Protein 1YOX (pdb70)

Structure (mmCIF, N/CA/C/O backbone):
data_1YOX
#
_entry.id   1YOX
#
_cell.length_a   124.912
_cell.length_b   124.912
_cell.length_c   164.777
_cell.angle_alpha   90.00
_cell.angle_beta   90.00
_cell.angle_gamma   90.00
#
_symmetry.space_group_name_H-M   'P 43 21 2'
#
loop_
_entity.id
_entity.type
_entity.pdbx_description
1 polymer 'hypothetical protein PA3696'
2 water water
#
loop_
_atom_site.group_PDB
_atom_site.id
_atom_site.type_symbol
_atom_site.label_atom_id
_atom_site.label_alt_id
_atom_site.label_comp_id
_atom_site.label_asym_id
_atom_site.label_entity_id
_atom_site.label_seq_id
_atom_site.pdbx_PDB_ins_code
_atom_site.Cartn_x
_atom_site.Cartn_y
_atom_site.Cartn_z
_atom_site.occupancy
_atom_site.B_iso_or_equiv
_atom_site.auth_seq_id
_atom_site.auth_comp_id
_atom_site.auth_asym_id
_atom_site.auth_atom_id
_atom_site.pdbx_PDB_model_num
ATOM 1 N N . GLU A 1 7 ? 30.130 105.721 52.801 1.00 61.75 5 GLU A N 1
ATOM 2 C CA . GLU A 1 7 ? 31.371 105.292 52.082 1.00 61.81 5 GLU A CA 1
ATOM 3 C C . GLU A 1 7 ? 31.885 103.923 52.576 1.00 61.30 5 GLU A C 1
ATOM 4 O O . GLU A 1 7 ? 31.532 102.879 52.001 1.00 61.18 5 GLU A O 1
ATOM 10 N N . LEU A 1 8 ? 32.694 103.924 53.641 1.00 60.82 6 LEU A N 1
ATOM 11 C CA . LEU A 1 8 ? 33.371 102.694 54.093 1.00 59.72 6 LEU A CA 1
ATOM 12 C C . LEU A 1 8 ? 32.538 101.755 54.972 1.00 58.99 6 LEU A C 1
ATOM 13 O O . LEU A 1 8 ? 31.871 102.185 55.913 1.00 58.87 6 LEU A O 1
ATOM 18 N N . ASP A 1 9 ? 32.568 100.473 54.631 1.00 58.23 7 ASP A N 1
ATOM 19 C CA . ASP A 1 9 ? 32.090 99.427 55.528 1.00 57.87 7 ASP A CA 1
ATOM 20 C C . ASP A 1 9 ? 33.246 98.954 56.424 1.00 56.97 7 ASP A C 1
ATOM 21 O O . ASP A 1 9 ? 34.425 99.112 56.073 1.00 56.50 7 ASP A O 1
ATOM 26 N N . TYR A 1 10 ? 32.904 98.420 57.600 1.00 55.76 8 TYR A N 1
ATOM 27 C CA . TYR A 1 10 ? 33.911 98.025 58.574 1.00 54.55 8 TYR A CA 1
ATOM 28 C C . TYR A 1 10 ? 33.349 97.050 59.582 1.00 53.67 8 TYR A C 1
ATOM 29 O O . TYR A 1 10 ? 32.138 96.986 59.798 1.00 52.73 8 TYR A O 1
ATOM 38 N N . ARG A 1 11 ? 34.254 96.307 60.206 1.00 53.01 9 ARG A N 1
ATOM 39 C CA . ARG A 1 11 ? 33.925 95.466 61.335 1.00 52.81 9 ARG A CA 1
ATOM 40 C C . ARG A 1 11 ? 34.950 95.685 62.458 1.00 52.27 9 ARG A C 1
ATOM 41 O O . ARG A 1 11 ? 36.167 95.658 62.234 1.00 52.18 9 ARG A O 1
ATOM 49 N N . ILE A 1 12 ? 34.454 95.927 63.664 1.00 51.59 10 ILE A N 1
ATOM 50 C CA . ILE A 1 12 ? 35.329 96.074 64.808 1.00 51.25 10 ILE A CA 1
ATOM 51 C C . ILE A 1 12 ? 35.421 94.751 65.547 1.00 51.38 10 ILE A C 1
ATOM 52 O O . ILE A 1 12 ? 34.464 94.313 66.177 1.00 51.13 10 ILE A O 1
ATOM 57 N N . LEU A 1 13 ? 36.590 94.125 65.446 1.00 51.64 11 LEU A N 1
ATOM 58 C CA . LEU A 1 13 ? 36.835 92.802 66.012 1.00 52.37 11 LEU A CA 1
ATOM 59 C C . LEU A 1 13 ? 37.393 92.894 67.434 1.00 52.76 11 LEU A C 1
ATOM 60 O O . LEU A 1 13 ? 38.098 93.834 67.782 1.00 52.56 11 LEU A O 1
ATOM 65 N N . GLY A 1 14 ? 37.076 91.909 68.254 1.00 53.67 12 GLY A N 1
ATOM 66 C CA . GLY A 1 14 ? 37.594 91.872 69.610 1.00 55.08 12 GLY A CA 1
ATOM 67 C C . GLY A 1 14 ? 36.697 92.537 70.631 1.00 56.43 12 GLY A C 1
ATOM 68 O O . GLY A 1 14 ? 35.913 93.446 70.315 1.00 55.95 12 GLY A O 1
ATOM 69 N N . GLU A 1 15 ? 36.832 92.071 71.866 1.00 57.64 13 GLU A N 1
ATOM 70 C CA . GLU A 1 15 ? 36.013 92.536 72.959 1.00 59.18 13 GLU A CA 1
ATOM 71 C C . GLU A 1 15 ? 36.618 93.781 73.637 1.00 59.21 13 GLU A C 1
ATOM 72 O O . GLU A 1 15 ? 36.175 94.914 73.379 1.00 59.38 13 GLU A O 1
ATOM 78 N N . SER A 1 16 ? 37.636 93.596 74.477 1.00 59.04 14 SER A N 1
ATOM 79 C CA . SER A 1 16 ? 38.226 94.740 75.184 1.00 58.35 14 SER A CA 1
ATOM 80 C C . SER A 1 16 ? 39.422 95.300 74.425 1.00 57.67 14 SER A C 1
ATOM 81 O O . SER A 1 16 ? 39.681 96.507 74.468 1.00 57.97 14 SER A O 1
ATOM 92 N N . GLN A 1 18 ? 40.785 95.811 70.641 1.00 52.25 16 GLN A N 1
ATOM 93 C CA . GLN A 1 18 ? 40.118 95.859 69.341 1.00 51.06 16 GLN A CA 1
ATOM 94 C C . GLN A 1 18 ? 41.014 96.173 68.144 1.00 50.69 16 GLN A C 1
ATOM 95 O O . GLN A 1 18 ? 42.026 96.882 68.247 1.00 50.48 16 GLN A O 1
ATOM 101 N N . THR A 1 19 ? 40.616 95.614 67.013 1.00 50.04 17 THR A N 1
ATOM 102 C CA . THR A 1 19 ? 41.201 95.899 65.719 1.00 50.03 17 THR A CA 1
ATOM 103 C C . THR A 1 19 ? 40.022 96.236 64.790 1.00 49.88 17 THR A C 1
ATOM 104 O O . THR A 1 19 ? 38.915 95.677 64.912 1.00 50.15 17 THR A O 1
ATOM 108 N N . VAL A 1 20 ? 40.225 97.182 63.894 1.00 49.35 18 VAL A N 1
ATOM 109 C CA . VAL A 1 20 ? 39.162 97.502 62.950 1.00 48.81 18 VAL A CA 1
ATOM 110 C C . VAL A 1 20 ? 39.532 96.970 61.569 1.00 49.05 18 VAL A C 1
ATOM 111 O O . VAL A 1 20 ? 40.588 97.308 61.024 1.00 48.27 18 VAL A O 1
ATOM 115 N N . GLU A 1 21 ? 38.657 96.110 61.048 1.00 49.65 19 GLU A N 1
ATOM 116 C CA . GLU A 1 21 ? 38.756 95.596 59.692 1.00 50.40 19 GLU A CA 1
ATOM 117 C C . GLU A 1 21 ? 37.959 96.469 58.739 1.00 51.06 19 GLU A C 1
ATOM 118 O O . GLU A 1 21 ? 36.717 96.426 58.748 1.00 50.14 19 GLU A O 1
ATOM 124 N N . ILE A 1 22 ? 38.680 97.245 57.918 1.00 52.30 20 ILE A N 1
ATOM 125 C CA . ILE A 1 22 ? 38.061 98.100 56.894 1.00 53.88 20 ILE A CA 1
ATOM 126 C C . ILE A 1 22 ? 37.741 97.347 55.596 1.00 55.42 20 ILE A C 1
ATOM 127 O O . ILE A 1 22 ? 38.631 96.784 54.967 1.00 55.67 20 ILE A O 1
ATOM 132 N N . GLU A 1 23 ? 36.464 97.364 55.208 1.00 57.67 21 GLU A N 1
ATOM 133 C CA . GLU A 1 23 ? 36.005 96.806 53.934 1.00 60.02 21 GLU A CA 1
ATOM 134 C C . GLU A 1 23 ? 36.188 97.824 52.801 1.00 60.89 21 GLU A C 1
ATOM 135 O O . GLU A 1 23 ? 35.488 98.844 52.759 1.00 61.17 21 GLU A O 1
ATOM 141 N N . LEU A 1 24 ? 37.134 97.545 51.899 1.00 61.72 22 LEU A N 1
ATOM 142 C CA . LEU A 1 24 ? 37.399 98.414 50.738 1.00 62.63 22 LEU A CA 1
ATOM 143 C C . LEU A 1 24 ? 36.926 97.786 49.417 1.00 63.09 22 LEU A C 1
ATOM 144 O O . LEU A 1 24 ? 37.537 96.843 48.900 1.00 62.94 22 LEU A O 1
ATOM 149 N N . ASP A 1 25 ? 35.818 98.314 48.898 1.00 63.79 23 ASP A N 1
ATOM 150 C CA . ASP A 1 25 ? 35.324 97.990 47.562 1.00 64.18 23 ASP A CA 1
ATOM 151 C C . ASP A 1 25 ? 36.248 98.606 46.513 1.00 64.26 23 ASP A C 1
ATOM 152 O O . ASP A 1 25 ? 36.957 99.586 46.807 1.00 64.16 23 ASP A O 1
ATOM 157 N N . PRO A 1 26 ? 36.258 98.039 45.284 1.00 64.37 24 PRO A N 1
ATOM 158 C CA . PRO A 1 26 ? 37.181 98.556 44.268 1.00 64.26 24 PRO A CA 1
ATOM 159 C C . PRO A 1 26 ? 36.954 100.041 44.057 1.00 64.19 24 PRO A C 1
ATOM 160 O O . PRO A 1 26 ? 35.809 100.466 43.899 1.00 64.06 24 PRO A O 1
ATOM 164 N N . GLY A 1 27 ? 38.035 100.816 44.091 1.00 64.35 25 GLY A N 1
ATOM 165 C CA . GLY A 1 27 ? 37.944 102.274 44.027 1.00 64.75 25 GLY A CA 1
ATOM 166 C C . GLY A 1 27 ? 38.294 102.940 45.350 1.00 64.94 25 GLY A C 1
ATOM 167 O O . GLY A 1 27 ? 39.015 103.944 45.377 1.00 65.08 25 GLY A O 1
ATOM 168 N N . GLU A 1 28 ? 37.800 102.368 46.448 1.00 64.91 26 GLU A N 1
ATOM 169 C CA . GLU A 1 28 ? 37.916 102.984 47.776 1.00 64.79 26 GLU A CA 1
ATOM 170 C C . GLU A 1 28 ? 39.346 102.978 48.378 1.00 64.62 26 GLU A C 1
ATOM 171 O O . GLU A 1 28 ? 40.104 102.007 48.242 1.00 64.51 26 GLU A O 1
ATOM 177 N N . THR A 1 29 ? 39.688 104.087 49.031 1.00 64.16 27 THR A N 1
ATOM 178 C CA . THR A 1 29 ? 40.942 104.252 49.759 1.00 63.65 27 THR A CA 1
ATOM 179 C C . THR A 1 29 ? 40.613 104.424 51.259 1.00 63.08 27 THR A C 1
ATOM 180 O O . THR A 1 29 ? 39.492 104.817 51.609 1.00 63.10 27 THR A O 1
ATOM 184 N N . VAL A 1 30 ? 41.580 104.101 52.124 1.00 62.01 28 VAL A N 1
ATOM 185 C CA . VAL A 1 30 ? 41.517 104.380 53.569 1.00 60.80 28 VAL A CA 1
ATOM 186 C C . VAL A 1 30 ? 42.880 104.907 54.017 1.00 60.19 28 VAL A C 1
ATOM 187 O O . VAL A 1 30 ? 43.913 104.416 53.574 1.00 60.00 28 VAL A O 1
ATOM 191 N N . ILE A 1 31 ? 42.879 105.925 54.873 1.00 59.71 29 ILE A N 1
ATOM 192 C CA . ILE A 1 31 ? 44.138 106.491 55.388 1.00 59.39 29 ILE A CA 1
ATOM 193 C C . ILE A 1 31 ? 44.452 106.078 56.850 1.00 58.51 29 ILE A C 1
ATOM 194 O O . ILE A 1 31 ? 43.558 105.849 57.645 1.00 57.75 29 ILE A O 1
ATOM 199 N N . ALA A 1 32 ? 45.736 105.978 57.178 1.00 58.16 30 ALA A N 1
ATOM 200 C CA . ALA A 1 32 ? 46.178 105.512 58.490 1.00 57.63 30 ALA A CA 1
ATOM 201 C C . ALA A 1 32 ? 47.617 105.887 58.718 1.00 57.18 30 ALA A C 1
ATOM 202 O O . ALA A 1 32 ? 48.395 105.986 57.762 1.00 56.89 30 ALA A O 1
ATOM 204 N N . GLU A 1 33 ? 47.969 106.066 59.989 1.00 56.93 31 GLU A N 1
ATOM 205 C CA . GLU A 1 33 ? 49.363 106.229 60.407 1.00 57.17 31 GLU A CA 1
ATOM 206 C C . GLU A 1 33 ? 50.209 105.001 60.036 1.00 55.94 31 GLU A C 1
ATOM 207 O O . GLU A 1 33 ? 49.723 103.855 60.074 1.00 55.96 31 GLU A O 1
ATOM 213 N N . ALA A 1 34 ? 51.462 105.252 59.660 1.00 54.42 32 ALA A N 1
ATOM 214 C CA . ALA A 1 34 ? 52.416 104.195 59.310 1.00 53.02 32 ALA A CA 1
ATOM 215 C C . ALA A 1 34 ? 52.540 103.173 60.435 1.00 51.83 32 ALA A C 1
ATOM 216 O O . ALA A 1 34 ? 52.684 103.552 61.612 1.00 52.05 32 ALA A O 1
ATOM 218 N N . GLY A 1 35 ? 52.467 101.892 60.069 1.00 49.91 33 GLY A N 1
ATOM 219 C CA . GLY A 1 35 ? 52.629 100.805 61.029 1.00 47.92 33 GLY A CA 1
ATOM 220 C C . GLY A 1 35 ? 51.405 100.389 61.839 1.00 46.39 33 GLY A C 1
ATOM 221 O O . GLY A 1 35 ? 51.521 99.568 62.727 1.00 46.63 33 GLY A O 1
ATOM 222 N N . ALA A 1 36 ? 50.234 100.936 61.533 1.00 44.76 34 ALA A N 1
ATOM 223 C CA . ALA A 1 36 ? 48.993 100.507 62.182 1.00 42.99 34 ALA A CA 1
ATOM 224 C C . ALA A 1 36 ? 48.373 99.259 61.559 1.00 42.30 34 ALA A C 1
ATOM 225 O O . ALA A 1 36 ? 47.571 98.578 62.198 1.00 41.60 34 ALA A O 1
ATOM 235 N N . ASN A 1 38 ? 47.547 95.610 60.212 1.00 41.59 36 ASN A N 1
ATOM 236 C CA . ASN A 1 38 ? 47.768 94.242 60.609 1.00 43.27 36 ASN A CA 1
ATOM 237 C C . ASN A 1 38 ? 47.875 93.302 59.420 1.00 44.05 36 ASN A C 1
ATOM 238 O O . ASN A 1 38 ? 48.812 92.524 59.347 1.00 42.90 36 ASN A O 1
ATOM 243 N N . TYR A 1 39 ? 46.884 93.363 58.522 1.00 46.39 37 TYR A N 1
ATOM 244 C CA . TYR A 1 39 ? 46.830 92.499 57.337 1.00 49.12 37 TYR A CA 1
ATOM 245 C C . TYR A 1 39 ? 46.055 93.097 56.136 1.00 51.33 37 TYR A C 1
ATOM 246 O O . TYR A 1 39 ? 45.109 93.884 56.304 1.00 51.00 37 TYR A O 1
ATOM 263 N N . THR A 1 41 ? 44.175 91.892 52.376 1.00 58.38 39 THR A N 1
ATOM 264 C CA . THR A 1 41 ? 43.684 90.813 51.522 1.00 59.47 39 THR A CA 1
ATOM 265 C C . THR A 1 41 ? 43.907 91.118 50.044 1.00 60.38 39 THR A C 1
ATOM 266 O O . THR A 1 41 ? 43.386 92.100 49.532 1.00 60.63 39 THR A O 1
ATOM 270 N N . GLY A 1 42 ? 44.732 90.290 49.406 1.00 61.82 40 GLY A N 1
ATOM 271 C CA . GLY A 1 42 ? 44.857 90.172 47.948 1.00 63.24 40 GLY A CA 1
ATOM 272 C C . GLY A 1 42 ? 45.187 91.393 47.114 1.00 64.59 40 GLY A C 1
ATOM 273 O O . GLY A 1 42 ? 46.354 91.674 46.814 1.00 64.27 40 GLY A O 1
ATOM 274 N N . ASP A 1 43 ? 44.143 92.115 46.723 1.00 65.97 41 ASP A N 1
ATOM 275 C CA . ASP A 1 43 ? 44.292 93.228 45.801 1.00 67.62 41 ASP A CA 1
ATOM 276 C C . ASP A 1 43 ? 44.501 94.607 46.433 1.00 68.05 41 ASP A C 1
ATOM 277 O O . ASP A 1 43 ? 44.465 95.616 45.723 1.00 68.81 41 ASP A O 1
ATOM 282 N N . ILE A 1 44 ? 44.730 94.675 47.741 1.00 68.60 42 ILE A N 1
ATOM 283 C CA . ILE A 1 44 ? 44.993 95.976 48.361 1.00 69.20 42 ILE A CA 1
ATOM 284 C C . ILE A 1 44 ? 46.445 96.397 48.114 1.00 69.84 42 ILE A C 1
ATOM 285 O O . ILE A 1 44 ? 47.370 95.590 48.234 1.00 70.00 42 ILE A O 1
ATOM 290 N N . ARG A 1 45 ? 46.632 97.662 47.752 1.00 70.42 43 ARG A N 1
ATOM 291 C CA . ARG A 1 45 ? 47.958 98.224 47.528 1.00 71.00 43 ARG A CA 1
ATOM 292 C C . ARG A 1 45 ? 48.084 99.486 48.353 1.00 71.04 43 ARG A C 1
ATOM 293 O O . ARG A 1 45 ? 47.106 100.214 48.536 1.00 71.16 43 ARG A O 1
ATOM 301 N N . PHE A 1 46 ? 49.289 99.731 48.856 1.00 71.40 44 PHE A N 1
ATOM 302 C CA . PHE A 1 46 ? 49.544 100.854 49.750 1.00 71.67 44 PHE A CA 1
ATOM 303 C C . PHE A 1 46 ? 50.636 101.776 49.224 1.00 72.04 44 PHE A C 1
ATOM 304 O O . PHE A 1 46 ? 51.487 101.357 48.439 1.00 72.00 44 PHE A O 1
ATOM 312 N N . THR A 1 47 ? 50.610 103.023 49.693 1.00 72.52 45 THR A N 1
ATOM 313 C CA . THR A 1 47 ? 51.548 104.063 49.279 1.00 73.16 45 THR A CA 1
ATOM 314 C C . THR A 1 47 ? 51.745 105.101 50.383 1.00 73.62 45 THR A C 1
ATOM 315 O O . THR A 1 47 ? 50.791 105.493 51.058 1.00 73.58 45 THR A O 1
ATOM 319 N N . ALA A 1 48 ? 52.986 105.547 50.550 1.00 74.31 46 ALA A N 1
ATOM 320 C CA . ALA A 1 48 ? 53.322 106.589 51.521 1.00 75.12 46 ALA A CA 1
ATOM 321 C C . ALA A 1 48 ? 52.934 107.968 51.002 1.00 75.63 46 ALA A C 1
ATOM 322 O O . ALA A 1 48 ? 53.400 108.382 49.939 1.00 75.87 46 ALA A O 1
ATOM 324 N N . ARG A 1 49 ? 52.077 108.662 51.752 1.00 76.23 47 ARG A N 1
ATOM 325 C CA . ARG A 1 49 ? 51.639 110.036 51.446 1.00 76.87 47 ARG A CA 1
ATOM 326 C C . ARG A 1 49 ? 51.262 110.250 49.968 1.00 77.09 47 ARG A C 1
ATOM 327 O O . ARG A 1 49 ? 50.718 109.357 49.305 1.00 77.01 47 ARG A O 1
ATOM 343 N N . THR A 1 78 ? 49.596 107.238 55.412 1.00 77.42 76 THR A N 1
ATOM 344 C CA . THR A 1 78 ? 49.832 106.137 54.469 1.00 75.61 76 THR A CA 1
ATOM 345 C C . THR A 1 78 ? 48.467 105.657 54.006 1.00 74.40 76 THR A C 1
ATOM 346 O O . THR A 1 78 ? 47.584 105.368 54.832 1.00 74.50 76 THR A O 1
ATOM 350 N N . HIS A 1 79 ? 48.308 105.567 52.687 1.00 72.49 77 HIS A N 1
ATOM 351 C CA . HIS A 1 79 ? 47.016 105.359 52.047 1.00 70.27 77 HIS A CA 1
ATOM 352 C C . HIS A 1 79 ? 46.929 103.938 51.516 1.00 68.85 77 HIS A C 1
ATOM 353 O O . HIS A 1 79 ? 47.862 103.439 50.900 1.00 68.20 77 HIS A O 1
ATOM 360 N N . PHE A 1 80 ? 45.802 103.292 51.777 1.00 67.51 78 PHE A N 1
ATOM 361 C CA . PHE A 1 80 ? 45.565 101.920 51.356 1.00 66.62 78 PHE A CA 1
ATOM 362 C C . PHE A 1 80 ? 44.366 101.922 50.418 1.00 66.49 78 PHE A C 1
ATOM 363 O O . PHE A 1 80 ? 43.307 102.436 50.771 1.00 65.91 78 PHE A O 1
ATOM 371 N N . THR A 1 81 ? 44.537 101.357 49.225 1.00 66.77 79 THR A N 1
ATOM 372 C CA . THR A 1 81 ? 43.479 101.382 48.201 1.00 67.14 79 THR A CA 1
ATOM 373 C C . THR A 1 81 ? 43.248 100.009 47.569 1.00 67.24 79 THR A C 1
ATOM 374 O O . THR A 1 81 ? 44.202 99.251 47.334 1.00 67.25 79 THR A O 1
ATOM 378 N N . ASN A 1 82 ? 41.981 99.694 47.300 1.00 67.57 80 ASN A N 1
ATOM 379 C CA . ASN A 1 82 ? 41.620 98.457 46.600 1.00 68.02 80 ASN A CA 1
ATOM 380 C C . ASN A 1 82 ? 41.881 98.563 45.094 1.00 68.45 80 ASN A C 1
ATOM 381 O O . ASN A 1 82 ? 41.078 99.146 44.362 1.00 68.55 80 ASN A O 1
ATOM 386 N N . GLU A 1 83 ? 42.997 97.983 44.652 1.00 68.85 81 GLU A N 1
ATOM 387 C CA . GLU A 1 83 ? 43.457 98.085 43.261 1.00 69.47 81 GLU A CA 1
ATOM 388 C C . GLU A 1 83 ? 42.872 97.036 42.320 1.00 69.82 81 GLU A C 1
ATOM 389 O O . GLU A 1 83 ? 43.125 97.057 41.113 1.00 69.80 81 GLU A O 1
ATOM 395 N N . GLY A 1 84 ? 42.100 96.115 42.878 1.00 70.12 82 GLY A N 1
ATOM 396 C CA . GLY A 1 84 ? 41.498 95.064 42.090 1.00 70.44 82 GLY A CA 1
ATOM 397 C C . GLY A 1 84 ? 39.995 95.146 42.032 1.00 70.59 82 GLY A C 1
ATOM 398 O O . GLY A 1 84 ? 39.419 96.227 41.959 1.00 70.44 82 GLY A O 1
ATOM 399 N N . GLN A 1 85 ? 39.374 93.976 42.070 1.00 71.28 83 GLN A N 1
ATOM 400 C CA . GLN A 1 85 ? 37.956 93.818 41.781 1.00 71.99 83 GLN A CA 1
ATOM 401 C C . GLN A 1 85 ? 37.387 92.731 42.681 1.00 71.66 83 GLN A C 1
ATOM 402 O O . GLN A 1 85 ? 37.101 91.607 42.242 1.00 71.85 83 GLN A O 1
ATOM 408 N N . GLY A 1 86 ? 37.254 93.081 43.954 1.00 71.18 84 GLY A N 1
ATOM 409 C CA . GLY A 1 86 ? 36.664 92.212 44.954 1.00 70.48 84 GLY A CA 1
ATOM 410 C C . GLY A 1 86 ? 36.300 93.085 46.134 1.00 70.11 84 GLY A C 1
ATOM 411 O O . GLY A 1 86 ? 36.798 94.202 46.261 1.00 70.05 84 GLY A O 1
ATOM 412 N N . LYS A 1 87 ? 35.407 92.591 46.985 1.00 69.39 85 LYS A N 1
ATOM 413 C CA . LYS A 1 87 ? 35.128 93.249 48.260 1.00 68.60 85 LYS A CA 1
ATOM 414 C C . LYS A 1 87 ? 36.270 92.893 49.205 1.00 67.35 85 LYS A C 1
ATOM 415 O O . LYS A 1 87 ? 36.376 91.756 49.659 1.00 67.56 85 LYS A O 1
ATOM 421 N N . GLN A 1 88 ? 37.133 93.867 49.478 1.00 65.95 86 GLN A N 1
ATOM 422 C CA . GLN A 1 88 ? 38.424 93.607 50.140 1.00 64.26 86 GLN A CA 1
ATOM 423 C C . GLN A 1 88 ? 38.573 94.191 51.562 1.00 62.89 86 GLN A C 1
ATOM 424 O O . GLN A 1 88 ? 37.770 95.026 51.988 1.00 62.32 86 GLN A O 1
ATOM 430 N N . HIS A 1 89 ? 39.613 93.733 52.269 1.00 61.24 87 HIS A N 1
ATOM 431 C CA . HIS A 1 89 ? 39.820 94.019 53.699 1.00 59.36 87 HIS A CA 1
ATOM 432 C C . HIS A 1 89 ? 41.247 94.488 54.043 1.00 57.41 87 HIS A C 1
ATOM 433 O O . HIS A 1 89 ? 42.229 93.926 53.560 1.00 56.31 87 HIS A O 1
ATOM 440 N N . VAL A 1 90 ? 41.337 95.531 54.874 1.00 55.37 88 VAL A N 1
ATOM 441 C CA . VAL A 1 90 ? 42.586 95.941 55.520 1.00 53.03 88 VAL A CA 1
ATOM 442 C C . VAL A 1 90 ? 42.302 96.254 56.982 1.00 51.16 88 VAL A C 1
ATOM 443 O O . VAL A 1 90 ? 41.471 97.130 57.271 1.00 51.05 88 VAL A O 1
ATOM 447 N N . ALA A 1 91 ? 43.000 95.572 57.899 1.00 48.74 89 ALA A N 1
ATOM 448 C CA . ALA A 1 91 ? 42.797 95.779 59.341 1.00 45.79 89 ALA A CA 1
ATOM 449 C C . ALA A 1 91 ? 43.850 96.672 59.982 1.00 44.46 89 ALA A C 1
ATOM 450 O O . ALA A 1 91 ? 45.018 96.625 59.615 1.00 43.61 89 ALA A O 1
ATOM 452 N N . PHE A 1 92 ? 43.407 97.493 60.934 1.00 43.15 90 PHE A N 1
ATOM 453 C CA . PHE A 1 92 ? 44.271 98.415 61.676 1.00 42.26 90 PHE A CA 1
ATOM 454 C C . PHE A 1 92 ? 44.021 98.324 63.181 1.00 41.13 90 PHE A C 1
ATOM 455 O O . PHE A 1 92 ? 42.887 98.103 63.628 1.00 41.33 90 PHE A O 1
ATOM 463 N N . ALA A 1 93 ? 45.082 98.516 63.945 1.00 39.01 91 ALA A N 1
ATOM 464 C CA . ALA A 1 93 ? 45.020 98.504 65.386 1.00 37.72 91 ALA A CA 1
ATOM 465 C C . ALA A 1 93 ? 46.151 99.371 65.939 1.00 36.94 91 ALA A C 1
ATOM 466 O O . ALA A 1 93 ? 47.231 99.477 65.339 1.00 36.03 91 ALA A O 1
ATOM 468 N N . ALA A 1 94 ? 45.882 99.983 67.087 1.00 36.55 92 ALA A N 1
ATOM 469 C CA . ALA A 1 94 ? 46.842 100.827 67.785 1.00 36.61 92 ALA A CA 1
ATOM 470 C C . ALA A 1 94 ? 47.926 100.001 68.456 1.00 36.64 92 ALA A C 1
ATOM 471 O O . ALA A 1 94 ? 47.766 98.783 68.658 1.00 36.37 92 ALA A O 1
ATOM 473 N N . PRO A 1 95 ? 49.062 100.644 68.759 1.00 36.82 93 PRO A N 1
ATOM 474 C CA . PRO A 1 95 ? 50.209 99.946 69.315 1.00 36.79 93 PRO A CA 1
ATOM 475 C C . PRO A 1 95 ? 50.229 99.858 70.837 1.00 37.44 93 PRO A C 1
ATOM 476 O O . PRO A 1 95 ? 51.300 99.748 71.420 1.00 37.44 93 PRO A O 1
ATOM 480 N N . TYR A 1 96 ? 49.054 99.902 71.455 1.00 37.90 94 TYR A N 1
ATOM 481 C CA . TYR A 1 96 ? 48.884 99.721 72.891 1.00 39.41 94 TYR A CA 1
ATOM 482 C C . TYR A 1 96 ? 47.443 99.228 73.108 1.00 40.17 94 TYR A C 1
ATOM 483 O O . TYR A 1 96 ? 46.574 99.470 72.264 1.00 40.62 94 TYR A O 1
ATOM 492 N N . PRO A 1 97 ? 47.195 98.490 74.201 1.00 40.17 95 PRO A N 1
ATOM 493 C CA . PRO A 1 97 ? 45.900 97.832 74.401 1.00 40.09 95 PRO A CA 1
ATOM 494 C C . PRO A 1 97 ? 44.688 98.728 74.641 1.00 40.74 95 PRO A C 1
ATOM 495 O O . PRO A 1 97 ? 44.749 99.672 75.422 1.00 40.46 95 PRO A O 1
ATOM 499 N N . GLY A 1 98 ? 43.574 98.392 73.995 1.00 41.27 96 GLY A N 1
ATOM 500 C CA . GL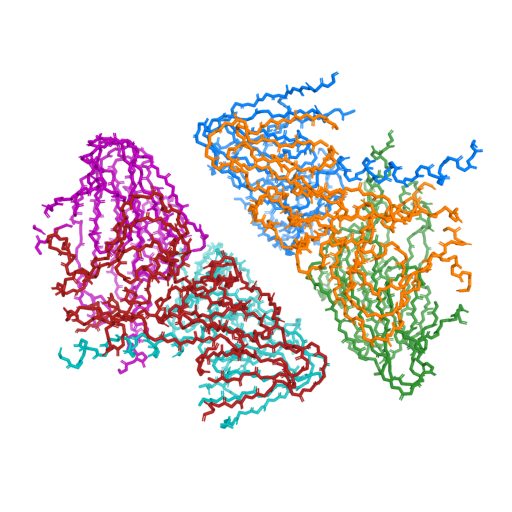Y A 1 98 ? 42.344 99.143 74.160 1.00 42.23 96 GLY A CA 1
ATOM 501 C C . GLY A 1 98 ? 41.348 98.974 73.036 1.00 43.06 96 GLY A C 1
ATOM 502 O O . GLY A 1 98 ? 41.505 98.111 72.164 1.00 42.97 96 GLY A O 1
ATOM 503 N N . SER A 1 99 ? 40.337 99.833 73.044 1.00 43.76 97 SER A N 1
ATOM 504 C CA . SER A 1 99 ? 39.218 99.700 72.135 1.00 44.84 97 SER A CA 1
ATOM 505 C C . SER A 1 99 ? 39.166 100.796 71.054 1.00 45.52 97 SER A C 1
ATOM 506 O O . SER A 1 99 ? 39.656 101.940 71.243 1.00 44.95 97 SER A O 1
ATOM 509 N N . VAL A 1 100 ? 38.580 100.426 69.916 1.00 45.95 98 VAL A N 1
ATOM 510 C CA . VAL A 1 100 ? 38.433 101.345 68.812 1.00 47.31 98 VAL A CA 1
ATOM 511 C C . VAL A 1 100 ? 36.996 101.854 68.745 1.00 47.97 98 VAL A C 1
ATOM 512 O O . VAL A 1 100 ? 36.039 101.079 68.880 1.00 48.32 98 VAL A O 1
ATOM 516 N N . VAL A 1 101 ? 36.856 103.162 68.562 1.00 48.56 99 VAL A N 1
ATOM 517 C CA . VAL A 1 101 ? 35.535 103.777 68.404 1.00 49.64 99 VAL A CA 1
ATOM 518 C C . VAL A 1 101 ? 35.354 104.309 66.983 1.00 49.61 99 VAL A C 1
ATOM 519 O O . VAL A 1 101 ? 36.182 105.079 66.487 1.00 48.78 99 VAL A O 1
ATOM 523 N N . ALA A 1 102 ? 34.274 103.871 66.343 1.00 50.80 100 ALA A N 1
ATOM 524 C CA . ALA A 1 102 ? 33.898 104.358 65.004 1.00 51.91 100 ALA A CA 1
ATOM 525 C C . ALA A 1 102 ? 33.031 105.619 65.142 1.00 52.54 100 ALA A C 1
ATOM 526 O O . ALA A 1 102 ? 31.964 105.595 65.773 1.00 52.07 100 ALA A O 1
ATOM 528 N N . VAL A 1 103 ? 33.509 106.724 64.588 1.00 53.51 101 VAL A N 1
ATOM 529 C CA . VAL A 1 103 ? 32.734 107.958 64.624 1.00 55.36 101 VAL A CA 1
ATOM 530 C C . VAL A 1 103 ? 32.403 108.486 63.211 1.00 56.29 101 VAL A C 1
ATOM 531 O O . VAL A 1 103 ? 33.278 108.986 62.488 1.00 55.56 101 VAL A O 1
ATOM 535 N N . ASP A 1 104 ? 31.129 108.323 62.837 1.00 57.76 102 ASP A N 1
ATOM 536 C CA . ASP A 1 104 ? 30.552 108.896 61.611 1.00 59.35 102 ASP A CA 1
ATOM 537 C C . ASP A 1 104 ? 30.598 110.423 61.721 1.00 60.13 102 ASP A C 1
ATOM 538 O O . ASP A 1 104 ? 29.844 111.005 62.496 1.00 60.50 102 ASP A O 1
ATOM 543 N N . LEU A 1 105 ? 31.492 111.065 60.974 1.00 61.17 103 LEU A N 1
ATOM 544 C CA . LEU A 1 105 ? 31.652 112.523 61.077 1.00 62.67 103 LEU A CA 1
ATOM 545 C C . LEU A 1 105 ? 30.329 113.302 60.992 1.00 64.07 103 LEU A C 1
ATOM 546 O O . LEU A 1 105 ? 30.140 114.269 61.732 1.00 64.21 103 LEU A O 1
ATOM 551 N N . ASP A 1 106 ? 29.404 112.871 60.126 1.00 65.48 104 ASP A N 1
ATOM 552 C CA . ASP A 1 106 ? 28.136 113.596 59.971 1.00 67.01 104 ASP A CA 1
ATOM 553 C C . ASP A 1 106 ? 27.316 113.642 61.273 1.00 67.51 104 ASP A C 1
ATOM 554 O O . ASP A 1 106 ? 26.551 114.591 61.502 1.00 67.86 104 ASP A O 1
ATOM 559 N N . ASP A 1 107 ? 27.515 112.633 62.123 1.00 68.08 105 ASP A N 1
ATOM 560 C CA . ASP A 1 107 ? 26.868 112.548 63.439 1.00 68.67 105 ASP A CA 1
ATOM 561 C C . ASP A 1 107 ? 27.313 113.627 64.427 1.00 69.04 105 ASP A C 1
ATOM 562 O O . ASP A 1 107 ? 26.701 113.781 65.490 1.00 69.34 105 ASP A O 1
ATOM 567 N N . VAL A 1 108 ? 28.376 114.360 64.092 1.00 69.26 106 VAL A N 1
ATOM 568 C CA . VAL A 1 108 ? 28.940 115.356 65.008 1.00 69.61 106 VAL A CA 1
ATOM 569 C C . VAL A 1 108 ? 29.316 116.684 64.335 1.00 69.96 106 VAL A C 1
ATOM 570 O O . VAL A 1 108 ? 30.282 117.349 64.742 1.00 70.09 106 VAL A O 1
ATOM 574 N N . GLY A 1 109 ? 28.544 117.068 63.316 1.00 70.13 107 GLY A N 1
ATOM 575 C CA . GLY A 1 109 ? 28.731 118.346 62.635 1.00 70.09 107 GLY A CA 1
ATOM 576 C C . GLY A 1 109 ? 29.956 118.367 61.746 1.00 70.32 107 GLY A C 1
ATOM 577 O O . GLY A 1 109 ? 30.564 119.424 61.520 1.00 70.10 107 GLY A O 1
ATOM 578 N N . GLY A 1 110 ? 30.321 117.189 61.239 1.00 70.50 108 GLY A N 1
ATOM 579 C CA . GLY A 1 110 ? 31.438 117.052 60.314 1.00 70.42 108 GLY A CA 1
ATOM 580 C C . GLY A 1 110 ? 32.769 117.471 60.903 1.00 70.57 108 GLY A C 1
ATOM 581 O O . GLY A 1 110 ? 33.691 117.816 60.162 1.00 70.44 108 GLY A O 1
ATOM 582 N N . ARG A 1 111 ? 32.866 117.423 62.240 1.00 70.69 109 ARG A N 1
ATOM 583 C CA . ARG A 1 111 ? 34.079 117.814 62.982 1.00 70.12 109 ARG A CA 1
ATOM 584 C C . ARG A 1 111 ? 34.251 117.020 64.289 1.00 69.67 109 ARG A C 1
ATOM 585 O O . ARG A 1 111 ? 33.272 116.712 64.985 1.00 69.46 109 ARG A O 1
ATOM 593 N N . LEU A 1 112 ? 35.508 116.711 64.609 1.00 68.86 110 LEU A N 1
ATOM 594 C CA . LEU A 1 112 ? 35.870 115.941 65.793 1.00 68.04 110 LEU A CA 1
ATOM 595 C C . LEU A 1 112 ? 37.302 116.247 66.138 1.00 67.67 110 LEU A C 1
ATOM 596 O O . LEU A 1 112 ? 38.184 116.089 65.306 1.00 67.57 110 LEU A O 1
ATOM 601 N N . PHE A 1 113 ? 37.539 116.677 67.370 1.00 67.60 111 PHE A N 1
ATOM 602 C CA . PHE A 1 113 ? 38.900 116.962 67.820 1.00 67.51 111 PHE A CA 1
ATOM 603 C C . PHE A 1 113 ? 39.450 115.691 68.457 1.00 67.08 111 PHE A C 1
ATOM 604 O O . PHE A 1 113 ? 38.721 115.000 69.156 1.00 67.10 111 PHE A O 1
ATOM 612 N N . CYS A 1 114 ? 40.712 115.363 68.205 1.00 66.44 112 CYS A N 1
ATOM 613 C CA . CYS A 1 114 ? 41.283 114.140 68.767 1.00 65.96 112 CYS A CA 1
ATOM 614 C C . CYS A 1 114 ? 42.791 114.213 68.994 1.00 65.20 112 CYS A C 1
ATOM 615 O O . CYS A 1 114 ? 43.511 114.885 68.247 1.00 65.25 112 CYS A O 1
ATOM 618 N N . GLN A 1 115 ? 43.255 113.511 70.031 1.00 64.08 113 GLN A N 1
ATOM 619 C CA . GLN A 1 115 ? 44.670 113.467 70.402 1.00 63.07 113 GLN A CA 1
ATOM 620 C C . GLN A 1 115 ? 45.424 112.658 69.354 1.00 62.49 113 GLN A C 1
ATOM 621 O O . GLN A 1 115 ? 44.953 111.597 68.941 1.00 62.24 113 GLN A O 1
ATOM 627 N N . LYS A 1 116 ? 46.579 113.163 68.915 1.00 61.73 114 LYS A N 1
ATOM 628 C CA . LYS A 1 116 ? 47.316 112.543 67.806 1.00 61.36 114 LYS A CA 1
ATOM 629 C C . LYS A 1 116 ? 47.608 111.036 67.980 1.00 60.45 114 LYS A C 1
ATOM 630 O O . LYS A 1 116 ? 47.491 110.264 67.022 1.00 60.31 114 LYS A O 1
ATOM 636 N N . ASP A 1 117 ? 47.991 110.632 69.189 1.00 59.07 115 ASP A N 1
ATOM 637 C CA . ASP A 1 117 ? 48.169 109.210 69.522 1.00 57.79 115 ASP A CA 1
ATOM 638 C C . ASP A 1 117 ? 46.925 108.348 69.267 1.00 56.25 115 ASP A C 1
ATOM 639 O O . ASP A 1 117 ? 47.056 107.185 68.911 1.00 56.41 115 ASP A O 1
ATOM 644 N N . SER A 1 118 ? 45.738 108.918 69.468 1.00 54.09 116 SER A N 1
ATOM 645 C CA . SER A 1 118 ? 44.490 108.169 69.453 1.00 52.66 116 SER A CA 1
ATOM 646 C C . SER A 1 118 ? 43.869 107.955 68.073 1.00 52.00 116 SER A C 1
ATOM 647 O O . SER A 1 118 ? 42.929 107.169 67.908 1.00 51.26 116 SER A O 1
ATOM 650 N N . PHE A 1 119 ? 44.400 108.656 67.085 1.00 51.38 117 PHE A N 1
ATOM 651 C CA . PHE A 1 119 ? 43.941 108.514 65.714 1.00 50.88 117 PHE A CA 1
ATOM 652 C C . PHE A 1 119 ? 44.398 107.177 65.111 1.00 49.94 117 PHE A C 1
ATOM 653 O O . PHE A 1 119 ? 45.585 106.875 65.112 1.00 49.70 117 PHE A O 1
ATOM 661 N N . LEU A 1 120 ? 43.464 106.382 64.594 1.00 49.28 118 LEU A N 1
ATOM 662 C CA . LEU A 1 120 ? 43.838 105.118 63.958 1.00 48.97 118 LEU A CA 1
ATOM 663 C C . LEU A 1 120 ? 43.761 105.149 62.427 1.00 49.29 118 LEU A C 1
ATOM 664 O O . LEU A 1 120 ? 44.709 104.759 61.749 1.00 48.48 118 LEU A O 1
ATOM 669 N N . CYS A 1 121 ? 42.625 105.599 61.896 1.00 49.98 119 CYS A N 1
ATOM 670 C CA . CYS A 1 121 ? 42.409 105.636 60.456 1.00 50.88 119 CYS A CA 1
ATOM 671 C C . CYS A 1 121 ? 41.133 106.383 60.041 1.00 52.64 119 CYS A C 1
ATOM 672 O O . CYS A 1 121 ? 40.218 106.627 60.857 1.00 52.72 119 CYS A O 1
ATOM 675 N N . ALA A 1 122 ? 41.072 106.726 58.755 1.00 54.46 120 ALA A N 1
ATOM 676 C CA . ALA A 1 122 ? 39.969 107.531 58.233 1.00 56.37 120 ALA A CA 1
ATOM 677 C C . ALA A 1 122 ? 39.574 107.192 56.793 1.00 57.51 120 ALA A C 1
ATOM 678 O O . ALA A 1 122 ? 40.414 106.773 55.973 1.00 57.00 120 ALA A O 1
ATOM 680 N N . ALA A 1 123 ? 38.283 107.380 56.508 1.00 59.11 121 ALA A N 1
ATOM 681 C CA . ALA A 1 123 ? 37.781 107.378 55.138 1.00 60.92 121 ALA A CA 1
ATOM 682 C C . ALA A 1 123 ? 38.498 108.470 54.360 1.00 62.26 121 ALA A C 1
ATOM 683 O O . ALA A 1 123 ? 38.509 109.627 54.780 1.00 62.18 121 ALA A O 1
ATOM 685 N N . TYR A 1 124 ? 39.126 108.068 53.256 1.00 64.34 122 TYR A N 1
ATOM 686 C CA . TYR A 1 124 ? 39.866 108.959 52.355 1.00 66.39 122 TYR A CA 1
ATOM 687 C C . TYR A 1 124 ? 39.055 110.181 51.956 1.00 67.41 122 TYR A C 1
ATOM 688 O O . TYR A 1 124 ? 37.874 110.063 51.579 1.00 67.36 122 TYR A O 1
ATOM 697 N N . GLY A 1 125 ? 39.702 111.343 52.033 1.00 68.45 123 GLY A N 1
ATOM 698 C CA . GLY A 1 125 ? 39.019 112.616 51.863 1.00 70.04 123 GLY A CA 1
ATOM 699 C C . GLY A 1 125 ? 38.501 113.096 53.203 1.00 71.33 123 GLY A C 1
ATOM 700 O O . GLY A 1 125 ? 37.319 113.445 53.341 1.00 71.53 123 GLY A O 1
ATOM 701 N N . THR A 1 126 ? 39.398 113.075 54.191 1.00 72.14 124 THR A N 1
ATOM 702 C CA . THR A 1 126 ? 39.168 113.615 55.519 1.00 73.20 124 THR A CA 1
ATOM 703 C C . THR A 1 126 ? 40.238 114.688 55.684 1.00 74.28 124 THR A C 1
ATOM 704 O O . THR A 1 126 ? 41.394 114.452 55.328 1.00 74.46 124 THR A O 1
ATOM 708 N N . ARG A 1 127 ? 39.883 115.867 56.188 1.00 75.67 125 ARG A N 1
ATOM 709 C CA . ARG A 1 127 ? 40.932 116.861 56.460 1.00 77.22 125 ARG A CA 1
ATOM 710 C C . ARG A 1 127 ? 41.493 116.690 57.869 1.00 77.64 125 ARG A C 1
ATOM 711 O O . ARG A 1 127 ? 40.739 116.576 58.835 1.00 77.69 125 ARG A O 1
ATOM 719 N N . VAL A 1 128 ? 42.821 116.661 57.966 1.00 78.39 126 VAL A N 1
ATOM 720 C CA . VAL A 1 128 ? 43.498 116.468 59.246 1.00 78.97 126 VAL A CA 1
ATOM 721 C C . VAL A 1 128 ? 44.073 117.786 59.769 1.00 79.28 126 VAL A C 1
ATOM 722 O O . VAL A 1 128 ? 43.332 118.771 59.891 1.00 79.42 126 VAL A O 1
ATOM 726 N N . GLY A 1 129 ? 45.371 117.808 60.077 1.00 79.46 127 GLY A N 1
ATOM 727 C CA . GLY A 1 129 ? 46.031 119.004 60.590 1.00 79.91 127 GLY A CA 1
ATOM 728 C C . GLY A 1 129 ? 45.871 119.200 62.088 1.00 80.27 127 GLY A C 1
ATOM 729 O O . GLY A 1 129 ? 45.123 118.463 62.744 1.00 80.26 127 GLY A O 1
ATOM 730 N N . ILE A 1 130 ? 46.562 120.211 62.620 1.00 80.63 128 ILE A N 1
ATOM 731 C CA . ILE A 1 130 ? 46.623 120.467 64.064 1.00 80.89 128 ILE A CA 1
ATOM 732 C C . ILE A 1 130 ? 45.602 121.512 64.537 1.00 81.07 128 ILE A C 1
ATOM 733 O O . ILE A 1 130 ? 44.929 122.152 63.723 1.00 81.00 128 ILE A O 1
ATOM 738 N N . ALA A 1 131 ? 45.499 121.663 65.860 1.00 81.24 129 ALA A N 1
ATOM 739 C CA . ALA A 1 131 ? 44.588 122.612 66.504 1.00 81.19 129 ALA A CA 1
ATOM 740 C C . ALA A 1 131 ? 45.165 123.104 67.832 1.00 81.31 129 ALA A C 1
ATOM 741 O O . ALA A 1 131 ? 46.287 122.748 68.212 1.00 81.38 129 ALA A O 1
ATOM 743 N N . GLU A 1 144 ? 58.324 115.963 71.499 1.00 88.88 142 GLU A N 1
ATOM 744 C CA . GLU A 1 144 ? 56.978 115.863 70.937 1.00 88.94 142 GLU A CA 1
ATOM 745 C C . GLU A 1 144 ? 55.881 115.927 72.006 1.00 88.65 142 GLU A C 1
ATOM 746 O O . GLU A 1 144 ? 55.427 114.896 72.527 1.00 88.69 142 GLU A O 1
ATOM 752 N N . GLY A 1 145 ? 55.461 117.152 72.319 1.00 88.23 143 GLY A N 1
ATOM 753 C CA . GLY A 1 145 ? 54.430 117.395 73.326 1.00 87.62 143 GLY A CA 1
ATOM 754 C C . GLY A 1 145 ? 53.045 116.974 72.875 1.00 87.00 143 GLY A C 1
ATOM 755 O O . GLY A 1 145 ? 52.837 116.626 71.708 1.00 86.86 143 GLY A O 1
ATOM 756 N N . PHE A 1 146 ? 52.100 117.004 73.813 1.00 86.43 144 PHE A N 1
ATOM 757 C CA . PHE A 1 146 ? 50.696 116.701 73.529 1.00 85.60 144 PHE A CA 1
ATOM 758 C C . PHE A 1 146 ? 50.212 117.492 72.313 1.00 85.15 144 PHE A C 1
ATOM 759 O O . PHE A 1 146 ? 50.414 118.712 72.228 1.00 85.28 144 PHE A O 1
ATOM 767 N N . ILE A 1 147 ? 49.591 116.778 71.378 1.00 84.20 145 ILE A N 1
ATOM 768 C CA . ILE A 1 147 ? 49.068 117.358 70.150 1.00 83.25 145 ILE A CA 1
ATOM 769 C C . ILE A 1 147 ? 47.573 117.084 70.067 1.00 82.50 145 ILE A C 1
ATOM 770 O O . ILE A 1 147 ? 47.130 115.948 70.283 1.00 82.18 145 ILE A O 1
ATOM 775 N N . LEU A 1 148 ? 46.799 118.127 69.768 1.00 81.48 146 LEU A N 1
ATOM 776 C CA . LEU A 1 148 ? 45.386 117.950 69.466 1.00 80.52 146 LEU A CA 1
ATOM 777 C C . LEU A 1 148 ? 45.174 118.168 67.987 1.00 79.95 146 LEU A C 1
ATOM 778 O O . LEU A 1 148 ? 45.656 119.143 67.424 1.00 80.01 146 LEU A O 1
ATOM 783 N N . GLN A 1 149 ? 44.463 117.240 67.361 1.00 79.32 147 GLN A N 1
ATOM 784 C CA . GLN A 1 149 ? 44.214 117.297 65.935 1.00 78.53 147 GLN A CA 1
ATOM 785 C C . GLN A 1 149 ? 42.747 117.517 65.652 1.00 77.69 147 GLN A C 1
ATOM 786 O O . GLN A 1 149 ? 41.878 117.151 66.445 1.00 77.55 147 GLN A O 1
ATOM 792 N N . LYS A 1 150 ? 42.483 118.128 64.508 1.00 76.67 148 LYS A N 1
ATOM 793 C CA . LYS A 1 150 ? 41.130 118.340 64.061 1.00 75.72 148 LYS A CA 1
ATOM 794 C C . LYS A 1 150 ? 40.916 117.479 62.827 1.00 74.78 148 LYS A C 1
ATOM 795 O O . LYS A 1 150 ? 41.774 117.385 61.953 1.00 74.64 148 LYS A O 1
ATOM 801 N N . LEU A 1 151 ? 39.773 116.817 62.793 1.00 73.70 149 LEU A N 1
ATOM 802 C CA . LEU A 1 151 ? 39.424 115.954 61.692 1.00 72.69 149 LEU A CA 1
ATOM 803 C C . LEU A 1 151 ? 38.027 116.367 61.286 1.00 71.98 149 LEU A C 1
ATOM 804 O O . LEU A 1 151 ? 37.151 116.521 62.140 1.00 71.75 149 LEU A O 1
ATOM 809 N N . GLU A 1 152 ? 37.829 116.565 59.984 1.00 71.02 150 GLU A N 1
ATOM 810 C CA . GLU A 1 152 ? 36.554 117.061 59.462 1.00 70.17 150 GLU A CA 1
ATOM 811 C C . GLU A 1 152 ? 36.258 116.540 58.062 1.00 68.93 150 GLU A C 1
ATOM 812 O O . GLU A 1 152 ? 37.169 116.308 57.259 1.00 68.78 150 GLU A O 1
ATOM 818 N N . GLY A 1 153 ? 34.974 116.346 57.795 1.00 67.67 151 GLY A N 1
ATOM 819 C CA . GLY A 1 153 ? 34.534 115.742 56.561 1.00 66.57 151 GLY A CA 1
ATOM 820 C C . GLY A 1 153 ? 33.181 115.096 56.717 1.00 66.01 151 GLY A C 1
ATOM 821 O O . GLY A 1 153 ? 32.410 115.440 57.616 1.00 65.75 151 GLY A O 1
ATOM 822 N N . ASP A 1 154 ? 32.901 114.145 55.834 1.00 65.48 152 ASP A N 1
ATOM 823 C CA . ASP A 1 154 ? 31.596 113.503 55.764 1.00 65.04 152 ASP A CA 1
ATOM 824 C C . ASP A 1 154 ? 31.694 111.998 55.998 1.00 64.43 152 ASP A C 1
ATOM 825 O O . ASP A 1 154 ? 30.672 111.299 56.014 1.00 64.75 152 ASP A O 1
ATOM 830 N N . GLY A 1 155 ? 32.916 111.494 56.161 1.00 63.51 153 GLY A N 1
ATOM 831 C CA . GLY A 1 155 ? 33.134 110.048 56.200 1.00 62.15 153 GLY A CA 1
ATOM 832 C C . GLY A 1 155 ? 33.281 109.465 57.586 1.00 61.11 153 GLY A C 1
ATOM 833 O O . GLY A 1 155 ? 32.923 110.099 58.588 1.00 61.24 153 GLY A O 1
ATOM 834 N N . LEU A 1 156 ? 33.791 108.236 57.638 1.00 60.06 154 LEU A N 1
ATOM 835 C CA . LEU A 1 156 ? 34.075 107.565 58.910 1.00 58.38 154 LEU A CA 1
ATOM 836 C C . LEU A 1 156 ? 35.475 107.900 59.414 1.00 57.56 154 LEU A C 1
ATOM 837 O O . LEU A 1 156 ? 36.442 107.970 58.637 1.00 57.55 154 LEU A O 1
ATOM 842 N N . VAL A 1 157 ? 35.568 108.138 60.718 1.00 56.17 155 VAL A N 1
ATOM 843 C CA . VAL A 1 157 ? 36.859 108.247 61.383 1.00 54.28 155 VAL A CA 1
ATOM 844 C C . VAL A 1 157 ? 36.974 107.242 62.540 1.00 52.60 155 VAL A C 1
ATOM 845 O O . VAL A 1 157 ? 35.968 106.808 63.131 1.00 51.49 155 VAL A O 1
ATOM 849 N N . PHE A 1 158 ? 38.211 106.833 62.810 1.00 50.82 156 PHE A N 1
ATOM 850 C CA . PHE A 1 158 ? 38.466 105.748 63.758 1.00 48.82 156 PHE A CA 1
ATOM 851 C C . PHE A 1 158 ? 39.476 106.131 64.787 1.00 47.12 156 PHE A C 1
ATOM 852 O O . PHE A 1 158 ? 40.606 106.507 64.471 1.00 47.39 156 PHE A O 1
ATOM 860 N N . VAL A 1 159 ? 39.040 106.069 66.034 1.00 45.10 157 VAL A N 1
ATOM 861 C CA . VAL A 1 159 ? 39.900 106.448 67.133 1.00 43.27 157 VAL A CA 1
ATOM 862 C C . VAL A 1 159 ? 40.070 105.330 68.158 1.00 42.40 157 VAL A C 1
ATOM 863 O O . VAL A 1 159 ? 39.140 104.530 68.411 1.00 41.64 157 VAL A O 1
ATOM 867 N N . HIS A 1 160 ? 41.268 105.284 68.740 1.00 40.82 158 HIS A N 1
ATOM 868 C CA . HIS A 1 160 ? 41.586 104.296 69.754 1.00 39.86 158 HIS A CA 1
ATOM 869 C C . HIS A 1 160 ? 41.640 104.895 71.158 1.00 38.72 158 HIS A C 1
ATOM 870 O O . HIS A 1 160 ? 42.284 105.912 71.370 1.00 38.90 158 HIS A O 1
ATOM 877 N N . ALA A 1 161 ? 40.982 104.230 72.105 1.00 37.73 159 ALA A N 1
ATOM 878 C CA . ALA A 1 161 ? 41.051 104.578 73.521 1.00 36.98 159 ALA A CA 1
ATOM 879 C C . ALA A 1 161 ? 41.801 103.520 74.335 1.00 36.53 159 ALA A C 1
ATOM 880 O O . ALA A 1 161 ? 41.296 102.412 74.546 1.00 35.90 159 ALA A O 1
ATOM 882 N N . GLY A 1 162 ? 43.003 103.868 74.783 1.00 36.12 160 GLY A N 1
ATOM 883 C CA . GLY A 1 162 ? 43.826 102.974 75.601 1.00 36.87 160 GLY A CA 1
ATOM 884 C C . GLY A 1 162 ? 43.132 102.590 76.902 1.00 37.04 160 GLY A C 1
ATOM 885 O O . GLY A 1 162 ? 42.432 103.405 77.508 1.00 36.91 160 GLY A O 1
ATOM 886 N N . GLY A 1 163 ? 43.300 101.340 77.310 1.00 37.21 161 GLY A N 1
ATOM 887 C CA . GLY A 1 163 ? 42.620 100.802 78.490 1.00 37.60 161 GLY A CA 1
ATOM 888 C C . GLY A 1 163 ? 41.107 100.773 78.409 1.00 38.02 161 GLY A C 1
ATOM 889 O O . GLY A 1 163 ? 40.546 100.160 77.518 1.00 37.64 161 GLY A O 1
ATOM 890 N N . THR A 1 164 ? 40.447 101.411 79.382 1.00 39.15 162 THR A N 1
ATOM 891 C CA . THR A 1 164 ? 38.979 101.579 79.388 1.00 39.89 162 THR A CA 1
ATOM 892 C C . THR A 1 164 ? 38.579 102.729 78.465 1.00 40.66 162 THR A C 1
ATOM 893 O O . THR A 1 164 ? 39.165 103.819 78.518 1.00 40.28 162 THR A O 1
ATOM 897 N N . LEU A 1 165 ? 37.579 102.501 77.624 1.00 42.32 163 LEU A N 1
ATOM 898 C CA . LEU A 1 165 ? 36.954 103.610 76.898 1.00 44.09 163 LEU A CA 1
ATOM 899 C C . LEU A 1 165 ? 35.980 104.324 77.815 1.00 44.79 163 LEU A C 1
ATOM 900 O O . LEU A 1 165 ? 35.105 103.682 78.370 1.00 45.36 163 LEU A O 1
ATOM 905 N N . ILE A 1 166 ? 36.095 105.637 77.967 1.00 45.76 164 ILE A N 1
ATOM 906 C CA . ILE A 1 166 ? 35.081 106.360 78.764 1.00 47.34 164 ILE A CA 1
ATOM 907 C C . ILE A 1 166 ? 34.374 107.501 77.999 1.00 48.37 164 ILE A C 1
ATOM 908 O O . ILE A 1 166 ? 34.980 108.517 77.668 1.00 48.08 164 ILE A O 1
ATOM 913 N N . ARG A 1 167 ? 33.085 107.300 77.735 1.00 50.65 165 ARG A N 1
ATOM 914 C CA . ARG A 1 167 ? 32.240 108.274 77.024 1.00 53.08 165 ARG A CA 1
ATOM 915 C C . ARG A 1 167 ? 31.326 109.034 77.993 1.00 54.17 165 ARG A C 1
ATOM 916 O O . ARG A 1 167 ? 30.644 108.433 78.825 1.00 53.73 165 ARG A O 1
ATOM 924 N N . ARG A 1 168 ? 31.328 110.358 77.874 1.00 55.78 166 ARG A N 1
ATOM 925 C CA . ARG A 1 168 ? 30.506 111.210 78.724 1.00 57.72 166 ARG A CA 1
ATOM 926 C C . ARG A 1 168 ? 29.856 112.341 77.941 1.00 58.93 166 ARG A C 1
ATOM 927 O O . ARG A 1 168 ? 30.502 112.983 77.102 1.00 58.64 166 ARG A O 1
ATOM 935 N N . GLN A 1 169 ? 28.573 112.572 78.234 1.00 60.89 167 GLN A N 1
ATOM 936 C CA . GLN A 1 169 ? 27.825 113.738 77.716 1.00 62.42 167 GLN A CA 1
ATOM 937 C C . GLN A 1 169 ? 27.938 114.914 78.688 1.00 62.74 167 GLN A C 1
ATOM 938 O O . GLN A 1 169 ? 27.670 114.777 79.878 1.00 62.95 167 GLN A O 1
ATOM 944 N N . LEU A 1 170 ? 28.340 116.065 78.168 1.00 63.46 168 LEU A N 1
ATOM 945 C CA . LEU A 1 170 ? 28.500 117.280 78.963 1.00 63.91 168 LEU A CA 1
ATOM 946 C C . LEU A 1 170 ? 27.409 118.320 78.631 1.00 64.32 168 LEU A C 1
ATOM 947 O O . LEU A 1 170 ? 27.155 118.602 77.450 1.00 64.22 168 LEU A O 1
ATOM 952 N N . ASN A 1 171 ? 26.776 118.874 79.671 1.00 64.74 169 ASN A N 1
ATOM 953 C CA . ASN A 1 171 ? 25.679 119.863 79.542 1.00 64.93 169 ASN A CA 1
ATOM 954 C C . ASN A 1 171 ? 25.908 121.046 80.478 1.00 64.71 169 ASN A C 1
ATOM 955 O O . ASN A 1 171 ? 25.321 121.111 81.567 1.00 64.84 169 ASN A O 1
ATOM 960 N N . GLY A 1 172 ? 26.774 121.968 80.070 1.00 64.62 170 GLY A N 1
ATOM 961 C CA . GLY A 1 172 ? 27.156 123.096 80.915 1.00 64.35 170 GLY A CA 1
ATOM 962 C C . GLY A 1 172 ? 28.134 122.680 81.997 1.00 64.39 170 GLY A C 1
ATOM 963 O O . GLY A 1 172 ? 29.013 123.452 82.375 1.00 64.74 170 GLY A O 1
ATOM 964 N N . GLU A 1 173 ? 27.973 121.458 82.504 1.00 64.12 171 GLU A N 1
ATOM 965 C CA . GLU A 1 173 ? 28.901 120.857 83.472 1.00 63.61 171 GLU A CA 1
ATOM 966 C C . GLU A 1 173 ? 30.364 121.040 83.083 1.00 62.45 171 GLU A C 1
ATOM 967 O O . GLU A 1 173 ? 30.689 121.118 81.895 1.00 62.64 171 GLU A O 1
ATOM 973 N N . THR A 1 174 ? 31.227 121.150 84.097 1.00 61.09 172 THR A N 1
ATOM 974 C CA . THR A 1 174 ? 32.684 121.189 83.905 1.00 59.72 172 THR A CA 1
ATOM 975 C C . THR A 1 174 ? 33.331 119.855 84.303 1.00 58.12 172 THR A C 1
ATOM 976 O O . THR A 1 174 ? 33.022 119.289 85.360 1.00 57.84 172 THR A O 1
ATOM 980 N N . LEU A 1 175 ? 34.225 119.366 83.447 1.00 55.84 173 LEU A N 1
ATOM 981 C CA . LEU A 1 175 ? 34.930 118.115 83.704 1.00 53.95 173 LEU A CA 1
ATOM 982 C C . LEU A 1 175 ? 36.432 118.377 83.651 1.00 52.47 173 LEU A C 1
ATOM 983 O O . LEU A 1 175 ? 36.901 119.041 82.735 1.00 51.75 173 LEU A O 1
ATOM 988 N N . ARG A 1 176 ? 37.177 117.881 84.641 1.00 50.43 174 ARG A N 1
ATOM 989 C CA . ARG A 1 176 ? 38.629 118.001 84.611 1.00 49.56 174 ARG A CA 1
ATOM 990 C C . ARG A 1 176 ? 39.232 116.626 84.403 1.00 49.26 174 ARG A C 1
ATOM 991 O O . ARG A 1 176 ? 38.745 115.622 84.923 1.00 48.75 174 ARG A O 1
ATOM 999 N N . VAL A 1 177 ? 40.317 116.610 83.642 1.00 48.66 175 VAL A N 1
ATOM 1000 C CA . VAL A 1 177 ? 40.754 115.436 82.924 1.00 47.72 175 VAL A CA 1
ATOM 1001 C C . VAL A 1 177 ? 42.258 115.520 82.884 1.00 47.32 175 VAL A C 1
ATOM 1002 O O . VAL A 1 177 ? 42.822 116.555 82.494 1.00 47.01 175 VAL A O 1
ATOM 1006 N N . ASP A 1 178 ? 42.909 114.460 83.355 1.00 46.73 176 ASP A N 1
ATOM 1007 C CA . ASP A 1 178 ? 44.320 114.262 83.088 1.00 46.72 176 ASP A CA 1
ATOM 1008 C C . ASP A 1 178 ? 44.479 114.387 81.570 1.00 46.30 176 ASP A C 1
ATOM 1009 O O . ASP A 1 178 ? 43.791 113.694 80.800 1.00 44.86 176 ASP A O 1
ATOM 1014 N N . THR A 1 179 ? 45.362 115.286 81.145 1.00 46.43 177 THR A N 1
ATOM 1015 C CA . THR A 1 179 ? 45.432 115.655 79.728 1.00 47.39 177 THR A CA 1
ATOM 1016 C C . THR A 1 179 ? 45.689 114.468 78.760 1.00 46.85 177 THR A C 1
ATOM 1017 O O . THR A 1 179 ? 45.035 114.369 77.717 1.00 47.02 177 THR A O 1
ATOM 1021 N N . GLY A 1 180 ? 46.601 113.561 79.126 1.00 46.00 178 GLY A N 1
ATOM 1022 C CA . GLY A 1 180 ? 46.872 112.384 78.322 1.00 44.28 178 GLY A CA 1
ATOM 1023 C C . GLY A 1 180 ? 45.663 111.491 78.131 1.00 43.48 178 GLY A C 1
ATOM 1024 O O . GLY A 1 180 ? 45.595 110.736 77.167 1.00 42.97 178 GLY A O 1
ATOM 1025 N N . CYS A 1 181 ? 44.702 111.579 79.046 1.00 43.14 179 CYS A N 1
ATOM 1026 C CA . CYS A 1 181 ? 43.512 110.729 79.004 1.00 42.87 179 CYS A CA 1
ATOM 1027 C C . CYS A 1 181 ? 42.429 111.211 78.060 1.00 43.51 179 CYS A C 1
ATOM 1028 O O . CYS A 1 181 ? 41.414 110.540 77.879 1.00 43.17 179 CYS A O 1
ATOM 1031 N N . LEU A 1 182 ? 42.651 112.368 77.457 1.00 44.18 180 LEU A N 1
ATOM 1032 C CA . LEU A 1 182 ? 41.724 112.902 76.498 1.00 45.89 180 LEU A CA 1
ATOM 1033 C C . LEU A 1 182 ? 41.922 112.224 75.161 1.00 46.08 180 LEU A C 1
ATOM 1034 O O . LEU A 1 182 ? 43.025 112.231 74.621 1.00 46.71 180 LEU A O 1
ATOM 1039 N N . VAL A 1 183 ? 40.857 111.630 74.639 1.00 46.26 181 VAL A N 1
ATOM 1040 C CA . VAL A 1 183 ? 40.950 110.909 73.384 1.00 46.80 181 VAL A CA 1
ATOM 1041 C C . VAL A 1 183 ? 40.453 111.859 72.296 1.00 47.97 181 VAL A C 1
ATOM 1042 O O . VAL A 1 183 ? 41.232 112.338 71.465 1.00 48.11 181 VAL A O 1
ATOM 1046 N N . ALA A 1 184 ? 39.163 112.159 72.345 1.00 48.93 182 ALA A N 1
ATOM 1047 C CA . ALA A 1 184 ? 38.527 113.009 71.374 1.00 50.91 182 ALA A CA 1
ATOM 1048 C C . ALA A 1 184 ? 37.364 113.750 72.022 1.00 52.24 182 ALA A C 1
ATOM 1049 O O . ALA A 1 184 ? 36.860 113.339 73.078 1.00 51.82 182 ALA A O 1
ATOM 1051 N N . PHE A 1 185 ? 36.947 114.838 71.373 1.00 54.21 183 PHE A N 1
ATOM 1052 C CA . PHE A 1 185 ? 35.752 115.588 71.761 1.00 56.59 183 PHE A CA 1
ATOM 1053 C C . PHE A 1 185 ? 35.200 116.430 70.575 1.00 58.03 183 PHE A C 1
ATOM 1054 O O . PHE A 1 185 ? 35.909 116.698 69.589 1.00 57.92 183 PHE A O 1
ATOM 1062 N N . THR A 1 186 ? 33.935 116.824 70.697 1.00 59.86 184 THR A N 1
ATOM 1063 C CA . THR A 1 186 ? 33.211 117.629 69.708 1.00 61.58 184 THR A CA 1
ATOM 1064 C C . THR A 1 186 ? 33.405 119.148 69.858 1.00 63.30 184 THR A C 1
ATOM 1065 O O . THR A 1 186 ? 34.265 119.624 70.598 1.00 63.46 184 THR A O 1
ATOM 1069 N N . ASP A 1 187 ? 32.575 119.897 69.135 1.00 65.68 185 ASP A N 1
ATOM 1070 C CA . ASP A 1 187 ? 32.397 121.333 69.350 1.00 67.56 185 ASP A CA 1
ATOM 1071 C C . ASP A 1 187 ? 31.312 121.583 70.396 1.00 68.87 185 ASP A C 1
ATOM 1072 O O . ASP A 1 187 ? 30.404 120.757 70.586 1.00 69.02 185 ASP A O 1
ATOM 1077 N N . GLY A 1 188 ? 31.406 122.729 71.064 1.00 70.21 186 GLY A N 1
ATOM 1078 C CA . GLY A 1 188 ? 30.476 123.074 72.139 1.00 72.09 186 GLY A CA 1
ATOM 1079 C C . GLY A 1 188 ? 31.135 122.790 73.468 1.00 73.24 186 GLY A C 1
ATOM 1080 O O . GLY A 1 188 ? 30.506 122.887 74.536 1.00 73.67 186 GLY A O 1
ATOM 1081 N N . ILE A 1 189 ? 32.412 122.424 73.383 1.00 74.05 187 ILE A N 1
ATOM 1082 C CA . ILE A 1 189 ? 33.214 122.079 74.539 1.00 74.87 187 ILE A CA 1
ATOM 1083 C C . ILE A 1 189 ? 34.402 123.011 74.569 1.00 75.73 187 ILE A C 1
ATOM 1084 O O . ILE A 1 189 ? 35.262 122.973 73.683 1.00 75.78 187 ILE A O 1
ATOM 1089 N N . ASP A 1 190 ? 34.416 123.874 75.578 1.00 76.77 188 ASP A N 1
ATOM 1090 C CA . ASP A 1 190 ? 35.539 124.770 75.807 1.00 77.95 188 ASP A CA 1
ATOM 1091 C C . ASP A 1 190 ? 36.601 123.995 76.570 1.00 78.40 188 ASP A C 1
ATOM 1092 O O . ASP A 1 190 ? 36.340 123.462 77.655 1.00 78.70 188 ASP A O 1
ATOM 1097 N N . TYR A 1 191 ? 37.783 123.891 75.981 1.00 78.78 189 TYR A N 1
ATOM 1098 C CA . TYR A 1 191 ? 38.867 123.180 76.627 1.00 79.45 189 TYR A CA 1
ATOM 1099 C C . TYR A 1 191 ? 39.978 124.125 77.050 1.00 80.05 189 TYR A C 1
ATOM 1100 O O . TYR A 1 191 ? 40.169 125.171 76.436 1.00 80.47 189 TYR A O 1
ATOM 1109 N N . ASP A 1 192 ? 40.692 123.760 78.111 1.00 80.75 190 ASP A N 1
ATOM 1110 C CA . ASP A 1 192 ? 41.765 124.588 78.648 1.00 81.56 190 ASP A CA 1
ATOM 1111 C C . ASP A 1 192 ? 42.809 123.702 79.320 1.00 81.93 190 ASP A C 1
ATOM 1112 O O . ASP A 1 192 ? 42.543 123.095 80.355 1.00 82.34 190 ASP A O 1
ATOM 1117 N N . VAL A 1 193 ? 43.988 123.617 78.717 1.00 82.51 191 VAL A N 1
ATOM 1118 C CA . VAL A 1 193 ? 45.111 122.886 79.303 1.00 83.18 191 VAL A CA 1
ATOM 1119 C C . VAL A 1 193 ? 45.828 123.792 80.314 1.00 83.88 191 VAL A C 1
ATOM 1120 O O . VAL A 1 193 ? 46.011 124.984 80.049 1.00 84.11 191 VAL A O 1
ATOM 1124 N N . GLN A 1 194 ? 46.200 123.223 81.468 1.00 84.62 192 GLN A N 1
ATOM 1125 C CA . GLN A 1 194 ? 46.824 123.942 82.598 1.00 85.25 192 GLN A CA 1
ATOM 1126 C C . GLN A 1 194 ? 47.893 123.074 83.277 1.00 85.55 192 GLN A C 1
ATOM 1127 O O . GLN A 1 194 ? 48.200 121.983 82.797 1.00 85.54 192 GLN A O 1
ATOM 1133 N N . LEU A 1 195 ? 48.450 123.552 84.392 1.00 86.05 193 LEU A N 1
ATOM 1134 C CA . LEU A 1 195 ? 49.567 122.860 85.054 1.00 86.38 193 LEU A CA 1
ATOM 1135 C C . LEU A 1 195 ? 49.617 123.054 86.572 1.00 86.64 193 LEU A C 1
ATOM 1136 O O . LEU A 1 195 ? 49.138 124.067 87.088 1.00 86.58 193 LEU A O 1
ATOM 1141 N N . ALA A 1 196 ? 50.193 122.063 87.266 1.00 86.93 194 ALA A N 1
ATOM 1142 C CA . ALA A 1 196 ? 50.433 122.089 88.724 1.00 87.12 194 ALA A CA 1
ATOM 1143 C C . ALA A 1 196 ? 51.762 122.779 89.120 1.00 87.05 194 ALA A C 1
ATOM 1144 O O . ALA A 1 196 ? 51.996 123.938 88.760 1.00 87.23 194 ALA A O 1
ATOM 1146 N N . GLY A 1 197 ? 52.607 122.075 89.877 1.00 86.96 195 GLY A N 1
ATOM 1147 C CA . GLY A 1 197 ? 53.956 122.550 90.211 1.00 86.80 195 GLY A CA 1
ATOM 1148 C C . GLY A 1 197 ? 54.006 123.762 91.125 1.00 86.68 195 GLY A C 1
ATOM 1149 O O . GLY A 1 197 ? 54.949 123.930 91.901 1.00 86.41 195 GLY A O 1
ATOM 1150 N N . LEU A 1 209 ? 50.371 115.833 85.799 1.00 70.87 207 LEU A N 1
ATOM 1151 C CA . LEU A 1 209 ? 50.075 117.051 86.550 1.00 70.95 207 LEU A CA 1
ATOM 1152 C C . LEU A 1 209 ? 49.757 118.218 85.611 1.00 70.66 207 LEU A C 1
ATOM 1153 O O . LEU A 1 209 ? 49.573 119.356 86.053 1.00 71.21 207 LEU A O 1
ATOM 1158 N N . LEU A 1 210 ? 49.715 117.918 84.316 1.00 70.03 208 LEU A N 1
ATOM 1159 C CA . LEU A 1 210 ? 49.074 118.769 83.324 1.00 69.44 208 LEU A CA 1
ATOM 1160 C C . LEU A 1 210 ? 47.598 118.379 83.266 1.00 68.78 208 LEU A C 1
ATOM 1161 O O . LEU A 1 210 ? 47.263 117.221 83.010 1.00 68.85 208 LEU A O 1
ATOM 1166 N N . LEU A 1 211 ? 46.724 119.354 83.503 1.00 67.87 209 LEU A N 1
ATOM 1167 C CA . LEU A 1 211 ? 45.289 119.126 83.604 1.00 66.92 209 LEU A CA 1
ATOM 1168 C C . LEU A 1 211 ? 44.573 119.822 82.477 1.00 65.93 209 LEU A C 1
ATOM 1169 O O . LEU A 1 211 ? 44.937 120.920 82.106 1.00 65.87 209 LEU A O 1
ATOM 1174 N N . THR A 1 212 ? 43.546 119.183 81.938 1.00 65.21 210 THR A N 1
ATOM 1175 C CA . THR A 1 212 ? 42.717 119.806 80.928 1.00 64.54 210 THR A CA 1
ATOM 1176 C C . THR A 1 212 ? 41.329 119.980 81.488 1.00 64.02 210 THR A C 1
ATOM 1177 O O . THR A 1 212 ? 40.718 119.012 81.947 1.00 63.65 210 THR A O 1
ATOM 1181 N N . THR A 1 213 ? 40.852 121.225 81.456 1.00 63.73 211 THR A N 1
ATOM 1182 C CA . THR A 1 213 ? 39.518 121.577 81.930 1.00 63.62 211 THR A CA 1
ATOM 1183 C C . THR A 1 213 ? 38.562 121.662 80.757 1.00 63.72 211 THR A C 1
ATOM 1184 O O . THR A 1 213 ? 38.832 122.355 79.785 1.00 63.80 211 THR A O 1
ATOM 1188 N N . LEU A 1 214 ? 37.441 120.962 80.861 1.00 63.79 212 LEU A N 1
ATOM 1189 C CA . LEU A 1 214 ? 36.438 120.949 79.815 1.00 64.40 212 LEU A CA 1
ATOM 1190 C C . LEU A 1 214 ? 35.100 121.455 80.347 1.00 65.08 212 LEU A C 1
ATOM 1191 O O . LEU A 1 214 ? 34.750 121.216 81.505 1.00 65.23 212 LEU A O 1
ATOM 1196 N N . LYS A 1 215 ? 34.358 122.154 79.491 1.00 65.86 213 LYS A N 1
ATOM 1197 C CA . LYS A 1 215 ? 33.093 122.798 79.882 1.00 66.40 213 LYS A CA 1
ATOM 1198 C C . LYS A 1 215 ? 32.210 123.087 78.663 1.00 65.91 213 LYS A C 1
ATOM 1199 O O . LYS A 1 215 ? 32.694 123.563 77.638 1.00 66.23 213 LYS A O 1
ATOM 1205 N N . GLY A 1 216 ? 30.923 122.776 78.780 1.00 65.42 214 GLY A N 1
ATOM 1206 C CA . GLY A 1 216 ? 29.965 123.030 77.710 1.00 64.91 214 GLY A CA 1
ATOM 1207 C C . GLY A 1 216 ? 28.938 121.926 77.555 1.00 64.74 214 GLY A C 1
ATOM 1208 O O . GLY A 1 216 ? 28.741 121.109 78.456 1.00 64.84 214 GLY A O 1
ATOM 1209 N N . SER A 1 217 ? 28.270 121.921 76.409 1.00 64.63 215 SER A N 1
ATOM 1210 C CA . SER A 1 217 ? 27.422 120.808 75.997 1.00 64.31 215 SER A CA 1
ATOM 1211 C C . SER A 1 217 ? 28.128 120.122 74.845 1.00 63.89 215 SER A C 1
ATOM 1212 O O . SER A 1 217 ? 28.713 120.798 73.976 1.00 64.42 215 SER A O 1
ATOM 1215 N N . GLY A 1 218 ? 28.084 118.789 74.839 1.00 62.60 216 GLY A N 1
ATOM 1216 C CA . GLY A 1 218 ? 28.791 118.007 73.829 1.00 60.64 216 GLY A CA 1
ATOM 1217 C C . GLY A 1 218 ? 29.370 116.700 74.336 1.00 59.07 216 GLY A C 1
ATOM 1218 O O . GLY A 1 218 ? 29.107 116.288 75.464 1.00 58.84 216 GLY A O 1
ATOM 1219 N N . THR A 1 219 ? 30.155 116.042 73.489 1.00 57.94 217 THR A N 1
ATOM 1220 C CA . THR A 1 219 ? 30.669 114.705 73.797 1.00 56.81 217 THR A CA 1
ATOM 1221 C C . THR A 1 219 ? 32.186 114.683 73.976 1.00 55.92 217 THR A C 1
ATOM 1222 O O . THR A 1 219 ? 32.931 115.181 73.120 1.00 56.06 217 THR A O 1
ATOM 1226 N N . VAL A 1 220 ? 32.636 114.098 75.089 1.00 54.59 218 VAL A N 1
ATOM 1227 C CA . VAL A 1 220 ? 34.066 113.773 75.260 1.00 53.09 218 VAL A CA 1
ATOM 1228 C C . VAL A 1 220 ? 34.302 112.263 75.368 1.00 51.57 218 VAL A C 1
ATOM 1229 O O . VAL A 1 220 ? 33.508 111.522 75.957 1.00 51.37 218 VAL A O 1
ATOM 1233 N N . TRP A 1 221 ? 35.408 111.832 74.774 1.00 49.69 219 TRP A N 1
ATOM 1234 C CA . TRP A 1 221 ? 35.805 110.452 74.806 1.00 47.91 219 TRP A CA 1
ATOM 1235 C C . TRP A 1 221 ? 37.114 110.422 75.563 1.00 45.54 219 TRP A C 1
ATOM 1236 O O . TRP A 1 221 ? 38.059 111.134 75.213 1.00 45.16 219 TRP A O 1
ATOM 1247 N N . LEU A 1 222 ? 37.149 109.630 76.625 1.00 42.87 220 LEU A N 1
ATOM 1248 C CA . LEU A 1 222 ? 38.350 109.500 77.447 1.00 41.14 220 LEU A CA 1
ATOM 1249 C C . LEU A 1 222 ? 38.894 108.066 77.394 1.00 40.15 220 LEU A C 1
ATOM 1250 O O . LEU A 1 222 ? 38.203 107.143 76.980 1.00 40.51 220 LEU A O 1
ATOM 1255 N N . GLN A 1 223 ? 40.125 107.896 77.843 1.00 38.90 221 GLN A N 1
ATOM 1256 C CA . GLN A 1 223 ? 40.761 106.602 77.931 1.00 37.76 221 GLN A CA 1
ATOM 1257 C C . GLN A 1 223 ? 41.408 106.525 79.299 1.00 37.81 221 GLN A C 1
ATOM 1258 O O . GLN A 1 223 ? 41.981 107.520 79.752 1.00 37.38 221 GLN A O 1
ATOM 1264 N N . SER A 1 224 ? 41.341 105.354 79.945 1.00 37.36 222 SER A N 1
ATOM 1265 C CA . SER A 1 224 ? 41.973 105.163 81.256 1.00 37.68 222 SER A CA 1
ATOM 1266 C C . SER A 1 224 ? 43.491 104.920 81.194 1.00 37.26 222 SER A C 1
ATOM 1267 O O . SER A 1 224 ? 44.212 105.202 82.170 1.00 36.87 222 SER A O 1
ATOM 1270 N N . LEU A 1 225 ? 43.965 104.388 80.069 1.00 36.28 223 LEU A N 1
ATOM 1271 C CA . LEU A 1 225 ? 45.381 104.079 79.923 1.00 36.34 223 LEU A CA 1
ATOM 1272 C C . LEU A 1 225 ? 46.013 104.706 78.660 1.00 36.84 223 LEU A C 1
ATOM 1273 O O . LEU A 1 225 ? 46.145 104.021 77.631 1.00 37.03 223 LEU A O 1
ATOM 1278 N N . PRO A 1 226 ? 46.367 106.014 78.720 1.00 35.83 224 PRO A N 1
ATOM 1279 C CA . PRO A 1 226 ? 47.025 106.579 77.543 1.00 36.45 224 PRO A CA 1
ATOM 1280 C C . PRO A 1 226 ? 48.366 105.924 77.351 1.00 36.69 224 PRO A C 1
ATOM 1281 O O . PRO A 1 226 ? 48.983 105.504 78.337 1.00 37.30 224 PRO A O 1
ATOM 1285 N N . PHE A 1 227 ? 48.773 105.811 76.089 1.00 36.66 225 PHE A N 1
ATOM 1286 C CA . PHE A 1 227 ? 50.076 105.290 75.692 1.00 37.02 225 PHE A CA 1
ATOM 1287 C C . PHE A 1 227 ? 51.234 105.958 76.447 1.00 36.99 225 PHE A C 1
ATOM 1288 O O . PHE A 1 227 ? 52.199 105.286 76.832 1.00 36.65 225 PHE A O 1
ATOM 1296 N N . SER A 1 228 ? 51.125 107.260 76.682 1.00 36.90 226 SER A N 1
ATOM 1297 C CA . SER A 1 228 ? 52.211 108.024 77.352 1.00 37.26 226 SER A CA 1
ATOM 1298 C C . SER A 1 228 ? 52.444 107.576 78.780 1.00 36.37 226 SER A C 1
ATOM 1299 O O . SER A 1 228 ? 53.596 107.454 79.235 1.00 37.35 226 SER A O 1
ATOM 1302 N N . ARG A 1 229 ? 51.353 107.284 79.474 1.00 35.84 227 ARG A N 1
ATOM 1303 C CA . ARG A 1 229 ? 51.418 106.764 80.845 1.00 35.30 227 ARG A CA 1
ATOM 1304 C C . ARG A 1 229 ? 52.023 105.343 80.903 1.00 34.02 227 ARG A C 1
ATOM 1305 O O . ARG A 1 229 ? 52.814 105.015 81.776 1.00 34.12 227 ARG A O 1
ATOM 1313 N N . LEU A 1 230 ? 51.625 104.501 79.963 1.00 33.48 228 LEU A N 1
ATOM 1314 C CA . LEU A 1 230 ? 52.104 103.146 79.871 1.00 32.63 228 LEU A CA 1
ATOM 1315 C C . LEU A 1 230 ? 53.618 103.130 79.592 1.00 32.27 228 LEU A C 1
ATOM 1316 O O . LEU A 1 230 ? 54.391 102.532 80.325 1.00 31.03 228 LEU A O 1
ATOM 1321 N N . ALA A 1 231 ? 54.033 103.826 78.546 1.00 32.72 229 ALA A N 1
ATOM 1322 C CA . ALA A 1 231 ? 55.434 103.852 78.131 1.00 33.40 229 ALA A CA 1
ATOM 1323 C C . ALA A 1 231 ? 56.314 104.454 79.224 1.00 34.36 229 ALA A C 1
ATOM 1324 O O . ALA A 1 231 ? 57.379 103.922 79.521 1.00 34.96 229 ALA A O 1
ATOM 1326 N N . GLY A 1 232 ? 55.865 105.560 79.821 1.00 35.83 230 GLY A N 1
ATOM 1327 C CA . GLY A 1 232 ? 56.655 106.272 80.846 1.00 35.69 230 GLY A CA 1
ATOM 1328 C C . GLY A 1 232 ? 56.838 105.452 82.091 1.00 36.65 230 GLY A C 1
ATOM 1329 O O . GLY A 1 232 ? 57.926 105.407 82.667 1.00 36.98 230 GLY A O 1
ATOM 1330 N N . ARG A 1 233 ? 55.765 104.803 82.529 1.00 37.58 231 ARG A N 1
ATOM 1331 C CA . ARG A 1 233 ? 55.841 103.919 83.675 1.00 38.68 231 ARG A CA 1
ATOM 1332 C C . ARG A 1 233 ? 56.679 102.655 83.402 1.00 38.20 231 ARG A C 1
ATOM 1333 O O . ARG A 1 233 ? 57.380 102.161 84.280 1.00 38.50 231 ARG A O 1
ATOM 1341 N N . ILE A 1 234 ? 56.611 102.125 82.188 1.00 38.60 232 ILE A N 1
ATOM 1342 C CA . ILE A 1 234 ? 57.483 101.016 81.808 1.00 39.08 232 ILE A CA 1
ATOM 1343 C C . ILE A 1 234 ? 58.952 101.412 81.951 1.00 40.75 232 ILE A C 1
ATOM 1344 O O . ILE A 1 234 ? 59.760 100.654 82.519 1.00 39.81 232 ILE A O 1
ATOM 1349 N N . TYR A 1 235 ? 59.294 102.579 81.405 1.00 42.74 233 TYR A N 1
ATOM 1350 C CA . TYR A 1 235 ? 60.664 103.091 81.501 1.00 45.53 233 TYR A CA 1
ATOM 1351 C C . TYR A 1 235 ? 61.052 103.191 82.958 1.00 45.91 233 TYR A C 1
ATOM 1352 O O . TYR A 1 235 ? 61.972 102.504 83.406 1.00 45.35 233 TYR A O 1
ATOM 1361 N N . ASP A 1 236 ? 60.299 103.982 83.721 1.00 46.66 234 ASP A N 1
ATOM 1362 C CA . ASP A 1 236 ? 60.571 104.113 85.154 1.00 47.71 234 ASP A CA 1
ATOM 1363 C C . ASP A 1 236 ? 60.917 102.779 85.813 1.00 48.07 234 ASP A C 1
ATOM 1364 O O . ASP A 1 236 ? 61.938 102.663 86.478 1.00 48.76 234 ASP A O 1
ATOM 1369 N N . ALA A 1 237 ? 60.078 101.774 85.612 1.00 48.50 235 ALA A N 1
ATOM 1370 C CA . ALA A 1 237 ? 60.235 100.488 86.268 1.00 49.49 235 ALA A CA 1
ATOM 1371 C C . ALA A 1 237 ? 61.527 99.756 85.911 1.00 50.83 235 ALA A C 1
ATOM 1372 O O . ALA A 1 237 ? 61.870 98.742 86.543 1.00 50.28 235 ALA A O 1
ATOM 1374 N N . THR A 1 238 ? 62.219 100.239 84.881 1.00 52.10 236 THR A N 1
ATOM 1375 C CA . THR A 1 238 ? 63.392 99.540 84.377 1.00 53.92 236 THR A CA 1
ATOM 1376 C C . THR A 1 238 ? 64.671 100.057 85.047 1.00 55.56 236 THR A C 1
ATOM 1377 O O . THR A 1 238 ? 65.767 99.637 84.672 1.00 55.72 236 THR A O 1
ATOM 1381 N N . PHE A 1 239 ? 64.507 100.932 86.048 1.00 57.51 237 PHE A N 1
ATOM 1382 C CA . PHE A 1 239 ? 65.598 101.716 86.662 1.00 59.62 237 PHE A CA 1
ATOM 1383 C C . PHE A 1 239 ? 66.796 100.893 87.135 1.00 60.47 237 PHE A C 1
ATOM 1384 O O . PHE A 1 239 ? 67.941 101.263 86.879 1.00 60.00 237 PHE A O 1
ATOM 1392 N N . ARG A 1 240 ? 66.509 99.795 87.829 1.00 61.71 238 ARG A N 1
ATOM 1393 C CA . ARG A 1 240 ? 67.524 98.961 88.464 1.00 63.88 238 ARG A CA 1
ATOM 1394 C C . ARG A 1 240 ? 68.472 98.365 87.435 1.00 64.22 238 ARG A C 1
ATOM 1395 O O . ARG A 1 240 ? 69.693 98.495 87.545 1.00 64.31 238 ARG A O 1
ATOM 1403 N N . ALA A 1 241 ? 67.881 97.703 86.447 1.00 64.90 239 ALA A N 1
ATOM 1404 C CA . ALA A 1 241 ? 68.604 97.042 85.392 1.00 65.68 239 ALA A CA 1
ATOM 1405 C C . ALA A 1 241 ? 69.506 98.026 84.650 1.00 66.52 239 ALA A C 1
ATOM 1406 O O . ALA A 1 241 ? 70.640 97.680 84.283 1.00 66.37 239 ALA A O 1
ATOM 1408 N N . ARG A 1 242 ? 69.005 99.246 84.448 1.00 67.62 240 ARG A N 1
ATOM 1409 C CA . ARG A 1 242 ? 69.771 100.296 83.775 1.00 69.26 240 ARG A CA 1
ATOM 1410 C C . ARG A 1 242 ? 70.714 101.073 84.713 1.00 70.21 240 ARG A C 1
ATOM 1411 O O . ARG A 1 242 ? 71.620 101.752 84.250 1.00 70.46 240 ARG A O 1
ATOM 1419 N N . GLU A 1 243 ? 70.491 100.967 86.021 1.00 71.64 241 GLU A N 1
ATOM 1420 C CA . GLU A 1 243 ? 71.402 101.517 87.029 1.00 73.35 241 GLU A CA 1
ATOM 1421 C C . GLU A 1 243 ? 72.627 100.613 87.189 1.00 74.32 241 GLU A C 1
ATOM 1422 O O . GLU A 1 243 ? 73.713 101.079 87.535 1.00 74.76 241 GLU A O 1
ATOM 1428 N N . GLU A 1 244 ? 72.434 99.324 86.919 1.00 75.45 242 GLU A N 1
ATOM 1429 C CA . GLU A 1 244 ? 73.479 98.300 87.000 1.00 76.55 242 GLU A CA 1
ATOM 1430 C C . GLU A 1 244 ? 74.851 98.675 86.362 1.00 77.35 242 GLU A C 1
ATOM 1431 O O . GLU A 1 244 ? 75.872 98.022 86.637 1.00 77.35 242 GLU A O 1
ATOM 1437 N N . VAL A 1 245 ? 74.876 99.724 85.537 1.00 78.19 243 VAL A N 1
ATOM 1438 C CA . VAL A 1 245 ? 76.141 100.218 84.952 1.00 79.13 243 VAL A CA 1
ATOM 1439 C C . VAL A 1 245 ? 76.948 101.166 85.886 1.00 79.66 243 VAL A C 1
ATOM 1440 O O . VAL A 1 245 ? 78.101 100.864 86.241 1.00 79.72 243 VAL A O 1
ATOM 1444 N N . ARG A 1 246 ? 76.344 102.291 86.278 1.00 80.17 244 ARG A N 1
ATOM 1445 C CA . ARG A 1 246 ? 76.940 103.183 87.277 1.00 80.78 244 ARG A CA 1
ATOM 1446 C C . ARG A 1 246 ? 76.279 102.969 88.635 1.00 80.76 244 ARG A C 1
ATOM 1447 O O . ARG A 1 246 ? 76.615 102.026 89.353 1.00 80.86 244 ARG A O 1
ATOM 1455 N N . ALA B 1 4 ? 37.404 105.815 112.022 1.00 50.57 2 ALA B N 1
ATOM 1456 C CA . ALA B 1 4 ? 36.566 105.298 110.906 1.00 50.53 2 ALA B CA 1
ATOM 1457 C C . ALA B 1 4 ? 36.942 106.026 109.620 1.00 50.06 2 ALA B C 1
ATOM 1458 O O . ALA B 1 4 ? 37.230 107.237 109.621 1.00 49.58 2 ALA B O 1
ATOM 1460 N N . SER B 1 5 ? 36.965 105.271 108.528 1.00 49.32 3 SER B N 1
ATOM 1461 C CA . SER B 1 5 ? 37.279 105.833 107.224 1.00 48.95 3 SER B CA 1
ATOM 1462 C C . SER B 1 5 ? 35.999 106.401 106.629 1.00 48.75 3 SER B C 1
ATOM 1463 O O . SER B 1 5 ? 34.903 106.022 107.040 1.00 48.70 3 SER B O 1
ATOM 1466 N N . HIS B 1 6 ? 36.135 107.300 105.658 1.00 48.57 4 HIS B N 1
ATOM 1467 C CA . HIS B 1 6 ? 34.979 107.763 104.887 1.00 47.90 4 HIS B CA 1
ATOM 1468 C C . HIS B 1 6 ? 34.369 106.551 104.192 1.00 48.00 4 HIS B C 1
ATOM 1469 O O . HIS B 1 6 ? 35.100 105.628 103.841 1.00 48.58 4 HIS B O 1
ATOM 1476 N N . GLU B 1 7 ? 33.046 106.533 104.027 1.00 47.59 5 GLU B N 1
ATOM 1477 C CA . GLU B 1 7 ? 32.359 105.449 103.323 1.00 48.40 5 GLU B CA 1
ATOM 1478 C C . GLU B 1 7 ? 32.153 105.794 101.841 1.00 47.43 5 GLU B C 1
ATOM 1479 O O . GLU B 1 7 ? 31.203 106.506 101.485 1.00 48.17 5 GLU B O 1
ATOM 1485 N N . LEU B 1 8 ? 33.039 105.304 100.977 1.00 46.04 6 LEU B N 1
ATOM 1486 C CA . LEU B 1 8 ? 32.972 105.643 99.553 1.00 44.57 6 LEU B CA 1
ATOM 1487 C C . LEU B 1 8 ? 31.952 104.775 98.834 1.00 43.36 6 LEU B C 1
ATOM 1488 O O . LEU B 1 8 ? 31.715 103.632 99.193 1.00 43.03 6 LEU B O 1
ATOM 1493 N N . ASP B 1 9 ? 31.344 105.340 97.811 1.00 42.20 7 ASP B N 1
ATOM 1494 C CA . ASP B 1 9 ? 30.631 104.549 96.855 1.00 41.34 7 ASP B CA 1
ATOM 1495 C C . ASP B 1 9 ? 31.507 104.481 95.609 1.00 40.63 7 ASP B C 1
ATOM 1496 O O . ASP B 1 9 ? 32.451 105.260 95.459 1.00 40.31 7 ASP B O 1
ATOM 1501 N N . TYR B 1 10 ? 31.221 103.534 94.731 1.00 39.07 8 TYR B N 1
ATOM 1502 C CA . TYR B 1 10 ? 31.975 103.452 93.501 1.00 38.91 8 TYR B CA 1
ATOM 1503 C C . TYR B 1 10 ? 31.239 102.674 92.446 1.00 38.05 8 TYR B C 1
ATOM 1504 O O . TYR B 1 10 ? 30.354 101.906 92.752 1.00 38.03 8 TYR B O 1
ATOM 1513 N N . ARG B 1 11 ? 31.684 102.839 91.213 1.00 38.99 9 ARG B N 1
ATOM 1514 C CA . ARG B 1 11 ? 31.418 101.867 90.164 1.00 40.05 9 ARG B CA 1
ATOM 1515 C C . ARG B 1 11 ? 32.697 101.524 89.389 1.00 39.94 9 ARG B C 1
ATOM 1516 O O . ARG B 1 11 ? 33.529 102.374 89.123 1.00 39.63 9 ARG B O 1
ATOM 1524 N N . ILE B 1 12 ? 32.838 100.258 89.034 1.00 40.97 10 ILE B N 1
ATOM 1525 C CA . ILE B 1 12 ? 33.962 99.804 88.235 1.00 41.65 10 ILE B CA 1
ATOM 1526 C C . ILE B 1 12 ? 33.541 99.799 86.779 1.00 41.74 10 ILE B C 1
ATOM 1527 O O . ILE B 1 12 ? 32.584 99.122 86.409 1.00 42.19 10 ILE B O 1
ATOM 1532 N N . LEU B 1 13 ? 34.259 100.566 85.965 1.00 41.94 11 LEU B N 1
ATOM 1533 C CA . LEU B 1 13 ? 33.923 100.772 84.565 1.00 42.43 11 LEU B CA 1
ATOM 1534 C C . LEU B 1 13 ? 34.791 99.866 83.744 1.00 43.12 11 LEU B C 1
ATOM 1535 O O . LEU B 1 13 ? 35.946 99.670 84.104 1.00 42.83 11 LEU B O 1
ATOM 1540 N N . GLY B 1 14 ? 34.230 99.319 82.655 1.00 43.93 12 GLY B N 1
ATOM 1541 C CA . GLY B 1 14 ? 34.968 98.535 81.653 1.00 44.66 12 GLY B CA 1
ATOM 1542 C C . GLY B 1 14 ? 34.796 97.048 81.877 1.00 45.99 12 GLY B C 1
ATOM 1543 O O . GLY B 1 14 ? 34.183 96.636 82.853 1.00 46.11 12 GLY B O 1
ATOM 1544 N N . GLU B 1 15 ? 35.347 96.242 80.975 1.00 47.24 13 GLU B N 1
ATOM 1545 C CA . GLU B 1 15 ? 35.241 94.782 81.065 1.00 49.24 13 GLU B CA 1
ATOM 1546 C C . GLU B 1 15 ? 36.562 94.154 81.516 1.00 49.51 13 GLU B C 1
ATOM 1547 O O . GLU B 1 15 ? 36.712 93.819 82.683 1.00 50.12 13 GLU B O 1
ATOM 1553 N N . SER B 1 16 ? 37.515 93.999 80.596 1.00 49.77 14 SER B N 1
ATOM 1554 C CA . SER B 1 16 ? 38.796 93.397 80.934 1.00 50.09 14 SER B CA 1
ATOM 1555 C C . SER B 1 16 ? 39.814 94.450 81.392 1.00 49.49 14 SER B C 1
ATOM 1556 O O . SER B 1 16 ? 40.676 94.169 82.214 1.00 48.72 14 SER B O 1
ATOM 1567 N N . GLN B 1 18 ? 39.875 97.789 83.336 1.00 43.98 16 GLN B N 1
ATOM 1568 C CA . GLN B 1 18 ? 38.950 98.508 84.197 1.00 41.08 16 GLN B CA 1
ATOM 1569 C C . GLN B 1 18 ? 39.519 99.772 84.828 1.00 39.99 16 GLN B C 1
ATOM 1570 O O . GLN B 1 18 ? 40.746 100.007 84.857 1.00 38.25 16 GLN B O 1
ATOM 1576 N N . THR B 1 19 ? 38.575 100.586 85.288 1.00 38.96 17 THR B N 1
ATOM 1577 C CA . THR B 1 19 ? 38.825 101.821 86.002 1.00 38.47 17 THR B CA 1
ATOM 1578 C C . THR B 1 19 ? 37.786 101.933 87.092 1.00 37.68 17 THR B C 1
ATOM 1579 O O . THR B 1 19 ? 36.614 101.638 86.868 1.00 36.52 17 THR B O 1
ATOM 1583 N N . VAL B 1 20 ? 38.225 102.371 88.270 1.00 36.76 18 VAL B N 1
ATOM 1584 C CA . VAL B 1 20 ? 37.292 102.704 89.299 1.00 36.12 18 VAL B CA 1
ATOM 1585 C C . VAL B 1 20 ? 36.953 104.196 89.300 1.00 36.50 18 VAL B C 1
ATOM 1586 O O . VAL B 1 20 ? 37.825 105.060 89.369 1.00 36.24 18 VAL B O 1
ATOM 1590 N N . GLU B 1 21 ? 35.660 104.474 89.180 1.00 36.79 19 GLU B N 1
ATOM 1591 C CA . GLU B 1 21 ? 35.119 105.804 89.442 1.00 36.08 19 GLU B CA 1
ATOM 1592 C C . GLU B 1 21 ? 34.628 105.838 90.887 1.00 35.44 19 GLU B C 1
ATOM 1593 O O . GLU B 1 21 ? 33.713 105.085 91.258 1.00 35.17 19 GLU B O 1
ATOM 1599 N N . ILE B 1 22 ? 35.251 106.691 91.698 1.00 34.17 20 ILE B N 1
ATOM 1600 C CA . ILE B 1 22 ? 34.876 106.843 93.096 1.00 33.89 20 ILE B CA 1
ATOM 1601 C C . ILE B 1 22 ? 33.855 107.975 93.253 1.00 34.62 20 ILE B C 1
ATOM 1602 O O . ILE B 1 22 ? 33.990 109.037 92.622 1.00 34.92 20 ILE B O 1
ATOM 1607 N N . GLU B 1 23 ? 32.849 107.756 94.092 1.00 34.43 21 GLU B N 1
ATOM 1608 C CA . GLU B 1 23 ? 31.832 108.773 94.332 1.00 35.62 21 GLU B CA 1
ATOM 1609 C C . GLU B 1 23 ? 31.996 109.342 95.727 1.00 35.53 21 GLU B C 1
ATOM 1610 O O . GLU B 1 23 ? 32.045 108.608 96.712 1.00 35.28 21 GLU B O 1
ATOM 1616 N N . LEU B 1 24 ? 32.123 110.662 95.800 1.00 36.96 22 LEU B N 1
ATOM 1617 C CA . LEU B 1 24 ? 32.390 111.346 97.071 1.00 37.36 22 LEU B CA 1
ATOM 1618 C C . LEU B 1 24 ? 31.272 112.299 97.432 1.00 38.69 22 LEU B C 1
ATOM 1619 O O . LEU B 1 24 ? 30.869 113.128 96.610 1.00 39.25 22 LEU B O 1
ATOM 1624 N N . ASP B 1 25 ? 30.759 112.160 98.652 1.00 39.70 23 ASP B N 1
ATOM 1625 C CA . ASP B 1 25 ? 29.757 113.080 99.154 1.00 41.58 23 ASP B CA 1
ATOM 1626 C C . ASP B 1 25 ? 30.502 114.312 99.702 1.00 42.05 23 ASP B C 1
ATOM 1627 O O . ASP B 1 25 ? 31.730 114.285 99.844 1.00 42.53 23 ASP B O 1
ATOM 1632 N N . PRO B 1 26 ? 29.789 115.423 99.924 1.00 42.28 24 PRO B N 1
ATOM 1633 C CA . PRO B 1 26 ? 30.519 116.598 100.413 1.00 41.62 24 PRO B CA 1
ATOM 1634 C C . PRO B 1 26 ? 31.481 116.285 101.540 1.00 40.52 24 PRO B C 1
ATOM 1635 O O . PRO B 1 26 ? 31.134 115.607 102.513 1.00 40.34 24 PRO B O 1
ATOM 1639 N N . GLY B 1 27 ? 32.713 116.735 101.364 1.00 40.27 25 GLY B N 1
ATOM 1640 C CA . GLY B 1 27 ? 33.737 116.591 102.392 1.00 39.73 25 GLY B CA 1
ATOM 1641 C C . GLY B 1 27 ? 34.376 115.231 102.489 1.00 39.45 25 GLY B C 1
ATOM 1642 O O . GLY B 1 27 ? 35.193 115.011 103.387 1.00 40.62 25 GLY B O 1
ATOM 1643 N N . GLU B 1 28 ? 34.017 114.317 101.582 1.00 38.38 26 GLU B N 1
ATOM 1644 C CA . GLU B 1 28 ? 34.660 112.995 101.541 1.00 37.35 26 GLU B CA 1
ATOM 1645 C C . GLU B 1 28 ? 35.950 112.998 100.722 1.00 36.44 26 GLU B C 1
ATOM 1646 O O . GLU B 1 28 ? 36.110 113.795 99.767 1.00 35.26 26 GLU B O 1
ATOM 1652 N N . THR B 1 29 ? 36.843 112.076 101.104 1.00 35.36 27 THR B N 1
ATOM 1653 C CA . THR B 1 29 ? 38.205 112.024 100.584 1.00 34.62 27 THR B CA 1
ATOM 1654 C C . THR B 1 29 ? 38.648 110.605 100.182 1.00 34.02 27 THR B C 1
ATOM 1655 O O . THR B 1 29 ? 38.418 109.620 100.888 1.00 31.83 27 THR B O 1
ATOM 1659 N N . VAL B 1 30 ? 39.298 110.525 99.027 1.00 34.42 28 VAL B N 1
ATOM 1660 C CA . VAL B 1 30 ? 39.903 109.266 98.571 1.00 34.22 28 VAL B CA 1
ATOM 1661 C C . VAL B 1 30 ? 41.384 109.549 98.298 1.00 35.45 28 VAL B C 1
ATOM 1662 O O . VAL B 1 30 ? 41.747 110.631 97.827 1.00 34.83 28 VAL B O 1
ATOM 1666 N N . ILE B 1 31 ? 42.203 108.547 98.611 1.00 36.45 29 ILE B N 1
ATOM 1667 C CA . ILE B 1 31 ? 43.647 108.556 98.557 1.00 37.67 29 ILE B CA 1
ATOM 1668 C C . ILE B 1 31 ? 44.131 107.759 97.338 1.00 38.50 29 ILE B C 1
ATOM 1669 O O . ILE B 1 31 ? 43.720 106.629 97.143 1.00 38.30 29 ILE B O 1
ATOM 1674 N N . ALA B 1 32 ? 44.991 108.349 96.509 1.00 39.55 30 ALA B N 1
ATOM 1675 C CA . ALA B 1 32 ? 45.639 107.603 95.418 1.00 40.85 30 ALA B CA 1
ATOM 1676 C C . ALA B 1 32 ? 46.975 108.251 95.102 1.00 42.40 30 ALA B C 1
ATOM 1677 O O . ALA B 1 32 ? 47.189 109.451 95.389 1.00 42.47 30 ALA B O 1
ATOM 1679 N N . GLU B 1 33 ? 47.878 107.468 94.512 1.00 43.84 31 GLU B N 1
ATOM 1680 C CA . GLU B 1 33 ? 49.144 108.020 94.032 1.00 45.78 31 GLU B CA 1
ATOM 1681 C C . GLU B 1 33 ? 48.806 108.999 92.938 1.00 45.81 31 GLU B C 1
ATOM 1682 O O . GLU B 1 33 ? 47.798 108.830 92.239 1.00 45.69 31 GLU B O 1
ATOM 1688 N N . ALA B 1 34 ? 49.627 110.039 92.824 1.00 45.60 32 ALA B N 1
ATOM 1689 C CA . ALA B 1 34 ? 49.539 110.959 91.701 1.00 45.50 32 ALA B CA 1
ATOM 1690 C C . ALA B 1 34 ? 49.781 110.166 90.423 1.00 44.51 32 ALA B C 1
ATOM 1691 O O . ALA B 1 34 ? 50.498 109.146 90.423 1.00 44.88 32 ALA B O 1
ATOM 1693 N N . GLY B 1 35 ? 49.161 110.616 89.347 1.00 43.24 33 GLY B N 1
ATOM 1694 C CA . GLY B 1 35 ? 49.304 109.933 88.074 1.00 42.02 33 GLY B CA 1
ATOM 1695 C C . GLY B 1 35 ? 48.246 108.877 87.833 1.00 40.50 33 GLY B C 1
ATOM 1696 O O . GLY B 1 35 ? 48.036 108.490 86.688 1.00 40.91 33 GLY B O 1
ATOM 1697 N N . ALA B 1 36 ? 47.569 108.428 88.894 1.00 38.94 34 ALA B N 1
ATOM 1698 C CA . ALA B 1 36 ? 46.485 107.455 88.771 1.00 37.96 34 ALA B CA 1
ATOM 1699 C C . ALA B 1 36 ? 45.191 108.055 88.252 1.00 38.18 34 ALA B C 1
ATOM 1700 O O . ALA B 1 36 ? 44.468 107.404 87.485 1.00 38.20 34 ALA B O 1
ATOM 1710 N N . ASN B 1 38 ? 42.237 109.781 86.224 1.00 37.28 36 ASN B N 1
ATOM 1711 C CA . ASN B 1 38 ? 41.870 109.982 84.819 1.00 38.00 36 ASN B CA 1
ATOM 1712 C C . ASN B 1 38 ? 41.007 111.222 84.586 1.00 38.71 36 ASN B C 1
ATOM 1713 O O . ASN B 1 38 ? 41.336 112.042 83.739 1.00 39.05 36 ASN B O 1
ATOM 1718 N N . TYR B 1 39 ? 39.906 111.335 85.322 1.00 39.10 37 TYR B N 1
ATOM 1719 C CA . TYR B 1 39 ? 39.029 112.505 85.286 1.00 40.54 37 TYR B CA 1
ATOM 1720 C C . TYR B 1 39 ? 38.450 112.817 86.675 1.00 41.86 37 TYR B C 1
ATOM 1721 O O . TYR B 1 39 ? 38.529 112.003 87.585 1.00 41.37 37 TYR B O 1
ATOM 1738 N N . THR B 1 41 ? 35.003 115.326 88.476 1.00 45.22 39 THR B N 1
ATOM 1739 C CA . THR B 1 41 ? 33.911 116.286 88.299 1.00 44.44 39 THR B CA 1
ATOM 1740 C C . THR B 1 41 ? 34.242 117.647 88.935 1.00 44.52 39 THR B C 1
ATOM 1741 O O . THR B 1 41 ? 35.293 117.786 89.610 1.00 44.13 39 THR B O 1
ATOM 1745 N N . GLY B 1 42 ? 33.366 118.639 88.689 1.00 44.39 40 GLY B N 1
ATOM 1746 C CA . GLY B 1 42 ? 33.621 120.068 88.982 1.00 43.28 40 GLY B CA 1
ATOM 1747 C C . GLY B 1 42 ? 34.051 120.454 90.400 1.00 42.80 40 GLY B C 1
ATOM 1748 O O . GLY B 1 42 ? 34.838 121.390 90.590 1.00 42.02 40 GLY B O 1
ATOM 1749 N N . ASP B 1 43 ? 33.578 119.723 91.399 1.00 42.69 41 ASP B N 1
ATOM 1750 C CA . ASP B 1 43 ? 33.834 120.132 92.797 1.00 43.33 41 ASP B CA 1
ATOM 1751 C C . ASP B 1 43 ? 34.937 119.351 93.541 1.00 43.10 41 ASP B C 1
ATOM 1752 O O . ASP B 1 43 ? 35.253 119.652 94.714 1.00 42.51 41 ASP B O 1
ATOM 1757 N N . ILE B 1 44 ? 35.509 118.358 92.850 1.00 42.03 42 ILE B N 1
ATOM 1758 C CA . ILE B 1 44 ? 36.704 117.668 93.312 1.00 41.35 42 ILE B CA 1
ATOM 1759 C C . ILE B 1 44 ? 37.861 118.672 93.340 1.00 41.69 42 ILE B C 1
ATOM 1760 O O . ILE B 1 44 ? 38.047 119.460 92.390 1.00 41.74 42 ILE B O 1
ATOM 1765 N N . ARG B 1 45 ? 38.594 118.653 94.447 1.00 41.77 43 ARG B N 1
ATOM 1766 C CA . ARG B 1 45 ? 39.864 119.350 94.608 1.00 43.35 43 ARG B CA 1
ATOM 1767 C C . ARG B 1 45 ? 40.873 118.347 95.138 1.00 44.42 43 ARG B C 1
ATOM 1768 O O . ARG B 1 45 ? 40.498 117.281 95.645 1.00 44.43 43 ARG B O 1
ATOM 1776 N N . PHE B 1 46 ? 42.155 118.664 95.017 1.00 46.10 44 PHE B N 1
ATOM 1777 C CA . PHE B 1 46 ? 43.172 117.778 95.555 1.00 48.08 44 PHE B CA 1
ATOM 1778 C C . PHE B 1 46 ? 44.385 118.489 96.094 1.00 49.47 44 PHE B C 1
ATOM 1779 O O . PHE B 1 46 ? 44.732 119.585 95.628 1.00 48.50 44 PHE B O 1
ATOM 1787 N N . THR B 1 47 ? 45.011 117.844 97.084 1.00 51.34 45 THR B N 1
ATOM 1788 C CA . THR B 1 47 ? 46.326 118.228 97.586 1.00 53.93 45 THR B CA 1
ATOM 1789 C C . THR B 1 47 ? 47.254 117.018 97.756 1.00 55.66 45 THR B C 1
ATOM 1790 O O . THR B 1 47 ? 46.796 115.880 97.969 1.00 55.39 45 THR B O 1
ATOM 1794 N N . ALA B 1 48 ? 48.560 117.296 97.683 1.00 57.73 46 ALA B N 1
ATOM 1795 C CA . ALA B 1 48 ? 49.620 116.312 97.923 1.00 59.55 46 ALA B CA 1
ATOM 1796 C C . ALA B 1 48 ? 49.611 115.728 99.351 1.00 61.03 46 ALA B C 1
ATOM 1797 O O . ALA B 1 48 ? 48.786 116.126 100.195 1.00 61.80 46 ALA B O 1
ATOM 1799 N N . ARG B 1 49 ? 50.516 114.776 99.611 1.00 62.23 47 ARG B N 1
ATOM 1800 C CA . ARG B 1 49 ? 50.586 114.043 100.895 1.00 63.34 47 ARG B CA 1
ATOM 1801 C C . ARG B 1 49 ? 50.205 114.877 102.119 1.00 63.57 47 ARG B C 1
ATOM 1802 O O . ARG B 1 49 ? 49.544 114.385 103.037 1.00 64.01 47 ARG B O 1
ATOM 1818 N N . THR B 1 78 ? 48.282 111.551 96.975 1.00 55.01 76 THR B N 1
ATOM 1819 C CA . THR B 1 78 ? 47.390 112.690 96.949 1.00 52.30 76 THR B CA 1
ATOM 1820 C C . THR B 1 78 ? 45.921 112.384 97.303 1.00 50.10 76 THR B C 1
ATOM 1821 O O . THR B 1 78 ? 45.360 111.344 96.933 1.00 49.12 76 THR B O 1
ATOM 1825 N N . HIS B 1 79 ? 45.343 113.321 98.057 1.00 47.91 77 HIS B N 1
ATOM 1826 C CA . HIS B 1 79 ? 43.991 113.222 98.616 1.00 45.68 77 HIS B CA 1
ATOM 1827 C C . HIS B 1 79 ? 43.049 114.002 97.718 1.00 43.88 77 HIS B C 1
ATOM 1828 O O . HIS B 1 79 ? 43.266 115.186 97.466 1.00 43.01 77 HIS B O 1
ATOM 1835 N N . PHE B 1 80 ? 42.015 113.339 97.230 1.00 41.88 78 PHE B N 1
ATOM 1836 C CA . PHE B 1 80 ? 41.038 114.000 96.373 1.00 41.45 78 PHE B CA 1
ATOM 1837 C C . PHE B 1 80 ? 39.740 114.164 97.148 1.00 41.31 78 PHE B C 1
ATOM 1838 O O . PHE B 1 80 ? 39.193 113.196 97.655 1.00 41.92 78 PHE B O 1
ATOM 1846 N N . THR B 1 81 ? 39.256 115.394 97.231 1.00 41.35 79 THR B N 1
ATOM 1847 C CA . THR B 1 81 ? 38.153 115.733 98.118 1.00 41.01 79 THR B CA 1
ATOM 1848 C C . THR B 1 81 ? 37.059 116.453 97.358 1.00 40.59 79 THR B C 1
ATOM 1849 O O . THR B 1 81 ? 37.331 117.275 96.477 1.00 40.17 79 THR B O 1
ATOM 1853 N N . ASN B 1 82 ? 35.820 116.098 97.673 1.00 40.03 80 ASN B N 1
ATOM 1854 C CA . ASN B 1 82 ? 34.646 116.847 97.231 1.00 39.97 80 ASN B CA 1
ATOM 1855 C C . ASN B 1 82 ? 34.512 118.126 98.072 1.00 40.07 80 ASN B C 1
ATOM 1856 O O . ASN B 1 82 ? 34.097 118.072 99.230 1.00 39.87 80 ASN B O 1
ATOM 1861 N N . GLU B 1 83 ? 34.883 119.256 97.479 1.00 40.81 81 GLU B N 1
ATOM 1862 C CA . GLU B 1 83 ? 34.892 120.533 98.164 1.00 42.51 81 GLU B CA 1
ATOM 1863 C C . GLU B 1 83 ? 33.626 121.335 97.924 1.00 43.45 81 GLU B C 1
ATOM 1864 O O . GLU B 1 83 ? 33.576 122.514 98.240 1.00 44.22 81 GLU B O 1
ATOM 1870 N N . GLY B 1 84 ? 32.602 120.696 97.377 1.00 44.53 82 GLY B N 1
ATOM 1871 C CA . GLY B 1 84 ? 31.391 121.385 96.968 1.00 45.66 82 GLY B CA 1
ATOM 1872 C C . GLY B 1 84 ? 30.160 120.565 97.294 1.00 46.40 82 GLY B C 1
ATOM 1873 O O . GLY B 1 84 ? 30.048 120.006 98.370 1.00 46.12 82 GLY B O 1
ATOM 1874 N N . GLN B 1 85 ? 29.259 120.472 96.330 1.00 47.64 83 GLN B N 1
ATOM 1875 C CA . GLN B 1 85 ? 27.887 120.056 96.583 1.00 49.19 83 GLN B CA 1
ATOM 1876 C C . GLN B 1 85 ? 27.521 118.753 95.882 1.00 48.72 83 GLN B C 1
ATOM 1877 O O . GLN B 1 85 ? 27.954 118.488 94.753 1.00 48.70 83 GLN B O 1
ATOM 1883 N N . GLY B 1 86 ? 26.708 117.953 96.570 1.00 48.83 84 GLY B N 1
ATOM 1884 C CA . GLY B 1 86 ? 26.161 116.720 96.027 1.00 48.04 84 GLY B CA 1
ATOM 1885 C C . GLY B 1 86 ? 27.209 115.648 95.784 1.00 48.28 84 GLY B C 1
ATOM 1886 O O . GLY B 1 86 ? 28.329 115.701 96.326 1.00 47.36 84 GLY B O 1
ATOM 1887 N N . LYS B 1 87 ? 26.826 114.676 94.953 1.00 48.16 85 LYS B N 1
ATOM 1888 C CA . LYS B 1 87 ? 27.685 113.565 94.573 1.00 47.40 85 LYS B CA 1
ATOM 1889 C C . LYS B 1 87 ? 28.712 114.069 93.564 1.00 46.65 85 LYS B C 1
ATOM 1890 O O . LYS B 1 87 ? 28.345 114.669 92.549 1.00 46.76 85 LYS B O 1
ATOM 1896 N N . GLN B 1 88 ? 29.991 113.844 93.861 1.00 45.18 86 GLN B N 1
ATOM 1897 C CA . GLN B 1 88 ? 31.066 114.146 92.912 1.00 44.26 86 GLN B CA 1
ATOM 1898 C C . GLN B 1 88 ? 31.911 112.899 92.637 1.00 43.21 86 GLN B C 1
ATOM 1899 O O . GLN B 1 88 ? 31.932 111.962 93.449 1.00 42.66 86 GLN B O 1
ATOM 1905 N N . HIS B 1 89 ? 32.584 112.883 91.484 1.00 42.18 87 HIS B N 1
ATOM 1906 C CA . HIS B 1 89 ? 33.280 111.680 91.009 1.00 40.84 87 HIS B CA 1
ATOM 1907 C C . HIS B 1 89 ? 34.713 111.964 90.588 1.00 39.86 87 HIS B C 1
ATOM 1908 O O . HIS B 1 89 ? 34.972 112.973 89.944 1.00 39.84 87 HIS B O 1
ATOM 1915 N N . VAL B 1 90 ? 35.636 111.087 91.001 1.00 38.50 88 VAL B N 1
ATOM 1916 C CA . VAL B 1 90 ? 37.020 111.048 90.485 1.00 37.21 88 VAL B CA 1
ATOM 1917 C C . VAL B 1 90 ? 37.284 109.649 89.955 1.00 35.62 88 VAL B C 1
ATOM 1918 O O . VAL B 1 90 ? 36.966 108.677 90.634 1.00 34.51 88 VAL B O 1
ATOM 1922 N N . ALA B 1 91 ? 37.892 109.535 88.774 1.00 34.26 89 ALA B N 1
ATOM 1923 C CA . ALA B 1 91 ? 38.248 108.195 88.274 1.00 32.77 89 ALA B CA 1
ATOM 1924 C C . ALA B 1 91 ? 39.766 107.887 88.374 1.00 31.54 89 ALA B C 1
ATOM 1925 O O . ALA B 1 91 ? 40.600 108.774 88.203 1.00 29.95 89 ALA B O 1
ATOM 1927 N N . PHE B 1 92 ? 40.091 106.632 88.696 1.00 30.85 90 PHE B N 1
ATOM 1928 C CA . PHE B 1 92 ? 41.481 106.159 88.809 1.00 30.12 90 PHE B CA 1
ATOM 1929 C C . PHE B 1 92 ? 41.734 104.864 88.022 1.00 30.10 90 PHE B C 1
ATOM 1930 O O . PHE B 1 92 ? 40.908 103.943 88.063 1.00 28.60 90 PHE B O 1
ATOM 1938 N N . ALA B 1 93 ? 42.883 104.796 87.335 1.00 29.63 91 ALA B N 1
ATOM 1939 C CA . ALA B 1 93 ? 43.368 103.533 86.741 1.00 30.17 91 ALA B CA 1
ATOM 1940 C C . ALA B 1 93 ? 44.852 103.311 86.968 1.00 29.51 91 ALA B C 1
ATOM 1941 O O . ALA B 1 93 ? 45.581 104.258 87.127 1.00 29.48 91 ALA B O 1
ATOM 1943 N N . ALA B 1 94 ? 45.273 102.051 86.974 1.00 30.24 92 ALA B N 1
ATOM 1944 C CA . ALA B 1 94 ? 46.693 101.662 86.993 1.00 31.50 92 ALA B CA 1
ATOM 1945 C C . ALA B 1 94 ? 47.342 101.860 85.599 1.00 32.30 92 ALA B C 1
ATOM 1946 O O . ALA B 1 94 ? 46.639 101.893 84.596 1.00 32.39 92 ALA B O 1
ATOM 1948 N N . PRO B 1 95 ? 48.681 102.016 85.548 1.00 32.88 93 PRO B N 1
ATOM 1949 C CA . PRO B 1 95 ? 49.388 102.263 84.294 1.00 32.91 93 PRO B CA 1
ATOM 1950 C C . PRO B 1 95 ? 49.698 101.018 83.471 1.00 34.20 93 PRO B C 1
ATOM 1951 O O . PRO B 1 95 ? 50.640 101.016 82.668 1.00 34.22 93 PRO B O 1
ATOM 1955 N N . TYR B 1 96 ? 48.917 99.958 83.664 1.00 34.97 94 TYR B N 1
ATOM 1956 C CA . TYR B 1 96 ? 49.029 98.774 82.831 1.00 35.44 94 TYR B CA 1
ATOM 1957 C C . TYR B 1 96 ? 47.676 98.080 82.798 1.00 35.34 94 TYR B C 1
ATOM 1958 O O . TYR B 1 96 ? 46.905 98.257 83.727 1.00 36.66 94 TYR B O 1
ATOM 1967 N N . PRO B 1 97 ? 47.386 97.284 81.746 1.00 34.99 95 PRO B N 1
ATOM 1968 C CA . PRO B 1 97 ? 46.054 96.704 81.577 1.00 34.12 95 PRO B CA 1
ATOM 1969 C C . PRO B 1 97 ? 45.681 95.611 82.581 1.00 33.81 95 PRO B C 1
ATOM 1970 O O . PRO B 1 97 ? 46.438 94.645 82.789 1.00 33.90 95 PRO B O 1
ATOM 1974 N N . GLY B 1 98 ? 44.495 95.751 83.156 1.00 32.55 96 GLY B N 1
ATOM 1975 C CA . GLY B 1 98 ? 43.955 94.764 84.050 1.00 31.43 96 GLY B CA 1
ATOM 1976 C C . GLY B 1 98 ? 42.629 95.151 84.679 1.00 31.12 96 GLY B C 1
ATOM 1977 O O . GLY B 1 98 ? 41.994 96.132 84.300 1.00 30.03 96 GLY B O 1
ATOM 1978 N N . SER B 1 99 ? 42.222 94.385 85.685 1.00 31.30 97 SER B N 1
ATOM 1979 C CA . SER B 1 99 ? 40.958 94.651 86.317 1.00 32.20 97 SER B CA 1
ATOM 1980 C C . SER B 1 99 ? 41.140 95.205 87.725 1.00 32.59 97 SER B C 1
ATOM 1981 O O . SER B 1 99 ? 42.219 95.107 88.321 1.00 32.64 97 SER B O 1
ATOM 1984 N N . VAL B 1 100 ? 40.070 95.815 88.226 1.00 32.65 98 VAL B N 1
ATOM 1985 C CA . VAL B 1 100 ? 40.028 96.408 89.534 1.00 32.28 98 VAL B CA 1
ATOM 1986 C C . VAL B 1 100 ? 39.301 95.479 90.535 1.00 33.23 98 VAL B C 1
ATOM 1987 O O . VAL B 1 100 ? 38.326 94.825 90.199 1.00 33.43 98 VAL B O 1
ATOM 1991 N N . VAL B 1 101 ? 39.826 95.358 91.745 1.00 33.78 99 VAL B N 1
ATOM 1992 C CA . VAL B 1 101 ? 39.147 94.598 92.771 1.00 34.46 99 VAL B CA 1
ATOM 1993 C C . VAL B 1 101 ? 38.907 95.546 93.921 1.00 34.11 99 VAL B C 1
ATOM 1994 O O . VAL B 1 101 ? 39.862 96.108 94.457 1.00 33.84 99 VAL B O 1
ATOM 1998 N N . ALA B 1 102 ? 37.639 95.737 94.280 1.00 33.79 100 ALA B N 1
ATOM 1999 C CA . ALA B 1 102 ? 37.265 96.439 95.501 1.00 34.44 100 ALA B CA 1
ATOM 2000 C C . ALA B 1 102 ? 37.344 95.475 96.686 1.00 34.72 100 ALA B C 1
ATOM 2001 O O . ALA B 1 102 ? 36.780 94.389 96.657 1.00 34.93 100 ALA B O 1
ATOM 2003 N N . VAL B 1 103 ? 38.067 95.855 97.728 1.00 35.49 101 VAL B N 1
ATOM 2004 C CA . VAL B 1 103 ? 38.148 94.995 98.897 1.00 35.56 101 VAL B CA 1
ATOM 2005 C C . VAL B 1 103 ? 37.682 95.846 100.063 1.00 36.08 101 VAL B C 1
ATOM 2006 O O . VAL B 1 103 ? 38.232 96.918 100.325 1.00 36.49 101 VAL B O 1
ATOM 2010 N N . ASP B 1 104 ? 36.639 95.381 100.730 1.00 36.42 102 ASP B N 1
ATOM 2011 C CA . ASP B 1 104 ? 36.131 96.039 101.917 1.00 37.52 102 ASP B CA 1
ATOM 2012 C C . ASP B 1 104 ? 36.949 95.499 103.059 1.00 37.19 102 ASP B C 1
ATOM 2013 O O . ASP B 1 104 ? 36.942 94.298 103.298 1.00 36.13 102 ASP B O 1
ATOM 2018 N N . LEU B 1 105 ? 37.677 96.381 103.736 1.00 38.08 103 LEU B N 1
ATOM 2019 C CA . LEU B 1 105 ? 38.629 95.956 104.779 1.00 39.23 103 LEU B CA 1
ATOM 2020 C C . LEU B 1 105 ? 37.963 95.160 105.938 1.00 40.49 103 LEU B C 1
ATOM 2021 O O . LEU B 1 105 ? 38.564 94.211 106.478 1.00 41.04 103 LEU B O 1
ATOM 2026 N N . ASP B 1 106 ? 36.704 95.488 106.252 1.00 41.29 104 ASP B N 1
ATOM 2027 C CA . ASP B 1 106 ? 35.899 94.697 107.199 1.00 42.53 104 ASP B CA 1
ATOM 2028 C C . ASP B 1 106 ? 35.736 93.227 106.823 1.00 42.42 104 ASP B C 1
ATOM 2029 O O . ASP B 1 106 ? 35.658 92.388 107.706 1.00 42.77 104 ASP B O 1
ATOM 2034 N N . ASP B 1 107 ? 35.670 92.902 105.535 1.00 42.45 105 ASP B N 1
ATOM 2035 C CA . ASP B 1 107 ? 35.586 91.502 105.148 1.00 42.67 105 ASP B CA 1
ATOM 2036 C C . ASP B 1 107 ? 36.896 90.763 105.402 1.00 42.57 105 ASP B C 1
ATOM 2037 O O . ASP B 1 107 ? 36.945 89.537 105.268 1.00 42.57 105 ASP B O 1
ATOM 2042 N N . VAL B 1 108 ? 37.956 91.500 105.750 1.00 42.27 106 VAL B N 1
ATOM 2043 C CA . VAL B 1 108 ? 39.304 90.904 105.903 1.00 41.95 106 VAL B CA 1
ATOM 2044 C C . VAL B 1 108 ? 39.937 91.283 107.255 1.00 41.87 106 VAL B C 1
ATOM 2045 O O . VAL B 1 108 ? 41.145 91.499 107.363 1.00 42.43 106 VAL B O 1
ATOM 2049 N N . GLY B 1 109 ? 39.114 91.385 108.290 1.00 41.53 107 GLY B N 1
ATOM 2050 C CA . GLY B 1 109 ? 39.616 91.643 109.635 1.00 40.31 107 GLY B CA 1
ATOM 2051 C C . GLY B 1 109 ? 40.368 92.950 109.760 1.00 39.97 107 GLY B C 1
ATOM 2052 O O . GLY B 1 109 ? 41.224 93.088 110.639 1.00 40.59 107 GLY B O 1
ATOM 2053 N N . GLY B 1 110 ? 40.065 93.915 108.885 1.00 38.99 108 GLY B N 1
ATOM 2054 C CA . GLY B 1 110 ? 40.732 95.220 108.921 1.00 37.93 108 GLY B CA 1
ATOM 2055 C C . GLY B 1 110 ? 42.159 95.253 108.361 1.00 37.58 108 GLY B C 1
ATOM 2056 O O . GLY B 1 110 ? 42.894 96.212 108.582 1.00 37.27 108 GLY B O 1
ATOM 2057 N N . ARG B 1 111 ? 42.560 94.238 107.608 1.00 37.42 109 ARG B N 1
ATOM 2058 C CA . ARG B 1 111 ? 43.949 94.210 107.148 1.00 38.73 109 ARG B CA 1
ATOM 2059 C C . ARG B 1 111 ? 44.154 93.476 105.820 1.00 37.04 109 ARG B C 1
ATOM 2060 O O . ARG B 1 111 ? 43.763 92.320 105.648 1.00 37.15 109 ARG B O 1
ATOM 2068 N N . LEU B 1 112 ? 44.778 94.169 104.879 1.00 35.58 110 LEU B N 1
ATOM 2069 C CA . LEU B 1 112 ? 45.132 93.537 103.606 1.00 34.08 110 LEU B CA 1
ATOM 2070 C C . LEU B 1 112 ? 46.602 93.755 103.275 1.00 33.69 110 LEU B C 1
ATOM 2071 O O . LEU B 1 112 ? 47.126 94.866 103.454 1.00 33.56 110 LEU B O 1
ATOM 2076 N N . PHE B 1 113 ? 47.277 92.691 102.846 1.00 33.23 111 PHE B N 1
ATOM 2077 C CA . PHE B 1 113 ? 48.641 92.853 102.292 1.00 33.01 111 PHE B CA 1
ATOM 2078 C C . PHE B 1 113 ? 48.562 92.927 100.767 1.00 32.79 111 PHE B C 1
ATOM 2079 O O . PHE B 1 113 ? 47.802 92.217 100.149 1.00 31.37 111 PHE B O 1
ATOM 2087 N N . CYS B 1 114 ? 49.353 93.837 100.204 1.00 34.01 112 CYS B N 1
ATOM 2088 C CA . CYS B 1 114 ? 49.169 94.351 98.860 1.00 33.65 112 CYS B CA 1
ATOM 2089 C C . CYS B 1 114 ? 50.514 94.648 98.213 1.00 33.07 112 CYS B C 1
ATOM 2090 O O . CYS B 1 114 ? 51.305 95.426 98.744 1.00 32.39 112 CYS B O 1
ATOM 2093 N N . GLN B 1 115 ? 50.769 94.085 97.043 1.00 32.79 113 GLN B N 1
ATOM 2094 C CA . GLN B 1 115 ? 51.959 94.546 96.302 1.00 32.79 113 GLN B CA 1
ATOM 2095 C C . GLN B 1 115 ? 51.821 96.041 95.993 1.00 32.43 113 GLN B C 1
ATOM 2096 O O . GLN B 1 115 ? 50.746 96.504 95.623 1.00 31.93 113 GLN B O 1
ATOM 2102 N N . LYS B 1 116 ? 52.911 96.784 96.176 1.00 33.13 114 LYS B N 1
ATOM 2103 C CA . LYS B 1 116 ? 52.931 98.230 96.011 1.00 34.23 114 LYS B CA 1
ATOM 2104 C C . LYS B 1 116 ? 52.336 98.698 94.680 1.00 33.12 114 LYS B C 1
ATOM 2105 O O . LYS B 1 116 ? 51.549 99.642 94.644 1.00 33.22 114 LYS B O 1
ATOM 2111 N N . ASP B 1 117 ? 52.725 98.060 93.589 1.00 32.87 115 ASP B N 1
ATOM 2112 C CA . ASP B 1 117 ? 52.238 98.494 92.279 1.00 33.74 115 ASP B CA 1
ATOM 2113 C C . ASP B 1 117 ? 50.769 98.162 92.053 1.00 33.74 115 ASP B C 1
ATOM 2114 O O . ASP B 1 117 ? 50.139 98.805 91.207 1.00 34.07 115 ASP B O 1
ATOM 2119 N N . SER B 1 118 ? 50.251 97.155 92.776 1.00 32.12 116 SER B N 1
ATOM 2120 C CA . SER B 1 118 ? 48.850 96.804 92.690 1.00 32.16 116 SER B CA 1
ATOM 2121 C C . SER B 1 118 ? 47.901 97.812 93.355 1.00 32.22 116 SER B C 1
ATOM 2122 O O . SER B 1 118 ? 46.741 97.876 92.998 1.00 32.23 116 SER B O 1
ATOM 2125 N N . PHE B 1 119 ? 48.392 98.587 94.316 1.00 32.64 117 PHE B N 1
ATOM 2126 C CA . PHE B 1 119 ? 47.540 99.532 95.051 1.00 32.82 117 PHE B CA 1
ATOM 2127 C C . PHE B 1 119 ? 47.094 100.630 94.110 1.00 32.35 117 PHE B C 1
ATOM 2128 O O . PHE B 1 119 ? 47.906 101.205 93.408 1.00 33.06 117 PHE B O 1
ATOM 2136 N N . LEU B 1 120 ? 45.813 100.953 94.144 1.00 31.60 118 LEU B N 1
ATOM 2137 C CA . LEU B 1 120 ? 45.233 101.947 93.253 1.00 30.61 118 LEU B CA 1
ATOM 2138 C C . LEU B 1 120 ? 44.730 103.135 94.068 1.00 30.70 118 LEU B C 1
ATOM 2139 O O . LEU B 1 120 ? 45.226 104.243 93.909 1.00 31.72 118 LEU B O 1
ATOM 2144 N N . CYS B 1 121 ? 43.746 102.903 94.937 1.00 30.09 119 CYS B N 1
ATOM 2145 C CA . CYS B 1 121 ? 43.189 103.965 95.798 1.00 30.27 119 CYS B CA 1
ATOM 2146 C C . CYS B 1 121 ? 42.481 103.363 97.003 1.00 29.27 119 CYS B C 1
ATOM 2147 O O . CYS B 1 121 ? 42.251 102.159 97.072 1.00 29.06 119 CYS B O 1
ATOM 2150 N N . ALA B 1 122 ? 42.165 104.205 97.970 1.00 29.63 120 ALA B N 1
ATOM 2151 C CA . ALA B 1 122 ? 41.655 103.774 99.283 1.00 29.29 120 ALA B CA 1
ATOM 2152 C C . ALA B 1 122 ? 40.899 104.912 99.915 1.00 29.87 120 ALA B C 1
ATOM 2153 O O . ALA B 1 122 ? 41.204 106.090 99.648 1.00 29.65 120 ALA B O 1
ATOM 2155 N N . ALA B 1 123 ? 39.927 104.555 100.761 1.00 30.64 121 ALA B N 1
ATOM 2156 C CA . ALA B 1 123 ? 39.198 105.547 101.558 1.00 32.73 121 ALA B CA 1
ATOM 2157 C C . ALA B 1 123 ? 40.125 106.250 102.533 1.00 34.13 121 ALA B C 1
ATOM 2158 O O . ALA B 1 123 ? 40.991 105.606 103.167 1.00 34.47 121 ALA B O 1
ATOM 2160 N N . TYR B 1 124 ? 39.939 107.565 102.643 1.00 35.47 122 TYR B N 1
ATOM 2161 C CA . TYR B 1 124 ? 40.594 108.350 103.671 1.00 37.50 122 TYR B CA 1
ATOM 2162 C C . TYR B 1 124 ? 40.288 107.751 105.042 1.00 37.18 122 TYR B C 1
ATOM 2163 O O . TYR B 1 124 ? 39.143 107.387 105.337 1.00 37.54 122 TYR B O 1
ATOM 2172 N N . GLY B 1 125 ? 41.315 107.662 105.875 1.00 37.16 123 GLY B N 1
ATOM 2173 C CA . GLY B 1 125 ? 41.236 106.884 107.105 1.00 36.46 123 GLY B CA 1
ATOM 2174 C C . GLY B 1 125 ? 42.019 105.591 106.934 1.00 36.39 123 GLY B C 1
ATOM 2175 O O . GLY B 1 125 ? 42.438 105.000 107.918 1.00 35.92 123 GLY B O 1
ATOM 2176 N N . THR B 1 126 ? 42.225 105.141 105.691 1.00 35.93 124 THR B N 1
ATOM 2177 C CA . THR B 1 126 ? 43.080 103.950 105.468 1.00 36.28 124 THR B CA 1
ATOM 2178 C C . THR B 1 126 ? 44.550 104.235 105.840 1.00 36.46 124 THR B C 1
ATOM 2179 O O . THR B 1 126 ? 45.129 105.242 105.439 1.00 36.14 124 THR B O 1
ATOM 2183 N N . ARG B 1 127 ? 45.116 103.368 106.658 1.00 37.23 125 ARG B N 1
ATOM 2184 C CA . ARG B 1 127 ? 46.515 103.491 107.080 1.00 39.31 125 ARG B CA 1
ATOM 2185 C C . ARG B 1 127 ? 47.375 102.619 106.157 1.00 38.11 125 ARG B C 1
ATOM 2186 O O . ARG B 1 127 ? 47.151 101.413 106.016 1.00 37.65 125 ARG B O 1
ATOM 2194 N N . VAL B 1 128 ? 48.357 103.235 105.528 1.00 37.61 126 VAL B N 1
ATOM 2195 C CA . VAL B 1 128 ? 49.206 102.523 104.573 1.00 37.53 126 VAL B CA 1
ATOM 2196 C C . VAL B 1 128 ? 50.587 102.389 105.189 1.00 37.44 126 VAL B C 1
ATOM 2197 O O . VAL B 1 128 ? 51.225 103.388 105.518 1.00 38.27 126 VAL B O 1
ATOM 2201 N N . GLY B 1 129 ? 51.032 101.156 105.396 1.00 37.00 127 GLY B N 1
ATOM 2202 C CA . GLY B 1 129 ? 52.361 100.928 105.979 1.00 36.48 127 GLY B CA 1
ATOM 2203 C C . GLY B 1 129 ? 53.141 100.009 105.063 1.00 36.18 127 GLY B C 1
ATOM 2204 O O . GLY B 1 129 ? 52.607 99.555 104.057 1.00 36.37 127 GLY B O 1
ATOM 2205 N N . ILE B 1 130 ? 54.395 99.736 105.398 1.00 35.24 128 ILE B N 1
ATOM 2206 C CA . ILE B 1 130 ? 55.190 98.780 104.644 1.00 34.47 128 ILE B CA 1
ATOM 2207 C C . ILE B 1 130 ? 55.282 97.504 105.459 1.00 34.33 128 ILE B C 1
ATOM 2208 O O . ILE B 1 130 ? 55.750 97.530 106.593 1.00 35.57 128 ILE B O 1
ATOM 2213 N N . ALA B 1 131 ? 54.821 96.394 104.892 1.00 33.37 129 ALA B N 1
ATOM 2214 C CA . ALA B 1 131 ? 54.913 95.099 105.539 1.00 33.04 129 ALA B CA 1
ATOM 2215 C C . ALA B 1 131 ? 56.247 94.429 105.210 1.00 33.07 129 ALA B C 1
ATOM 2216 O O . ALA B 1 131 ? 56.762 93.632 106.000 1.00 33.30 129 ALA B O 1
ATOM 2218 N N . PHE B 1 132 ? 56.786 94.705 104.024 1.00 31.63 130 PHE B N 1
ATOM 2219 C CA . PHE B 1 132 ? 57.863 93.872 103.513 1.00 31.73 130 PHE B CA 1
ATOM 2220 C C . PHE B 1 132 ? 58.581 94.577 102.386 1.00 32.11 130 PHE B C 1
ATOM 2221 O O . PHE B 1 132 ? 57.955 95.246 101.559 1.00 32.18 130 PHE B O 1
ATOM 2229 N N . THR B 1 133 ? 59.895 94.407 102.364 1.00 32.32 131 THR B N 1
ATOM 2230 C CA . THR B 1 133 ? 60.727 94.859 101.253 1.00 33.16 131 THR B CA 1
ATOM 2231 C C . THR B 1 133 ? 61.835 93.845 101.140 1.00 32.76 131 THR B C 1
ATOM 2232 O O . THR B 1 133 ? 62.369 93.400 102.155 1.00 32.50 131 THR B O 1
ATOM 2236 N N . LYS B 1 134 ? 62.106 93.423 99.911 1.00 32.32 132 LYS B N 1
ATOM 2237 C CA . LYS B 1 134 ? 63.292 92.631 99.599 1.00 33.14 132 LYS B CA 1
ATOM 2238 C C . LYS B 1 134 ? 63.892 93.005 98.229 1.00 34.29 132 LYS B C 1
ATOM 2239 O O . LYS B 1 134 ? 63.198 93.025 97.213 1.00 34.36 132 LYS B O 1
ATOM 2245 N N . ARG B 1 135 ? 65.187 93.316 98.232 1.00 36.23 133 ARG B N 1
ATOM 2246 C CA . ARG B 1 135 ? 65.988 93.521 97.016 1.00 38.46 133 ARG B CA 1
ATOM 2247 C C . ARG B 1 135 ? 66.787 92.254 96.879 1.00 39.43 133 ARG B C 1
ATOM 2248 O O . ARG B 1 135 ? 67.559 91.942 97.782 1.00 40.08 133 ARG B O 1
ATOM 2256 N N . LEU B 1 136 ? 66.582 91.507 95.798 1.00 41.01 134 LEU B N 1
ATOM 2257 C CA . LEU B 1 136 ? 67.401 90.347 95.484 1.00 43.27 134 LEU B CA 1
ATOM 2258 C C . LEU B 1 136 ? 68.115 90.509 94.133 1.00 44.80 134 LEU B C 1
ATOM 2259 O O . LEU B 1 136 ? 68.740 89.571 93.622 1.00 45.16 134 LEU B O 1
ATOM 2264 N N . GLY B 1 137 ? 68.029 91.716 93.573 1.00 46.27 135 GLY B N 1
ATOM 2265 C CA . GLY B 1 137 ? 68.789 92.079 92.381 1.00 47.45 135 GLY B CA 1
ATOM 2266 C C . GLY B 1 137 ? 68.167 91.521 91.126 1.00 47.76 135 GLY B C 1
ATOM 2267 O O . GLY B 1 137 ? 68.872 90.927 90.316 1.00 48.71 135 GLY B O 1
ATOM 2268 N N . PHE B 1 146 ? 60.927 95.146 95.489 1.00 32.58 144 PHE B N 1
ATOM 2269 C CA . PHE B 1 146 ? 59.707 94.347 95.818 1.00 33.15 144 PHE B CA 1
ATOM 2270 C C . PHE B 1 146 ? 59.108 94.611 97.195 1.00 32.45 144 PHE B C 1
ATOM 2271 O O . PHE B 1 146 ? 59.628 94.137 98.233 1.00 33.75 144 PHE B O 1
ATOM 2279 N N . ILE B 1 147 ? 57.993 95.322 97.181 1.00 30.79 145 ILE B N 1
ATOM 2280 C CA . ILE B 1 147 ? 57.427 95.914 98.358 1.00 30.84 145 ILE B CA 1
ATOM 2281 C C . ILE B 1 147 ? 55.990 95.428 98.537 1.00 31.14 145 ILE B C 1
ATOM 2282 O O . ILE B 1 147 ? 55.199 95.430 97.550 1.00 30.85 145 ILE B O 1
ATOM 2287 N N . LEU B 1 148 ? 55.702 94.945 99.757 1.00 30.57 146 LEU B N 1
ATOM 2288 C CA . LEU B 1 148 ? 54.325 94.711 100.241 1.00 30.70 146 LEU B CA 1
ATOM 2289 C C . LEU B 1 148 ? 53.902 95.783 101.217 1.00 30.76 146 LEU B C 1
ATOM 2290 O O . LEU B 1 148 ? 54.538 95.993 102.250 1.00 30.06 146 LEU B O 1
ATOM 2295 N N . GLN B 1 149 ? 52.819 96.467 100.886 1.00 31.68 147 GLN B N 1
ATOM 2296 C CA . GLN B 1 149 ? 52.205 97.382 101.809 1.00 32.21 147 GLN B CA 1
ATOM 2297 C C . GLN B 1 149 ? 51.146 96.612 102.581 1.00 33.73 147 GLN B C 1
ATOM 2298 O O . GLN B 1 149 ? 50.603 95.586 102.110 1.00 33.46 147 GLN B O 1
ATOM 2304 N N . LYS B 1 150 ? 50.883 97.140 103.772 1.00 35.10 148 LYS B N 1
ATOM 2305 C CA . LYS B 1 150 ? 49.859 96.716 104.701 1.00 36.94 148 LYS B CA 1
ATOM 2306 C C . LYS B 1 150 ? 48.768 97.799 104.633 1.00 36.46 148 LYS B C 1
ATOM 2307 O O . LYS B 1 150 ? 49.053 98.981 104.865 1.00 35.27 148 LYS B O 1
ATOM 2313 N N . LEU B 1 151 ? 47.533 97.394 104.299 1.00 36.16 149 LEU B N 1
ATOM 2314 C CA . LEU B 1 151 ? 46.386 98.299 104.337 1.00 36.31 149 LEU B CA 1
ATOM 2315 C C . LEU B 1 151 ? 45.498 98.020 105.557 1.00 36.27 149 LEU B C 1
ATOM 2316 O O . LEU B 1 151 ? 45.046 96.895 105.747 1.00 36.56 149 LEU B O 1
ATOM 2321 N N . GLU B 1 152 ? 45.219 99.046 106.353 1.00 36.63 150 GLU B N 1
ATOM 2322 C CA . GLU B 1 152 ? 44.441 98.893 107.600 1.00 37.58 150 GLU B CA 1
ATOM 2323 C C . GLU B 1 152 ? 43.405 99.973 107.828 1.00 37.68 150 GLU B C 1
ATOM 2324 O O . GLU B 1 152 ? 43.664 101.170 107.607 1.00 37.66 150 GLU B O 1
ATOM 2330 N N . GLY B 1 153 ? 42.230 99.545 108.291 1.00 38.24 151 GLY B N 1
ATOM 2331 C CA . GLY B 1 153 ? 41.100 100.469 108.541 1.00 38.49 151 GLY B CA 1
ATOM 2332 C C . GLY B 1 153 ? 39.775 99.748 108.400 1.00 38.61 151 GLY B C 1
ATOM 2333 O O . GLY B 1 153 ? 39.728 98.532 108.476 1.00 39.25 151 GLY B O 1
ATOM 2334 N N . ASP B 1 154 ? 38.704 100.479 108.154 1.00 39.03 152 ASP B N 1
ATOM 2335 C CA . ASP B 1 154 ? 37.391 99.843 108.047 1.00 40.24 152 ASP B CA 1
ATOM 2336 C C . ASP B 1 154 ? 36.661 100.210 106.763 1.00 39.30 152 ASP B C 1
ATOM 2337 O O . ASP B 1 154 ? 35.488 99.880 106.611 1.00 39.52 152 ASP B O 1
ATOM 2342 N N . GLY B 1 155 ? 37.373 100.875 105.850 1.00 38.43 153 GLY B N 1
ATOM 2343 C CA . GLY B 1 155 ? 36.806 101.380 104.599 1.00 37.15 153 GLY B CA 1
ATOM 2344 C C . GLY B 1 155 ? 37.138 100.553 103.368 1.00 36.62 153 GLY B C 1
ATOM 2345 O O . GLY B 1 155 ? 37.604 99.431 103.468 1.00 36.83 153 GLY B O 1
ATOM 2346 N N . LEU B 1 156 ? 36.889 101.123 102.200 1.00 36.06 154 LEU B N 1
ATOM 2347 C CA . LEU B 1 156 ? 37.095 100.426 100.939 1.00 35.64 154 LEU B CA 1
ATOM 2348 C C . LEU B 1 156 ? 38.489 100.712 100.398 1.00 35.09 154 LEU B C 1
ATOM 2349 O O . LEU B 1 156 ? 38.915 101.876 100.367 1.00 34.01 154 LEU B O 1
ATOM 2354 N N . VAL B 1 157 ? 39.178 99.631 100.013 1.00 33.87 155 VAL B N 1
ATOM 2355 C CA . VAL B 1 157 ? 40.396 99.702 99.183 1.00 33.03 155 VAL B CA 1
ATOM 2356 C C . VAL B 1 157 ? 40.232 99.028 97.802 1.00 32.73 155 VAL B C 1
ATOM 2357 O O . VAL B 1 157 ? 39.448 98.073 97.609 1.00 32.16 155 VAL B O 1
ATOM 2361 N N . PHE B 1 158 ? 40.998 99.552 96.853 1.00 32.61 156 PHE B N 1
ATOM 2362 C CA . PHE B 1 158 ? 40.948 99.130 95.467 1.00 32.98 156 PHE B CA 1
ATOM 2363 C C . PHE B 1 158 ? 42.353 98.797 95.006 1.00 33.18 156 PHE B C 1
ATOM 2364 O O . PHE B 1 158 ? 43.240 99.667 94.974 1.00 32.64 156 PHE B O 1
ATOM 2372 N N . VAL B 1 159 ? 42.536 97.517 94.692 1.00 33.30 157 VAL B N 1
ATOM 2373 C CA . VAL B 1 159 ? 43.728 97.011 94.048 1.00 33.65 157 VAL B CA 1
ATOM 2374 C C . VAL B 1 159 ? 43.499 96.719 92.567 1.00 33.92 157 VAL B C 1
ATOM 2375 O O . VAL B 1 159 ? 42.369 96.629 92.087 1.00 34.26 157 VAL B O 1
ATOM 2379 N N . HIS B 1 160 ? 44.593 96.557 91.839 1.00 33.54 158 HIS B N 1
ATOM 2380 C CA . HIS B 1 160 ? 44.524 96.320 90.411 1.00 32.80 158 HIS B CA 1
ATOM 2381 C C . HIS B 1 160 ? 45.273 95.036 90.078 1.00 32.53 158 HIS B C 1
ATOM 2382 O O . HIS B 1 160 ? 46.329 94.758 90.644 1.00 32.71 158 HIS B O 1
ATOM 2389 N N . ALA B 1 161 ? 44.696 94.226 89.205 1.00 32.15 159 ALA B N 1
ATOM 2390 C CA . ALA B 1 161 ? 45.319 92.983 88.804 1.00 32.61 159 ALA B CA 1
ATOM 2391 C C . ALA B 1 161 ? 45.670 93.027 87.319 1.00 32.64 159 ALA B C 1
ATOM 2392 O O . ALA B 1 161 ? 44.776 93.043 86.490 1.00 33.95 159 ALA B O 1
ATOM 2394 N N . GLY B 1 162 ? 46.950 93.062 86.975 1.00 32.01 160 GLY B N 1
ATOM 2395 C CA . GLY B 1 162 ? 47.362 92.981 85.564 1.00 31.99 160 GLY B CA 1
ATOM 2396 C C . GLY B 1 162 ? 46.948 91.689 84.870 1.00 32.21 160 GLY B C 1
ATOM 2397 O O . GLY B 1 162 ? 47.168 90.618 85.401 1.00 30.87 160 GLY B O 1
ATOM 2398 N N . GLY B 1 163 ? 46.356 91.779 83.675 1.00 33.62 161 GLY B N 1
ATOM 2399 C CA . GLY B 1 163 ? 45.901 90.578 82.952 1.00 35.00 161 GLY B CA 1
ATOM 2400 C C . GLY B 1 163 ? 44.628 90.061 83.584 1.00 36.62 161 GLY B C 1
ATOM 2401 O O . GLY B 1 163 ? 43.700 90.820 83.717 1.00 37.14 161 GLY B O 1
ATOM 2402 N N . THR B 1 164 ? 44.572 88.792 83.996 1.00 38.12 162 THR B N 1
ATOM 2403 C CA . THR B 1 164 ? 43.417 88.340 84.780 1.00 40.75 162 THR B CA 1
ATOM 2404 C C . THR B 1 164 ? 43.685 88.283 86.265 1.00 41.01 162 THR B C 1
ATOM 2405 O O . THR B 1 164 ? 44.763 87.888 86.702 1.00 41.32 162 THR B O 1
ATOM 2409 N N . LEU B 1 165 ? 42.656 88.616 87.023 1.00 41.47 163 LEU B N 1
ATOM 2410 C CA . LEU B 1 165 ? 42.584 88.308 88.434 1.00 42.86 163 LEU B CA 1
ATOM 2411 C C . LEU B 1 165 ? 42.394 86.794 88.646 1.00 42.93 163 LEU B C 1
ATOM 2412 O O . LEU B 1 165 ? 41.545 86.165 88.022 1.00 43.65 163 LEU B O 1
ATOM 2417 N N . ILE B 1 166 ? 43.211 86.203 89.499 1.00 43.24 164 ILE B N 1
ATOM 2418 C CA . ILE B 1 166 ? 42.967 84.833 89.942 1.00 43.12 164 ILE B CA 1
ATOM 2419 C C . ILE B 1 166 ? 42.831 84.907 91.460 1.00 42.75 164 ILE B C 1
ATOM 2420 O O . ILE B 1 166 ? 43.796 85.234 92.151 1.00 42.67 164 ILE B O 1
ATOM 2425 N N . ARG B 1 167 ? 41.619 84.693 91.970 1.00 42.61 165 ARG B N 1
ATOM 2426 C CA . ARG B 1 167 ? 41.426 84.576 93.417 1.00 42.78 165 ARG B CA 1
ATOM 2427 C C . ARG B 1 167 ? 41.480 83.110 93.842 1.00 42.47 165 ARG B C 1
ATOM 2428 O O . ARG B 1 167 ? 40.855 82.238 93.199 1.00 41.90 165 ARG B O 1
ATOM 2436 N N . ARG B 1 168 ? 42.249 82.845 94.905 1.00 42.03 166 ARG B N 1
ATOM 2437 C CA . ARG B 1 168 ? 42.399 81.500 95.443 1.00 42.56 166 ARG B CA 1
ATOM 2438 C C . ARG B 1 168 ? 42.226 81.487 96.940 1.00 43.07 166 ARG B C 1
ATOM 2439 O O . ARG B 1 168 ? 42.537 82.458 97.623 1.00 43.74 166 ARG B O 1
ATOM 2447 N N . GLN B 1 169 ? 41.711 80.374 97.450 1.00 43.44 167 GLN B N 1
ATOM 2448 C CA . GLN B 1 169 ? 41.578 80.198 98.876 1.00 43.60 167 GLN B CA 1
ATOM 2449 C C . GLN B 1 169 ? 42.555 79.113 99.280 1.00 43.14 167 GLN B C 1
ATOM 2450 O O . GLN B 1 169 ? 42.656 78.107 98.609 1.00 42.62 167 GLN B O 1
ATOM 2456 N N . LEU B 1 170 ? 43.314 79.375 100.341 1.00 43.29 168 LEU B N 1
ATOM 2457 C CA . LEU B 1 170 ? 44.242 78.407 100.918 1.00 43.97 168 LEU B CA 1
ATOM 2458 C C . LEU B 1 170 ? 43.608 77.846 102.182 1.00 44.74 168 LEU B C 1
ATOM 2459 O O . LEU B 1 170 ? 43.105 78.587 103.015 1.00 43.47 168 LEU B O 1
ATOM 2464 N N . ASN B 1 171 ? 43.625 76.527 102.299 1.00 46.91 169 ASN B N 1
ATOM 2465 C CA . ASN B 1 171 ? 43.135 75.832 103.493 1.00 48.66 169 ASN B CA 1
ATOM 2466 C C . ASN B 1 171 ? 44.252 74.888 103.905 1.00 48.71 169 ASN B C 1
ATOM 2467 O O . ASN B 1 171 ? 44.343 73.760 103.400 1.00 49.87 169 ASN B O 1
ATOM 2472 N N . GLY B 1 172 ? 45.127 75.380 104.772 1.00 48.55 170 GLY B N 1
ATOM 2473 C CA . GLY B 1 172 ? 46.329 74.681 105.188 1.00 48.82 170 GLY B CA 1
ATOM 2474 C C . GLY B 1 172 ? 47.147 74.097 104.054 1.00 49.48 170 GLY B C 1
ATOM 2475 O O . GLY B 1 172 ? 47.450 72.898 104.059 1.00 50.83 170 GLY B O 1
ATOM 2476 N N . GLU B 1 173 ? 47.495 74.929 103.075 1.00 48.90 171 GLU B N 1
ATOM 2477 C CA . GLU B 1 173 ? 48.230 74.474 101.901 1.00 48.31 171 GLU B CA 1
ATOM 2478 C C . GLU B 1 173 ? 49.322 75.446 101.436 1.00 46.48 171 GLU B C 1
ATOM 2479 O O . GLU B 1 173 ? 49.364 76.614 101.823 1.00 46.50 171 GLU B O 1
ATOM 2485 N N . THR B 1 174 ? 50.239 74.933 100.640 1.00 44.36 172 THR B N 1
ATOM 2486 C CA . THR B 1 174 ? 51.344 75.735 100.142 1.00 42.77 172 THR B CA 1
ATOM 2487 C C . THR B 1 174 ? 51.100 75.995 98.654 1.00 41.05 172 THR B C 1
ATOM 2488 O O . THR B 1 174 ? 50.730 75.096 97.916 1.00 40.45 172 THR B O 1
ATOM 2492 N N . LEU B 1 175 ? 51.308 77.229 98.234 1.00 39.17 173 LEU B N 1
ATOM 2493 C CA . LEU B 1 175 ? 51.201 77.629 96.835 1.00 37.96 173 LEU B CA 1
ATOM 2494 C C . LEU B 1 175 ? 52.502 78.348 96.413 1.00 37.14 173 LEU B C 1
ATOM 2495 O O . LEU B 1 175 ? 53.014 79.214 97.129 1.00 36.44 173 LEU B O 1
ATOM 2500 N N . ARG B 1 176 ? 53.020 78.019 95.244 1.00 36.63 174 ARG B N 1
ATOM 2501 C CA . ARG B 1 176 ? 54.219 78.706 94.763 1.00 36.81 174 ARG B CA 1
ATOM 2502 C C . ARG B 1 176 ? 53.875 79.634 93.602 1.00 36.26 174 ARG B C 1
ATOM 2503 O O . ARG B 1 176 ? 53.267 79.220 92.625 1.00 35.53 174 ARG B O 1
ATOM 2511 N N . VAL B 1 177 ? 54.238 80.910 93.731 1.00 36.47 175 VAL B N 1
ATOM 2512 C CA . VAL B 1 177 ? 53.867 81.884 92.718 1.00 36.25 175 VAL B CA 1
ATOM 2513 C C . VAL B 1 177 ? 55.074 82.656 92.189 1.00 35.99 175 VAL B C 1
ATOM 2514 O O . VAL B 1 177 ? 56.024 82.908 92.928 1.00 36.58 175 VAL B O 1
ATOM 2518 N N . ASP B 1 178 ? 55.031 83.006 90.907 1.00 35.25 176 ASP B N 1
ATOM 2519 C CA . ASP B 1 178 ? 55.882 84.048 90.372 1.00 35.41 176 ASP B CA 1
ATOM 2520 C C . ASP B 1 178 ? 55.660 85.304 91.216 1.00 34.61 176 ASP B C 1
ATOM 2521 O O . ASP B 1 178 ? 54.529 85.736 91.438 1.00 34.85 176 ASP B O 1
ATOM 2526 N N . THR B 1 179 ? 56.734 85.869 91.735 1.00 33.65 177 THR B N 1
ATOM 2527 C CA . THR B 1 179 ? 56.616 86.916 92.763 1.00 31.91 177 THR B CA 1
ATOM 2528 C C . THR B 1 179 ? 55.770 88.126 92.352 1.00 30.42 177 THR B C 1
ATOM 2529 O O . THR B 1 179 ? 54.978 88.644 93.155 1.00 28.68 177 THR B O 1
ATOM 2533 N N . GLY B 1 180 ? 55.926 88.562 91.110 1.00 28.89 178 GLY B N 1
ATOM 2534 C CA . GLY B 1 180 ? 55.146 89.697 90.623 1.00 28.98 178 GLY B CA 1
ATOM 2535 C C . GLY B 1 180 ? 53.658 89.380 90.453 1.00 29.28 178 GLY B C 1
ATOM 2536 O O . GLY B 1 180 ? 52.835 90.282 90.332 1.00 28.59 178 GLY B O 1
ATOM 2537 N N . CYS B 1 181 ? 53.322 88.096 90.432 1.00 29.81 179 CYS B N 1
ATOM 2538 C CA . CYS B 1 181 ? 51.954 87.670 90.204 1.00 32.26 179 CYS B CA 1
ATOM 2539 C C . CYS B 1 181 ? 51.122 87.816 91.449 1.00 32.62 179 CYS B C 1
ATOM 2540 O O . CYS B 1 181 ? 49.910 87.652 91.378 1.00 34.25 179 CYS B O 1
ATOM 2543 N N . LEU B 1 182 ? 51.769 88.152 92.566 1.00 31.92 180 LEU B N 1
ATOM 2544 C CA . LEU B 1 182 ? 51.098 88.304 93.832 1.00 32.46 180 LEU B CA 1
ATOM 2545 C C . LEU B 1 182 ? 50.534 89.706 93.989 1.00 32.43 180 LEU B C 1
ATOM 2546 O O . LEU B 1 182 ? 51.288 90.680 94.135 1.00 33.73 180 LEU B O 1
ATOM 2551 N N . VAL B 1 183 ? 49.205 89.812 93.924 1.00 31.82 181 VAL B N 1
ATOM 2552 C CA . VAL B 1 183 ? 48.493 91.089 94.089 1.00 30.27 181 VAL B CA 1
ATOM 2553 C C . VAL B 1 183 ? 48.274 91.445 95.576 1.00 29.46 181 VAL B C 1
ATOM 2554 O O . VAL B 1 183 ? 48.656 92.523 96.030 1.00 28.73 181 VAL B O 1
ATOM 2558 N N . ALA B 1 184 ? 47.620 90.546 96.317 1.00 28.99 182 ALA B N 1
ATOM 2559 C CA . ALA B 1 184 ? 47.235 90.811 97.696 1.00 27.87 182 ALA B CA 1
ATOM 2560 C C . ALA B 1 184 ? 46.978 89.510 98.364 1.00 27.75 182 ALA B C 1
ATOM 2561 O O . ALA B 1 184 ? 46.790 88.520 97.687 1.00 28.28 182 ALA B O 1
ATOM 2563 N N . PHE B 1 185 ? 46.954 89.533 99.694 1.00 28.14 183 PHE B N 1
ATOM 2564 C CA . PHE B 1 185 ? 46.514 88.421 100.540 1.00 29.18 183 PHE B CA 1
ATOM 2565 C C . PHE B 1 185 ? 46.098 88.922 101.930 1.00 29.86 183 PHE B C 1
ATOM 2566 O O . PHE B 1 185 ? 46.333 90.090 102.290 1.00 29.05 183 PHE B O 1
ATOM 2574 N N . THR B 1 186 ? 45.494 88.017 102.700 1.00 30.67 184 THR B N 1
ATOM 2575 C CA . THR B 1 186 ? 44.995 88.302 104.043 1.00 31.97 184 THR B CA 1
ATOM 2576 C C . THR B 1 186 ? 46.002 87.843 105.106 1.00 33.46 184 THR B C 1
ATOM 2577 O O . THR B 1 186 ? 47.025 87.243 104.765 1.00 32.95 184 THR B O 1
ATOM 2581 N N . ASP B 1 187 ? 45.719 88.151 106.383 1.00 34.84 185 ASP B N 1
ATOM 2582 C CA . ASP B 1 187 ? 46.371 87.476 107.495 1.00 36.44 185 ASP B CA 1
ATOM 2583 C C . ASP B 1 187 ? 46.140 85.975 107.336 1.00 36.18 185 ASP B C 1
ATOM 2584 O O . ASP B 1 187 ? 45.208 85.547 106.619 1.00 35.84 185 ASP B O 1
ATOM 2589 N N . GLY B 1 188 ? 46.969 85.193 108.031 1.00 35.73 186 GLY B N 1
ATOM 2590 C CA . GLY B 1 188 ? 46.869 83.746 108.057 1.00 35.30 186 GLY B CA 1
ATOM 2591 C C . GLY B 1 188 ? 47.824 83.082 107.091 1.00 35.33 186 GLY B C 1
ATOM 2592 O O . GLY B 1 188 ? 48.000 81.852 107.075 1.00 35.12 186 GLY B O 1
ATOM 2593 N N . ILE B 1 189 ? 48.423 83.907 106.246 1.00 35.34 187 ILE B N 1
ATOM 2594 C CA . ILE B 1 189 ? 49.302 83.402 105.201 1.00 34.42 187 ILE B CA 1
ATOM 2595 C C . ILE B 1 189 ? 50.756 83.800 105.479 1.00 34.39 187 ILE B C 1
ATOM 2596 O O . ILE B 1 189 ? 51.045 84.981 105.734 1.00 33.40 187 ILE B O 1
ATOM 2601 N N . ASP B 1 190 ? 51.628 82.786 105.454 1.00 33.85 188 ASP B N 1
ATOM 2602 C CA . ASP B 1 190 ? 53.070 82.910 105.547 1.00 34.67 188 ASP B CA 1
ATOM 2603 C C . ASP B 1 190 ? 53.667 82.998 104.145 1.00 35.20 188 ASP B C 1
ATOM 2604 O O . ASP B 1 190 ? 53.229 82.264 103.231 1.00 34.73 188 ASP B O 1
ATOM 2609 N N . TYR B 1 191 ? 54.671 83.868 103.979 1.00 34.35 189 TYR B N 1
ATOM 2610 C CA . TYR B 1 191 ? 55.269 84.106 102.653 1.00 34.53 189 TYR B CA 1
ATOM 2611 C C . TYR B 1 191 ? 56.799 84.351 102.746 1.00 35.07 189 TYR B C 1
ATOM 2612 O O . TYR B 1 191 ? 57.289 84.799 103.772 1.00 35.06 189 TYR B O 1
ATOM 2621 N N . ASP B 1 192 ? 57.529 84.003 101.693 1.00 36.27 190 ASP B N 1
ATOM 2622 C CA . ASP B 1 192 ? 58.865 84.532 101.455 1.00 38.43 190 ASP B CA 1
ATOM 2623 C C . ASP B 1 192 ? 59.235 84.562 99.963 1.00 38.11 190 ASP B C 1
ATOM 2624 O O . ASP B 1 192 ? 58.783 83.687 99.192 1.00 38.20 190 ASP B O 1
ATOM 2629 N N . VAL B 1 193 ? 60.092 85.536 99.618 1.00 36.48 191 VAL B N 1
ATOM 2630 C CA . VAL B 1 193 ? 60.618 85.769 98.274 1.00 36.93 191 VAL B CA 1
ATOM 2631 C C . VAL B 1 193 ? 62.065 85.210 98.149 1.00 37.56 191 VAL B C 1
ATOM 2632 O O . VAL B 1 193 ? 62.943 85.545 98.952 1.00 37.05 191 VAL B O 1
ATOM 2636 N N . GLN B 1 194 ? 62.289 84.336 97.171 1.00 37.79 192 GLN B N 1
ATOM 2637 C CA . GLN B 1 194 ? 63.591 83.740 96.948 1.00 39.51 192 GLN B CA 1
ATOM 2638 C C . GLN B 1 194 ? 63.872 83.767 95.454 1.00 41.63 192 GLN B C 1
ATOM 2639 O O . GLN B 1 194 ? 62.924 83.716 94.654 1.00 42.15 192 GLN B O 1
ATOM 2645 N N . LEU B 1 195 ? 65.157 83.844 95.080 1.00 43.81 193 LEU B N 1
ATOM 2646 C CA . LEU B 1 195 ? 65.604 83.551 93.691 1.00 46.02 193 LEU B CA 1
ATOM 2647 C C . LEU B 1 195 ? 65.389 82.083 93.369 1.00 47.28 193 LEU B C 1
ATOM 2648 O O . LEU B 1 195 ? 65.888 81.221 94.094 1.00 47.38 193 LEU B O 1
ATOM 2653 N N . ALA B 1 196 ? 64.644 81.788 92.305 1.00 48.67 194 ALA B N 1
ATOM 2654 C CA . ALA B 1 196 ? 64.241 80.409 92.061 1.00 50.96 194 ALA B CA 1
ATOM 2655 C C . ALA B 1 196 ? 65.457 79.496 91.878 1.00 52.57 194 ALA B C 1
ATOM 2656 O O . ALA B 1 196 ? 65.537 78.417 92.485 1.00 53.65 194 ALA B O 1
ATOM 2658 N N . GLY B 1 197 ? 66.426 79.952 91.090 1.00 53.75 195 GLY B N 1
ATOM 2659 C CA . GLY B 1 197 ? 67.699 79.251 90.992 1.00 54.61 195 GLY B CA 1
ATOM 2660 C C . GLY B 1 197 ? 67.538 78.219 89.914 1.00 55.01 195 GLY B C 1
ATOM 2661 O O . GLY B 1 197 ? 67.787 78.498 88.740 1.00 55.39 195 GLY B O 1
ATOM 2662 N N . GLY B 1 198 ? 67.100 77.030 90.314 1.00 55.31 196 GLY B N 1
ATOM 2663 C CA . GLY B 1 198 ? 66.642 76.029 89.358 1.00 55.11 196 GLY B CA 1
ATOM 2664 C C . GLY B 1 198 ? 65.222 76.360 88.915 1.00 54.81 196 GLY B C 1
ATOM 2665 O O . GLY B 1 198 ? 64.916 76.391 87.726 1.00 54.55 196 GLY B O 1
ATOM 2666 N N . GLY B 1 205 ? 67.272 87.690 79.928 1.00 69.02 203 GLY B N 1
ATOM 2667 C CA . GLY B 1 205 ? 67.924 87.989 81.203 1.00 69.20 203 GLY B CA 1
ATOM 2668 C C . GLY B 1 205 ? 68.969 86.963 81.612 1.00 69.11 203 GLY B C 1
ATOM 2669 O O . GLY B 1 205 ? 70.101 87.337 81.953 1.00 69.08 203 GLY B O 1
ATOM 2670 N N . GLY B 1 206 ? 68.580 85.682 81.609 1.00 68.74 204 GLY B N 1
ATOM 2671 C CA . GLY B 1 206 ? 69.513 84.551 81.817 1.00 68.74 204 GLY B CA 1
ATOM 2672 C C . GLY B 1 206 ? 69.852 84.209 83.268 1.00 68.62 204 GLY B C 1
ATOM 2673 O O . GLY B 1 206 ? 70.945 83.682 83.576 1.00 68.45 204 GLY B O 1
ATOM 2674 N N . GLU B 1 207 ? 68.883 84.492 84.142 1.00 68.00 205 GLU B N 1
ATOM 2675 C CA . GLU B 1 207 ? 69.014 84.471 85.604 1.00 67.04 205 GLU B CA 1
ATOM 2676 C C . GLU B 1 207 ? 67.739 85.102 86.179 1.00 65.83 205 GLU B C 1
ATOM 2677 O O . GLU B 1 207 ? 66.818 85.468 85.423 1.00 65.84 205 GLU B O 1
ATOM 2683 N N . GLY B 1 208 ? 67.700 85.231 87.506 1.00 64.18 206 GLY B N 1
ATOM 2684 C CA . GLY B 1 208 ? 66.655 85.978 88.215 1.00 61.86 206 GLY B CA 1
ATOM 2685 C C . GLY B 1 208 ? 65.190 85.619 87.999 1.00 60.15 206 GLY B C 1
ATOM 2686 O O . GLY B 1 208 ? 64.420 86.442 87.497 1.00 60.10 206 GLY B O 1
ATOM 2687 N N . LEU B 1 209 ? 64.794 84.400 88.380 1.00 58.23 207 LEU B N 1
ATOM 2688 C CA . LEU B 1 209 ? 63.364 84.113 88.586 1.00 55.65 207 LEU B CA 1
ATOM 2689 C C . LEU B 1 209 ? 63.031 84.215 90.081 1.00 53.11 207 LEU B C 1
ATOM 2690 O O . LEU B 1 209 ? 63.528 83.445 90.886 1.00 53.28 207 LEU B O 1
ATOM 2695 N N . LEU B 1 210 ? 62.226 85.191 90.462 1.00 49.92 208 LEU B N 1
ATOM 2696 C CA . LEU B 1 210 ? 61.795 85.285 91.844 1.00 47.31 208 LEU B CA 1
ATOM 2697 C C . LEU B 1 210 ? 60.582 84.372 92.089 1.00 45.16 208 LEU B C 1
ATOM 2698 O O . LEU B 1 210 ? 59.585 84.436 91.354 1.00 43.87 208 LEU B O 1
ATOM 2703 N N . LEU B 1 211 ? 60.671 83.538 93.120 1.00 42.65 209 LEU B N 1
ATOM 2704 C CA . LEU B 1 211 ? 59.552 82.667 93.511 1.00 41.22 209 LEU B CA 1
ATOM 2705 C C . LEU B 1 211 ? 59.096 83.017 94.922 1.00 40.46 209 LEU B C 1
ATOM 2706 O O . LEU B 1 211 ? 59.900 83.034 95.879 1.00 38.82 209 LEU B O 1
ATOM 2711 N N . THR B 1 212 ? 57.800 83.283 95.043 1.00 39.18 210 THR B N 1
ATOM 2712 C CA . THR B 1 212 ? 57.179 83.432 96.349 1.00 38.86 210 THR B CA 1
ATOM 2713 C C . THR B 1 212 ? 56.485 82.148 96.801 1.00 38.13 210 THR B C 1
ATOM 2714 O O . THR B 1 212 ? 55.635 81.617 96.086 1.00 37.93 210 THR B O 1
ATOM 2718 N N . THR B 1 213 ? 56.854 81.656 97.984 1.00 37.70 211 THR B N 1
ATOM 2719 C CA . THR B 1 213 ? 56.181 80.497 98.582 1.00 37.51 211 THR B CA 1
ATOM 2720 C C . THR B 1 213 ? 55.166 81.009 99.609 1.00 37.91 211 THR B C 1
ATOM 2721 O O . THR B 1 213 ? 55.504 81.815 100.487 1.00 39.03 211 THR B O 1
ATOM 2725 N N . LEU B 1 214 ? 53.908 80.629 99.435 1.00 37.57 212 LEU B N 1
ATOM 2726 C CA . LEU B 1 214 ? 52.823 81.070 100.323 1.00 37.93 212 LEU B CA 1
ATOM 2727 C C . LEU B 1 214 ? 52.250 79.867 101.056 1.00 38.70 212 LEU B C 1
ATOM 2728 O O . LEU B 1 214 ? 52.016 78.821 100.433 1.00 38.72 212 LEU B O 1
ATOM 2733 N N . LYS B 1 215 ? 52.024 80.006 102.364 1.00 39.54 213 LYS B N 1
ATOM 2734 C CA . LYS B 1 215 ? 51.380 78.921 103.104 1.00 40.56 213 LYS B CA 1
ATOM 2735 C C . LYS B 1 215 ? 50.558 79.337 104.302 1.00 39.39 213 LYS B C 1
ATOM 2736 O O . LYS B 1 215 ? 50.830 80.333 104.933 1.00 39.09 213 LYS B O 1
ATOM 2742 N N . GLY B 1 216 ? 49.526 78.560 104.596 1.00 39.41 214 GLY B N 1
ATOM 2743 C CA . GLY B 1 216 ? 48.611 78.897 105.708 1.00 38.44 214 GLY B CA 1
ATOM 2744 C C . GLY B 1 216 ? 47.190 78.848 105.188 1.00 37.59 214 GLY B C 1
ATOM 2745 O O . GLY B 1 216 ? 46.871 78.029 104.317 1.00 37.51 214 GLY B O 1
ATOM 2746 N N . SER B 1 217 ? 46.369 79.757 105.693 1.00 36.87 215 SER B N 1
ATOM 2747 C CA . SER B 1 217 ? 44.932 79.762 105.464 1.00 37.12 215 SER B CA 1
ATOM 2748 C C . SER B 1 217 ? 44.514 81.193 105.272 1.00 35.76 215 SER B C 1
ATOM 2749 O O . SER B 1 217 ? 44.818 82.046 106.094 1.00 35.76 215 SER B O 1
ATOM 2752 N N . GLY B 1 218 ? 43.844 81.463 104.168 1.00 35.45 216 GLY B N 1
ATOM 2753 C CA . GLY B 1 218 ? 43.317 82.788 103.889 1.00 34.83 216 GLY B CA 1
ATOM 2754 C C . GLY B 1 218 ? 43.092 82.927 102.411 1.00 35.03 216 GLY B C 1
ATOM 2755 O O . GLY B 1 218 ? 43.159 81.928 101.650 1.00 34.69 216 GLY B O 1
ATOM 2756 N N . THR B 1 219 ? 42.834 84.168 101.998 1.00 34.78 217 THR B N 1
ATOM 2757 C CA . THR B 1 219 ? 42.634 84.486 100.581 1.00 34.69 217 THR B CA 1
ATOM 2758 C C . THR B 1 219 ? 43.894 85.049 99.916 1.00 34.14 217 THR B C 1
ATOM 2759 O O . THR B 1 219 ? 44.602 85.896 100.487 1.00 33.40 217 THR B O 1
ATOM 2763 N N . VAL B 1 220 ? 44.188 84.548 98.722 1.00 33.67 218 VAL B N 1
ATOM 2764 C CA . VAL B 1 220 ? 45.242 85.138 97.924 1.00 33.43 218 VAL B CA 1
ATOM 2765 C C . VAL B 1 220 ? 44.693 85.674 96.614 1.00 33.17 218 VAL B C 1
ATOM 2766 O O . VAL B 1 220 ? 43.896 85.022 95.913 1.00 32.13 218 VAL B O 1
ATOM 2770 N N . TRP B 1 221 ? 45.138 86.873 96.273 1.00 32.71 219 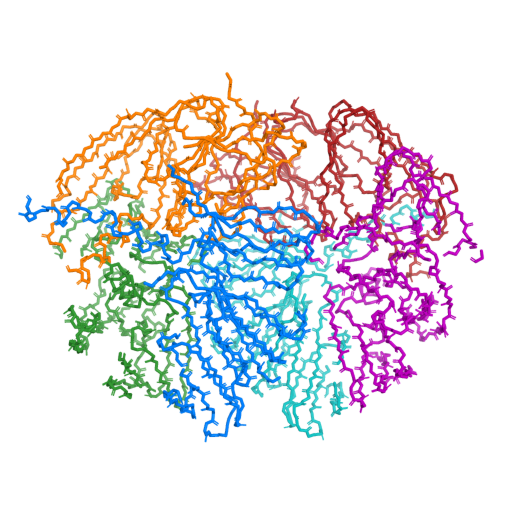TRP B N 1
ATOM 2771 C CA . TRP B 1 221 ? 44.804 87.413 94.971 1.00 33.42 219 TRP B CA 1
ATOM 2772 C C . TRP B 1 221 ? 46.059 87.475 94.093 1.00 32.85 219 TRP B C 1
ATOM 2773 O O . TRP B 1 221 ? 47.100 88.021 94.510 1.00 32.47 219 TRP B O 1
ATOM 2784 N N . LEU B 1 222 ? 45.921 86.895 92.900 1.00 31.47 220 LEU B N 1
ATOM 2785 C CA . LEU B 1 222 ? 46.972 86.780 91.909 1.00 30.70 220 LEU B CA 1
ATOM 2786 C C . LEU B 1 222 ? 46.575 87.507 90.631 1.00 30.73 220 LEU B C 1
ATOM 2787 O O . LEU B 1 222 ? 45.385 87.658 90.332 1.00 30.95 220 LEU B O 1
ATOM 2792 N N . GLN B 1 223 ? 47.573 87.952 89.861 1.00 30.14 221 GLN B N 1
ATOM 2793 C CA . GLN B 1 223 ? 47.316 88.546 88.548 1.00 28.84 221 GLN B CA 1
ATOM 2794 C C . GLN B 1 223 ? 48.137 87.746 87.560 1.00 29.10 221 GLN B C 1
ATOM 2795 O O . GLN B 1 223 ? 49.213 87.251 87.913 1.00 30.40 221 GLN B O 1
ATOM 2801 N N . SER B 1 224 ? 47.640 87.583 86.339 1.00 28.48 222 SER B N 1
ATOM 2802 C CA . SER B 1 224 ? 48.357 86.816 85.297 1.00 28.92 222 SER B CA 1
ATOM 2803 C C . SER B 1 224 ? 49.417 87.618 84.538 1.00 29.07 222 SER B C 1
ATOM 2804 O O . SER B 1 224 ? 50.300 87.024 83.922 1.00 29.28 222 SER B O 1
ATOM 2807 N N . LEU B 1 225 ? 49.306 88.949 84.562 1.00 29.26 223 LEU B N 1
ATOM 2808 C CA . LEU B 1 225 ? 50.258 89.825 83.839 1.00 29.29 223 LEU B CA 1
ATOM 2809 C C . LEU B 1 225 ? 50.759 90.973 84.716 1.00 28.79 223 LEU B C 1
ATOM 2810 O O . LEU B 1 225 ? 50.330 92.112 84.591 1.00 28.27 223 LEU B O 1
ATOM 2815 N N . PRO B 1 226 ? 51.704 90.659 85.595 1.00 28.16 224 PRO B N 1
ATOM 2816 C CA . PRO B 1 226 ? 52.249 91.696 86.425 1.00 28.80 224 PRO B CA 1
ATOM 2817 C C . PRO B 1 226 ? 52.973 92.746 85.579 1.00 29.67 224 PRO B C 1
ATOM 2818 O O . PRO B 1 226 ? 53.601 92.394 84.561 1.00 29.88 224 PRO B O 1
ATOM 2822 N N . PHE B 1 227 ? 52.864 94.014 85.985 1.00 29.78 225 PHE B N 1
ATOM 2823 C CA . PHE B 1 227 ? 53.631 95.127 85.382 1.00 31.45 225 PHE B CA 1
ATOM 2824 C C . PHE B 1 227 ? 55.123 94.841 85.253 1.00 30.63 225 PHE B C 1
ATOM 2825 O O . PHE B 1 227 ? 55.754 95.165 84.247 1.00 31.72 225 PHE B O 1
ATOM 2833 N N . SER B 1 228 ? 55.686 94.239 86.293 1.00 30.13 226 SER B N 1
ATOM 2834 C CA . SER B 1 228 ? 57.089 93.937 86.347 1.00 29.88 226 SER B CA 1
ATOM 2835 C C . SER B 1 228 ? 57.479 92.891 85.297 1.00 29.55 226 SER B C 1
ATOM 2836 O O . SER B 1 228 ? 58.599 92.913 84.791 1.00 29.40 226 SER B O 1
ATOM 2839 N N . ARG B 1 229 ? 56.579 91.966 84.978 1.00 28.95 227 ARG B N 1
ATOM 2840 C CA . ARG B 1 229 ? 56.866 91.009 83.918 1.00 29.22 227 ARG B CA 1
ATOM 2841 C C . ARG B 1 229 ? 56.837 91.690 82.542 1.00 29.00 227 ARG B C 1
ATOM 2842 O O . ARG B 1 229 ? 57.743 91.535 81.745 1.00 28.21 227 ARG B O 1
ATOM 2850 N N . LEU B 1 230 ? 55.788 92.454 82.317 1.00 29.68 228 LEU B N 1
ATOM 2851 C CA . LEU B 1 230 ? 55.588 93.285 81.146 1.00 31.18 228 LEU B CA 1
ATOM 2852 C C . LEU B 1 230 ? 56.788 94.245 80.949 1.00 31.36 228 LEU B C 1
ATOM 2853 O O . LEU B 1 230 ? 57.402 94.257 79.892 1.00 30.34 228 LEU B O 1
ATOM 2858 N N . ALA B 1 231 ? 57.090 95.048 81.969 1.00 32.26 229 ALA B N 1
ATOM 2859 C CA . ALA B 1 231 ? 58.255 95.971 81.899 1.00 33.75 229 ALA B CA 1
ATOM 2860 C C . ALA B 1 231 ? 59.570 95.205 81.632 1.00 34.17 229 ALA B C 1
ATOM 2861 O O . ALA B 1 231 ? 60.249 95.457 80.614 1.00 34.41 229 ALA B O 1
ATOM 2863 N N . GLY B 1 232 ? 59.888 94.238 82.491 1.00 34.52 230 GLY B N 1
ATOM 2864 C CA . GLY B 1 232 ? 61.054 93.368 82.282 1.00 35.02 230 GLY B CA 1
ATOM 2865 C C . GLY B 1 232 ? 61.197 92.664 80.937 1.00 36.39 230 GLY B C 1
ATOM 2866 O O . GLY B 1 232 ? 62.309 92.546 80.398 1.00 36.70 230 GLY B O 1
ATOM 2867 N N . ARG B 1 233 ? 60.091 92.166 80.386 1.00 36.18 231 ARG B N 1
ATOM 2868 C CA . ARG B 1 233 ? 60.162 91.463 79.118 1.00 36.90 231 ARG B CA 1
ATOM 2869 C C . ARG B 1 233 ? 60.417 92.432 77.954 1.00 37.19 231 ARG B C 1
ATOM 2870 O O . ARG B 1 233 ? 61.192 92.133 77.060 1.00 37.33 231 ARG B O 1
ATOM 2878 N N . ILE B 1 234 ? 59.732 93.575 77.973 1.00 37.61 232 ILE B N 1
ATOM 2879 C CA . ILE B 1 234 ? 59.949 94.661 77.010 1.00 38.14 232 ILE B CA 1
ATOM 2880 C C . ILE B 1 234 ? 61.403 95.137 77.042 1.00 39.38 232 ILE B C 1
ATOM 2881 O O . ILE B 1 234 ? 62.092 95.123 76.015 1.00 40.77 232 ILE B O 1
ATOM 2886 N N . TYR B 1 235 ? 61.873 95.502 78.234 1.00 40.20 233 TYR B N 1
ATOM 2887 C CA . TYR B 1 235 ? 63.263 95.852 78.461 1.00 40.82 233 TYR B CA 1
ATOM 2888 C C . TYR B 1 235 ? 64.245 94.826 77.863 1.00 41.09 233 TYR B C 1
ATOM 2889 O O . TYR B 1 235 ? 65.142 95.191 77.121 1.00 40.54 233 TYR B O 1
ATOM 2898 N N . ASP B 1 236 ? 64.077 93.554 78.202 1.00 41.56 234 ASP B N 1
ATOM 2899 C CA . ASP B 1 236 ? 64.952 92.505 77.699 1.00 42.74 234 ASP B CA 1
ATOM 2900 C C . ASP B 1 236 ? 64.943 92.405 76.155 1.00 43.06 234 ASP B C 1
ATOM 2901 O O . ASP B 1 236 ? 65.981 92.236 75.543 1.00 42.60 234 ASP B O 1
ATOM 2906 N N . ALA B 1 237 ? 63.774 92.535 75.535 1.00 43.68 235 ALA B N 1
ATOM 2907 C CA . ALA B 1 237 ? 63.665 92.317 74.102 1.00 44.69 235 ALA B CA 1
ATOM 2908 C C . ALA B 1 237 ? 64.148 93.497 73.250 1.00 45.67 235 ALA B C 1
ATOM 2909 O O . ALA B 1 237 ? 64.506 93.309 72.085 1.00 44.93 235 ALA B O 1
ATOM 2911 N N . THR B 1 238 ? 64.150 94.696 73.845 1.00 47.39 236 THR B N 1
ATOM 2912 C CA . THR B 1 238 ? 64.521 95.945 73.164 1.00 48.42 236 THR B CA 1
ATOM 2913 C C . THR B 1 238 ? 65.853 96.533 73.667 1.00 50.24 236 THR B C 1
ATOM 2914 O O . THR B 1 238 ? 66.838 96.533 72.940 1.00 50.40 236 THR B O 1
ATOM 2918 N N . PHE B 1 239 ? 65.880 97.034 74.905 1.00 51.84 237 PHE B N 1
ATOM 2919 C CA . PHE B 1 239 ? 67.105 97.605 75.484 1.00 53.59 237 PHE B CA 1
ATOM 2920 C C . PHE B 1 239 ? 68.276 96.602 75.444 1.00 53.56 237 PHE B C 1
ATOM 2921 O O . PHE B 1 239 ? 68.510 95.861 76.406 1.00 53.25 237 PHE B O 1
ATOM 2929 N N . GLU C 1 7 ? 45.405 63.816 76.711 1.00 54.74 5 GLU C N 1
ATOM 2930 C CA . GLU C 1 7 ? 46.499 63.757 77.752 1.00 54.76 5 GLU C CA 1
ATOM 2931 C C . GLU C 1 7 ? 46.305 64.831 78.844 1.00 53.67 5 GLU C C 1
ATOM 2932 O O . GLU C 1 7 ? 46.240 64.500 80.030 1.00 53.82 5 GLU C O 1
ATOM 2938 N N . LEU C 1 8 ? 46.190 66.102 78.440 1.00 52.31 6 LEU C N 1
ATOM 2939 C CA . LEU C 1 8 ? 46.082 67.206 79.408 1.00 50.17 6 LEU C CA 1
ATOM 2940 C C . LEU C 1 8 ? 44.704 67.823 79.535 1.00 48.47 6 LEU C C 1
ATOM 2941 O O . LEU C 1 8 ? 44.093 68.195 78.540 1.00 48.30 6 LEU C O 1
ATOM 2946 N N . ASP C 1 9 ? 44.229 67.943 80.774 1.00 46.70 7 ASP C N 1
ATOM 2947 C CA . ASP C 1 9 ? 43.101 68.805 81.073 1.00 45.26 7 ASP C CA 1
ATOM 2948 C C . ASP C 1 9 ? 43.579 70.209 81.435 1.00 44.02 7 ASP C C 1
ATOM 2949 O O . ASP C 1 9 ? 44.691 70.403 81.908 1.00 42.66 7 ASP C O 1
ATOM 2954 N N . TYR C 1 10 ? 42.703 71.181 81.217 1.00 42.93 8 TYR C N 1
ATOM 2955 C CA . TYR C 1 10 ? 43.042 72.561 81.415 1.00 42.91 8 TYR C CA 1
ATOM 2956 C C . TYR C 1 10 ? 41.761 73.348 81.504 1.00 42.92 8 TYR C C 1
ATOM 2957 O O . TYR C 1 10 ? 40.697 72.848 81.155 1.00 42.94 8 TYR C O 1
ATOM 2966 N N . ARG C 1 11 ? 41.876 74.573 82.001 1.00 43.13 9 ARG C N 1
ATOM 2967 C CA . ARG C 1 11 ? 40.851 75.580 81.828 1.00 44.27 9 ARG C CA 1
ATOM 2968 C C . ARG C 1 11 ? 41.569 76.899 81.526 1.00 43.81 9 ARG C C 1
ATOM 2969 O O . ARG C 1 11 ? 42.631 77.173 82.066 1.00 44.47 9 ARG C O 1
ATOM 2977 N N . ILE C 1 12 ? 41.001 77.675 80.619 1.00 43.60 10 ILE C N 1
ATOM 2978 C CA . ILE C 1 12 ? 41.521 78.963 80.243 1.00 43.33 10 ILE C CA 1
ATOM 2979 C C . ILE C 1 12 ? 40.760 79.992 81.066 1.00 43.49 10 ILE C C 1
ATOM 2980 O O . ILE C 1 12 ? 39.535 80.072 80.990 1.00 43.15 10 ILE C O 1
ATOM 2985 N N . LEU C 1 13 ? 41.496 80.790 81.838 1.00 42.95 11 LEU C N 1
ATOM 2986 C CA . LEU C 1 13 ? 40.894 81.788 82.694 1.00 43.01 11 LEU C CA 1
ATOM 2987 C C . LEU C 1 13 ? 40.928 83.198 82.105 1.00 43.55 11 LEU C C 1
ATOM 2988 O O . LEU C 1 13 ? 41.843 83.543 81.351 1.00 44.36 11 LEU C O 1
ATOM 2993 N N . GLY C 1 14 ? 39.936 84.008 82.469 1.00 43.91 12 GLY C N 1
ATOM 2994 C CA . GLY C 1 14 ? 39.878 85.405 82.078 1.00 44.23 12 GLY C CA 1
ATOM 2995 C C . GLY C 1 14 ? 39.115 85.601 80.787 1.00 45.25 12 GLY C C 1
ATOM 2996 O O . GLY C 1 14 ? 38.829 84.630 80.068 1.00 44.53 12 GLY C O 1
ATOM 2997 N N . GLU C 1 15 ? 38.815 86.865 80.483 1.00 46.23 13 GLU C N 1
ATOM 2998 C CA . GLU C 1 15 ? 38.062 87.221 79.286 1.00 47.87 13 GLU C CA 1
ATOM 2999 C C . GLU C 1 15 ? 38.922 87.640 78.087 1.00 47.53 13 GLU C C 1
ATOM 3000 O O . GLU C 1 15 ? 39.186 86.822 77.212 1.00 48.44 13 GLU C O 1
ATOM 3006 N N . SER C 1 16 ? 39.359 88.893 78.024 1.00 46.76 14 SER C N 1
ATOM 3007 C CA . SER C 1 16 ? 40.185 89.307 76.899 1.00 46.14 14 SER C CA 1
ATOM 3008 C C . SER C 1 16 ? 41.669 89.060 77.166 1.00 44.86 14 SER C C 1
ATOM 3009 O O . SER C 1 16 ? 42.465 88.917 76.224 1.00 45.09 14 SER C O 1
ATOM 3020 N N . GLN C 1 18 ? 44.224 86.475 79.035 1.00 38.76 16 GLN C N 1
ATOM 3021 C CA . GLN C 1 18 ? 44.035 85.079 79.412 1.00 36.81 16 GLN C CA 1
ATOM 3022 C C . GLN C 1 18 ? 45.271 84.365 79.952 1.00 36.42 16 GLN C C 1
ATOM 3023 O O . GLN C 1 18 ? 46.432 84.665 79.571 1.00 35.90 16 GLN C O 1
ATOM 3029 N N . THR C 1 19 ? 44.990 83.410 80.831 1.00 35.32 17 THR C N 1
ATOM 3030 C CA . THR C 1 19 ? 45.973 82.480 81.342 1.00 34.72 17 THR C CA 1
ATOM 3031 C C . THR C 1 19 ? 45.460 81.010 81.305 1.00 34.70 17 THR C C 1
ATOM 3032 O O . THR C 1 19 ? 44.276 80.751 81.415 1.00 35.22 17 THR C O 1
ATOM 3036 N N . VAL C 1 20 ? 46.368 80.064 81.142 1.00 34.08 18 VAL C N 1
ATOM 3037 C CA . VAL C 1 20 ? 46.011 78.676 81.037 1.00 34.07 18 VAL C CA 1
ATOM 3038 C C . VAL C 1 20 ? 46.427 77.895 82.272 1.00 33.26 18 VAL C C 1
ATOM 3039 O O . VAL C 1 20 ? 47.599 77.793 82.608 1.00 32.81 18 VAL C O 1
ATOM 3043 N N . GLU C 1 21 ? 45.436 77.350 82.955 1.00 33.62 19 GLU C N 1
ATOM 3044 C CA . GLU C 1 21 ? 45.698 76.540 84.122 1.00 33.97 19 GLU C CA 1
ATOM 3045 C C . GLU C 1 21 ? 45.607 75.093 83.674 1.00 33.99 19 GLU C C 1
ATOM 3046 O O . GLU C 1 21 ? 44.540 74.611 83.295 1.00 34.70 19 GLU C O 1
ATOM 3052 N N . ILE C 1 22 ? 46.753 74.433 83.696 1.00 34.05 20 ILE C N 1
ATOM 3053 C CA . ILE C 1 22 ? 46.917 73.054 83.285 1.00 34.34 20 ILE C CA 1
ATOM 3054 C C . ILE C 1 22 ? 46.737 72.159 84.500 1.00 34.84 20 ILE C C 1
ATOM 3055 O O . ILE C 1 22 ? 47.372 72.359 85.533 1.00 33.48 20 ILE C O 1
ATOM 3060 N N . GLU C 1 23 ? 45.844 71.178 84.360 1.00 35.69 21 GLU C N 1
ATOM 3061 C CA . GLU C 1 23 ? 45.598 70.180 85.394 1.00 36.25 21 GLU C CA 1
ATOM 3062 C C . GLU C 1 23 ? 46.432 68.933 85.092 1.00 35.68 21 GLU C C 1
ATOM 3063 O O . GLU C 1 23 ? 46.245 68.296 84.058 1.00 34.79 21 GLU C O 1
ATOM 3069 N N . LEU C 1 24 ? 47.355 68.619 85.991 1.00 36.06 22 LEU C N 1
ATOM 3070 C CA . LEU C 1 24 ? 48.263 67.480 85.845 1.00 36.79 22 LEU C CA 1
ATOM 3071 C C . LEU C 1 24 ? 47.824 66.298 86.724 1.00 37.63 22 LEU C C 1
ATOM 3072 O O . LEU C 1 24 ? 47.745 66.449 87.940 1.00 36.77 22 LEU C O 1
ATOM 3077 N N . ASP C 1 25 ? 47.534 65.134 86.116 1.00 38.22 23 ASP C N 1
ATOM 3078 C CA . ASP C 1 25 ? 47.413 63.873 86.886 1.00 38.60 23 ASP C CA 1
ATOM 3079 C C . ASP C 1 25 ? 48.785 63.363 87.345 1.00 39.59 23 ASP C C 1
ATOM 3080 O O . ASP C 1 25 ? 49.824 63.813 86.819 1.00 40.27 23 ASP C O 1
ATOM 3085 N N . PRO C 1 26 ? 48.825 62.481 88.379 1.00 40.09 24 PRO C N 1
ATOM 3086 C CA . PRO C 1 26 ? 50.125 62.007 88.845 1.00 40.14 24 PRO C CA 1
ATOM 3087 C C . PRO C 1 26 ? 50.962 61.439 87.703 1.00 40.48 24 PRO C C 1
ATOM 3088 O O . PRO C 1 26 ? 50.437 60.724 86.855 1.00 40.95 24 PRO C O 1
ATOM 3092 N N . GLY C 1 27 ? 52.240 61.803 87.663 1.00 40.78 25 GLY C N 1
ATOM 3093 C CA . GLY C 1 27 ? 53.137 61.372 86.591 1.00 41.14 25 GLY C CA 1
ATOM 3094 C C . GLY C 1 27 ? 53.081 62.194 85.309 1.00 41.78 25 GLY C C 1
ATOM 3095 O O . GLY C 1 27 ? 53.944 62.010 84.464 1.00 42.04 25 GLY C O 1
ATOM 3096 N N . GLU C 1 28 ? 52.095 63.100 85.163 1.00 41.76 26 GLU C N 1
ATOM 3097 C CA . GLU C 1 28 ? 51.894 63.872 83.905 1.00 42.70 26 GLU C CA 1
ATOM 3098 C C . GLU C 1 28 ? 52.787 65.119 83.783 1.00 41.67 26 GLU C C 1
ATOM 3099 O O . GLU C 1 28 ? 53.261 65.658 84.779 1.00 42.81 26 GLU C O 1
ATOM 3105 N N . THR C 1 29 ? 53.012 65.588 82.564 1.00 40.53 27 THR C N 1
ATOM 3106 C CA . THR C 1 29 ? 53.973 66.685 82.364 1.00 39.58 27 THR C CA 1
ATOM 3107 C C . THR C 1 29 ? 53.529 67.701 81.326 1.00 38.07 27 THR C C 1
ATOM 3108 O O . THR C 1 29 ? 52.922 67.351 80.330 1.00 37.15 27 THR C O 1
ATOM 3112 N N . VAL C 1 30 ? 53.821 68.967 81.605 1.00 37.15 28 VAL C N 1
ATOM 3113 C CA . VAL C 1 30 ? 53.639 70.051 80.648 1.00 36.27 28 VAL C CA 1
ATOM 3114 C C . VAL C 1 30 ? 54.978 70.795 80.449 1.00 36.31 28 VAL C C 1
ATOM 3115 O O . VAL C 1 30 ? 55.789 70.933 81.390 1.00 34.86 28 VAL C O 1
ATOM 3119 N N . ILE C 1 31 ? 55.219 71.222 79.209 1.00 36.45 29 ILE C N 1
ATOM 3120 C CA . ILE C 1 31 ? 56.440 71.941 78.883 1.00 37.10 29 ILE C CA 1
ATOM 3121 C C . ILE C 1 31 ? 56.129 73.399 78.546 1.00 37.41 29 ILE C C 1
ATOM 3122 O O . ILE C 1 31 ? 55.139 73.708 77.889 1.00 38.04 29 ILE C O 1
ATOM 3127 N N . ALA C 1 32 ? 56.951 74.293 79.064 1.00 38.28 30 ALA C N 1
ATOM 3128 C CA . ALA C 1 32 ? 56.723 75.717 78.924 1.00 39.44 30 ALA C CA 1
ATOM 3129 C C . ALA C 1 32 ? 58.049 76.440 79.102 1.00 40.06 30 ALA C C 1
ATOM 3130 O O . ALA C 1 32 ? 58.969 75.910 79.716 1.00 40.00 30 ALA C O 1
ATOM 3132 N N . GLU C 1 33 ? 58.157 77.651 78.586 1.00 41.29 31 GLU C N 1
ATOM 3133 C CA . GLU C 1 33 ? 59.269 78.505 79.023 1.00 43.23 31 GLU C CA 1
ATOM 3134 C C . GLU C 1 33 ? 58.931 78.957 80.462 1.00 43.10 31 GLU C C 1
ATOM 3135 O O . GLU C 1 33 ? 57.776 79.293 80.771 1.00 43.32 31 GLU C O 1
ATOM 3141 N N . ALA C 1 34 ? 59.911 78.880 81.361 1.00 42.82 32 ALA C N 1
ATOM 3142 C CA . ALA C 1 34 ? 59.615 79.037 82.811 1.00 42.14 32 ALA C CA 1
ATOM 3143 C C . ALA C 1 34 ? 59.201 80.434 83.266 1.00 40.99 32 ALA C C 1
ATOM 3144 O O . ALA C 1 34 ? 58.641 80.577 84.369 1.00 40.48 32 ALA C O 1
ATOM 3146 N N . GLY C 1 35 ? 59.525 81.451 82.453 1.00 39.28 33 GLY C N 1
ATOM 3147 C CA . GLY C 1 35 ? 59.095 82.835 82.693 1.00 37.88 33 GLY C CA 1
ATOM 3148 C C . GLY C 1 35 ? 57.602 83.062 82.466 1.00 37.45 33 GLY C C 1
ATOM 3149 O O . GLY C 1 35 ? 57.068 84.078 82.872 1.00 37.21 33 GLY C O 1
ATOM 3150 N N . ALA C 1 36 ? 56.927 82.101 81.834 1.00 36.57 34 ALA C N 1
ATOM 3151 C CA . ALA C 1 36 ? 55.467 82.128 81.682 1.00 36.78 34 ALA C CA 1
ATOM 3152 C C . ALA C 1 36 ? 54.629 81.599 82.876 1.00 37.16 34 ALA C C 1
ATOM 3153 O O . ALA C 1 36 ? 53.438 81.904 82.972 1.00 37.17 34 ALA C O 1
ATOM 3163 N N . ASN C 1 38 ? 52.746 81.322 86.281 1.00 36.31 36 ASN C N 1
ATOM 3164 C CA . ASN C 1 38 ? 52.171 82.215 87.301 1.00 36.60 36 ASN C CA 1
ATOM 3165 C C . ASN C 1 38 ? 52.114 81.581 88.687 1.00 37.09 36 ASN C C 1
ATOM 3166 O O . ASN C 1 38 ? 52.357 82.268 89.695 1.00 37.59 36 ASN C O 1
ATOM 3171 N N . TYR C 1 39 ? 51.710 80.307 88.744 1.00 36.43 37 TYR C N 1
ATOM 3172 C CA . TYR C 1 39 ? 51.575 79.589 89.997 1.00 36.60 37 TYR C CA 1
ATOM 3173 C C . TYR C 1 39 ? 51.555 78.083 89.810 1.00 37.51 37 TYR C C 1
ATOM 3174 O O . TYR C 1 39 ? 51.230 77.568 88.746 1.00 36.77 37 TYR C O 1
ATOM 3191 N N . THR C 1 41 ? 50.721 74.394 92.334 1.00 38.85 39 THR C N 1
ATOM 3192 C CA . THR C 1 41 ? 50.389 73.672 93.559 1.00 38.15 39 THR C CA 1
ATOM 3193 C C . THR C 1 41 ? 51.549 72.804 94.056 1.00 38.92 39 THR C C 1
ATOM 3194 O O . THR C 1 41 ? 52.615 72.723 93.427 1.00 38.11 39 THR C O 1
ATOM 3198 N N . GLY C 1 42 ? 51.319 72.139 95.187 1.00 39.71 40 GLY C N 1
ATOM 3199 C CA . GLY C 1 42 ? 52.392 71.717 96.089 1.00 40.35 40 GLY C CA 1
ATOM 3200 C C . GLY C 1 42 ? 53.331 70.645 95.600 1.00 41.20 40 GLY C C 1
ATOM 3201 O O . GLY C 1 42 ? 54.536 70.703 95.863 1.00 41.71 40 GLY C O 1
ATOM 3202 N N . ASP C 1 43 ? 52.803 69.659 94.894 1.00 41.77 41 ASP C N 1
ATOM 3203 C CA . ASP C 1 43 ? 53.642 68.541 94.450 1.00 43.01 41 ASP C CA 1
ATOM 3204 C C . ASP C 1 43 ? 54.038 68.646 92.985 1.00 42.50 41 ASP C C 1
ATOM 3205 O O . ASP C 1 43 ? 54.418 67.642 92.388 1.00 41.98 41 ASP C O 1
ATOM 3210 N N . ILE C 1 44 ? 53.910 69.846 92.402 1.00 43.27 42 ILE C N 1
ATOM 3211 C CA . ILE C 1 44 ? 54.535 70.163 91.093 1.00 43.49 42 ILE C CA 1
ATOM 3212 C C . ILE C 1 44 ? 56.045 70.373 91.216 1.00 44.20 42 ILE C C 1
ATOM 3213 O O . ILE C 1 44 ? 56.488 71.188 91.992 1.00 43.75 42 ILE C O 1
ATOM 3218 N N . ARG C 1 45 ? 56.810 69.596 90.463 1.00 46.07 43 ARG C N 1
ATOM 3219 C CA . ARG C 1 45 ? 58.254 69.788 90.311 1.00 48.71 43 ARG C CA 1
ATOM 3220 C C . ARG C 1 45 ? 58.595 70.240 88.881 1.00 49.82 43 ARG C C 1
ATOM 3221 O O . ARG C 1 45 ? 57.924 69.868 87.900 1.00 49.00 43 ARG C O 1
ATOM 3229 N N . PHE C 1 46 ? 59.648 71.037 88.773 1.00 51.78 44 PHE C N 1
ATOM 3230 C CA . PHE C 1 46 ? 60.060 71.627 87.491 1.00 53.89 44 PHE C CA 1
ATOM 3231 C C . PHE C 1 46 ? 61.534 71.349 87.198 1.00 55.48 44 PHE C C 1
ATOM 3232 O O . PHE C 1 46 ? 62.381 71.432 88.097 1.00 55.89 44 PHE C O 1
ATOM 3240 N N . THR C 1 47 ? 61.847 71.012 85.952 1.00 57.09 45 THR C N 1
ATOM 3241 C CA . THR C 1 47 ? 63.233 70.762 85.578 1.00 58.77 45 THR C CA 1
ATOM 3242 C C . THR C 1 47 ? 63.584 71.401 84.233 1.00 59.87 45 THR C C 1
ATOM 3243 O O . THR C 1 47 ? 62.811 71.288 83.261 1.00 59.93 45 THR C O 1
ATOM 3247 N N . ALA C 1 48 ? 64.732 72.094 84.212 1.00 60.82 46 ALA C N 1
ATOM 3248 C CA . ALA C 1 48 ? 65.314 72.680 82.996 1.00 62.11 46 ALA C CA 1
ATOM 3249 C C . ALA C 1 48 ? 65.610 71.588 81.982 1.00 63.04 46 ALA C C 1
ATOM 3250 O O . ALA C 1 48 ? 66.507 70.776 82.177 1.00 63.24 46 ALA C O 1
ATOM 3252 N N . ARG C 1 49 ? 64.837 71.581 80.902 1.00 64.57 47 ARG C N 1
ATOM 3253 C CA . ARG C 1 49 ? 64.811 70.490 79.907 1.00 66.11 47 ARG C CA 1
ATOM 3254 C C . ARG C 1 49 ? 64.729 69.089 80.539 1.00 65.96 47 ARG C C 1
ATOM 3255 O O . ARG C 1 49 ? 65.716 68.546 81.046 1.00 65.91 47 ARG C O 1
ATOM 3271 N N . THR C 1 78 ? 61.141 74.369 80.010 1.00 52.83 76 THR C N 1
ATOM 3272 C CA . THR C 1 78 ? 61.054 73.761 81.336 1.00 50.93 76 THR C CA 1
ATOM 3273 C C . THR C 1 78 ? 59.920 72.747 81.412 1.00 49.01 76 THR C C 1
ATOM 3274 O O . THR C 1 78 ? 58.853 72.951 80.848 1.00 48.33 76 THR C O 1
ATOM 3278 N N . HIS C 1 79 ? 60.186 71.641 82.093 1.00 47.54 77 HIS C N 1
ATOM 3279 C CA . HIS C 1 79 ? 59.206 70.568 82.285 1.00 46.67 77 HIS C CA 1
ATOM 3280 C C . HIS C 1 79 ? 58.584 70.696 83.670 1.00 45.25 77 HIS C C 1
ATOM 3281 O O . HIS C 1 79 ? 59.292 70.775 84.674 1.00 44.88 77 HIS C O 1
ATOM 3288 N N . PHE C 1 80 ? 57.264 70.739 83.714 1.00 43.76 78 PHE C N 1
ATOM 3289 C CA . PHE C 1 80 ? 56.534 70.729 84.990 1.00 42.53 78 PHE C CA 1
ATOM 3290 C C . PHE C 1 80 ? 55.840 69.373 85.157 1.00 41.92 78 PHE C C 1
ATOM 3291 O O . PHE C 1 80 ? 54.977 69.015 84.372 1.00 41.25 78 PHE C O 1
ATOM 3299 N N . THR C 1 81 ? 56.244 68.616 86.171 1.00 42.21 79 THR C N 1
ATOM 3300 C CA . THR C 1 81 ? 55.649 67.303 86.428 1.00 41.94 79 THR C CA 1
ATOM 3301 C C . THR C 1 81 ? 54.926 67.236 87.766 1.00 41.95 79 THR C C 1
ATOM 3302 O O . THR C 1 81 ? 55.370 67.836 88.770 1.00 41.50 79 THR C O 1
ATOM 3306 N N . ASN C 1 82 ? 53.795 66.518 87.753 1.00 41.89 80 ASN C N 1
ATOM 3307 C CA . ASN C 1 82 ? 53.079 66.119 88.973 1.00 41.63 80 ASN C CA 1
ATOM 3308 C C . ASN C 1 82 ? 53.755 64.910 89.670 1.00 41.97 80 ASN C C 1
ATOM 3309 O O . ASN C 1 82 ? 53.670 63.765 89.195 1.00 40.72 80 ASN C O 1
ATOM 3314 N N . GLU C 1 83 ? 54.423 65.195 90.787 1.00 42.80 81 GLU C N 1
ATOM 3315 C CA . GLU C 1 83 ? 55.148 64.193 91.567 1.00 44.91 81 GLU C CA 1
ATOM 3316 C C . GLU C 1 83 ? 54.355 63.730 92.787 1.00 45.21 81 GLU C C 1
ATOM 3317 O O . GLU C 1 83 ? 54.916 63.096 93.696 1.00 45.99 81 GLU C O 1
ATOM 3323 N N . GLY C 1 84 ? 53.072 64.078 92.828 1.00 45.09 82 GLY C N 1
ATOM 3324 C CA . GLY C 1 84 ? 52.199 63.690 93.934 1.00 44.64 82 GLY C CA 1
ATOM 3325 C C . GLY C 1 84 ? 51.317 62.514 93.582 1.00 44.21 82 GLY C C 1
ATOM 3326 O O . GLY C 1 84 ? 51.656 61.714 92.696 1.00 44.08 82 GLY C O 1
ATOM 3327 N N . GLN C 1 85 ? 50.168 62.452 94.253 1.00 44.21 83 GLN C N 1
ATOM 3328 C CA . GLN C 1 85 ? 49.297 61.265 94.283 1.00 44.37 83 GLN C CA 1
ATOM 3329 C C . GLN C 1 85 ? 47.888 61.575 93.797 1.00 44.03 83 GLN C C 1
ATOM 3330 O O . GLN C 1 85 ? 47.107 60.658 93.556 1.00 43.74 83 GLN C O 1
ATOM 3336 N N . GLY C 1 86 ? 47.565 62.870 93.735 1.00 43.49 84 GLY C N 1
ATOM 3337 C CA . GLY C 1 86 ? 46.330 63.368 93.185 1.00 43.18 84 GLY C CA 1
ATOM 3338 C C . GLY C 1 86 ? 46.576 64.480 92.174 1.00 43.34 84 GLY C C 1
ATOM 3339 O O . GLY C 1 86 ? 47.726 64.804 91.848 1.00 43.70 84 GLY C O 1
ATOM 3340 N N . LYS C 1 87 ? 45.483 65.066 91.692 1.00 43.06 85 LYS C N 1
ATOM 3341 C CA . LYS C 1 87 ? 45.512 66.166 90.727 1.00 43.03 85 LYS C CA 1
ATOM 3342 C C . LYS C 1 87 ? 46.298 67.383 91.220 1.00 42.43 85 LYS C C 1
ATOM 3343 O O . LYS C 1 87 ? 46.061 67.870 92.345 1.00 41.77 85 LYS C O 1
ATOM 3349 N N . GLN C 1 88 ? 47.185 67.892 90.361 1.00 40.80 86 GLN C N 1
ATOM 3350 C CA . GLN C 1 88 ? 47.887 69.129 90.645 1.00 40.82 86 GLN C CA 1
ATOM 3351 C C . GLN C 1 88 ? 47.723 70.129 89.497 1.00 40.65 86 GLN C C 1
ATOM 3352 O O . GLN C 1 88 ? 47.278 69.786 88.393 1.00 40.95 86 GLN C O 1
ATOM 3358 N N . HIS C 1 89 ? 48.098 71.374 89.755 1.00 39.54 87 HIS C N 1
ATOM 3359 C CA . HIS C 1 89 ? 47.852 72.437 88.804 1.00 38.39 87 HIS C CA 1
ATOM 3360 C C . HIS C 1 89 ? 49.060 73.357 88.660 1.00 37.37 87 HIS C C 1
ATOM 3361 O O . HIS C 1 89 ? 49.798 73.597 89.641 1.00 37.11 87 HIS C O 1
ATOM 3368 N N . VAL C 1 90 ? 49.248 73.856 87.433 1.00 35.73 88 VAL C N 1
ATOM 3369 C CA . VAL C 1 90 ? 50.223 74.907 87.115 1.00 34.40 88 VAL C CA 1
ATOM 3370 C C . VAL C 1 90 ? 49.590 75.831 86.076 1.00 33.28 88 VAL C C 1
ATOM 3371 O O . VAL C 1 90 ? 49.085 75.343 85.080 1.00 32.39 88 VAL C O 1
ATOM 3375 N N . ALA C 1 91 ? 49.662 77.145 86.281 1.00 31.80 89 ALA C N 1
ATOM 3376 C CA . ALA C 1 91 ? 49.141 78.113 85.316 1.00 31.42 89 ALA C CA 1
ATOM 3377 C C . ALA C 1 91 ? 50.256 78.893 84.553 1.00 31.87 89 ALA C C 1
ATOM 3378 O O . ALA C 1 91 ? 51.349 79.143 85.101 1.00 31.21 89 ALA C O 1
ATOM 3380 N N . PHE C 1 92 ? 49.955 79.256 83.300 1.00 31.47 90 PHE C N 1
ATOM 3381 C CA . PHE C 1 92 ? 50.890 79.932 82.398 1.00 31.53 90 PHE C CA 1
ATOM 3382 C C . PHE C 1 92 ? 50.187 81.084 81.720 1.00 31.15 90 PHE C C 1
ATOM 3383 O O . PHE C 1 92 ? 48.998 80.979 81.446 1.00 30.40 90 PHE C O 1
ATOM 3391 N N . ALA C 1 93 ? 50.920 82.186 81.499 1.00 30.18 91 ALA C N 1
ATOM 3392 C CA . ALA C 1 93 ? 50.461 83.355 80.707 1.00 30.01 91 ALA C CA 1
ATOM 3393 C C . ALA C 1 93 ? 51.648 84.006 79.979 1.00 30.77 91 ALA C C 1
ATOM 3394 O O . ALA C 1 93 ? 52.797 83.993 80.473 1.00 30.12 91 ALA C O 1
ATOM 3396 N N . ALA C 1 94 ? 51.374 84.556 78.795 1.00 31.37 92 ALA C N 1
ATOM 3397 C CA . ALA C 1 94 ? 52.392 85.301 78.039 1.00 31.68 92 ALA C CA 1
ATOM 3398 C C . ALA C 1 94 ? 52.680 86.658 78.726 1.00 31.77 92 ALA C C 1
ATOM 3399 O O . ALA C 1 94 ? 51.862 87.141 79.511 1.00 31.45 92 ALA C O 1
ATOM 3401 N N . PRO C 1 95 ? 53.851 87.274 78.436 1.00 32.14 93 PRO C N 1
ATOM 3402 C CA . PRO C 1 95 ? 54.183 88.550 79.080 1.00 31.21 93 PRO C CA 1
ATOM 3403 C C . PRO C 1 95 ? 53.666 89.794 78.377 1.00 31.80 93 PRO C C 1
ATOM 3404 O O . PRO C 1 95 ? 54.254 90.873 78.522 1.00 32.08 93 PRO C O 1
ATOM 3408 N N . TYR C 1 96 ? 52.572 89.664 77.632 1.00 31.58 94 TYR C N 1
ATOM 3409 C CA . TYR C 1 96 ? 51.904 90.819 77.008 1.00 31.37 94 TYR C CA 1
ATOM 3410 C C . TYR C 1 96 ? 50.418 90.453 76.856 1.00 31.19 94 TYR C C 1
ATOM 3411 O O . TYR C 1 96 ? 50.088 89.260 76.831 1.00 30.68 94 TYR C O 1
ATOM 3420 N N . PRO C 1 97 ? 49.526 91.464 76.797 1.00 30.97 95 PRO C N 1
ATOM 3421 C CA . PRO C 1 97 ? 48.087 91.265 76.893 1.00 31.26 95 PRO C CA 1
ATOM 3422 C C . PRO C 1 97 ? 47.500 90.553 75.674 1.00 32.22 95 PRO C C 1
ATOM 3423 O O . PRO C 1 97 ? 47.876 90.861 74.534 1.00 31.90 95 PRO C O 1
ATOM 3427 N N . GLY C 1 98 ? 46.571 89.636 75.920 1.00 31.69 96 GLY C N 1
ATOM 3428 C CA . GLY C 1 98 ? 45.893 88.967 74.842 1.00 32.49 96 GLY C CA 1
ATOM 3429 C C . GLY C 1 98 ? 45.367 87.621 75.267 1.00 33.09 96 GLY C C 1
ATOM 3430 O O . GLY C 1 98 ? 45.418 87.272 76.441 1.00 32.72 96 GLY C O 1
ATOM 3431 N N . SER C 1 99 ? 44.875 86.858 74.304 1.00 33.00 97 SER C N 1
ATOM 3432 C CA . SER C 1 99 ? 44.181 85.645 74.667 1.00 34.53 97 SER C CA 1
ATOM 3433 C C . SER C 1 99 ? 44.914 84.354 74.327 1.00 34.20 97 SER C C 1
ATOM 3434 O O . SER C 1 99 ? 45.862 84.334 73.567 1.00 34.49 97 SER C O 1
ATOM 3437 N N . VAL C 1 100 ? 44.451 83.280 74.922 1.00 34.79 98 VAL C N 1
ATOM 3438 C CA . VAL C 1 100 ? 45.100 81.996 74.816 1.00 36.37 98 VAL C CA 1
ATOM 3439 C C . VAL C 1 100 ? 44.201 81.144 73.921 1.00 37.50 98 VAL C C 1
ATOM 3440 O O . VAL C 1 100 ? 42.994 81.289 73.956 1.00 38.58 98 VAL C O 1
ATOM 3444 N N . VAL C 1 101 ? 44.781 80.305 73.077 1.00 38.56 99 VAL C N 1
ATOM 3445 C CA . VAL C 1 101 ? 43.982 79.307 72.364 1.00 39.01 99 VAL C CA 1
ATOM 3446 C C . VAL C 1 101 ? 44.654 77.964 72.494 1.00 39.37 99 VAL C C 1
ATOM 3447 O O . VAL C 1 101 ? 45.888 77.845 72.363 1.00 39.02 99 VAL C O 1
ATOM 3451 N N . ALA C 1 102 ? 43.835 76.954 72.774 1.00 39.94 100 ALA C N 1
ATOM 3452 C CA . ALA C 1 102 ? 44.295 75.569 72.789 1.00 40.67 100 ALA C CA 1
ATOM 3453 C C . ALA C 1 102 ? 44.193 75.097 71.365 1.00 41.09 100 ALA C C 1
ATOM 3454 O O . ALA C 1 102 ? 43.221 75.379 70.683 1.00 42.20 100 ALA C O 1
ATOM 3456 N N . VAL C 1 103 ? 45.212 74.425 70.879 1.00 42.02 101 VAL C N 1
ATOM 3457 C CA . VAL C 1 103 ? 45.121 73.857 69.555 1.00 42.78 101 VAL C CA 1
ATOM 3458 C C . VAL C 1 103 ? 45.471 72.387 69.699 1.00 43.78 101 VAL C C 1
ATOM 3459 O O . VAL C 1 103 ? 46.564 72.036 70.155 1.00 43.02 101 VAL C O 1
ATOM 3463 N N . ASP C 1 104 ? 44.515 71.522 69.359 1.00 45.48 102 ASP C N 1
ATOM 3464 C CA . ASP C 1 104 ? 44.791 70.083 69.344 1.00 46.66 102 ASP C CA 1
ATOM 3465 C C . ASP C 1 104 ? 45.580 69.806 68.094 1.00 47.15 102 ASP C C 1
ATOM 3466 O O . ASP C 1 104 ? 45.165 70.154 66.996 1.00 47.81 102 ASP C O 1
ATOM 3471 N N . LEU C 1 105 ? 46.749 69.221 68.260 1.00 47.93 103 LEU C N 1
ATOM 3472 C CA . LEU C 1 105 ? 47.563 68.913 67.117 1.00 48.80 103 LEU C CA 1
ATOM 3473 C C . LEU C 1 105 ? 46.828 67.926 66.183 1.00 50.66 103 LEU C C 1
ATOM 3474 O O . LEU C 1 105 ? 46.869 68.094 64.944 1.00 50.48 103 LEU C O 1
ATOM 3479 N N . ASP C 1 106 ? 46.112 66.945 66.762 1.00 51.68 104 ASP C N 1
ATOM 3480 C CA . ASP C 1 106 ? 45.309 66.015 65.942 1.00 53.02 104 ASP C CA 1
ATOM 3481 C C . ASP C 1 106 ? 44.426 66.766 64.965 1.00 53.12 104 ASP C C 1
ATOM 3482 O O . ASP C 1 106 ? 44.337 66.390 63.815 1.00 53.52 104 ASP C O 1
ATOM 3487 N N . ASP C 1 107 ? 43.804 67.844 65.427 1.00 53.83 105 ASP C N 1
ATOM 3488 C CA . ASP C 1 107 ? 42.893 68.648 64.603 1.00 54.13 105 ASP C CA 1
ATOM 3489 C C . ASP C 1 107 ? 43.561 69.371 63.448 1.00 53.55 105 ASP C C 1
ATOM 3490 O O . ASP C 1 107 ? 42.882 70.019 62.664 1.00 54.34 105 ASP C O 1
ATOM 3495 N N . VAL C 1 108 ? 44.881 69.287 63.357 1.00 53.07 106 VAL C N 1
ATOM 3496 C CA . VAL C 1 108 ? 45.658 70.030 62.349 1.00 52.71 106 VAL C CA 1
ATOM 3497 C C . VAL C 1 108 ? 46.852 69.207 61.814 1.00 52.38 106 VAL C C 1
ATOM 3498 O O . VAL C 1 108 ? 47.908 69.759 61.491 1.00 52.42 106 VAL C O 1
ATOM 3502 N N . GLY C 1 109 ? 46.684 67.886 61.736 1.00 51.96 107 GLY C N 1
ATOM 3503 C CA . GLY C 1 109 ? 47.658 67.055 61.037 1.00 51.00 107 GLY C CA 1
ATOM 3504 C C . GLY C 1 109 ? 48.889 66.698 61.843 1.00 50.19 107 GLY C C 1
ATOM 3505 O O . GLY C 1 109 ? 49.770 66.009 61.351 1.00 49.61 107 GLY C O 1
ATOM 3506 N N . GLY C 1 110 ? 48.942 67.141 63.092 1.00 49.98 108 GLY C N 1
ATOM 3507 C CA . GLY C 1 110 ? 50.072 66.829 63.965 1.00 49.34 108 GLY C CA 1
ATOM 3508 C C . GLY C 1 110 ? 51.263 67.733 63.758 1.00 49.23 108 GLY C C 1
ATOM 3509 O O . GLY C 1 110 ? 52.397 67.334 64.029 1.00 49.60 108 GLY C O 1
ATOM 3510 N N . ARG C 1 111 ? 51.010 68.952 63.272 1.00 48.88 109 ARG C N 1
ATOM 3511 C CA . ARG C 1 111 ? 52.067 69.962 63.130 1.00 48.55 109 ARG C CA 1
ATOM 3512 C C . ARG C 1 111 ? 51.535 71.400 63.146 1.00 47.37 109 ARG C C 1
ATOM 3513 O O . ARG C 1 111 ? 50.607 71.749 62.410 1.00 47.02 109 ARG C O 1
ATOM 3521 N N . LEU C 1 112 ? 52.125 72.245 63.982 1.00 45.73 110 LEU C N 1
ATOM 3522 C CA . LEU C 1 112 ? 51.766 73.652 63.908 1.00 45.11 110 LEU C CA 1
ATOM 3523 C C . LEU C 1 112 ? 53.018 74.491 63.869 1.00 44.24 110 LEU C C 1
ATOM 3524 O O . LEU C 1 112 ? 54.028 74.134 64.459 1.00 44.11 110 LEU C O 1
ATOM 3529 N N . PHE C 1 113 ? 52.944 75.575 63.105 1.00 43.93 111 PHE C N 1
ATOM 3530 C CA . PHE C 1 113 ? 53.981 76.583 63.053 1.00 43.54 111 PHE C CA 1
ATOM 3531 C C . PHE C 1 113 ? 53.597 77.766 63.923 1.00 43.08 111 PHE C C 1
ATOM 3532 O O . PHE C 1 113 ? 52.448 78.244 63.899 1.00 43.23 111 PHE C O 1
ATOM 3540 N N . CYS C 1 114 ? 54.568 78.254 64.680 1.00 42.45 112 CYS C N 1
ATOM 3541 C CA . CYS C 1 114 ? 54.253 79.169 65.748 1.00 41.36 112 CYS C CA 1
ATOM 3542 C C . CYS C 1 114 ? 55.323 80.211 65.904 1.00 39.56 112 CYS C C 1
ATOM 3543 O O . CYS C 1 114 ? 56.474 79.850 66.045 1.00 38.52 112 CYS C O 1
ATOM 3546 N N . GLN C 1 115 ? 54.959 81.496 65.901 1.00 39.05 113 GLN C N 1
ATOM 3547 C CA . GLN C 1 115 ? 55.927 82.533 66.286 1.00 38.64 113 GLN C CA 1
ATOM 3548 C C . GLN C 1 115 ? 56.397 82.267 67.714 1.00 38.21 113 GLN C C 1
ATOM 3549 O O . GLN C 1 115 ? 55.605 81.959 68.581 1.00 38.40 113 GLN C O 1
ATOM 3555 N N . LYS C 1 116 ? 57.690 82.353 67.963 1.00 38.73 114 LYS C N 1
ATOM 3556 C CA . LYS C 1 116 ? 58.212 81.915 69.255 1.00 39.31 114 LYS C CA 1
ATOM 3557 C C . LYS C 1 116 ? 57.585 82.657 70.446 1.00 38.32 114 LYS C C 1
ATOM 3558 O O . LYS C 1 116 ? 57.286 82.042 71.480 1.00 39.14 114 LYS C O 1
ATOM 3564 N N . ASP C 1 117 ? 57.355 83.953 70.286 1.00 37.55 115 ASP C N 1
ATOM 3565 C CA . ASP C 1 117 ? 56.774 84.796 71.344 1.00 37.40 115 ASP C CA 1
ATOM 3566 C C . ASP C 1 117 ? 55.366 84.323 71.647 1.00 36.99 115 ASP C C 1
ATOM 3567 O O . ASP C 1 117 ? 54.850 84.585 72.713 1.00 36.47 115 ASP C O 1
ATOM 3572 N N . SER C 1 118 ? 54.743 83.688 70.657 1.00 36.24 116 SER C N 1
ATOM 3573 C CA . SER C 1 118 ? 53.405 83.201 70.776 1.00 36.55 116 SER C CA 1
ATOM 3574 C C . SER C 1 118 ? 53.278 81.829 71.439 1.00 36.94 116 SER C C 1
ATOM 3575 O O . SER C 1 118 ? 52.224 81.515 71.972 1.00 37.75 116 SER C O 1
ATOM 3578 N N . PHE C 1 119 ? 54.316 81.001 71.392 1.00 37.57 117 PHE C N 1
ATOM 3579 C CA . PHE C 1 119 ? 54.279 79.741 72.130 1.00 38.15 117 PHE C CA 1
ATOM 3580 C C . PHE C 1 119 ? 54.046 79.961 73.641 1.00 37.63 117 PHE C C 1
ATOM 3581 O O . PHE C 1 119 ? 54.768 80.719 74.282 1.00 38.78 117 PHE C O 1
ATOM 3589 N N . LEU C 1 120 ? 53.031 79.316 74.202 1.00 36.83 118 LEU C N 1
ATOM 3590 C CA . LEU C 1 120 ? 52.766 79.394 75.652 1.00 36.40 118 LEU C CA 1
ATOM 3591 C C . LEU C 1 120 ? 53.138 78.108 76.415 1.00 35.95 118 LEU C C 1
ATOM 3592 O O . LEU C 1 120 ? 54.000 78.131 77.304 1.00 36.48 118 LEU C O 1
ATOM 3597 N N . CYS C 1 121 ? 52.476 76.999 76.102 1.00 35.18 119 CYS C N 1
ATOM 3598 C CA . CYS C 1 121 ? 52.905 75.695 76.635 1.00 35.56 119 CYS C CA 1
ATOM 3599 C C . CYS C 1 121 ? 52.350 74.540 75.827 1.00 35.77 119 CYS C C 1
ATOM 3600 O O . CYS C 1 121 ? 51.479 74.723 74.959 1.00 35.17 119 CYS C O 1
ATOM 3603 N N . ALA C 1 122 ? 52.871 73.351 76.113 1.00 35.94 120 ALA C N 1
ATOM 3604 C CA . ALA C 1 122 ? 52.438 72.151 75.423 1.00 36.09 120 ALA C CA 1
ATOM 3605 C C . ALA C 1 122 ? 52.573 70.915 76.307 1.00 37.22 120 ALA C C 1
ATOM 3606 O O . ALA C 1 122 ? 53.387 70.869 77.250 1.00 36.78 120 ALA C O 1
ATOM 3608 N N . ALA C 1 123 ? 51.768 69.910 75.964 1.00 38.62 121 ALA C N 1
ATOM 3609 C CA . ALA C 1 123 ? 51.825 68.589 76.561 1.00 39.46 121 ALA C CA 1
ATOM 3610 C C . ALA C 1 123 ? 53.198 67.982 76.348 1.00 40.60 121 ALA C C 1
ATOM 3611 O O . ALA C 1 123 ? 53.790 68.123 75.264 1.00 40.33 121 ALA C O 1
ATOM 3613 N N . TYR C 1 124 ? 53.716 67.329 77.387 1.00 42.42 122 TYR C N 1
ATOM 3614 C CA . TYR C 1 124 ? 54.904 66.504 77.237 1.00 44.51 122 TYR C CA 1
ATOM 3615 C C . TYR C 1 124 ? 54.699 65.557 76.045 1.00 44.69 122 TYR C C 1
ATOM 3616 O O . TYR C 1 124 ? 53.590 65.048 75.837 1.00 45.08 122 TYR C O 1
ATOM 3625 N N . GLY C 1 125 ? 55.750 65.358 75.250 1.00 45.67 123 GLY C N 1
ATOM 3626 C CA . GLY C 1 125 ? 55.654 64.597 73.996 1.00 45.84 123 GLY C CA 1
ATOM 3627 C C . GLY C 1 125 ? 55.540 65.481 72.757 1.00 46.52 123 GLY C C 1
ATOM 3628 O O . GLY C 1 125 ? 55.733 65.015 71.619 1.00 46.58 123 GLY C O 1
ATOM 3629 N N . THR C 1 126 ? 55.216 66.758 72.964 1.00 46.50 124 THR C N 1
ATOM 3630 C CA . THR C 1 126 ? 55.258 67.716 71.878 1.00 45.75 124 THR C CA 1
ATOM 3631 C C . THR C 1 126 ? 56.701 67.838 71.453 1.00 46.20 124 THR C C 1
ATOM 3632 O O . THR C 1 126 ? 57.614 67.936 72.283 1.00 45.77 124 THR C O 1
ATOM 3636 N N . ARG C 1 127 ? 56.896 67.780 70.143 1.00 47.01 125 ARG C N 1
ATOM 3637 C CA . ARG C 1 127 ? 58.190 67.997 69.556 1.00 49.01 125 ARG C CA 1
ATOM 3638 C C . ARG C 1 127 ? 58.237 69.468 69.127 1.00 48.93 125 ARG C C 1
ATOM 3639 O O . ARG C 1 127 ? 57.432 69.909 68.293 1.00 48.43 125 ARG C O 1
ATOM 3647 N N . VAL C 1 128 ? 59.147 70.212 69.754 1.00 49.49 126 VAL C N 1
ATOM 3648 C CA . VAL C 1 128 ? 59.333 71.649 69.512 1.00 50.64 126 VAL C CA 1
ATOM 3649 C C . VAL C 1 128 ? 60.642 71.919 68.782 1.00 50.88 126 VAL C C 1
ATOM 3650 O O . VAL C 1 128 ? 61.727 71.732 69.341 1.00 51.23 126 VAL C O 1
ATOM 3654 N N . GLY C 1 129 ? 60.544 72.365 67.543 1.00 51.06 127 GLY C N 1
ATOM 3655 C CA . GLY C 1 129 ? 61.739 72.754 66.808 1.00 52.20 127 GLY C CA 1
ATOM 3656 C C . GLY C 1 129 ? 61.616 74.128 66.177 1.00 52.76 127 GLY C C 1
ATOM 3657 O O . GLY C 1 129 ? 60.560 74.768 66.268 1.00 52.19 127 GLY C O 1
ATOM 3658 N N . ILE C 1 130 ? 62.701 74.558 65.528 1.00 53.60 128 ILE C N 1
ATOM 3659 C CA . ILE C 1 130 ? 62.739 75.804 64.770 1.00 54.68 128 ILE C CA 1
ATOM 3660 C C . ILE C 1 130 ? 62.479 75.532 63.289 1.00 55.26 128 ILE C C 1
ATOM 3661 O O . ILE C 1 130 ? 63.175 74.735 62.654 1.00 55.88 128 ILE C O 1
ATOM 3666 N N . ALA C 1 131 ? 61.491 76.220 62.738 1.00 56.00 129 ALA C N 1
ATOM 3667 C CA . ALA C 1 131 ? 61.171 76.129 61.332 1.00 56.72 129 ALA C CA 1
ATOM 3668 C C . ALA C 1 131 ? 61.781 77.286 60.512 1.00 57.55 129 ALA C C 1
ATOM 3669 O O . ALA C 1 131 ? 61.762 77.263 59.268 1.00 58.00 129 ALA C O 1
ATOM 3671 N N . PHE C 1 132 ? 62.314 78.292 61.207 1.00 58.00 130 PHE C N 1
ATOM 3672 C CA . PHE C 1 132 ? 62.704 79.566 60.581 1.00 58.39 130 PHE C CA 1
ATOM 3673 C C . PHE C 1 132 ? 63.299 80.513 61.621 1.00 58.05 130 PHE C C 1
ATOM 3674 O O . PHE C 1 132 ? 62.693 80.737 62.657 1.00 58.24 130 PHE C O 1
ATOM 3682 N N . THR C 1 133 ? 64.489 81.040 61.354 1.00 58.09 131 THR C N 1
ATOM 3683 C CA . THR C 1 133 ? 65.080 82.120 62.158 1.00 58.21 131 THR C CA 1
ATOM 3684 C C . THR C 1 133 ? 65.716 83.162 61.239 1.00 58.56 131 THR C C 1
ATOM 3685 O O . THR C 1 133 ? 66.478 82.824 60.332 1.00 58.68 131 THR C O 1
ATOM 3689 N N . LYS C 1 134 ? 65.415 84.430 61.482 1.00 58.70 132 LYS C N 1
ATOM 3690 C CA . LYS C 1 134 ? 65.853 85.481 60.591 1.00 59.13 132 LYS C CA 1
ATOM 3691 C C . LYS C 1 134 ? 65.842 86.825 61.312 1.00 58.87 132 LYS C C 1
ATOM 3692 O O . LYS C 1 134 ? 64.781 87.308 61.743 1.00 58.16 132 LYS C O 1
ATOM 3698 N N . ARG C 1 135 ? 67.026 87.427 61.429 1.00 58.65 133 ARG C N 1
ATOM 3699 C CA . ARG C 1 135 ? 67.160 88.726 62.075 1.00 58.50 133 ARG C CA 1
ATOM 3700 C C . ARG C 1 135 ? 66.207 89.800 61.517 1.00 57.28 133 ARG C C 1
ATOM 3701 O O . ARG C 1 135 ? 65.147 89.991 62.103 1.00 58.16 133 ARG C O 1
ATOM 3709 N N . LEU C 1 136 ? 66.538 90.495 60.432 1.00 55.25 134 LEU C N 1
ATOM 3710 C CA . LEU C 1 136 ? 65.652 91.573 59.912 1.00 53.75 134 LEU C CA 1
ATOM 3711 C C . LEU C 1 136 ? 65.844 92.992 60.478 1.00 52.58 134 LEU C C 1
ATOM 3712 O O . LEU C 1 136 ? 65.185 93.379 61.452 1.00 52.15 134 LEU C O 1
ATOM 3717 N N . GLY C 1 137 ? 66.727 93.763 59.840 1.00 51.46 135 GLY C N 1
ATOM 3718 C CA . GLY C 1 137 ? 66.860 95.204 60.080 1.00 49.39 135 GLY C CA 1
ATOM 3719 C C . GLY C 1 137 ? 67.372 95.637 61.438 1.00 48.24 135 GLY C C 1
ATOM 3720 O O . GLY C 1 137 ? 68.035 94.870 62.141 1.00 46.77 135 GLY C O 1
ATOM 3721 N N . ALA C 1 138 ? 67.071 96.887 61.794 1.00 47.86 136 ALA C N 1
ATOM 3722 C CA . ALA C 1 138 ? 67.555 97.473 63.058 1.00 48.08 136 ALA C CA 1
ATOM 3723 C C . ALA C 1 138 ? 66.446 97.835 64.058 1.00 48.38 136 ALA C C 1
ATOM 3724 O O . ALA C 1 138 ? 66.714 98.488 65.084 1.00 48.41 136 ALA C O 1
ATOM 3726 N N . GLY C 1 139 ? 65.208 97.414 63.762 1.00 48.08 137 GLY C N 1
ATOM 3727 C CA . GLY C 1 139 ? 64.094 97.544 64.713 1.00 47.41 137 GLY C CA 1
ATOM 3728 C C . GLY C 1 139 ? 63.999 96.345 65.659 1.00 46.66 137 GLY C C 1
ATOM 3729 O O . GLY C 1 139 ? 65.009 95.705 65.970 1.00 47.35 137 GLY C O 1
ATOM 3730 N N . PHE C 1 140 ? 62.781 96.031 66.096 1.00 45.76 138 PHE C N 1
ATOM 3731 C CA . PHE C 1 140 ? 62.539 94.950 67.055 1.00 45.05 138 PHE C CA 1
ATOM 3732 C C . PHE C 1 140 ? 63.089 93.630 66.574 1.00 45.37 138 PHE C C 1
ATOM 3733 O O . PHE C 1 140 ? 63.698 92.886 67.345 1.00 45.01 138 PHE C O 1
ATOM 3741 N N . PHE C 1 141 ? 62.868 93.325 65.294 1.00 46.10 139 PHE C N 1
ATOM 3742 C CA . PHE C 1 141 ? 63.381 92.063 64.759 1.00 46.52 139 PHE C CA 1
ATOM 3743 C C . PHE C 1 141 ? 64.887 92.094 64.437 1.00 47.20 139 PHE C C 1
ATOM 3744 O O . PHE C 1 141 ? 65.476 91.071 64.087 1.00 47.20 139 PHE C O 1
ATOM 3752 N N . GLY C 1 142 ? 65.514 93.251 64.621 1.00 48.18 140 GLY C N 1
ATOM 3753 C CA . GLY C 1 142 ? 66.979 93.330 64.682 1.00 49.54 140 GLY C CA 1
ATOM 3754 C C . GLY C 1 142 ? 67.569 92.713 65.946 1.00 50.55 140 GLY C C 1
ATOM 3755 O O . GLY C 1 142 ? 68.757 92.369 65.991 1.00 50.72 140 GLY C O 1
ATOM 3756 N N . GLY C 1 143 ? 66.752 92.551 66.986 1.00 51.33 141 GLY C N 1
ATOM 3757 C CA . GLY C 1 143 ? 67.273 92.036 68.254 1.00 51.57 141 GLY C CA 1
ATOM 3758 C C . GLY C 1 143 ? 67.504 90.537 68.197 1.00 52.26 141 GLY C C 1
ATOM 3759 O O . GLY C 1 143 ? 68.446 90.038 67.561 1.00 51.90 141 GLY C O 1
ATOM 3760 N N . GLU C 1 144 ? 66.607 89.834 68.875 1.00 52.42 142 GLU C N 1
ATOM 3761 C CA . GLU C 1 144 ? 66.523 88.387 68.877 1.00 53.06 142 GLU C CA 1
ATOM 3762 C C . GLU C 1 144 ? 66.381 87.847 67.443 1.00 51.65 142 GLU C C 1
ATOM 3763 O O . GLU C 1 144 ? 67.087 86.905 67.051 1.00 52.02 142 GLU C O 1
ATOM 3769 N N . GLY C 1 145 ? 65.512 88.486 66.653 1.00 49.87 143 GLY C N 1
ATOM 3770 C CA . GLY C 1 145 ? 65.180 88.022 65.303 1.00 47.23 143 GLY C CA 1
ATOM 3771 C C . GLY C 1 145 ? 63.749 87.520 65.267 1.00 45.91 143 GLY C C 1
ATOM 3772 O O . GLY C 1 145 ? 63.105 87.369 66.299 1.00 44.96 143 GLY C O 1
ATOM 3773 N N . PHE C 1 146 ? 63.252 87.258 64.069 1.00 45.30 144 PHE C N 1
ATOM 3774 C CA . PHE C 1 146 ? 61.936 86.661 63.875 1.00 44.38 144 PHE C CA 1
ATOM 3775 C C . PHE C 1 146 ? 62.113 85.142 63.819 1.00 44.31 144 PHE C C 1
ATOM 3776 O O . PHE C 1 146 ? 62.837 84.619 62.968 1.00 43.34 144 PHE C O 1
ATOM 3784 N N . ILE C 1 147 ? 61.451 84.449 64.750 1.00 44.38 145 ILE C N 1
ATOM 3785 C CA . ILE C 1 147 ? 61.610 83.002 64.927 1.00 44.46 145 ILE C CA 1
ATOM 3786 C C . ILE C 1 147 ? 60.257 82.265 64.823 1.00 44.39 145 ILE C C 1
ATOM 3787 O O . ILE C 1 147 ? 59.300 82.575 65.552 1.00 43.88 145 ILE C O 1
ATOM 3792 N N . LEU C 1 148 ? 60.178 81.348 63.858 1.00 44.25 146 LEU C N 1
ATOM 3793 C CA . LEU C 1 148 ? 59.060 80.408 63.739 1.00 44.46 146 LEU C CA 1
ATOM 3794 C C . LEU C 1 148 ? 59.462 79.050 64.248 1.00 44.38 146 LEU C C 1
ATOM 3795 O O . LEU C 1 148 ? 60.436 78.486 63.782 1.00 44.05 146 LEU C O 1
ATOM 3800 N N . GLN C 1 149 ? 58.707 78.552 65.222 1.00 44.36 147 GLN C N 1
ATOM 3801 C CA . GLN C 1 149 ? 58.888 77.217 65.747 1.00 44.81 147 GLN C CA 1
ATOM 3802 C C . GLN C 1 149 ? 57.980 76.200 65.043 1.00 44.32 147 GLN C C 1
ATOM 3803 O O . GLN C 1 149 ? 56.956 76.578 64.468 1.00 44.07 147 GLN C O 1
ATOM 3809 N N . LYS C 1 150 ? 58.384 74.929 65.057 1.00 44.11 148 LYS C N 1
ATOM 3810 C CA . LYS C 1 150 ? 57.471 73.841 64.659 1.00 44.75 148 LYS C CA 1
ATOM 3811 C C . LYS C 1 150 ? 57.125 72.976 65.856 1.00 43.22 148 LYS C C 1
ATOM 3812 O O . LYS C 1 150 ? 57.995 72.519 66.592 1.00 42.16 148 LYS C O 1
ATOM 3818 N N . LEU C 1 151 ? 55.829 72.798 66.036 1.00 42.68 149 LEU C N 1
ATOM 3819 C CA . LEU C 1 151 ? 55.281 71.997 67.113 1.00 42.25 149 LEU C CA 1
ATOM 3820 C C . LEU C 1 151 ? 54.652 70.782 66.428 1.00 42.53 149 LEU C C 1
ATOM 3821 O O . LEU C 1 151 ? 53.732 70.926 65.605 1.00 42.03 149 LEU C O 1
ATOM 3826 N N . GLU C 1 152 ? 55.166 69.597 66.736 1.00 42.69 150 GLU C N 1
ATOM 3827 C CA . GLU C 1 152 ? 54.575 68.372 66.182 1.00 44.42 150 GLU C CA 1
ATOM 3828 C C . GLU C 1 152 ? 54.263 67.284 67.232 1.00 44.41 150 GLU C C 1
ATOM 3829 O O . GLU C 1 152 ? 54.913 67.182 68.266 1.00 43.73 150 GLU C O 1
ATOM 3835 N N . GLY C 1 153 ? 53.256 66.469 66.957 1.00 45.63 151 GLY C N 1
ATOM 3836 C CA . GLY C 1 153 ? 52.891 65.422 67.900 1.00 46.34 151 GLY C CA 1
ATOM 3837 C C . GLY C 1 153 ? 51.403 65.284 67.881 1.00 47.00 151 GLY C C 1
ATOM 3838 O O . GLY C 1 153 ? 50.759 65.812 66.987 1.00 46.80 151 GLY C O 1
ATOM 3839 N N . ASP C 1 154 ? 50.855 64.579 68.867 1.00 47.91 152 ASP C N 1
ATOM 3840 C CA . ASP C 1 154 ? 49.428 64.269 68.871 1.00 48.84 152 ASP C CA 1
ATOM 3841 C C . ASP C 1 154 ? 48.692 64.864 70.067 1.00 48.59 152 ASP C C 1
ATOM 3842 O O . ASP C 1 154 ? 47.539 64.488 70.357 1.00 49.35 152 ASP C O 1
ATOM 3847 N N . GLY C 1 155 ? 49.339 65.814 70.745 1.00 47.77 153 GLY C N 1
ATOM 3848 C CA . GLY C 1 155 ? 48.791 66.366 71.977 1.00 46.02 153 GLY C CA 1
ATOM 3849 C C . GLY C 1 155 ? 48.319 67.800 71.871 1.00 45.06 153 GLY C C 1
ATOM 3850 O O . GLY C 1 155 ? 48.160 68.360 70.769 1.00 44.62 153 GLY C O 1
ATOM 3851 N N . LEU C 1 156 ? 48.123 68.391 73.045 1.00 43.29 154 LEU C N 1
ATOM 3852 C CA . LEU C 1 156 ? 47.683 69.775 73.180 1.00 41.86 154 LEU C CA 1
ATOM 3853 C C . LEU C 1 156 ? 48.808 70.785 73.273 1.00 40.02 154 LEU C C 1
ATOM 3854 O O . LEU C 1 156 ? 49.817 70.603 73.955 1.00 39.37 154 LEU C O 1
ATOM 3859 N N . VAL C 1 157 ? 48.569 71.874 72.572 1.00 38.95 155 VAL C N 1
ATOM 3860 C CA . VAL C 1 157 ? 49.498 72.978 72.410 1.00 37.75 155 VAL C CA 1
ATOM 3861 C C . VAL C 1 157 ? 48.663 74.211 72.777 1.00 36.80 155 VAL C C 1
ATOM 3862 O O . VAL C 1 157 ? 47.460 74.222 72.548 1.00 37.77 155 VAL C O 1
ATOM 3866 N N . PHE C 1 158 ? 49.273 75.209 73.396 1.00 35.36 156 PHE C N 1
ATOM 3867 C CA . PHE C 1 158 ? 48.578 76.444 73.736 1.00 34.73 156 PHE C CA 1
ATOM 3868 C C . PHE C 1 158 ? 49.443 77.584 73.213 1.00 34.71 156 PHE C C 1
ATOM 3869 O O . PHE C 1 158 ? 50.662 77.643 73.468 1.00 33.39 156 PHE C O 1
ATOM 3877 N N . VAL C 1 159 ? 48.812 78.460 72.442 1.00 33.97 157 VAL C N 1
ATOM 3878 C CA . VAL C 1 159 ? 49.517 79.551 71.832 1.00 34.40 157 VAL C CA 1
ATOM 3879 C C . VAL C 1 159 ? 48.808 80.827 72.274 1.00 34.70 157 VAL C C 1
ATOM 3880 O O . VAL C 1 159 ? 47.630 80.789 72.612 1.00 34.56 157 VAL C O 1
ATOM 3884 N N . HIS C 1 160 ? 49.524 81.952 72.257 1.00 34.53 158 HIS C N 1
ATOM 3885 C CA . HIS C 1 160 ? 48.960 83.202 72.723 1.00 34.55 158 HIS C CA 1
ATOM 3886 C C . HIS C 1 160 ? 48.913 84.266 71.604 1.00 34.44 158 HIS C C 1
ATOM 3887 O O . HIS C 1 160 ? 49.893 84.443 70.887 1.00 34.81 158 HIS C O 1
ATOM 3894 N N . ALA C 1 161 ? 47.793 84.975 71.484 1.00 34.27 159 ALA C N 1
ATOM 3895 C CA . ALA C 1 161 ? 47.650 86.097 70.538 1.00 34.01 159 ALA C CA 1
ATOM 3896 C C . ALA C 1 161 ? 47.530 87.447 71.238 1.00 33.28 159 ALA C C 1
ATOM 3897 O O . ALA C 1 161 ? 46.589 87.666 71.994 1.00 31.92 159 ALA C O 1
ATOM 3899 N N . GLY C 1 162 ? 48.490 88.348 70.989 1.00 33.53 160 GLY C N 1
ATOM 3900 C CA . GLY C 1 162 ? 48.455 89.711 71.569 1.00 33.21 160 GLY C CA 1
ATOM 3901 C C . GLY C 1 162 ? 47.284 90.523 71.031 1.00 34.73 160 GLY C C 1
ATOM 3902 O O . GLY C 1 162 ? 47.031 90.543 69.808 1.00 33.63 160 GLY C O 1
ATOM 3903 N N . GLY C 1 163 ? 46.571 91.218 71.916 1.00 35.84 161 GLY C N 1
ATOM 3904 C CA . GLY C 1 163 ? 45.377 91.949 71.506 1.00 39.14 161 GLY C CA 1
ATOM 3905 C C . GLY C 1 163 ? 44.293 90.928 71.199 1.00 41.48 161 GLY C C 1
ATOM 3906 O O . GLY C 1 163 ? 44.022 90.066 72.023 1.00 42.51 161 GLY C O 1
ATOM 3907 N N . THR C 1 164 ? 43.664 91.011 70.032 1.00 43.48 162 THR C N 1
ATOM 3908 C CA . THR C 1 164 ? 42.734 89.939 69.604 1.00 45.28 162 THR C CA 1
ATOM 3909 C C . THR C 1 164 ? 43.306 88.982 68.603 1.00 45.71 162 THR C C 1
ATOM 3910 O O . THR C 1 164 ? 44.176 89.350 67.812 1.00 45.38 162 THR C O 1
ATOM 3914 N N . LEU C 1 165 ? 42.777 87.759 68.644 1.00 47.11 163 LEU C N 1
ATOM 3915 C CA . LEU C 1 165 ? 43.113 86.705 67.702 1.00 48.56 163 LEU C CA 1
ATOM 3916 C C . LEU C 1 165 ? 42.223 86.827 66.474 1.00 50.25 163 LEU C C 1
ATOM 3917 O O . LEU C 1 165 ? 40.991 86.916 66.581 1.00 50.44 163 LEU C O 1
ATOM 3922 N N . ILE C 1 166 ? 42.858 86.850 65.313 1.00 51.93 164 ILE C N 1
ATOM 3923 C CA . ILE C 1 166 ? 42.157 86.817 64.046 1.00 53.64 164 ILE C CA 1
ATOM 3924 C C . ILE C 1 166 ? 42.481 85.480 63.403 1.00 54.61 164 ILE C C 1
ATOM 3925 O O . ILE C 1 166 ? 43.612 85.239 62.998 1.00 54.54 164 ILE C O 1
ATOM 3930 N N . ARG C 1 167 ? 41.488 84.600 63.352 1.00 56.50 165 ARG C N 1
ATOM 3931 C CA . ARG C 1 167 ? 41.650 83.295 62.729 1.00 58.66 165 ARG C CA 1
ATOM 3932 C C . ARG C 1 167 ? 41.134 83.357 61.290 1.00 59.77 165 ARG C C 1
ATOM 3933 O O . ARG C 1 167 ? 40.046 83.877 61.035 1.00 60.30 165 ARG C O 1
ATOM 3941 N N . ARG C 1 168 ? 41.922 82.832 60.359 1.00 60.85 166 ARG C N 1
ATOM 3942 C CA . ARG C 1 168 ? 41.579 82.891 58.946 1.00 62.09 166 ARG C CA 1
ATOM 3943 C C . ARG C 1 168 ? 41.897 81.591 58.242 1.00 62.55 166 ARG C C 1
ATOM 3944 O O . ARG C 1 168 ? 42.972 81.022 58.425 1.00 62.57 166 ARG C O 1
ATOM 3952 N N . GLN C 1 169 ? 40.937 81.120 57.449 1.00 63.51 167 GLN C N 1
ATOM 3953 C CA . GLN C 1 169 ? 41.131 79.982 56.543 1.00 63.84 167 GLN C CA 1
ATOM 3954 C C . GLN C 1 169 ? 41.501 80.548 55.179 1.00 63.74 167 GLN C C 1
ATOM 3955 O O . GLN C 1 169 ? 40.856 81.480 54.705 1.00 63.35 167 GLN C O 1
ATOM 3961 N N . LEU C 1 170 ? 42.528 79.997 54.543 1.00 63.78 168 LEU C N 1
ATOM 3962 C CA . LEU C 1 170 ? 42.989 80.572 53.283 1.00 64.23 168 LEU C CA 1
ATOM 3963 C C . LEU C 1 170 ? 42.267 80.159 51.979 1.00 64.72 168 LEU C C 1
ATOM 3964 O O . LEU C 1 170 ? 41.796 81.026 51.243 1.00 65.04 168 LEU C O 1
ATOM 3969 N N . ASN C 1 171 ? 42.174 78.862 51.688 1.00 64.83 169 ASN C N 1
ATOM 3970 C CA . ASN C 1 171 ? 41.537 78.391 50.423 1.00 64.97 169 ASN C CA 1
ATOM 3971 C C . ASN C 1 171 ? 42.171 78.980 49.141 1.00 64.63 169 ASN C C 1
ATOM 3972 O O . ASN C 1 171 ? 41.525 79.747 48.422 1.00 64.74 169 ASN C O 1
ATOM 3977 N N . GLY C 1 172 ? 43.422 78.623 48.856 1.00 64.15 170 GLY C N 1
ATOM 3978 C CA . GLY C 1 172 ? 44.137 79.193 47.713 1.00 63.97 170 GLY C CA 1
ATOM 3979 C C . GLY C 1 172 ? 43.888 80.690 47.556 1.00 63.92 170 GLY C C 1
ATOM 3980 O O . GLY C 1 172 ? 43.269 81.135 46.588 1.00 63.90 170 GLY C O 1
ATOM 3981 N N . GLU C 1 173 ? 44.344 81.460 48.540 1.00 63.55 171 GLU C N 1
ATOM 3982 C CA . GLU C 1 173 ? 44.246 82.922 48.525 1.00 63.26 171 GLU C CA 1
ATOM 3983 C C . GLU C 1 173 ? 45.615 83.489 48.926 1.00 61.95 171 GLU C C 1
ATOM 3984 O O . GLU C 1 173 ? 46.493 82.734 49.379 1.00 61.54 171 GLU C O 1
ATOM 3990 N N . THR C 1 174 ? 45.815 84.792 48.730 1.00 60.58 172 THR C N 1
ATOM 3991 C CA . THR C 1 174 ? 47.017 85.448 49.249 1.00 59.62 172 THR C CA 1
ATOM 3992 C C . THR C 1 174 ? 46.718 86.439 50.378 1.00 58.65 172 THR C C 1
ATOM 3993 O O . THR C 1 174 ? 45.890 87.353 50.242 1.00 59.19 172 THR C O 1
ATOM 3997 N N . LEU C 1 175 ? 47.384 86.229 51.512 1.00 56.80 173 LEU C N 1
ATOM 3998 C CA . LEU C 1 175 ? 47.258 87.142 52.635 1.00 54.00 173 LEU C CA 1
ATOM 3999 C C . LEU C 1 175 ? 48.609 87.800 52.891 1.00 52.46 173 LEU C C 1
ATOM 4000 O O . LEU C 1 175 ? 49.633 87.124 53.003 1.00 52.05 173 LEU C O 1
ATOM 4005 N N . ARG C 1 176 ? 48.607 89.129 52.914 1.00 50.40 174 ARG C N 1
ATOM 4006 C CA . ARG C 1 176 ? 49.772 89.900 53.323 1.00 48.87 174 ARG C CA 1
ATOM 4007 C C . ARG C 1 176 ? 49.548 90.411 54.749 1.00 46.71 174 ARG C C 1
ATOM 4008 O O . ARG C 1 176 ? 48.506 91.002 55.067 1.00 45.70 174 ARG C O 1
ATOM 4016 N N . VAL C 1 177 ? 50.535 90.157 55.600 1.00 44.59 175 VAL C N 1
ATOM 4017 C CA . VAL C 1 177 ? 50.428 90.406 57.026 1.00 42.84 175 VAL C CA 1
ATOM 4018 C C . VAL C 1 177 ? 51.658 91.182 57.504 1.00 42.05 175 VAL C C 1
ATOM 4019 O O . VAL C 1 177 ? 52.799 90.786 57.211 1.00 40.61 175 VAL C O 1
ATOM 4023 N N . ASP C 1 178 ? 51.437 92.274 58.245 1.00 41.69 176 ASP C N 1
ATOM 4024 C CA . ASP C 1 178 ? 52.527 92.864 59.047 1.00 41.99 176 ASP C CA 1
ATOM 4025 C C . ASP C 1 178 ? 53.238 91.759 59.832 1.00 40.88 176 ASP C C 1
ATOM 4026 O O . ASP C 1 178 ? 52.611 90.960 60.501 1.00 40.27 176 ASP C O 1
ATOM 4031 N N . THR C 1 179 ? 54.556 91.698 59.706 1.00 40.70 177 THR C N 1
ATOM 4032 C CA . THR C 1 179 ? 55.298 90.489 60.055 1.00 39.76 177 THR C CA 1
ATOM 4033 C C . THR C 1 179 ? 55.104 89.965 61.481 1.00 39.47 177 THR C C 1
ATOM 4034 O O . THR C 1 179 ? 54.867 88.781 61.672 1.00 40.15 177 THR C O 1
ATOM 4038 N N . GLY C 1 180 ? 55.151 90.834 62.480 1.00 38.92 178 GLY C N 1
ATOM 4039 C CA . GLY C 1 180 ? 54.954 90.384 63.859 1.00 37.57 178 GLY C CA 1
ATOM 4040 C C . GLY C 1 180 ? 53.554 89.877 64.176 1.00 36.97 178 GLY C C 1
ATOM 4041 O O . GLY C 1 180 ? 53.380 89.154 65.151 1.00 36.17 178 GLY C O 1
ATOM 4042 N N . CYS C 1 181 ? 52.571 90.268 63.359 1.00 36.26 179 CYS C N 1
ATOM 4043 C CA . CYS C 1 181 ? 51.171 89.873 63.510 1.00 36.92 179 CYS C CA 1
ATOM 4044 C C . CYS C 1 181 ? 50.859 88.397 63.256 1.00 37.16 179 CYS C C 1
ATOM 4045 O O . CYS C 1 181 ? 49.753 87.942 63.543 1.00 38.68 179 CYS C O 1
ATOM 4048 N N . LEU C 1 182 ? 51.813 87.643 62.736 1.00 37.53 180 LEU C N 1
ATOM 4049 C CA . LEU C 1 182 ? 51.609 86.208 62.556 1.00 37.90 180 LEU C CA 1
ATOM 4050 C C . LEU C 1 182 ? 51.799 85.391 63.839 1.00 38.13 180 LEU C C 1
ATOM 4051 O O . LEU C 1 182 ? 52.909 85.239 64.320 1.00 38.74 180 LEU C O 1
ATOM 4056 N N . VAL C 1 183 ? 50.717 84.852 64.364 1.00 38.43 181 VAL C N 1
ATOM 4057 C CA . VAL C 1 183 ? 50.778 83.944 65.498 1.00 40.02 181 VAL C CA 1
ATOM 4058 C C . VAL C 1 183 ? 51.210 82.531 65.113 1.00 40.93 181 VAL C C 1
ATOM 4059 O O . VAL C 1 183 ? 52.285 82.064 65.525 1.00 40.85 181 VAL C O 1
ATOM 4063 N N . ALA C 1 184 ? 50.344 81.860 64.345 1.00 42.12 182 ALA C N 1
ATOM 4064 C CA . ALA C 1 184 ? 50.461 80.436 64.012 1.00 43.22 182 ALA C CA 1
ATOM 4065 C C . ALA C 1 184 ? 49.851 80.151 62.630 1.00 43.90 182 ALA C C 1
ATOM 4066 O O . ALA C 1 184 ? 48.996 80.916 62.149 1.00 43.15 182 ALA C O 1
ATOM 4068 N N . PHE C 1 185 ? 50.296 79.053 62.010 1.00 45.03 183 PHE C N 1
ATOM 4069 C CA . PHE C 1 185 ? 49.682 78.522 60.778 1.00 46.42 183 PHE C CA 1
ATOM 4070 C C . PHE C 1 185 ? 49.954 77.025 60.571 1.00 47.87 183 PHE C C 1
ATOM 4071 O O . PHE C 1 185 ? 50.973 76.477 61.021 1.00 47.59 183 PHE C O 1
ATOM 4079 N N . THR C 1 186 ? 49.018 76.390 59.873 1.00 49.52 184 THR C N 1
ATOM 4080 C CA . THR C 1 186 ? 49.040 74.962 59.574 1.00 50.97 184 THR C CA 1
ATOM 4081 C C . THR C 1 186 ? 49.914 74.735 58.353 1.00 52.53 184 THR C C 1
ATOM 4082 O O . THR C 1 186 ? 50.420 75.691 57.761 1.00 52.82 184 THR C O 1
ATOM 4086 N N . ASP C 1 187 ? 50.078 73.471 57.961 1.00 54.06 185 ASP C N 1
ATOM 4087 C CA . ASP C 1 187 ? 50.734 73.112 56.692 1.00 54.85 185 ASP C CA 1
ATOM 4088 C C . ASP C 1 187 ? 49.883 73.584 55.516 1.00 55.12 185 ASP C C 1
ATOM 4089 O O . ASP C 1 187 ? 48.703 73.890 55.690 1.00 54.94 185 ASP C O 1
ATOM 4094 N N . GLY C 1 188 ? 50.482 73.641 54.325 1.00 55.87 186 GLY C N 1
ATOM 4095 C CA . GLY C 1 188 ? 49.761 74.025 53.104 1.00 56.21 186 GLY C CA 1
ATOM 4096 C C . GLY C 1 188 ? 49.739 75.530 52.858 1.00 56.62 186 GLY C C 1
ATOM 4097 O O . GLY C 1 188 ? 49.077 76.029 51.914 1.00 56.01 186 GLY C O 1
ATOM 4098 N N . ILE C 1 189 ? 50.466 76.243 53.720 1.00 56.15 187 ILE C N 1
ATOM 4099 C CA . ILE C 1 189 ? 50.595 77.685 53.646 1.00 55.73 187 ILE C CA 1
ATOM 4100 C C . ILE C 1 189 ? 52.061 78.008 53.452 1.00 55.61 187 ILE C C 1
ATOM 4101 O O . ILE C 1 189 ? 52.920 77.549 54.227 1.00 55.18 187 ILE C O 1
ATOM 4106 N N . ASP C 1 190 ? 52.338 78.780 52.405 1.00 55.44 188 ASP C N 1
ATOM 4107 C CA . ASP C 1 190 ? 53.688 79.257 52.105 1.00 55.84 188 ASP C CA 1
ATOM 4108 C C . ASP C 1 190 ? 53.848 80.685 52.638 1.00 55.34 188 ASP C C 1
ATOM 4109 O O . ASP C 1 190 ? 52.910 81.489 52.590 1.00 54.99 188 ASP C O 1
ATOM 4114 N N . TYR C 1 191 ? 55.040 80.993 53.127 1.00 55.05 189 TYR C N 1
ATOM 4115 C CA . TYR C 1 191 ? 55.322 82.280 53.745 1.00 55.07 189 TYR C CA 1
ATOM 4116 C C . TYR C 1 191 ? 56.688 82.775 53.297 1.00 55.52 189 TYR C C 1
ATOM 4117 O O . TYR C 1 191 ? 57.623 81.992 53.108 1.00 55.39 189 TYR C O 1
ATOM 4126 N N . ASP C 1 192 ? 56.808 84.082 53.128 1.00 56.32 190 ASP C N 1
ATOM 4127 C CA . ASP C 1 192 ? 58.128 84.691 53.112 1.00 56.89 190 ASP C CA 1
ATOM 4128 C C . ASP C 1 192 ? 58.038 86.163 53.457 1.00 57.00 190 ASP C C 1
ATOM 4129 O O . ASP C 1 192 ? 57.011 86.811 53.232 1.00 56.69 190 ASP C O 1
ATOM 4134 N N . VAL C 1 193 ? 59.135 86.652 54.022 1.00 57.52 191 VAL C N 1
ATOM 4135 C CA . VAL C 1 193 ? 59.225 87.959 54.629 1.00 58.37 191 VAL C CA 1
ATOM 4136 C C . VAL C 1 193 ? 60.000 88.874 53.698 1.00 59.24 191 VAL C C 1
ATOM 4137 O O . VAL C 1 193 ? 61.085 88.532 53.237 1.00 59.66 191 VAL C O 1
ATOM 4141 N N . GLN C 1 194 ? 59.430 90.036 53.415 1.00 59.83 192 GLN C N 1
ATOM 4142 C CA . GLN C 1 194 ? 60.102 91.050 52.629 1.00 59.98 192 GLN C CA 1
ATOM 4143 C C . GLN C 1 194 ? 60.105 92.377 53.367 1.00 59.83 192 GLN C C 1
ATOM 4144 O O . GLN C 1 194 ? 59.185 92.686 54.117 1.00 59.70 192 GLN C O 1
ATOM 4150 N N . LEU C 1 195 ? 61.143 93.168 53.150 1.00 60.18 193 LEU C N 1
ATOM 4151 C CA . LEU C 1 195 ? 61.075 94.582 53.496 1.00 60.45 193 LEU C CA 1
ATOM 4152 C C . LEU C 1 195 ? 60.292 95.222 52.369 1.00 60.83 193 LEU C C 1
ATOM 4153 O O . LEU C 1 195 ? 60.725 95.171 51.221 1.00 60.36 193 LEU C O 1
ATOM 4158 N N . ALA C 1 196 ? 59.137 95.797 52.700 1.00 62.06 194 ALA C N 1
ATOM 4159 C CA . ALA C 1 196 ? 58.248 96.450 51.726 1.00 63.40 194 ALA C CA 1
ATOM 4160 C C . ALA C 1 196 ? 58.821 97.767 51.205 1.00 64.29 194 ALA C C 1
ATOM 4161 O O . ALA C 1 196 ? 59.985 97.824 50.806 1.00 64.75 194 ALA C O 1
ATOM 4163 N N . GLY C 1 197 ? 58.011 98.823 51.207 1.00 65.11 195 GLY C N 1
ATOM 4164 C CA . GLY C 1 197 ? 58.430 100.116 50.653 1.00 65.91 195 GLY C CA 1
ATOM 4165 C C . GLY C 1 197 ? 59.523 100.803 51.457 1.00 66.31 195 GLY C C 1
ATOM 4166 O O . GLY C 1 197 ? 59.489 102.022 51.667 1.00 66.63 195 GLY C O 1
ATOM 4167 N N . GLY C 1 208 ? 60.148 101.230 59.134 1.00 50.92 206 GLY C N 1
ATOM 4168 C CA . GLY C 1 208 ? 60.189 100.364 57.940 1.00 51.10 206 GLY C CA 1
ATOM 4169 C C . GLY C 1 208 ? 59.142 99.260 57.966 1.00 50.86 206 GLY C C 1
ATOM 4170 O O . GLY C 1 208 ? 58.765 98.777 59.045 1.00 51.47 206 GLY C O 1
ATOM 4171 N N . LEU C 1 209 ? 58.675 98.844 56.790 1.00 49.95 207 LEU C N 1
ATOM 4172 C CA . LEU C 1 209 ? 57.585 97.874 56.735 1.00 49.07 207 LEU C CA 1
ATOM 4173 C C . LEU C 1 209 ? 58.040 96.448 56.405 1.00 48.00 207 LEU C C 1
ATOM 4174 O O . LEU C 1 209 ? 58.438 96.154 55.278 1.00 47.67 207 LEU C O 1
ATOM 4179 N N . LEU C 1 210 ? 57.975 95.577 57.405 1.00 46.65 208 LEU C N 1
ATOM 4180 C CA . LEU C 1 210 ? 58.259 94.159 57.225 1.00 45.84 208 LEU C CA 1
ATOM 4181 C C . LEU C 1 210 ? 56.984 93.389 56.925 1.00 45.09 208 LEU C C 1
ATOM 4182 O O . LEU C 1 210 ? 56.096 93.294 57.770 1.00 45.07 208 LEU C O 1
ATOM 4187 N N . LEU C 1 211 ? 56.898 92.845 55.718 1.00 44.30 209 LEU C N 1
ATOM 4188 C CA . LEU C 1 211 ? 55.700 92.136 55.282 1.00 43.90 209 LEU C CA 1
ATOM 4189 C C . LEU C 1 211 ? 55.905 90.646 55.170 1.00 43.27 209 LEU C C 1
ATOM 4190 O O . LEU C 1 211 ? 56.969 90.202 54.781 1.00 43.26 209 LEU C O 1
ATOM 4195 N N . THR C 1 212 ? 54.878 89.884 55.531 1.00 42.78 210 THR C N 1
ATOM 4196 C CA . THR C 1 212 ? 54.887 88.433 55.360 1.00 42.67 210 THR C CA 1
ATOM 4197 C C . THR C 1 212 ? 53.733 88.055 54.423 1.00 42.52 210 THR C C 1
ATOM 4198 O O . THR C 1 212 ? 52.570 88.389 54.689 1.00 41.22 210 THR C O 1
ATOM 4202 N N . THR C 1 213 ? 54.088 87.434 53.295 1.00 42.44 211 THR C N 1
ATOM 4203 C CA . THR C 1 213 ? 53.097 86.989 52.333 1.00 42.97 211 THR C CA 1
ATOM 4204 C C . THR C 1 213 ? 52.818 85.519 52.535 1.00 43.76 211 THR C C 1
ATOM 4205 O O . THR C 1 213 ? 53.733 84.686 52.483 1.00 43.47 211 THR C O 1
ATOM 4209 N N . LEU C 1 214 ? 51.544 85.231 52.782 1.00 44.74 212 LEU C N 1
ATOM 4210 C CA . LEU C 1 214 ? 51.034 83.881 52.950 1.00 46.08 212 LEU C CA 1
ATOM 4211 C C . LEU C 1 214 ? 50.253 83.441 51.720 1.00 47.13 212 LEU C C 1
ATOM 4212 O O . LEU C 1 214 ? 49.426 84.189 51.205 1.00 47.07 212 LEU C O 1
ATOM 4217 N N . LYS C 1 215 ? 50.485 82.215 51.259 1.00 49.05 213 LYS C N 1
ATOM 4218 C CA . LYS C 1 215 ? 49.741 81.726 50.091 1.00 50.84 213 LYS C CA 1
ATOM 4219 C C . LYS C 1 215 ? 49.486 80.223 50.156 1.00 51.03 213 LYS C C 1
ATOM 4220 O O . LYS C 1 215 ? 50.414 79.442 50.383 1.00 51.29 213 LYS C O 1
ATOM 4226 N N . GLY C 1 216 ? 48.228 79.820 49.960 1.00 51.44 214 GLY C N 1
ATOM 4227 C CA . GLY C 1 216 ? 47.888 78.395 49.945 1.00 51.34 214 GLY C CA 1
ATOM 4228 C C . GLY C 1 216 ? 46.642 77.965 50.704 1.00 51.45 214 GLY C C 1
ATOM 4229 O O . GLY C 1 216 ? 45.592 78.592 50.624 1.00 51.39 214 GLY C O 1
ATOM 4230 N N . SER C 1 217 ? 46.795 76.891 51.470 1.00 52.02 215 SER C N 1
ATOM 4231 C CA . SER C 1 217 ? 45.687 76.137 52.049 1.00 52.46 215 SER C CA 1
ATOM 4232 C C . SER C 1 217 ? 44.975 76.696 53.279 1.00 52.44 215 SER C C 1
ATOM 4233 O O . SER C 1 217 ? 43.957 77.405 53.175 1.00 53.00 215 SER C O 1
ATOM 4236 N N . GLY C 1 218 ? 45.534 76.349 54.436 1.00 51.72 216 GLY C N 1
ATOM 4237 C CA . GLY C 1 218 ? 44.770 76.110 55.642 1.00 50.77 216 GLY C CA 1
ATOM 4238 C C . GLY C 1 218 ? 44.337 77.245 56.521 1.00 50.09 216 GLY C C 1
ATOM 4239 O O . GLY C 1 218 ? 43.601 78.129 56.096 1.00 50.55 216 GLY C O 1
ATOM 4240 N N . THR C 1 219 ? 44.755 77.165 57.780 1.00 48.97 217 THR C N 1
ATOM 4241 C CA . THR C 1 219 ? 44.343 78.106 58.804 1.00 48.02 217 THR C CA 1
ATOM 4242 C C . THR C 1 219 ? 45.509 78.998 59.166 1.00 46.70 217 THR C C 1
ATOM 4243 O O . THR C 1 219 ? 46.647 78.553 59.266 1.00 46.61 217 THR C O 1
ATOM 4247 N N . VAL C 1 220 ? 45.215 80.278 59.307 1.00 45.98 218 VAL C N 1
ATOM 4248 C CA . VAL C 1 220 ? 46.164 81.224 59.842 1.00 44.83 218 VAL C CA 1
ATOM 4249 C C . VAL C 1 220 ? 45.617 81.787 61.125 1.00 43.97 218 VAL C C 1
ATOM 4250 O O . VAL C 1 220 ? 44.413 82.105 61.228 1.00 42.92 218 VAL C O 1
ATOM 4254 N N . TRP C 1 221 ? 46.525 81.956 62.089 1.00 43.22 219 TRP C N 1
ATOM 4255 C CA . TRP C 1 221 ? 46.210 82.664 63.333 1.00 42.06 219 TRP C CA 1
ATOM 4256 C C . TRP C 1 221 ? 47.009 83.970 63.432 1.00 40.49 219 TRP C C 1
ATOM 4257 O O . TRP C 1 221 ? 48.237 83.967 63.413 1.00 38.87 219 TRP C O 1
ATOM 4268 N N . LEU C 1 222 ? 46.285 85.084 63.517 1.00 38.60 220 LEU C N 1
ATOM 4269 C CA . LEU C 1 222 ? 46.897 86.400 63.534 1.00 37.45 220 LEU C CA 1
ATOM 4270 C C . LEU C 1 222 ? 46.560 87.149 64.823 1.00 36.11 220 LEU C C 1
ATOM 4271 O O . LEU C 1 222 ? 45.583 86.840 65.478 1.00 34.81 220 LEU C O 1
ATOM 4276 N N . GLN C 1 223 ? 47.384 88.135 65.175 1.00 34.39 221 GLN C N 1
ATOM 4277 C CA . GLN C 1 223 ? 47.205 88.868 66.417 1.00 33.00 221 GLN C CA 1
ATOM 4278 C C . GLN C 1 223 ? 47.223 90.343 66.099 1.00 33.63 221 GLN C C 1
ATOM 4279 O O . GLN C 1 223 ? 48.054 90.793 65.285 1.00 33.52 221 GLN C O 1
ATOM 4285 N N . SER C 1 224 ? 46.306 91.096 66.713 1.00 33.35 222 SER C N 1
ATOM 4286 C CA . SER C 1 224 ? 46.223 92.529 66.490 1.00 33.49 222 SER C CA 1
ATOM 4287 C C . SER C 1 224 ? 47.325 93.351 67.170 1.00 34.00 222 SER C C 1
ATOM 4288 O O . SER C 1 224 ? 47.646 94.443 66.707 1.00 35.07 222 SER C O 1
ATOM 4291 N N . LEU C 1 225 ? 47.871 92.866 68.290 1.00 33.56 223 LEU C N 1
ATOM 4292 C CA . LEU C 1 225 ? 48.861 93.635 69.039 1.00 32.61 223 LEU C CA 1
ATOM 4293 C C . LEU C 1 225 ? 50.025 92.749 69.430 1.00 32.53 223 LEU C C 1
ATOM 4294 O O . LEU C 1 225 ? 50.168 92.372 70.592 1.00 31.18 223 LEU C O 1
ATOM 4299 N N . PRO C 1 226 ? 50.896 92.468 68.444 1.00 32.72 224 PRO C N 1
ATOM 4300 C CA . PRO C 1 226 ? 52.014 91.597 68.662 1.00 32.90 224 PRO C CA 1
ATOM 4301 C C . PRO C 1 226 ? 52.999 92.289 69.593 1.00 33.00 224 PRO C C 1
ATOM 4302 O O . PRO C 1 226 ? 53.061 93.527 69.630 1.00 32.61 224 PRO C O 1
ATOM 4306 N N . PHE C 1 227 ? 53.704 91.482 70.375 1.00 32.94 225 PHE C N 1
ATOM 4307 C CA . PHE C 1 227 ? 54.645 91.972 71.351 1.00 34.01 225 PHE C CA 1
ATOM 4308 C C . PHE C 1 227 ? 55.691 92.893 70.702 1.00 34.74 225 PHE C C 1
ATOM 4309 O O . PHE C 1 227 ? 56.190 93.851 71.326 1.00 35.29 225 PHE C O 1
ATOM 4317 N N . SER C 1 228 ? 56.023 92.580 69.454 1.00 35.27 226 SER C N 1
ATOM 4318 C CA . SER C 1 228 ? 57.081 93.269 68.723 1.00 35.59 226 SER C CA 1
ATOM 4319 C C . SER C 1 228 ? 56.648 94.680 68.433 1.00 34.99 226 SER C C 1
ATOM 4320 O O . SER C 1 228 ? 57.460 95.607 68.462 1.00 35.03 226 SER C O 1
ATOM 4323 N N . ARG C 1 229 ? 55.361 94.840 68.150 1.00 33.74 227 ARG C N 1
ATOM 4324 C CA . ARG C 1 229 ? 54.827 96.158 67.976 1.00 33.30 227 ARG C CA 1
ATOM 4325 C C . ARG C 1 229 ? 54.684 96.871 69.317 1.00 33.23 227 ARG C C 1
ATOM 4326 O O . ARG C 1 229 ? 55.022 98.069 69.436 1.00 32.68 227 ARG C O 1
ATOM 4334 N N . LEU C 1 230 ? 54.198 96.144 70.329 1.00 32.08 228 LEU C N 1
ATOM 4335 C CA . LEU C 1 230 ? 54.055 96.727 71.661 1.00 31.20 228 LEU C CA 1
ATOM 4336 C C . LEU C 1 230 ? 55.441 97.165 72.151 1.00 30.79 228 LEU C C 1
ATOM 4337 O O . LEU C 1 230 ? 55.646 98.340 72.434 1.00 30.14 228 LEU C O 1
ATOM 4342 N N . ALA C 1 231 ? 56.392 96.231 72.227 1.00 30.39 229 ALA C N 1
ATOM 4343 C CA . ALA C 1 231 ? 57.722 96.541 72.781 1.00 30.68 229 ALA C CA 1
ATOM 4344 C C . ALA C 1 231 ? 58.425 97.601 71.950 1.00 32.07 229 ALA C C 1
ATOM 4345 O O . ALA C 1 231 ? 58.976 98.553 72.514 1.00 31.31 229 ALA C O 1
ATOM 4347 N N . GLY C 1 232 ? 58.385 97.440 70.618 1.00 33.05 230 GLY C N 1
ATOM 4348 C CA . GLY C 1 232 ? 59.008 98.380 69.684 1.00 34.69 230 GLY C CA 1
ATOM 4349 C C . GLY C 1 232 ? 58.566 99.820 69.852 1.00 36.26 230 GLY C C 1
ATOM 4350 O O . GLY C 1 232 ? 59.414 100.725 70.020 1.00 37.00 230 GLY C O 1
ATOM 4351 N N . ARG C 1 233 ? 57.253 100.065 69.815 1.00 37.48 231 ARG C N 1
ATOM 4352 C CA . ARG C 1 233 ? 56.753 101.448 69.962 1.00 39.06 231 ARG C CA 1
ATOM 4353 C C . ARG C 1 233 ? 57.059 102.031 71.342 1.00 39.58 231 ARG C C 1
ATOM 4354 O O . ARG C 1 233 ? 57.268 103.229 71.482 1.00 40.54 231 ARG C O 1
ATOM 4362 N N . ILE C 1 234 ? 57.062 101.189 72.370 1.00 40.07 232 ILE C N 1
ATOM 4363 C CA . ILE C 1 234 ? 57.377 101.635 73.715 1.00 40.26 232 ILE C CA 1
ATOM 4364 C C . ILE C 1 234 ? 58.846 101.973 73.848 1.00 41.33 232 ILE C C 1
ATOM 4365 O O . ILE C 1 234 ? 59.200 102.922 74.521 1.00 40.62 232 ILE C O 1
ATOM 4370 N N . TYR C 1 235 ? 59.693 101.164 73.221 1.00 43.66 233 TYR C N 1
ATOM 4371 C CA . TYR C 1 235 ? 61.131 101.360 73.268 1.00 45.96 233 TYR C CA 1
ATOM 4372 C C . TYR C 1 235 ? 61.480 102.715 72.706 1.00 47.13 233 TYR C C 1
ATOM 4373 O O . TYR C 1 235 ? 62.101 103.539 73.355 1.00 47.39 233 TYR C O 1
ATOM 4382 N N . ASP C 1 236 ? 61.063 102.960 71.486 1.00 48.90 234 ASP C N 1
ATOM 4383 C CA . ASP C 1 236 ? 61.549 104.142 70.858 1.00 51.25 234 ASP C CA 1
ATOM 4384 C C . ASP C 1 236 ? 60.725 105.394 71.229 1.00 52.62 234 ASP C C 1
ATOM 4385 O O . ASP C 1 236 ? 61.072 106.507 70.838 1.00 52.38 234 ASP C O 1
ATOM 4390 N N . ALA C 1 237 ? 59.660 105.210 72.015 1.00 54.48 235 ALA C N 1
ATOM 4391 C CA . ALA C 1 237 ? 58.919 106.362 72.553 1.00 56.02 235 ALA C CA 1
ATOM 4392 C C . ALA C 1 237 ? 59.519 106.904 73.840 1.00 57.35 235 ALA C C 1
ATOM 4393 O O . ALA C 1 237 ? 59.315 108.075 74.173 1.00 57.53 235 ALA C O 1
ATOM 4395 N N . THR C 1 238 ? 60.235 106.060 74.574 1.00 58.63 236 THR C N 1
ATOM 4396 C CA . THR C 1 238 ? 60.906 106.517 75.788 1.00 60.65 236 THR C CA 1
ATOM 4397 C C . THR C 1 238 ? 62.332 106.926 75.433 1.00 61.83 236 THR C C 1
ATOM 4398 O O . THR C 1 238 ? 63.274 106.721 76.216 1.00 61.49 236 THR C O 1
ATOM 4402 N N . PHE C 1 239 ? 62.451 107.512 74.238 1.00 63.43 237 PHE C N 1
ATOM 4403 C CA . PHE C 1 239 ? 63.717 107.871 73.590 1.00 64.70 237 PHE C CA 1
ATOM 4404 C C . PHE C 1 239 ? 63.571 109.220 72.876 1.00 64.89 237 PHE C C 1
ATOM 4405 O O . PHE C 1 239 ? 64.506 109.722 72.240 1.00 65.24 237 PHE C O 1
ATOM 4413 N N . ALA D 1 4 ? 23.794 83.006 110.787 1.00 46.84 2 ALA D N 1
ATOM 4414 C CA . ALA D 1 4 ? 24.493 83.809 109.735 1.00 46.70 2 ALA D CA 1
ATOM 4415 C C . ALA D 1 4 ? 24.447 83.106 108.358 1.00 46.29 2 ALA D C 1
ATOM 4416 O O . ALA D 1 4 ? 24.440 81.860 108.278 1.00 46.96 2 ALA D O 1
ATOM 4418 N N . SER D 1 5 ? 24.411 83.902 107.293 1.00 44.80 3 SER D N 1
ATOM 4419 C CA . SER D 1 5 ? 24.225 83.372 105.939 1.00 44.45 3 SER D CA 1
ATOM 4420 C C . SER D 1 5 ? 25.528 82.841 105.335 1.00 43.59 3 SER D C 1
ATOM 4421 O O . SER D 1 5 ? 26.613 83.293 105.686 1.00 42.92 3 SER D O 1
ATOM 4424 N N . HIS D 1 6 ? 25.409 81.884 104.421 1.00 42.67 4 HIS D N 1
ATOM 4425 C CA . HIS D 1 6 ? 26.537 81.533 103.568 1.00 41.73 4 HIS D CA 1
ATOM 4426 C C . HIS D 1 6 ? 27.071 82.792 102.911 1.00 42.14 4 HIS D C 1
ATOM 4427 O O . HIS D 1 6 ? 26.289 83.688 102.578 1.00 42.39 4 HIS D O 1
ATOM 4434 N N . GLU D 1 7 ? 28.389 82.856 102.730 1.00 42.48 5 GLU D N 1
ATOM 4435 C CA . GLU D 1 7 ? 29.054 84.024 102.136 1.00 43.65 5 GLU D CA 1
ATOM 4436 C C . GLU D 1 7 ? 29.311 83.726 100.657 1.00 42.70 5 GLU D C 1
ATOM 4437 O O . GLU D 1 7 ? 30.218 82.963 100.319 1.00 43.46 5 GLU D O 1
ATOM 4443 N N . LEU D 1 8 ? 28.504 84.319 99.775 1.00 40.97 6 LEU D N 1
ATOM 4444 C CA . LEU D 1 8 ? 28.501 83.931 98.365 1.00 38.78 6 LEU D CA 1
ATOM 4445 C C . LEU D 1 8 ? 29.371 84.796 97.531 1.00 36.74 6 LEU D C 1
ATOM 4446 O O . LEU D 1 8 ? 29.610 85.932 97.862 1.00 36.95 6 LEU D O 1
ATOM 4451 N N . ASP D 1 9 ? 29.826 84.258 96.411 1.00 34.64 7 ASP D N 1
ATOM 4452 C CA . ASP D 1 9 ? 30.438 85.084 95.398 1.00 32.93 7 ASP D CA 1
ATOM 4453 C C . ASP D 1 9 ? 29.603 84.928 94.147 1.00 31.51 7 ASP D C 1
ATOM 4454 O O . ASP D 1 9 ? 28.851 83.925 93.983 1.00 29.22 7 ASP D O 1
ATOM 4459 N N . TYR D 1 10 ? 29.808 85.871 93.225 1.00 30.41 8 TYR D N 1
ATOM 4460 C CA . TYR D 1 10 ? 29.000 85.915 92.011 1.00 30.83 8 TYR D CA 1
ATOM 4461 C C . TYR D 1 10 ? 29.651 86.746 90.913 1.00 30.57 8 TYR D C 1
ATOM 4462 O O . TYR D 1 10 ? 30.443 87.604 91.185 1.00 29.27 8 TYR D O 1
ATOM 4471 N N . ARG D 1 11 ? 29.239 86.514 89.675 1.00 32.12 9 ARG D N 1
ATOM 4472 C CA . ARG D 1 11 ? 29.492 87.468 88.603 1.00 33.98 9 ARG D CA 1
ATOM 4473 C C . ARG D 1 11 ? 28.161 87.805 87.914 1.00 33.57 9 ARG D C 1
ATOM 4474 O O . ARG D 1 11 ? 27.317 86.953 87.740 1.00 34.30 9 ARG D O 1
ATOM 4482 N N . ILE D 1 12 ? 27.992 89.053 87.510 1.00 34.11 10 ILE D N 1
ATOM 4483 C CA . ILE D 1 12 ? 26.840 89.434 86.701 1.00 33.95 10 ILE D CA 1
ATOM 4484 C C . ILE D 1 12 ? 27.220 89.509 85.244 1.00 33.84 10 ILE D C 1
ATOM 4485 O O . ILE D 1 12 ? 28.078 90.279 84.871 1.00 32.72 10 ILE D O 1
ATOM 4490 N N . LEU D 1 13 ? 26.564 88.686 84.441 1.00 35.21 11 LEU D N 1
ATOM 4491 C CA . LEU D 1 13 ? 26.793 88.585 83.030 1.00 36.63 11 LEU D CA 1
ATOM 4492 C C . LEU D 1 13 ? 25.823 89.463 82.198 1.00 38.64 11 LEU D C 1
ATOM 4493 O O . LEU D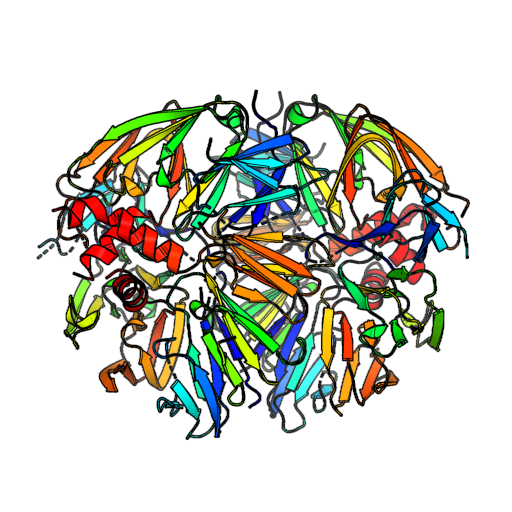 1 13 ? 24.633 89.612 82.530 1.00 37.69 11 LEU D O 1
ATOM 4498 N N . GLY D 1 14 ? 26.339 90.016 81.097 1.00 40.19 12 GLY D N 1
ATOM 4499 C CA . GLY D 1 14 ? 25.503 90.698 80.111 1.00 42.02 12 GLY D CA 1
ATOM 4500 C C . GLY D 1 14 ? 25.524 92.194 80.314 1.00 43.44 12 GLY D C 1
ATOM 4501 O O . GLY D 1 14 ? 25.876 92.683 81.378 1.00 43.50 12 GLY D O 1
ATOM 4502 N N . GLU D 1 15 ? 25.154 92.941 79.289 1.00 45.57 13 GLU D N 1
ATOM 4503 C CA . GLU D 1 15 ? 25.185 94.382 79.442 1.00 47.83 13 GLU D CA 1
ATOM 4504 C C . GLU D 1 15 ? 23.836 94.879 79.938 1.00 47.91 13 GLU D C 1
ATOM 4505 O O . GLU D 1 15 ? 23.707 95.339 81.058 1.00 49.22 13 GLU D O 1
ATOM 4511 N N . SER D 1 16 ? 22.817 94.780 79.121 1.00 47.86 14 SER D N 1
ATOM 4512 C CA . SER D 1 16 ? 21.579 95.392 79.520 1.00 47.91 14 SER D CA 1
ATOM 4513 C C . SER D 1 16 ? 20.631 94.336 80.027 1.00 46.77 14 SER D C 1
ATOM 4514 O O . SER D 1 16 ? 19.796 94.603 80.917 1.00 46.83 14 SER D O 1
ATOM 4525 N N . GLN D 1 18 ? 20.793 91.097 81.886 1.00 39.17 16 GLN D N 1
ATOM 4526 C CA . GLN D 1 18 ? 21.738 90.442 82.767 1.00 36.70 16 GLN D CA 1
ATOM 4527 C C . GLN D 1 18 ? 21.241 89.141 83.372 1.00 36.04 16 GLN D C 1
ATOM 4528 O O . GLN D 1 18 ? 20.045 88.913 83.492 1.00 35.71 16 GLN D O 1
ATOM 4534 N N . THR D 1 19 ? 22.203 88.287 83.719 1.00 34.98 17 THR D N 1
ATOM 4535 C CA . THR D 1 19 ? 21.984 87.028 84.388 1.00 33.71 17 THR D CA 1
ATOM 4536 C C . THR D 1 19 ? 22.992 87.024 85.544 1.00 32.83 17 THR D C 1
ATOM 4537 O O . THR D 1 19 ? 24.103 87.553 85.397 1.00 32.35 17 THR D O 1
ATOM 4541 N N . VAL D 1 20 ? 22.613 86.472 86.685 1.00 30.38 18 VAL D N 1
ATOM 4542 C CA . VAL D 1 20 ? 23.602 86.326 87.720 1.00 30.69 18 VAL D CA 1
ATOM 4543 C C . VAL D 1 20 ? 24.212 84.910 87.807 1.00 29.94 18 VAL D C 1
ATOM 4544 O O . VAL D 1 20 ? 23.514 83.908 87.863 1.00 29.57 18 VAL D O 1
ATOM 4548 N N . GLU D 1 21 ? 25.528 84.836 87.795 1.00 29.69 19 GLU D N 1
ATOM 4549 C CA . GLU D 1 21 ? 26.184 83.528 88.026 1.00 30.23 19 GLU D CA 1
ATOM 4550 C C . GLU D 1 21 ? 26.705 83.436 89.440 1.00 29.93 19 GLU D C 1
ATOM 4551 O O . GLU D 1 21 ? 27.584 84.203 89.838 1.00 29.68 19 GLU D O 1
ATOM 4557 N N . ILE D 1 22 ? 26.129 82.500 90.200 1.00 30.49 20 ILE D N 1
ATOM 4558 C CA . ILE D 1 22 ? 26.508 82.316 91.589 1.00 30.65 20 ILE D CA 1
ATOM 4559 C C . ILE D 1 22 ? 27.661 81.297 91.707 1.00 31.41 20 ILE D C 1
ATOM 4560 O O . ILE D 1 22 ? 27.607 80.200 91.128 1.00 31.86 20 ILE D O 1
ATOM 4565 N N . GLU D 1 23 ? 28.689 81.678 92.461 1.00 32.07 21 GLU D N 1
ATOM 4566 C CA . GLU D 1 23 ? 29.812 80.782 92.740 1.00 33.18 21 GLU D CA 1
ATOM 4567 C C . GLU D 1 23 ? 29.637 80.213 94.130 1.00 32.77 21 GLU D C 1
ATOM 4568 O O . GLU D 1 23 ? 29.713 80.954 95.109 1.00 32.37 21 GLU D O 1
ATOM 4574 N N . LEU D 1 24 ? 29.431 78.901 94.203 1.00 33.33 22 LEU D N 1
ATOM 4575 C CA . LEU D 1 24 ? 29.328 78.166 95.492 1.00 33.61 22 LEU D CA 1
ATOM 4576 C C . LEU D 1 24 ? 30.580 77.320 95.818 1.00 34.75 22 LEU D C 1
ATOM 4577 O O . LEU D 1 24 ? 31.121 76.590 94.971 1.00 33.63 22 LEU D O 1
ATOM 4582 N N . ASP D 1 25 ? 31.022 77.427 97.066 1.00 36.26 23 ASP D N 1
ATOM 4583 C CA . ASP D 1 25 ? 32.082 76.574 97.594 1.00 37.23 23 ASP D CA 1
ATOM 4584 C C . ASP D 1 25 ? 31.438 75.338 98.217 1.00 37.11 23 ASP D C 1
ATOM 4585 O O . ASP D 1 25 ? 30.213 75.321 98.411 1.00 36.91 23 ASP D O 1
ATOM 4590 N N . PRO D 1 26 ? 32.240 74.277 98.474 1.00 36.81 24 PRO D N 1
ATOM 4591 C CA . PRO D 1 26 ? 31.653 73.034 98.979 1.00 35.88 24 PRO D CA 1
ATOM 4592 C C . PRO D 1 26 ? 30.650 73.245 100.113 1.00 34.31 24 PRO D C 1
ATOM 4593 O O . PRO D 1 26 ? 30.911 73.947 101.064 1.00 34.78 24 PRO D O 1
ATOM 4597 N N . GLY D 1 27 ? 29.469 72.691 99.963 1.00 33.75 25 GLY D N 1
ATOM 4598 C CA . GLY D 1 27 ? 28.421 72.919 100.942 1.00 34.40 25 GLY D CA 1
ATOM 4599 C C . GLY D 1 27 ? 27.832 74.312 101.050 1.00 34.27 25 GLY D C 1
ATOM 4600 O O . GLY D 1 27 ? 27.132 74.601 102.013 1.00 36.24 25 GLY D O 1
ATOM 4601 N N . GLU D 1 28 ? 28.124 75.198 100.105 1.00 34.12 26 GLU D N 1
ATOM 4602 C CA . GLU D 1 28 ? 27.470 76.500 100.087 1.00 33.80 26 GLU D CA 1
ATOM 4603 C C . GLU D 1 28 ? 26.137 76.389 99.315 1.00 32.75 26 GLU D C 1
ATOM 4604 O O . GLU D 1 28 ? 26.007 75.618 98.351 1.00 32.05 26 GLU D O 1
ATOM 4610 N N . THR D 1 29 ? 25.122 77.112 99.790 1.00 32.23 27 THR D N 1
ATOM 4611 C CA . THR D 1 29 ? 23.818 77.083 99.135 1.00 31.86 27 THR D CA 1
ATOM 4612 C C . THR D 1 29 ? 23.212 78.451 98.777 1.00 29.98 27 THR D C 1
ATOM 4613 O O . THR D 1 29 ? 23.411 79.448 99.459 1.00 29.64 27 THR D O 1
ATOM 4617 N N . VAL D 1 30 ? 22.517 78.465 97.655 1.00 28.92 28 VAL D N 1
ATOM 4618 C CA . VAL D 1 30 ? 21.823 79.640 97.173 1.00 28.05 28 VAL D CA 1
ATOM 4619 C C . VAL D 1 30 ? 20.344 79.272 96.978 1.00 28.81 28 VAL D C 1
ATOM 4620 O O . VAL D 1 30 ? 20.038 78.192 96.448 1.00 26.99 28 VAL D O 1
ATOM 4624 N N . ILE D 1 31 ? 19.433 80.144 97.421 1.00 29.57 29 ILE D N 1
ATOM 4625 C CA . ILE D 1 31 ? 18.004 79.880 97.169 1.00 31.41 29 ILE D CA 1
ATOM 4626 C C . ILE D 1 31 ? 17.436 80.727 96.000 1.00 32.11 29 ILE D C 1
ATOM 4627 O O . ILE D 1 31 ? 17.823 81.897 95.794 1.00 31.89 29 ILE D O 1
ATOM 4632 N N . ALA D 1 32 ? 16.526 80.132 95.248 1.00 32.88 30 ALA D N 1
ATOM 4633 C CA . ALA D 1 32 ? 15.887 80.799 94.120 1.00 34.92 30 ALA D CA 1
ATOM 4634 C C . ALA D 1 32 ? 14.544 80.136 93.839 1.00 36.60 30 ALA D C 1
ATOM 4635 O O . ALA D 1 32 ? 14.332 78.976 94.206 1.00 36.16 30 ALA D O 1
ATOM 4637 N N . GLU D 1 33 ? 13.630 80.877 93.205 1.00 39.39 31 GLU D N 1
ATOM 4638 C CA . GLU D 1 33 ? 12.373 80.285 92.751 1.00 41.95 31 GLU D CA 1
ATOM 4639 C C . GLU D 1 33 ? 12.699 79.331 91.629 1.00 42.36 31 GLU D C 1
ATOM 4640 O O . GLU D 1 33 ? 13.564 79.606 90.810 1.00 43.01 31 GLU D O 1
ATOM 4646 N N . ALA D 1 34 ? 12.002 78.204 91.648 1.00 43.49 32 ALA D N 1
ATOM 4647 C CA . ALA D 1 34 ? 12.125 77.077 90.732 1.00 44.34 32 ALA D CA 1
ATOM 4648 C C . ALA D 1 34 ? 12.743 77.284 89.320 1.00 44.49 32 ALA D C 1
ATOM 4649 O O . ALA D 1 34 ? 13.851 76.769 89.018 1.00 46.28 32 ALA D O 1
ATOM 4651 N N . GLY D 1 35 ? 12.034 78.017 88.468 1.00 43.23 33 GLY D N 1
ATOM 4652 C CA . GLY D 1 35 ? 12.402 78.131 87.060 1.00 41.33 33 GLY D CA 1
ATOM 4653 C C . GLY D 1 35 ? 13.318 79.273 86.651 1.00 40.17 33 GLY D C 1
ATOM 4654 O O . GLY D 1 35 ? 13.476 79.532 85.463 1.00 40.86 33 GLY D O 1
ATOM 4655 N N . ALA D 1 36 ? 13.935 79.936 87.621 1.00 38.47 34 ALA D N 1
ATOM 4656 C CA . ALA D 1 36 ? 14.950 80.959 87.365 1.00 37.32 34 ALA D CA 1
ATOM 4657 C C . ALA D 1 36 ? 16.301 80.424 86.870 1.00 36.93 34 ALA D C 1
ATOM 4658 O O . ALA D 1 36 ? 17.088 81.170 86.242 1.00 36.77 34 ALA D O 1
ATOM 4668 N N . ASN D 1 38 ? 19.280 78.915 84.922 1.00 34.61 36 ASN D N 1
ATOM 4669 C CA . ASN D 1 38 ? 19.655 78.761 83.520 1.00 35.51 36 ASN D CA 1
ATOM 4670 C C . ASN D 1 38 ? 20.579 77.552 83.275 1.00 36.87 36 ASN D C 1
ATOM 4671 O O . ASN D 1 38 ? 20.315 76.707 82.407 1.00 37.00 36 ASN D O 1
ATOM 4676 N N . TYR D 1 39 ? 21.688 77.508 84.020 1.00 37.58 37 TYR D N 1
ATOM 4677 C CA . TYR D 1 39 ? 22.631 76.398 83.965 1.00 38.08 37 TYR D CA 1
ATOM 4678 C C . TYR D 1 39 ? 23.331 76.187 85.298 1.00 38.72 37 TYR D C 1
ATOM 4679 O O . TYR D 1 39 ? 23.374 77.096 86.126 1.00 38.23 37 TYR D O 1
ATOM 4696 N N . THR D 1 41 ? 26.926 73.847 87.069 1.00 40.22 39 THR D N 1
ATOM 4697 C CA . THR D 1 41 ? 28.091 72.978 86.882 1.00 38.95 39 THR D CA 1
ATOM 4698 C C . THR D 1 41 ? 27.895 71.570 87.475 1.00 38.68 39 THR D C 1
ATOM 4699 O O . THR D 1 41 ? 26.803 71.231 87.987 1.00 37.51 39 THR D O 1
ATOM 4703 N N . GLY D 1 42 ? 28.927 70.729 87.348 1.00 38.61 40 GLY D N 1
ATOM 4704 C CA . GLY D 1 42 ? 28.778 69.271 87.602 1.00 37.01 40 GLY D CA 1
ATOM 4705 C C . GLY D 1 42 ? 28.304 68.884 89.001 1.00 35.89 40 GLY D C 1
ATOM 4706 O O . GLY D 1 42 ? 27.455 67.999 89.162 1.00 34.67 40 GLY D O 1
ATOM 4707 N N . ASP D 1 43 ? 28.821 69.573 90.013 1.00 35.65 41 ASP D N 1
ATOM 4708 C CA . ASP D 1 43 ? 28.554 69.151 91.385 1.00 35.95 41 ASP D CA 1
ATOM 4709 C C . ASP D 1 43 ? 27.466 69.939 92.145 1.00 36.05 41 ASP D C 1
ATOM 4710 O O . ASP D 1 43 ? 27.257 69.727 93.353 1.00 36.17 41 ASP D O 1
ATOM 4715 N N . ILE D 1 44 ? 26.755 70.819 91.431 1.00 35.37 42 ILE D N 1
ATOM 4716 C CA . ILE D 1 44 ? 25.556 71.458 91.958 1.00 34.15 42 ILE D CA 1
ATOM 4717 C C . ILE D 1 44 ? 24.411 70.447 92.026 1.00 34.72 42 ILE D C 1
ATOM 4718 O O . ILE D 1 44 ? 24.132 69.734 91.058 1.00 34.36 42 ILE D O 1
ATOM 4723 N N . ARG D 1 45 ? 23.746 70.382 93.164 1.00 36.08 43 ARG D N 1
ATOM 4724 C CA . ARG D 1 45 ? 22.480 69.627 93.245 1.00 38.99 43 ARG D CA 1
ATOM 4725 C C . ARG D 1 45 ? 21.370 70.535 93.814 1.00 40.57 43 ARG D C 1
ATOM 4726 O O . ARG D 1 45 ? 21.650 71.587 94.414 1.00 39.62 43 ARG D O 1
ATOM 4734 N N . PHE D 1 46 ? 20.123 70.125 93.653 1.00 43.63 44 PHE D N 1
ATOM 4735 C CA . PHE D 1 46 ? 19.011 70.910 94.203 1.00 47.49 44 PHE D CA 1
ATOM 4736 C C . PHE D 1 46 ? 17.865 70.085 94.792 1.00 49.70 44 PHE D C 1
ATOM 4737 O O . PHE D 1 46 ? 17.657 68.932 94.424 1.00 49.86 44 PHE D O 1
ATOM 4745 N N . THR D 1 47 ? 17.129 70.721 95.703 1.00 52.72 45 THR D N 1
ATOM 4746 C CA . THR D 1 47 ? 15.902 70.188 96.277 1.00 55.46 45 THR D CA 1
ATOM 4747 C C . THR D 1 47 ? 14.880 71.315 96.402 1.00 57.09 45 THR D C 1
ATOM 4748 O O . THR D 1 47 ? 15.215 72.404 96.855 1.00 57.16 45 THR D O 1
ATOM 4752 N N . ALA D 1 48 ? 13.637 71.044 96.004 1.00 59.58 46 ALA D N 1
ATOM 4753 C CA . ALA D 1 48 ? 12.516 71.982 96.202 1.00 61.64 46 ALA D CA 1
ATOM 4754 C C . ALA D 1 48 ? 12.097 72.096 97.667 1.00 63.30 46 ALA D C 1
ATOM 4755 O O . ALA D 1 48 ? 11.371 73.026 98.042 1.00 64.07 46 ALA D O 1
ATOM 4757 N N . ARG D 1 49 ? 12.559 71.144 98.482 1.00 64.96 47 ARG D N 1
ATOM 4758 C CA . ARG D 1 49 ? 12.272 71.079 99.925 1.00 66.41 47 ARG D CA 1
ATOM 4759 C C . ARG D 1 49 ? 10.767 71.136 100.289 1.00 66.95 47 ARG D C 1
ATOM 4760 O O . ARG D 1 49 ? 10.194 70.166 100.812 1.00 67.04 47 ARG D O 1
ATOM 4776 N N . THR D 1 78 ? 13.538 76.551 95.690 1.00 50.45 76 THR D N 1
ATOM 4777 C CA . THR D 1 78 ? 14.579 75.562 95.551 1.00 47.52 76 THR D CA 1
ATOM 4778 C C . THR D 1 78 ? 15.969 76.026 96.040 1.00 45.19 76 THR D C 1
ATOM 4779 O O . THR D 1 78 ? 16.389 77.176 95.850 1.00 44.38 76 THR D O 1
ATOM 4783 N N . HIS D 1 79 ? 16.634 75.104 96.722 1.00 42.11 77 HIS D N 1
ATOM 4784 C CA . HIS D 1 79 ? 17.950 75.298 97.276 1.00 39.68 77 HIS D CA 1
ATOM 4785 C C . HIS D 1 79 ? 18.953 74.622 96.363 1.00 38.23 77 HIS D C 1
ATOM 4786 O O . HIS D 1 79 ? 18.813 73.441 96.061 1.00 38.24 77 HIS D O 1
ATOM 4793 N N . PHE D 1 80 ? 19.945 75.373 95.904 1.00 36.40 78 PHE D N 1
ATOM 4794 C CA . PHE D 1 80 ? 20.981 74.856 95.011 1.00 35.53 78 PHE D CA 1
ATOM 4795 C C . PHE D 1 80 ? 22.282 74.805 95.803 1.00 35.17 78 PHE D C 1
ATOM 4796 O O . PHE D 1 80 ? 22.732 75.843 96.325 1.00 34.54 78 PHE D O 1
ATOM 4804 N N . THR D 1 81 ? 22.857 73.612 95.948 1.00 34.55 79 THR D N 1
ATOM 4805 C CA . THR D 1 81 ? 24.088 73.503 96.750 1.00 34.99 79 THR D CA 1
ATOM 4806 C C . THR D 1 81 ? 25.227 72.777 96.059 1.00 34.06 79 THR D C 1
ATOM 4807 O O . THR D 1 81 ? 25.017 71.848 95.284 1.00 31.81 79 THR D O 1
ATOM 4811 N N . ASN D 1 82 ? 26.432 73.287 96.297 1.00 34.31 80 ASN D N 1
ATOM 4812 C CA . ASN D 1 82 ? 27.645 72.610 95.856 1.00 35.10 80 ASN D CA 1
ATOM 4813 C C . ASN D 1 82 ? 27.776 71.355 96.714 1.00 35.57 80 ASN D C 1
ATOM 4814 O O . ASN D 1 82 ? 28.088 71.450 97.908 1.00 35.52 80 ASN D O 1
ATOM 4819 N N . GLU D 1 83 ? 27.485 70.200 96.117 1.00 36.57 81 GLU D N 1
ATOM 4820 C CA . GLU D 1 83 ? 27.599 68.909 96.828 1.00 38.26 81 GLU D CA 1
ATOM 4821 C C . GLU D 1 83 ? 28.902 68.175 96.518 1.00 39.16 81 GLU D C 1
ATOM 4822 O O . GLU D 1 83 ? 29.059 67.003 96.871 1.00 40.93 81 GLU D O 1
ATOM 4828 N N . GLY D 1 84 ? 29.834 68.853 95.860 1.00 40.10 82 GLY D N 1
ATOM 4829 C CA . GLY D 1 84 ? 31.099 68.243 95.468 1.00 41.01 82 GLY D CA 1
ATOM 4830 C C . GLY D 1 84 ? 32.266 69.109 95.855 1.00 41.44 82 GLY D C 1
ATOM 4831 O O . GLY D 1 84 ? 32.273 69.720 96.912 1.00 41.07 82 GLY D O 1
ATOM 4832 N N . GLN D 1 85 ? 33.277 69.154 95.002 1.00 43.21 83 GLN D N 1
ATOM 4833 C CA . GLN D 1 85 ? 34.422 70.002 95.312 1.00 44.99 83 GLN D CA 1
ATOM 4834 C C . GLN D 1 85 ? 34.666 71.155 94.359 1.00 44.10 83 GLN D C 1
ATOM 4835 O O . GLN D 1 85 ? 34.162 71.201 93.215 1.00 44.33 83 GLN D O 1
ATOM 4841 N N . GLY D 1 86 ? 35.461 72.083 94.869 1.00 43.86 84 GLY D N 1
ATOM 4842 C CA . GLY D 1 86 ? 35.880 73.243 94.126 1.00 44.10 84 GLY D CA 1
ATOM 4843 C C . GLY D 1 86 ? 34.868 74.373 94.164 1.00 43.55 84 GLY D C 1
ATOM 4844 O O . GLY D 1 86 ? 33.893 74.335 94.918 1.00 43.84 84 GLY D O 1
ATOM 4845 N N . LYS D 1 87 ? 35.162 75.396 93.381 1.00 42.81 85 LYS D N 1
ATOM 4846 C CA . LYS D 1 87 ? 34.208 76.407 92.978 1.00 42.01 85 LYS D CA 1
ATOM 4847 C C . LYS D 1 87 ? 33.245 75.788 91.977 1.00 40.62 85 LYS D C 1
ATOM 4848 O O . LYS D 1 87 ? 33.655 75.272 90.943 1.00 41.34 85 LYS D O 1
ATOM 4854 N N . GLN D 1 88 ? 31.960 75.867 92.268 1.00 39.14 86 GLN D N 1
ATOM 4855 C CA . GLN D 1 88 ? 30.933 75.411 91.337 1.00 37.45 86 GLN D CA 1
ATOM 4856 C C . GLN D 1 88 ? 29.978 76.586 91.127 1.00 36.36 86 GLN D C 1
ATOM 4857 O O . GLN D 1 88 ? 29.811 77.442 92.020 1.00 35.78 86 GLN D O 1
ATOM 4863 N N . HIS D 1 89 ? 29.368 76.634 89.950 1.00 35.44 87 HIS D N 1
ATOM 4864 C CA . HIS D 1 89 ? 28.566 77.802 89.540 1.00 34.78 87 HIS D CA 1
ATOM 4865 C C . HIS D 1 89 ? 27.123 77.425 89.164 1.00 33.43 87 HIS D C 1
ATOM 4866 O O . HIS D 1 89 ? 26.906 76.384 88.532 1.00 32.98 87 HIS D O 1
ATOM 4873 N N . VAL D 1 90 ? 26.168 78.242 89.638 1.00 31.29 88 VAL D N 1
ATOM 4874 C CA . VAL D 1 90 ? 24.764 78.230 89.197 1.00 30.74 88 VAL D CA 1
ATOM 4875 C C . VAL D 1 90 ? 24.344 79.616 88.724 1.00 29.79 88 VAL D C 1
ATOM 4876 O O . VAL D 1 90 ? 24.582 80.619 89.449 1.00 30.37 88 VAL D O 1
ATOM 4880 N N . ALA D 1 91 ? 23.689 79.663 87.566 1.00 28.39 89 ALA D N 1
ATOM 4881 C CA . ALA D 1 91 ? 23.231 80.922 86.973 1.00 28.79 89 ALA D CA 1
ATOM 4882 C C . ALA D 1 91 ? 21.709 81.109 86.998 1.00 29.20 89 ALA D C 1
ATOM 4883 O O . ALA D 1 91 ? 20.948 80.142 86.782 1.00 29.40 89 ALA D O 1
ATOM 4885 N N . PHE D 1 92 ? 21.287 82.350 87.271 1.00 29.24 90 PHE D N 1
ATOM 4886 C CA . PHE D 1 92 ? 19.863 82.715 87.409 1.00 29.86 90 PHE D CA 1
ATOM 4887 C C . PHE D 1 92 ? 19.501 83.955 86.623 1.00 29.68 90 PHE D C 1
ATOM 4888 O O . PHE D 1 92 ? 20.249 84.941 86.635 1.00 30.84 90 PHE D O 1
ATOM 4896 N N . ALA D 1 93 ? 18.326 83.914 85.999 1.00 28.92 91 ALA D N 1
ATOM 4897 C CA . ALA D 1 93 ? 17.710 85.077 85.362 1.00 28.72 91 ALA D CA 1
ATOM 4898 C C . ALA D 1 93 ? 16.185 85.112 85.579 1.00 28.69 91 ALA D C 1
ATOM 4899 O O . ALA D 1 93 ? 15.529 84.083 85.748 1.00 29.18 91 ALA D O 1
ATOM 4901 N N . ALA D 1 94 ? 15.650 86.323 85.593 1.00 29.11 92 ALA D N 1
ATOM 4902 C CA . ALA D 1 94 ? 14.221 86.593 85.678 1.00 29.06 92 ALA D CA 1
ATOM 4903 C C . ALA D 1 94 ? 13.527 86.354 84.331 1.00 29.41 92 ALA D C 1
ATOM 4904 O O . ALA D 1 94 ? 14.163 86.421 83.278 1.00 29.65 92 ALA D O 1
ATOM 4906 N N . PRO D 1 95 ? 12.211 86.110 84.361 1.00 29.87 93 PRO D N 1
ATOM 4907 C CA . PRO D 1 95 ? 11.447 85.824 83.129 1.00 30.24 93 PRO D CA 1
ATOM 4908 C C . PRO D 1 95 ? 11.119 87.050 82.274 1.00 30.67 93 PRO D C 1
ATOM 4909 O O . PRO D 1 95 ? 10.271 86.975 81.400 1.00 30.88 93 PRO D O 1
ATOM 4913 N N . TYR D 1 96 ? 11.797 88.167 82.503 1.00 31.26 94 TYR D N 1
ATOM 4914 C CA . TYR D 1 96 ? 11.679 89.298 81.610 1.00 31.59 94 TYR D CA 1
ATOM 4915 C C . TYR D 1 96 ? 12.992 90.045 81.515 1.00 32.79 94 TYR D C 1
ATOM 4916 O O . TYR D 1 96 ? 13.852 89.893 82.387 1.00 33.66 94 TYR D O 1
ATOM 4925 N N . PRO D 1 97 ? 13.138 90.880 80.473 1.00 32.96 95 PRO D N 1
ATOM 4926 C CA . PRO D 1 97 ? 14.324 91.676 80.131 1.00 32.86 95 PRO D CA 1
ATOM 4927 C C . PRO D 1 97 ? 14.759 92.704 81.184 1.00 32.88 95 PRO D C 1
ATOM 4928 O O . PRO D 1 97 ? 13.959 93.557 81.591 1.00 33.46 95 PRO D O 1
ATOM 4932 N N . GLY D 1 98 ? 16.021 92.670 81.590 1.00 31.55 96 GLY D N 1
ATOM 4933 C CA . GLY D 1 98 ? 16.494 93.672 82.507 1.00 32.28 96 GLY D CA 1
ATOM 4934 C C . GLY D 1 98 ? 17.808 93.398 83.199 1.00 32.61 96 GLY D C 1
ATOM 4935 O O . GLY D 1 98 ? 18.524 92.446 82.868 1.00 32.62 96 GLY D O 1
ATOM 4936 N N . SER D 1 99 ? 18.108 94.223 84.192 1.00 32.43 97 SER D N 1
ATOM 4937 C CA . SER D 1 99 ? 19.406 94.127 84.856 1.00 33.57 97 SER D CA 1
ATOM 4938 C C . SER D 1 99 ? 19.325 93.564 86.277 1.00 33.64 97 SER D C 1
ATOM 4939 O O . SER D 1 99 ? 18.283 93.627 86.927 1.00 33.26 97 SER D O 1
ATOM 4942 N N . VAL D 1 100 ? 20.437 93.003 86.736 1.00 33.20 98 VAL D N 1
ATOM 4943 C CA . VAL D 1 100 ? 20.487 92.393 88.045 1.00 32.40 98 VAL D CA 1
ATOM 4944 C C . VAL D 1 100 ? 21.342 93.185 89.005 1.00 32.19 98 VAL D C 1
ATOM 4945 O O . VAL D 1 100 ? 22.408 93.620 88.620 1.00 33.00 98 VAL D O 1
ATOM 4949 N N . VAL D 1 101 ? 20.816 93.413 90.218 1.00 31.37 99 VAL D N 1
ATOM 4950 C CA . VAL D 1 101 ? 21.455 94.178 91.270 1.00 31.81 99 VAL D CA 1
ATOM 4951 C C . VAL D 1 101 ? 21.733 93.225 92.456 1.00 31.39 99 VAL D C 1
ATOM 4952 O O . VAL D 1 101 ? 20.803 92.591 92.961 1.00 29.85 99 VAL D O 1
ATOM 4956 N N . ALA D 1 102 ? 22.998 93.174 92.898 1.00 30.89 100 ALA D N 1
ATOM 4957 C CA . ALA D 1 102 ? 23.387 92.549 94.152 1.00 30.44 100 ALA D CA 1
ATOM 4958 C C . ALA D 1 102 ? 23.169 93.463 95.344 1.00 30.50 100 ALA D C 1
ATOM 4959 O O . ALA D 1 102 ? 23.665 94.589 95.397 1.00 30.28 100 ALA D O 1
ATOM 4961 N N . VAL D 1 103 ? 22.442 93.000 96.338 1.00 30.62 101 VAL D N 1
ATOM 4962 C CA . VAL D 1 103 ? 22.375 93.843 97.513 1.00 31.08 101 VAL D CA 1
ATOM 4963 C C . VAL D 1 103 ? 22.859 93.048 98.713 1.00 31.94 101 VAL D C 1
ATOM 4964 O O . VAL D 1 103 ? 22.349 91.938 99.006 1.00 30.77 101 VAL D O 1
ATOM 4968 N N . ASP D 1 104 ? 23.877 93.621 99.359 1.00 32.94 102 ASP D N 1
ATOM 4969 C CA . ASP D 1 104 ? 24.468 93.084 100.581 1.00 34.96 102 ASP D CA 1
ATOM 4970 C C . ASP D 1 104 ? 23.594 93.585 101.691 1.00 34.70 102 ASP D C 1
ATOM 4971 O O . ASP D 1 104 ? 23.486 94.785 101.907 1.00 34.83 102 ASP D O 1
ATOM 4976 N N . LEU D 1 105 ? 22.921 92.657 102.360 1.00 35.81 103 LEU D N 1
ATOM 4977 C CA . LEU D 1 105 ? 21.953 92.991 103.411 1.00 36.26 103 LEU D CA 1
ATOM 4978 C C . LEU D 1 105 ? 22.541 93.788 104.598 1.00 37.37 103 LEU D C 1
ATOM 4979 O O . LEU D 1 105 ? 21.829 94.618 105.209 1.00 38.70 103 LEU D O 1
ATOM 4984 N N . ASP D 1 106 ? 23.828 93.552 104.892 1.00 38.13 104 ASP D N 1
ATOM 4985 C CA . ASP D 1 106 ? 24.606 94.249 105.932 1.00 38.73 104 ASP D CA 1
ATOM 4986 C C . ASP D 1 106 ? 24.665 95.735 105.592 1.00 38.65 104 ASP D C 1
ATOM 4987 O O . ASP D 1 106 ? 24.640 96.595 106.478 1.00 38.83 104 ASP D O 1
ATOM 4992 N N . ASP D 1 107 ? 24.734 96.034 104.299 1.00 38.51 105 ASP D N 1
ATOM 4993 C CA . ASP D 1 107 ? 24.733 97.426 103.832 1.00 38.46 105 ASP D CA 1
ATOM 4994 C C . ASP D 1 107 ? 23.426 98.180 104.037 1.00 37.91 105 ASP D C 1
ATOM 4995 O O . ASP D 1 107 ? 23.358 99.361 103.736 1.00 38.41 105 ASP D O 1
ATOM 5000 N N . VAL D 1 108 ? 22.381 97.486 104.482 1.00 37.78 106 VAL D N 1
ATOM 5001 C CA . VAL D 1 108 ? 21.053 98.085 104.607 1.00 37.34 106 VAL D CA 1
ATOM 5002 C C . VAL D 1 108 ? 20.381 97.705 105.931 1.00 37.56 106 VAL D C 1
ATOM 5003 O O . VAL D 1 108 ? 19.171 97.583 105.990 1.00 37.56 106 VAL D O 1
ATOM 5007 N N . GLY D 1 109 ? 21.170 97.526 106.998 1.00 37.83 107 GLY D N 1
ATOM 5008 C CA . GLY D 1 109 ? 20.627 97.233 108.323 1.00 36.73 107 GLY D CA 1
ATOM 5009 C C . GLY D 1 109 ? 20.012 95.855 108.435 1.00 37.13 107 GLY D C 1
ATOM 5010 O O . GLY D 1 109 ? 19.150 95.630 109.277 1.00 38.07 107 GLY D O 1
ATOM 5011 N N . GLY D 1 110 ? 20.433 94.922 107.586 1.00 37.17 108 GLY D N 1
ATOM 5012 C CA . GLY D 1 110 ? 19.933 93.551 107.662 1.00 36.77 108 GLY D CA 1
ATOM 5013 C C . GLY D 1 110 ? 18.531 93.348 107.102 1.00 37.20 108 GLY D C 1
ATOM 5014 O O . GLY D 1 110 ? 17.927 92.280 107.318 1.00 37.15 108 GLY D O 1
ATOM 5015 N N . ARG D 1 111 ? 18.002 94.349 106.381 1.00 36.63 109 ARG D N 1
ATOM 5016 C CA . ARG D 1 111 ? 16.636 94.241 105.839 1.00 36.71 109 ARG D CA 1
ATOM 5017 C C . ARG D 1 111 ? 16.395 95.026 104.556 1.00 34.60 109 ARG D C 1
ATOM 5018 O O . ARG D 1 111 ? 16.722 96.228 104.455 1.00 34.29 109 ARG D O 1
ATOM 5026 N N . LEU D 1 112 ? 15.802 94.328 103.595 1.00 32.05 110 LEU D N 1
ATOM 5027 C CA . LEU D 1 112 ? 15.382 94.948 102.343 1.00 30.93 110 LEU D CA 1
ATOM 5028 C C . LEU D 1 112 ? 13.931 94.590 102.018 1.00 29.86 110 LEU D C 1
ATOM 5029 O O . LEU D 1 112 ? 13.520 93.447 102.156 1.00 29.56 110 LEU D O 1
ATOM 5034 N N . PHE D 1 113 ? 13.166 95.587 101.600 1.00 29.10 111 PHE D N 1
ATOM 5035 C CA . PHE D 1 113 ? 11.819 95.340 101.065 1.00 28.96 111 PHE D CA 1
ATOM 5036 C C . PHE D 1 113 ? 11.895 95.160 99.535 1.00 28.25 111 PHE D C 1
ATOM 5037 O O . PHE D 1 113 ? 12.607 95.883 98.857 1.00 28.34 111 PHE D O 1
ATOM 5045 N N . CYS D 1 114 ? 11.198 94.175 99.013 1.00 28.60 112 CYS D N 1
ATOM 5046 C CA . CYS D 1 114 ? 11.384 93.763 97.651 1.00 28.67 112 CYS D CA 1
ATOM 5047 C C . CYS D 1 114 ? 10.029 93.398 97.050 1.00 28.67 112 CYS D C 1
ATOM 5048 O O . CYS D 1 114 ? 9.259 92.626 97.672 1.00 28.43 112 CYS D O 1
ATOM 5051 N N . GLN D 1 115 ? 9.730 93.923 95.859 1.00 28.03 113 GLN D N 1
ATOM 5052 C CA . GLN D 1 115 ? 8.561 93.452 95.127 1.00 28.45 113 GLN D CA 1
ATOM 5053 C C . GLN D 1 115 ? 8.803 91.976 94.752 1.00 29.44 113 GLN D C 1
ATOM 5054 O O . GLN D 1 115 ? 9.861 91.616 94.191 1.00 28.94 113 GLN D O 1
ATOM 5060 N N . LYS D 1 116 ? 7.805 91.143 95.016 1.00 30.05 114 LYS D N 1
ATOM 5061 C CA . LYS D 1 116 ? 7.945 89.691 94.906 1.00 30.81 114 LYS D CA 1
ATOM 5062 C C . LYS D 1 116 ? 8.498 89.163 93.579 1.00 31.28 114 LYS D C 1
ATOM 5063 O O . LYS D 1 116 ? 9.285 88.201 93.581 1.00 32.16 114 LYS D O 1
ATOM 5069 N N . ASP D 1 117 ? 8.086 89.757 92.464 1.00 30.25 115 ASP D N 1
ATOM 5070 C CA . ASP D 1 117 ? 8.554 89.312 91.143 1.00 30.76 115 ASP D CA 1
ATOM 5071 C C . ASP D 1 117 ? 9.959 89.809 90.817 1.00 29.22 115 ASP D C 1
ATOM 5072 O O . ASP D 1 117 ? 10.570 89.280 89.896 1.00 28.31 115 ASP D O 1
ATOM 5077 N N . SER D 1 118 ? 10.406 90.862 91.512 1.00 27.58 116 SER D N 1
ATOM 5078 C CA . SER D 1 118 ? 11.765 91.373 91.393 1.00 27.40 116 SER D CA 1
ATOM 5079 C C . SER D 1 118 ? 12.818 90.498 92.117 1.00 27.63 116 SER D C 1
ATOM 5080 O O . SER D 1 118 ? 13.993 90.551 91.754 1.00 27.84 116 SER D O 1
ATOM 5083 N N . PHE D 1 119 ? 12.410 89.730 93.138 1.00 28.23 117 PHE D N 1
ATOM 5084 C CA . PHE D 1 119 ? 13.280 88.732 93.801 1.00 28.39 117 PHE D CA 1
ATOM 5085 C C . PHE D 1 119 ? 13.842 87.685 92.840 1.00 28.90 117 PHE D C 1
ATOM 5086 O O . PHE D 1 119 ? 13.075 86.950 92.190 1.00 30.34 117 PHE D O 1
ATOM 5094 N N . LEU D 1 120 ? 15.169 87.609 92.753 1.00 28.29 118 LEU D N 1
ATOM 5095 C CA . LEU D 1 120 ? 15.850 86.608 91.899 1.00 28.69 118 LEU D CA 1
ATOM 5096 C C . LEU D 1 120 ? 16.450 85.420 92.703 1.00 27.48 118 LEU D C 1
ATOM 5097 O O . LEU D 1 120 ? 16.118 84.273 92.468 1.00 27.83 118 LEU D O 1
ATOM 5102 N N . CYS D 1 121 ? 17.342 85.698 93.636 1.00 27.24 119 CYS D N 1
ATOM 5103 C CA . CYS D 1 121 ? 17.941 84.628 94.447 1.00 27.22 119 CYS D CA 1
ATOM 5104 C C . CYS D 1 121 ? 18.619 85.250 95.644 1.00 27.34 119 CYS D C 1
ATOM 5105 O O . CYS D 1 121 ? 18.819 86.452 95.680 1.00 27.53 119 CYS D O 1
ATOM 5108 N N . ALA D 1 122 ? 18.978 84.418 96.618 1.00 27.61 120 ALA D N 1
ATOM 5109 C CA . ALA D 1 122 ? 19.575 84.879 97.857 1.00 28.19 120 ALA D CA 1
ATOM 5110 C C . ALA D 1 122 ? 20.507 83.807 98.501 1.00 28.96 120 ALA D C 1
ATOM 5111 O O . ALA D 1 122 ? 20.299 82.597 98.329 1.00 29.08 120 ALA D O 1
ATOM 5113 N N . ALA D 1 123 ? 21.527 84.276 99.218 1.00 29.37 121 ALA D N 1
ATOM 5114 C CA . ALA D 1 123 ? 22.317 83.407 100.133 1.00 30.24 121 ALA D CA 1
ATOM 5115 C C . ALA D 1 123 ? 21.408 82.576 101.022 1.00 31.03 121 ALA D C 1
ATOM 5116 O O . ALA D 1 123 ? 20.502 83.124 101.674 1.00 30.25 121 ALA D O 1
ATOM 5118 N N . TYR D 1 124 ? 21.648 81.257 101.070 1.00 32.98 122 TYR D N 1
ATOM 5119 C CA . TYR D 1 124 ? 21.061 80.434 102.138 1.00 34.10 122 TYR D CA 1
ATOM 5120 C C . TYR D 1 124 ? 21.277 81.102 103.509 1.00 33.65 122 TYR D C 1
ATOM 5121 O O . TYR D 1 124 ? 22.372 81.618 103.794 1.00 32.56 122 TYR D O 1
ATOM 5130 N N . GLY D 1 125 ? 20.203 81.150 104.317 1.00 34.14 123 GLY D N 1
ATOM 5131 C CA . GLY D 1 125 ? 20.190 81.884 105.575 1.00 33.20 123 GLY D CA 1
ATOM 5132 C C . GLY D 1 125 ? 19.409 83.196 105.528 1.00 33.71 123 GLY D C 1
ATOM 5133 O O . GLY D 1 125 ? 18.994 83.729 106.566 1.00 33.54 123 GLY D O 1
ATOM 5134 N N . THR D 1 126 ? 19.198 83.731 104.332 1.00 33.32 124 THR D N 1
ATOM 5135 C CA . THR D 1 126 ? 18.227 84.835 104.142 1.00 32.40 124 THR D CA 1
ATOM 5136 C C . THR D 1 126 ? 16.831 84.378 104.600 1.00 32.38 124 THR D C 1
ATOM 5137 O O . THR D 1 126 ? 16.353 83.286 104.214 1.00 30.28 124 THR D O 1
ATOM 5141 N N . ARG D 1 127 ? 16.209 85.191 105.451 1.00 32.74 125 ARG D N 1
ATOM 5142 C CA . ARG D 1 127 ? 14.798 84.979 105.803 1.00 34.92 125 ARG D CA 1
ATOM 5143 C C . ARG D 1 127 ? 13.896 85.764 104.860 1.00 34.49 125 ARG D C 1
ATOM 5144 O O . ARG D 1 127 ? 14.026 86.976 104.740 1.00 33.73 125 ARG D O 1
ATOM 5152 N N . VAL D 1 128 ? 12.993 85.042 104.199 1.00 34.67 126 VAL D N 1
ATOM 5153 C CA . VAL D 1 128 ? 12.076 85.604 103.225 1.00 34.69 126 VAL D CA 1
ATOM 5154 C C . VAL D 1 128 ? 10.705 85.562 103.890 1.00 35.62 126 VAL D C 1
ATOM 5155 O O . VAL D 1 128 ? 10.232 84.486 104.272 1.00 36.43 126 VAL D O 1
ATOM 5159 N N . GLY D 1 129 ? 10.082 86.728 104.073 1.00 35.40 127 GLY D N 1
ATOM 5160 C CA . GLY D 1 129 ? 8.722 86.776 104.610 1.00 34.98 127 GLY D CA 1
ATOM 5161 C C . GLY D 1 129 ? 7.876 87.751 103.787 1.00 35.59 127 GLY D C 1
ATOM 5162 O O . GLY D 1 129 ? 8.422 88.526 102.963 1.00 34.68 127 GLY D O 1
ATOM 5163 N N . ILE D 1 130 ? 6.553 87.712 104.004 1.00 34.72 128 ILE D N 1
ATOM 5164 C CA . ILE D 1 130 ? 5.622 88.653 103.365 1.00 34.20 128 ILE D CA 1
ATOM 5165 C C . ILE D 1 130 ? 5.503 89.952 104.157 1.00 33.40 128 ILE D C 1
ATOM 5166 O O . ILE D 1 130 ? 5.093 89.934 105.308 1.00 33.14 128 ILE D O 1
ATOM 5171 N N . ALA D 1 131 ? 5.871 91.081 103.547 1.00 32.29 129 ALA D N 1
ATOM 5172 C CA . ALA D 1 131 ? 5.770 92.365 104.259 1.00 32.13 129 ALA D CA 1
ATOM 5173 C C . ALA D 1 131 ? 4.450 93.116 104.024 1.00 32.24 129 ALA D C 1
ATOM 5174 O O . ALA D 1 131 ? 4.028 93.923 104.853 1.00 32.39 129 ALA D O 1
ATOM 5176 N N . PHE D 1 132 ? 3.813 92.864 102.887 1.00 32.32 130 PHE D N 1
ATOM 5177 C CA . PHE D 1 132 ? 2.746 93.725 102.391 1.00 32.52 130 PHE D CA 1
ATOM 5178 C C . PHE D 1 132 ? 2.020 92.973 101.315 1.00 32.89 130 PHE D C 1
ATOM 5179 O O . PHE D 1 132 ? 2.653 92.316 100.484 1.00 33.71 130 PHE D O 1
ATOM 5187 N N . THR D 1 133 ? 0.694 93.034 101.344 1.00 33.21 131 THR D N 1
ATOM 5188 C CA . THR D 1 133 ? -0.125 92.594 100.217 1.00 34.63 131 THR D CA 1
ATOM 5189 C C . THR D 1 133 ? -1.266 93.588 100.087 1.00 34.63 131 THR D C 1
ATOM 5190 O O . THR D 1 133 ? -1.675 94.158 101.072 1.00 33.35 131 THR D O 1
ATOM 5194 N N . LYS D 1 134 ? -1.738 93.823 98.857 1.00 35.59 132 LYS D N 1
ATOM 5195 C CA . LYS D 1 134 ? -2.915 94.677 98.588 1.00 36.02 132 LYS D CA 1
ATOM 5196 C C . LYS D 1 134 ? -3.506 94.381 97.210 1.00 37.05 132 LYS D C 1
ATOM 5197 O O . LYS D 1 134 ? -2.812 94.527 96.206 1.00 37.58 132 LYS D O 1
ATOM 5203 N N . ARG D 1 135 ? -4.772 93.964 97.166 1.00 38.56 133 ARG D N 1
ATOM 5204 C CA . ARG D 1 135 ? -5.521 93.817 95.906 1.00 40.58 133 ARG D CA 1
ATOM 5205 C C . ARG D 1 135 ? -6.457 94.998 95.727 1.00 41.41 133 ARG D C 1
ATOM 5206 O O . ARG D 1 135 ? -7.282 95.272 96.599 1.00 41.70 133 ARG D O 1
ATOM 5214 N N . LEU D 1 136 ? -6.349 95.666 94.589 1.00 42.28 134 LEU D N 1
ATOM 5215 C CA . LEU D 1 136 ? -7.164 96.842 94.308 1.00 44.11 134 LEU D CA 1
ATOM 5216 C C . LEU D 1 136 ? -7.992 96.714 93.017 1.00 45.06 134 LEU D C 1
ATOM 5217 O O . LEU D 1 136 ? -8.492 97.695 92.498 1.00 45.69 134 LEU D O 1
ATOM 5222 N N . GLY D 1 137 ? -8.160 95.491 92.525 1.00 46.40 135 GLY D N 1
ATOM 5223 C CA . GLY D 1 137 ? -8.789 95.262 91.218 1.00 46.70 135 GLY D CA 1
ATOM 5224 C C . GLY D 1 137 ? -8.025 95.753 89.995 1.00 47.25 135 GLY D C 1
ATOM 5225 O O . GLY D 1 137 ? -8.634 95.907 88.946 1.00 47.20 135 GLY D O 1
ATOM 5226 N N . ALA D 1 138 ? -6.701 95.967 90.094 1.00 48.25 136 ALA D N 1
ATOM 5227 C CA . ALA D 1 138 ? -5.943 96.642 88.990 1.00 48.81 136 ALA D CA 1
ATOM 5228 C C . ALA D 1 138 ? -4.719 95.959 88.309 1.00 49.49 136 ALA D C 1
ATOM 5229 O O . ALA D 1 138 ? -4.680 95.843 87.078 1.00 50.39 136 ALA D O 1
ATOM 5231 N N . GLY D 1 139 ? -3.705 95.552 89.060 1.00 49.34 137 GLY D N 1
ATOM 5232 C CA . GLY D 1 139 ? -2.434 95.213 88.406 1.00 49.42 137 GLY D CA 1
ATOM 5233 C C . GLY D 1 139 ? -2.355 93.933 87.586 1.00 48.80 137 GLY D C 1
ATOM 5234 O O . GLY D 1 139 ? -3.305 93.167 87.548 1.00 49.76 137 GLY D O 1
ATOM 5235 N N . PHE D 1 140 ? -1.224 93.723 86.911 1.00 47.73 138 PHE D N 1
ATOM 5236 C CA . PHE D 1 140 ? -0.898 92.430 86.291 1.00 46.74 138 PHE D CA 1
ATOM 5237 C C . PHE D 1 140 ? 0.257 91.714 87.030 1.00 46.70 138 PHE D C 1
ATOM 5238 O O . PHE D 1 140 ? 1.352 91.551 86.502 1.00 46.12 138 PHE D O 1
ATOM 5246 N N . PHE D 1 141 ? -0.031 91.279 88.263 1.00 47.31 139 PHE D N 1
ATOM 5247 C CA . PHE D 1 141 ? 0.953 90.671 89.164 1.00 47.80 139 PHE D CA 1
ATOM 5248 C C . PHE D 1 141 ? 0.680 89.165 89.421 1.00 49.02 139 PHE D C 1
ATOM 5249 O O . PHE D 1 141 ? 1.133 88.603 90.432 1.00 50.13 139 PHE D O 1
ATOM 5257 N N . GLY D 1 142 ? -0.053 88.504 88.529 1.00 49.50 140 GLY D N 1
ATOM 5258 C CA . GLY D 1 142 ? -0.276 87.053 88.646 1.00 50.09 140 GLY D CA 1
ATOM 5259 C C . GLY D 1 142 ? -1.502 86.645 89.457 1.00 50.88 140 GLY D C 1
ATOM 5260 O O . GLY D 1 142 ? -1.901 85.458 89.480 1.00 51.08 140 GLY D O 1
ATOM 5261 N N . GLY D 1 143 ? -2.109 87.616 90.129 1.00 50.82 141 GLY D N 1
ATOM 5262 C CA . GLY D 1 143 ? -3.356 87.361 90.824 1.00 51.06 141 GLY D CA 1
ATOM 5263 C C . GLY D 1 143 ? -3.302 87.227 92.338 1.00 50.77 141 GLY D C 1
ATOM 5264 O O . GLY D 1 143 ? -4.281 86.795 92.930 1.00 50.93 141 GLY D O 1
ATOM 5265 N N . GLU D 1 144 ? -2.176 87.570 92.976 1.00 50.26 142 GLU D N 1
ATOM 5266 C CA . GLU D 1 144 ? -2.225 87.832 94.436 1.00 49.47 142 GLU D CA 1
ATOM 5267 C C . GLU D 1 144 ? -2.184 89.308 94.692 1.00 47.40 142 GLU D C 1
ATOM 5268 O O . GLU D 1 144 ? -2.153 89.751 95.842 1.00 49.43 142 GLU D O 1
ATOM 5274 N N . GLY D 1 145 ? -2.181 90.086 93.630 1.00 44.66 143 GLY D N 1
ATOM 5275 C CA . GLY D 1 145 ? -2.056 91.533 93.788 1.00 42.19 143 GLY D CA 1
ATOM 5276 C C . GLY D 1 145 ? -0.608 91.929 93.979 1.00 39.38 143 GLY D C 1
ATOM 5277 O O . GLY D 1 145 ? 0.280 91.144 93.736 1.00 38.66 143 GLY D O 1
ATOM 5278 N N . PHE D 1 146 ? -0.390 93.154 94.416 1.00 37.64 144 PHE D N 1
ATOM 5279 C CA . PHE D 1 146 ? 0.941 93.621 94.693 1.00 35.84 144 PHE D CA 1
ATOM 5280 C C . PHE D 1 146 ? 1.471 93.086 96.043 1.00 35.14 144 PHE D C 1
ATOM 5281 O O . PHE D 1 146 ? 0.875 93.324 97.100 1.00 35.44 144 PHE D O 1
ATOM 5289 N N . ILE D 1 147 ? 2.602 92.386 95.984 1.00 33.32 145 ILE D N 1
ATOM 5290 C CA . ILE D 1 147 ? 3.203 91.744 97.148 1.00 32.41 145 ILE D CA 1
ATOM 5291 C C . ILE D 1 147 ? 4.626 92.230 97.341 1.00 31.04 145 ILE D C 1
ATOM 5292 O O . ILE D 1 147 ? 5.456 92.112 96.423 1.00 31.58 145 ILE D O 1
ATOM 5297 N N . LEU D 1 148 ? 4.895 92.797 98.512 1.00 29.62 146 LEU D N 1
ATOM 5298 C CA . LEU D 1 148 ? 6.263 93.098 98.942 1.00 28.41 146 LEU D CA 1
ATOM 5299 C C . LEU D 1 148 ? 6.789 92.029 99.875 1.00 27.79 146 LEU D C 1
ATOM 5300 O O . LEU D 1 148 ? 6.154 91.708 100.883 1.00 26.38 146 LEU D O 1
ATOM 5305 N N . GLN D 1 149 ? 7.958 91.487 99.526 1.00 28.79 147 GLN D N 1
ATOM 5306 C CA . GLN D 1 149 ? 8.717 90.583 100.414 1.00 28.74 147 GLN D CA 1
ATOM 5307 C C . GLN D 1 149 ? 9.663 91.374 101.276 1.00 29.79 147 GLN D C 1
ATOM 5308 O O . GLN D 1 149 ? 10.085 92.482 100.917 1.00 29.90 147 GLN D O 1
ATOM 5314 N N . LYS D 1 150 ? 9.930 90.810 102.457 1.00 30.01 148 LYS D N 1
ATOM 5315 C CA . LYS D 1 150 ? 10.889 91.335 103.394 1.00 30.25 148 LYS D CA 1
ATOM 5316 C C . LYS D 1 150 ? 12.053 90.340 103.401 1.00 29.49 148 LYS D C 1
ATOM 5317 O O . LYS D 1 150 ? 11.861 89.147 103.570 1.00 28.71 148 LYS D O 1
ATOM 5323 N N . LEU D 1 151 ? 13.253 90.848 103.170 1.00 29.03 149 LEU D N 1
ATOM 5324 C CA . LEU D 1 151 ? 14.416 89.999 103.055 1.00 29.63 149 LEU D CA 1
ATOM 5325 C C . LEU D 1 151 ? 15.282 90.346 104.242 1.00 29.51 149 LEU D C 1
ATOM 5326 O O . LEU D 1 151 ? 15.682 91.487 104.387 1.00 29.55 149 LEU D O 1
ATOM 5331 N N . GLU D 1 152 ? 15.542 89.374 105.105 1.00 30.36 150 GLU D N 1
ATOM 5332 C CA . GLU D 1 152 ? 16.310 89.640 106.331 1.00 32.07 150 GLU D CA 1
ATOM 5333 C C . GLU D 1 152 ? 17.512 88.738 106.455 1.00 31.30 150 GLU D C 1
ATOM 5334 O O . GLU D 1 152 ? 17.443 87.551 106.127 1.00 30.29 150 GLU D O 1
ATOM 5340 N N . GLY D 1 153 ? 18.606 89.298 106.962 1.00 32.46 151 GLY D N 1
ATOM 5341 C CA . GLY D 1 153 ? 19.816 88.503 107.239 1.00 32.34 151 GLY D CA 1
ATOM 5342 C C . GLY D 1 153 ? 21.090 89.273 106.989 1.00 33.46 151 GLY D C 1
ATOM 5343 O O . GLY D 1 153 ? 21.091 90.507 106.964 1.00 33.08 151 GLY D O 1
ATOM 5344 N N . ASP D 1 154 ? 22.192 88.554 106.784 1.00 34.11 152 ASP D N 1
ATOM 5345 C CA . ASP D 1 154 ? 23.478 89.230 106.654 1.00 34.93 152 ASP D CA 1
ATOM 5346 C C . ASP D 1 154 ? 24.277 88.881 105.411 1.00 34.09 152 ASP D C 1
ATOM 5347 O O . ASP D 1 154 ? 25.444 89.241 105.306 1.00 34.65 152 ASP D O 1
ATOM 5352 N N . GLY D 1 155 ? 23.646 88.209 104.456 1.00 33.37 153 GLY D N 1
ATOM 5353 C CA . GLY D 1 155 ? 24.323 87.837 103.232 1.00 31.58 153 GLY D CA 1
ATOM 5354 C C . GLY D 1 155 ? 23.821 88.615 102.035 1.00 31.87 153 GLY D C 1
ATOM 5355 O O . GLY D 1 155 ? 23.293 89.735 102.160 1.00 31.44 153 GLY D O 1
ATOM 5356 N N . LEU D 1 156 ? 23.979 88.009 100.869 1.00 31.02 154 LEU D N 1
ATOM 5357 C CA . LEU D 1 156 ? 23.678 88.677 99.622 1.00 30.98 154 LEU D CA 1
ATOM 5358 C C . LEU D 1 156 ? 22.298 88.298 99.074 1.00 29.67 154 LEU D C 1
ATOM 5359 O O . LEU D 1 156 ? 21.860 87.139 99.145 1.00 29.66 154 LEU D O 1
ATOM 5364 N N . VAL D 1 157 ? 21.638 89.307 98.539 1.00 28.62 155 VAL D N 1
ATOM 5365 C CA . VAL D 1 157 ? 20.421 89.121 97.753 1.00 28.50 155 VAL D CA 1
ATOM 5366 C C . VAL D 1 157 ? 20.541 89.800 96.385 1.00 27.97 155 VAL D C 1
ATOM 5367 O O . VAL D 1 157 ? 21.278 90.775 96.210 1.00 28.55 155 VAL D O 1
ATOM 5371 N N . PHE D 1 158 ? 19.858 89.210 95.418 1.00 27.74 156 PHE D N 1
ATOM 5372 C CA . PHE D 1 158 ? 19.864 89.628 94.048 1.00 28.19 156 PHE D CA 1
ATOM 5373 C C . PHE D 1 158 ? 18.431 89.882 93.622 1.00 29.22 156 PHE D C 1
ATOM 5374 O O . PHE D 1 158 ? 17.536 89.027 93.764 1.00 27.40 156 PHE D O 1
ATOM 5382 N N . VAL D 1 159 ? 18.227 91.098 93.138 1.00 30.68 157 VAL D N 1
ATOM 5383 C CA . VAL D 1 159 ? 16.958 91.524 92.602 1.00 31.79 157 VAL D CA 1
ATOM 5384 C C . VAL D 1 159 ? 17.162 91.903 91.143 1.00 32.15 157 VAL D C 1
ATOM 5385 O O . VAL D 1 159 ? 18.272 92.270 90.719 1.00 32.51 157 VAL D O 1
ATOM 5389 N N . HIS D 1 160 ? 16.076 91.813 90.385 1.00 32.35 158 HIS D N 1
ATOM 5390 C CA . HIS D 1 160 ? 16.071 92.093 88.955 1.00 32.39 158 HIS D CA 1
ATOM 5391 C C . HIS D 1 160 ? 15.209 93.325 88.694 1.00 32.36 158 HIS D C 1
ATOM 5392 O O . HIS D 1 160 ? 14.126 93.488 89.272 1.00 32.13 158 HIS D O 1
ATOM 5399 N N . ALA D 1 161 ? 15.704 94.208 87.848 1.00 31.95 159 ALA D N 1
ATOM 5400 C CA . ALA D 1 161 ? 14.971 95.414 87.484 1.00 31.88 159 ALA D CA 1
ATOM 5401 C C . ALA D 1 161 ? 14.635 95.343 86.017 1.00 31.93 159 ALA D C 1
ATOM 5402 O O . ALA D 1 161 ? 15.540 95.498 85.192 1.00 32.21 159 ALA D O 1
ATOM 5404 N N . GLY D 1 162 ? 13.357 95.102 85.693 1.00 31.05 160 GLY D N 1
ATOM 5405 C CA . GLY D 1 162 ? 12.887 95.097 84.309 1.00 31.12 160 GLY D CA 1
ATOM 5406 C C . GLY D 1 162 ? 13.272 96.373 83.576 1.00 31.25 160 GLY D C 1
ATOM 5407 O O . GLY D 1 162 ? 13.049 97.466 84.086 1.00 31.55 160 GLY D O 1
ATOM 5408 N N . GLY D 1 163 ? 13.841 96.251 82.386 1.00 31.66 161 GLY D N 1
ATOM 5409 C CA . GLY D 1 163 ? 14.349 97.430 81.694 1.00 34.10 161 GLY D CA 1
ATOM 5410 C C . GLY D 1 163 ? 15.613 97.907 82.378 1.00 36.37 161 GLY D C 1
ATOM 5411 O O . GLY D 1 163 ? 16.518 97.114 82.643 1.00 38.69 161 GLY D O 1
ATOM 5412 N N . THR D 1 164 ? 15.696 99.186 82.698 1.00 37.54 162 THR D N 1
ATOM 5413 C CA . THR D 1 164 ? 16.890 99.674 83.371 1.00 38.52 162 THR D CA 1
ATOM 5414 C C . THR D 1 164 ? 16.543 99.964 84.818 1.00 38.92 162 THR D C 1
ATOM 5415 O O . THR D 1 164 ? 15.376 100.161 85.148 1.00 39.71 162 THR D O 1
ATOM 5419 N N . LEU D 1 165 ? 17.555 99.933 85.675 1.00 39.20 163 LEU D N 1
ATOM 5420 C CA . LEU D 1 165 ? 17.410 100.195 87.094 1.00 39.31 163 LEU D CA 1
ATOM 5421 C C . LEU D 1 165 ? 17.677 101.673 87.386 1.00 39.75 163 LEU D C 1
ATOM 5422 O O . LEU D 1 165 ? 18.509 102.337 86.723 1.00 39.89 163 LEU D O 1
ATOM 5427 N N . ILE D 1 166 ? 16.903 102.189 88.339 1.00 39.37 164 ILE D N 1
ATOM 5428 C CA . ILE D 1 166 ? 17.012 103.546 88.828 1.00 39.35 164 ILE D CA 1
ATOM 5429 C C . ILE D 1 166 ? 17.038 103.458 90.353 1.00 39.42 164 ILE D C 1
ATOM 5430 O O . ILE D 1 166 ? 16.064 103.029 90.992 1.00 39.07 164 ILE D O 1
ATOM 5435 N N . ARG D 1 167 ? 18.178 103.815 90.918 1.00 39.04 165 ARG D N 1
ATOM 5436 C CA . ARG D 1 167 ? 18.368 103.863 92.348 1.00 40.49 165 ARG D CA 1
ATOM 5437 C C . ARG D 1 167 ? 18.241 105.331 92.748 1.00 40.08 165 ARG D C 1
ATOM 5438 O O . ARG D 1 167 ? 18.838 106.199 92.111 1.00 39.31 165 ARG D O 1
ATOM 5446 N N . ARG D 1 168 ? 17.451 105.612 93.782 1.00 40.03 166 ARG D N 1
ATOM 5447 C CA . ARG D 1 168 ? 17.294 106.990 94.260 1.00 40.40 166 ARG D CA 1
ATOM 5448 C C . ARG D 1 168 ? 17.425 107.050 95.767 1.00 40.67 166 ARG D C 1
ATOM 5449 O O . ARG D 1 168 ? 16.972 106.173 96.472 1.00 40.19 166 ARG D O 1
ATOM 5457 N N . GLN D 1 169 ? 18.021 108.116 96.265 1.00 42.10 167 GLN D N 1
ATOM 5458 C CA . GLN D 1 169 ? 18.084 108.304 97.692 1.00 43.42 167 GLN D CA 1
ATOM 5459 C C . GLN D 1 169 ? 16.988 109.291 98.053 1.00 43.28 167 GLN D C 1
ATOM 5460 O O . GLN D 1 169 ? 16.770 110.253 97.343 1.00 44.06 167 GLN D O 1
ATOM 5466 N N . LEU D 1 170 ? 16.273 109.001 99.125 1.00 43.70 168 LEU D N 1
ATOM 5467 C CA . LEU D 1 170 ? 15.238 109.870 99.674 1.00 44.14 168 LEU D CA 1
ATOM 5468 C C . LEU D 1 170 ? 15.736 110.445 100.989 1.00 44.54 168 LEU D C 1
ATOM 5469 O O . LEU D 1 170 ? 16.181 109.709 101.870 1.00 44.01 168 LEU D O 1
ATOM 5474 N N . ASN D 1 171 ? 15.627 111.756 101.134 1.00 45.66 169 ASN D N 1
ATOM 5475 C CA . ASN D 1 171 ? 16.020 112.418 102.379 1.00 46.77 169 ASN D CA 1
ATOM 5476 C C . ASN D 1 171 ? 14.864 113.298 102.880 1.00 46.90 169 ASN D C 1
ATOM 5477 O O . ASN D 1 171 ? 14.815 114.505 102.608 1.00 47.06 169 ASN D O 1
ATOM 5482 N N . GLY D 1 172 ? 13.912 112.669 103.562 1.00 46.95 170 GLY D N 1
ATOM 5483 C CA . GLY D 1 172 ? 12.718 113.347 104.086 1.00 46.94 170 GLY D CA 1
ATOM 5484 C C . GLY D 1 172 ? 11.697 113.772 103.042 1.00 47.16 170 GLY D C 1
ATOM 5485 O O . GLY D 1 172 ? 10.676 114.399 103.365 1.00 48.15 170 GLY D O 1
ATOM 5486 N N . GLU D 1 173 ? 11.949 113.410 101.794 1.00 46.34 171 GLU D N 1
ATOM 5487 C CA . GLU D 1 173 ? 11.104 113.817 100.682 1.00 46.00 171 GLU D CA 1
ATOM 5488 C C . GLU D 1 173 ? 10.027 112.766 100.300 1.00 44.52 171 GLU D C 1
ATOM 5489 O O . GLU D 1 173 ? 9.965 111.666 100.852 1.00 44.37 171 GLU D O 1
ATOM 5495 N N . THR D 1 174 ? 9.144 113.140 99.389 1.00 42.74 172 THR D N 1
ATOM 5496 C CA . THR D 1 174 ? 8.104 112.235 98.942 1.00 41.47 172 THR D CA 1
ATOM 5497 C C . THR D 1 174 ? 8.244 111.938 97.451 1.00 39.25 172 THR D C 1
ATOM 5498 O O . THR D 1 174 ? 8.563 112.809 96.645 1.00 39.62 172 THR D O 1
ATOM 5502 N N . LEU D 1 175 ? 8.104 110.682 97.109 1.00 36.18 173 LEU D N 1
ATOM 5503 C CA . LEU D 1 175 ? 8.278 110.288 95.722 1.00 33.75 173 LEU D CA 1
ATOM 5504 C C . LEU D 1 175 ? 7.032 109.503 95.339 1.00 32.79 173 LEU D C 1
ATOM 5505 O O . LEU D 1 175 ? 6.535 108.696 96.136 1.00 32.59 173 LEU D O 1
ATOM 5510 N N . ARG D 1 176 ? 6.518 109.751 94.139 1.00 31.41 174 ARG D N 1
ATOM 5511 C CA . ARG D 1 176 ? 5.373 109.000 93.671 1.00 31.13 174 ARG D CA 1
ATOM 5512 C C . ARG D 1 176 ? 5.830 108.167 92.458 1.00 30.47 174 ARG D C 1
ATOM 5513 O O . ARG D 1 176 ? 6.512 108.684 91.567 1.00 29.93 174 ARG D O 1
ATOM 5521 N N . VAL D 1 177 ? 5.398 106.910 92.410 1.00 28.35 175 VAL D N 1
ATOM 5522 C CA . VAL D 1 177 ? 5.946 105.954 91.517 1.00 29.19 175 VAL D CA 1
ATOM 5523 C C . VAL D 1 177 ? 4.799 105.070 91.022 1.00 29.46 175 VAL D C 1
ATOM 5524 O O . VAL D 1 177 ? 3.866 104.761 91.795 1.00 29.67 175 VAL D O 1
ATOM 5528 N N . ASP D 1 178 ? 4.840 104.680 89.753 1.00 28.38 176 ASP D N 1
ATOM 5529 C CA . ASP D 1 178 ? 3.937 103.638 89.285 1.00 29.59 176 ASP D CA 1
ATOM 5530 C C . ASP D 1 178 ? 4.223 102.386 90.113 1.00 29.10 176 ASP D C 1
ATOM 5531 O O . ASP D 1 178 ? 5.394 102.017 90.299 1.00 28.04 176 ASP D O 1
ATOM 5536 N N . THR D 1 179 ? 3.171 101.769 90.657 1.00 28.79 177 THR D N 1
ATOM 5537 C CA . THR D 1 179 ? 3.345 100.666 91.633 1.00 28.55 177 THR D CA 1
ATOM 5538 C C . THR D 1 179 ? 4.236 99.522 91.115 1.00 28.41 177 THR D C 1
ATOM 5539 O O . THR D 1 179 ? 5.171 99.085 91.802 1.00 28.44 177 THR D O 1
ATOM 5543 N N . GLY D 1 180 ? 3.996 99.105 89.875 1.00 28.41 178 GLY D N 1
ATOM 5544 C CA . GLY D 1 180 ? 4.815 98.063 89.238 1.00 27.78 178 GLY D CA 1
ATOM 5545 C C . GLY D 1 180 ? 6.297 98.444 89.174 1.00 27.63 178 GLY D C 1
ATOM 5546 O O . GLY D 1 180 ? 7.153 97.566 89.137 1.00 25.91 178 GLY D O 1
ATOM 5547 N N . CYS D 1 181 ? 6.583 99.748 89.141 1.00 26.68 179 CYS D N 1
ATOM 5548 C CA . CYS D 1 181 ? 7.955 100.251 88.973 1.00 28.05 179 CYS D CA 1
ATOM 5549 C C . CYS D 1 181 ? 8.823 100.108 90.207 1.00 28.25 179 CYS D C 1
ATOM 5550 O O . CYS D 1 181 ? 10.029 100.254 90.121 1.00 29.45 179 CYS D O 1
ATOM 5553 N N . LEU D 1 182 ? 8.214 99.817 91.347 1.00 29.20 180 LEU D N 1
ATOM 5554 C CA . LEU D 1 182 ? 8.953 99.751 92.599 1.00 29.80 180 LEU D CA 1
ATOM 5555 C C . LEU D 1 182 ? 9.565 98.364 92.713 1.00 28.98 180 LEU D C 1
ATOM 5556 O O . LEU D 1 182 ? 8.842 97.354 92.781 1.00 29.13 180 LEU D O 1
ATOM 5561 N N . VAL D 1 183 ? 10.898 98.339 92.714 1.00 27.43 181 VAL D N 1
ATOM 5562 C CA . VAL D 1 183 ? 11.680 97.122 92.875 1.00 26.39 181 VAL D CA 1
ATOM 5563 C C . VAL D 1 183 ? 11.974 96.816 94.377 1.00 26.22 181 VAL D C 1
ATOM 5564 O O . VAL D 1 183 ? 11.733 95.724 94.851 1.00 25.53 181 VAL D O 1
ATOM 5568 N N . ALA D 1 184 ? 12.499 97.782 95.111 1.00 25.29 182 ALA D N 1
ATOM 5569 C CA . ALA D 1 184 ? 12.967 97.516 96.457 1.00 26.16 182 ALA D CA 1
ATOM 5570 C C . ALA D 1 184 ? 13.205 98.819 97.163 1.00 26.56 182 ALA D C 1
ATOM 5571 O O . ALA D 1 184 ? 13.466 99.848 96.527 1.00 27.14 182 ALA D O 1
ATOM 5573 N N . PHE D 1 185 ? 13.172 98.765 98.484 1.00 27.52 183 PHE D N 1
ATOM 5574 C CA . PHE D 1 185 ? 13.549 99.905 99.299 1.00 28.38 183 PHE D CA 1
ATOM 5575 C C . PHE D 1 185 ? 13.978 99.448 100.691 1.00 28.89 183 PHE D C 1
ATOM 5576 O O . PHE D 1 185 ? 13.730 98.300 101.067 1.00 29.15 183 PHE D O 1
ATOM 5584 N N . THR D 1 186 ? 14.570 100.375 101.449 1.00 29.92 184 THR D N 1
ATOM 5585 C CA . THR D 1 186 ? 15.057 100.161 102.815 1.00 30.59 184 THR D CA 1
ATOM 5586 C C . THR D 1 186 ? 14.065 100.604 103.883 1.00 31.74 184 THR D C 1
ATOM 5587 O O . THR D 1 186 ? 13.017 101.163 103.565 1.00 30.61 184 THR D O 1
ATOM 5591 N N . ASP D 1 187 ? 14.419 100.339 105.155 1.00 32.51 185 ASP D N 1
ATOM 5592 C CA . ASP D 1 187 ? 13.733 100.890 106.339 1.00 33.25 185 ASP D CA 1
ATOM 5593 C C . ASP D 1 187 ? 13.803 102.411 106.284 1.00 32.90 185 ASP D C 1
ATOM 5594 O O . ASP D 1 187 ? 14.677 102.981 105.632 1.00 32.63 185 ASP D O 1
ATOM 5599 N N . GLY D 1 188 ? 12.893 103.066 106.982 1.00 33.10 186 GLY D N 1
ATOM 5600 C CA . GLY D 1 188 ? 12.892 104.513 107.037 1.00 34.02 186 GLY D CA 1
ATOM 5601 C C . GLY D 1 188 ? 12.089 105.137 105.920 1.00 34.49 186 GLY D C 1
ATOM 5602 O O . GLY D 1 188 ? 12.145 106.348 105.736 1.00 35.71 186 GLY D O 1
ATOM 5603 N N . ILE D 1 189 ? 11.370 104.301 105.166 1.00 34.80 187 ILE D N 1
ATOM 5604 C CA . ILE D 1 189 ? 10.510 104.710 104.038 1.00 34.72 187 ILE D CA 1
ATOM 5605 C C . ILE D 1 189 ? 9.072 104.191 104.260 1.00 34.79 187 ILE D C 1
ATOM 5606 O O . ILE D 1 189 ? 8.837 102.985 104.346 1.00 34.58 187 ILE D O 1
ATOM 5611 N N . ASP D 1 190 ? 8.133 105.135 104.357 1.00 34.48 188 ASP D N 1
ATOM 5612 C CA . ASP D 1 190 ? 6.712 104.871 104.441 1.00 33.70 188 ASP D CA 1
ATOM 5613 C C . ASP D 1 190 ? 6.152 104.827 103.039 1.00 32.87 188 ASP D C 1
ATOM 5614 O O . ASP D 1 190 ? 6.553 105.604 102.169 1.00 31.76 188 ASP D O 1
ATOM 5619 N N . TYR D 1 191 ? 5.199 103.929 102.837 1.00 32.40 189 TYR D N 1
ATOM 5620 C CA . TYR D 1 191 ? 4.695 103.666 101.492 1.00 32.39 189 TYR D CA 1
ATOM 5621 C C . TYR D 1 191 ? 3.198 103.345 101.526 1.00 32.51 189 TYR D C 1
ATOM 5622 O O . TYR D 1 191 ? 2.659 102.928 102.538 1.00 32.49 189 TYR D O 1
ATOM 5631 N N . ASP D 1 192 ? 2.558 103.535 100.395 1.00 33.75 190 ASP D N 1
ATOM 5632 C CA . ASP D 1 192 ? 1.101 103.523 100.293 1.00 35.78 190 ASP D CA 1
ATOM 5633 C C . ASP D 1 192 ? 0.721 103.195 98.866 1.00 35.25 190 ASP D C 1
ATOM 5634 O O . ASP D 1 192 ? 1.082 103.962 97.968 1.00 34.86 190 ASP D O 1
ATOM 5639 N N . VAL D 1 193 ? -0.024 102.102 98.666 1.00 34.77 191 VAL D N 1
ATOM 5640 C CA . VAL D 1 193 ? -0.547 101.738 97.338 1.00 34.93 191 VAL D CA 1
ATOM 5641 C C . VAL D 1 193 ? -2.031 102.151 97.139 1.00 35.65 191 VAL D C 1
ATOM 5642 O O . VAL D 1 193 ? -2.912 101.653 97.857 1.00 35.93 191 VAL D O 1
ATOM 5646 N N . GLN D 1 194 ? -2.289 103.023 96.151 1.00 35.25 192 GLN D N 1
ATOM 5647 C CA . GLN D 1 194 ? -3.627 103.545 95.828 1.00 36.17 192 GLN D CA 1
ATOM 5648 C C . GLN D 1 194 ? -3.926 103.520 94.294 1.00 37.82 192 GLN D C 1
ATOM 5649 O O . GLN D 1 194 ? -2.993 103.569 93.455 1.00 37.91 192 GLN D O 1
ATOM 5655 N N . LEU D 1 195 ? -5.204 103.453 93.919 1.00 39.10 193 LEU D N 1
ATOM 5656 C CA . LEU D 1 195 ? -5.605 103.703 92.501 1.00 41.41 193 LEU D CA 1
ATOM 5657 C C . LEU D 1 195 ? -5.492 105.167 92.265 1.00 42.27 193 LEU D C 1
ATOM 5658 O O . LEU D 1 195 ? -6.158 105.909 92.966 1.00 44.40 193 LEU D O 1
ATOM 5663 N N . ALA D 1 196 ? -4.670 105.616 91.319 1.00 43.99 194 ALA D N 1
ATOM 5664 C CA . ALA D 1 196 ? -4.480 107.076 91.124 1.00 45.73 194 ALA D CA 1
ATOM 5665 C C . ALA D 1 196 ? -5.755 107.763 90.623 1.00 47.70 194 ALA D C 1
ATOM 5666 O O . ALA D 1 196 ? -6.291 107.429 89.547 1.00 48.41 194 ALA D O 1
ATOM 5668 N N . GLY D 1 197 ? -6.263 108.705 91.412 1.00 49.34 195 GLY D N 1
ATOM 5669 C CA . GLY D 1 197 ? -7.460 109.451 91.011 1.00 50.37 195 GLY D CA 1
ATOM 5670 C C . GLY D 1 197 ? -7.054 110.504 89.998 1.00 51.02 195 GLY D C 1
ATOM 5671 O O . GLY D 1 197 ? -6.185 111.343 90.285 1.00 51.81 195 GLY D O 1
ATOM 5672 N N . GLY D 1 198 ? -7.656 110.457 88.813 1.00 50.85 196 GLY D N 1
ATOM 5673 C CA . GLY D 1 198 ? -7.340 111.416 87.766 1.00 50.33 196 GLY D CA 1
ATOM 5674 C C . GLY D 1 198 ? -5.905 111.370 87.280 1.00 50.06 196 GLY D C 1
ATOM 5675 O O . GLY D 1 198 ? -5.222 112.401 87.157 1.00 51.19 196 GLY D O 1
ATOM 5676 N N . LEU D 1 199 ? -5.421 110.157 87.086 1.00 48.79 197 LEU D N 1
ATOM 5677 C CA . LEU D 1 199 ? -4.280 109.901 86.248 1.00 47.14 197 LEU D CA 1
ATOM 5678 C C . LEU D 1 199 ? -4.872 108.805 85.423 1.00 46.66 197 LEU D C 1
ATOM 5679 O O . LEU D 1 199 ? -5.042 107.695 85.899 1.00 47.06 197 LEU D O 1
ATOM 5684 N N . LYS D 1 200 ? -5.248 109.126 84.203 1.00 46.00 198 LYS D N 1
ATOM 5685 C CA . LYS D 1 200 ? -5.922 108.154 83.371 1.00 46.24 198 LYS D CA 1
ATOM 5686 C C . LYS D 1 200 ? -5.090 107.808 82.138 1.00 45.18 198 LYS D C 1
ATOM 5687 O O . LYS D 1 200 ? -4.458 108.674 81.502 1.00 44.66 198 LYS D O 1
ATOM 5693 N N . SER D 1 201 ? -5.097 106.524 81.815 1.00 44.58 199 SER D N 1
ATOM 5694 C CA . SER D 1 201 ? -4.384 106.007 80.661 1.00 43.60 199 SER D CA 1
ATOM 5695 C C . SER D 1 201 ? -5.376 105.220 79.799 1.00 43.64 199 SER D C 1
ATOM 5696 O O . SER D 1 201 ? -6.269 104.590 80.329 1.00 42.65 199 SER D O 1
ATOM 5707 N N . LEU D 1 203 ? -4.114 102.979 77.686 1.00 44.47 201 LEU D N 1
ATOM 5708 C CA . LEU D 1 203 ? -3.261 101.860 77.293 1.00 45.23 201 LEU D CA 1
ATOM 5709 C C . LEU D 1 203 ? -3.580 100.520 77.974 1.00 45.20 201 LEU D C 1
ATOM 5710 O O . LEU D 1 203 ? -3.144 99.470 77.506 1.00 44.03 201 LEU D O 1
ATOM 5715 N N . PHE D 1 204 ? -4.329 100.570 79.075 1.00 46.13 202 PHE D N 1
ATOM 5716 C CA . PHE D 1 204 ? -4.653 99.378 79.833 1.00 47.69 202 PHE D CA 1
ATOM 5717 C C . PHE D 1 204 ? -6.169 99.115 80.000 1.00 49.17 202 PHE D C 1
ATOM 5718 O O . PHE D 1 204 ? -6.593 98.526 80.982 1.00 49.92 202 PHE D O 1
ATOM 5726 N N . GLY D 1 205 ? -6.982 99.546 79.043 1.00 50.91 203 GLY D N 1
ATOM 5727 C CA . GLY D 1 205 ? -8.439 99.340 79.122 1.00 53.49 203 GLY D CA 1
ATOM 5728 C C . GLY D 1 205 ? -9.194 100.117 80.211 1.00 54.90 203 GLY D C 1
ATOM 5729 O O . GLY D 1 205 ? -10.383 99.864 80.460 1.00 55.69 203 GLY D O 1
ATOM 5730 N N . GLY D 1 206 ? -8.510 101.050 80.867 1.00 55.63 204 GLY D N 1
ATOM 5731 C CA . GLY D 1 206 ? -9.110 101.859 81.928 1.00 56.22 204 GLY D CA 1
ATOM 5732 C C . GLY D 1 206 ? -9.360 101.143 83.245 1.00 56.69 204 GLY D C 1
ATOM 5733 O O . GLY D 1 206 ? -10.325 101.461 83.956 1.00 57.42 204 GLY D O 1
ATOM 5734 N N . GLU D 1 207 ? -8.498 100.186 83.588 1.00 56.22 205 GLU D N 1
ATOM 5735 C CA . GLU D 1 207 ? -8.568 99.520 84.897 1.00 55.79 205 GLU D CA 1
ATOM 5736 C C . GLU D 1 207 ? -8.184 100.446 86.057 1.00 54.35 205 GLU D C 1
ATOM 5737 O O . GLU D 1 207 ? -8.493 100.180 87.227 1.00 54.53 205 GLU D O 1
ATOM 5743 N N . GLY D 1 208 ? -7.520 101.540 85.724 1.00 52.53 206 GLY D N 1
ATOM 5744 C CA . GLY D 1 208 ? -6.987 102.447 86.735 1.00 50.27 206 GLY D CA 1
ATOM 5745 C C . GLY D 1 208 ? -5.494 102.215 86.909 1.00 48.26 206 GLY D C 1
ATOM 5746 O O . GLY D 1 208 ? -5.026 101.068 86.897 1.00 47.53 206 GLY D O 1
ATOM 5747 N N . LEU D 1 209 ? -4.747 103.309 87.053 1.00 46.64 207 LEU D N 1
ATOM 5748 C CA . LEU D 1 209 ? -3.313 103.204 87.366 1.00 44.29 207 LEU D CA 1
ATOM 5749 C C . LEU D 1 209 ? -3.154 103.041 88.857 1.00 42.72 207 LEU D C 1
ATOM 5750 O O . LEU D 1 209 ? -3.927 103.586 89.635 1.00 42.70 207 LEU D O 1
ATOM 5755 N N . LEU D 1 210 ? -2.171 102.243 89.248 1.00 41.23 208 LEU D N 1
ATOM 5756 C CA . LEU D 1 210 ? -1.804 102.149 90.637 1.00 39.05 208 LEU D CA 1
ATOM 5757 C C . LEU D 1 210 ? -0.643 103.089 90.875 1.00 38.20 208 LEU D C 1
ATOM 5758 O O . LEU D 1 210 ? 0.374 103.047 90.160 1.00 37.59 208 LEU D O 1
ATOM 5763 N N . LEU D 1 211 ? -0.809 103.941 91.884 1.00 36.47 209 LEU D N 1
ATOM 5764 C CA . LEU D 1 211 ? 0.239 104.838 92.319 1.00 34.77 209 LEU D CA 1
ATOM 5765 C C . LEU D 1 211 ? 0.697 104.454 93.736 1.00 33.44 209 LEU D C 1
ATOM 5766 O O . LEU D 1 211 ? -0.115 104.324 94.672 1.00 32.25 209 LEU D O 1
ATOM 5771 N N . THR D 1 212 ? 2.010 104.299 93.882 1.00 31.85 210 THR D N 1
ATOM 5772 C CA . THR D 1 212 ? 2.637 104.154 95.187 1.00 31.01 210 THR D CA 1
ATOM 5773 C C . THR D 1 212 ? 3.286 105.465 95.622 1.00 30.91 210 THR D C 1
ATOM 5774 O O . THR D 1 212 ? 4.086 106.062 94.906 1.00 30.32 210 THR D O 1
ATOM 5778 N N . THR D 1 213 ? 2.950 105.891 96.821 1.00 30.46 211 THR D N 1
ATOM 5779 C CA . THR D 1 213 ? 3.542 107.062 97.388 1.00 30.62 211 THR D CA 1
ATOM 5780 C C . THR D 1 213 ? 4.566 106.706 98.495 1.00 31.53 211 THR D C 1
ATOM 5781 O O . THR D 1 213 ? 4.240 106.013 99.499 1.00 30.15 211 THR D O 1
ATOM 5785 N N . LEU D 1 214 ? 5.795 107.203 98.306 1.00 31.57 212 LEU D N 1
ATOM 5786 C CA . LEU D 1 214 ? 6.892 106.868 99.203 1.00 32.24 212 LEU D CA 1
ATOM 5787 C C . LEU D 1 214 ? 7.341 108.127 99.913 1.00 33.19 212 LEU D C 1
ATOM 5788 O O . LEU D 1 214 ? 7.516 109.164 99.293 1.00 33.58 212 LEU D O 1
ATOM 5793 N N . LYS D 1 215 ? 7.519 108.051 101.216 1.00 35.07 213 LYS D N 1
ATOM 5794 C CA . LYS D 1 215 ? 8.140 109.174 101.921 1.00 37.03 213 LYS D CA 1
ATOM 5795 C C . LYS D 1 215 ? 8.982 108.754 103.128 1.00 36.65 213 LYS D C 1
ATOM 5796 O O . LYS D 1 215 ? 8.678 107.771 103.840 1.00 36.12 213 LYS D O 1
ATOM 5802 N N . GLY D 1 216 ? 10.053 109.516 103.331 1.00 36.67 214 GLY D N 1
ATOM 5803 C CA . GLY D 1 216 ? 10.922 109.337 104.481 1.00 36.74 214 GLY D CA 1
ATOM 5804 C C . GLY D 1 216 ? 12.354 109.415 104.016 1.00 36.59 214 GLY D C 1
ATOM 5805 O O . GLY D 1 216 ? 12.693 110.221 103.142 1.00 36.52 214 GLY D O 1
ATOM 5806 N N . SER D 1 217 ? 13.181 108.557 104.593 1.00 35.99 215 SER D N 1
ATOM 5807 C CA . SER D 1 217 ? 14.606 108.576 104.323 1.00 36.16 215 SER D CA 1
ATOM 5808 C C . SER D 1 217 ? 15.095 107.147 104.098 1.00 34.63 215 SER D C 1
ATOM 5809 O O . SER D 1 217 ? 14.766 106.262 104.858 1.00 34.34 215 SER D O 1
ATOM 5812 N N . GLY D 1 218 ? 15.837 106.928 103.024 1.00 33.98 216 GLY D N 1
ATOM 5813 C CA . GLY D 1 218 ? 16.396 105.613 102.716 1.00 33.30 216 GLY D CA 1
ATOM 5814 C C . GLY D 1 218 ? 16.687 105.529 101.242 1.00 33.42 216 GLY D C 1
ATOM 5815 O O . GLY D 1 218 ? 16.733 106.557 100.546 1.00 34.18 216 GLY D O 1
ATOM 5816 N N . THR D 1 219 ? 16.882 104.315 100.741 1.00 32.91 217 THR D N 1
ATOM 5817 C CA . THR D 1 219 ? 17.177 104.130 99.304 1.00 31.98 217 THR D CA 1
ATOM 5818 C C . THR D 1 219 ? 16.013 103.405 98.630 1.00 31.13 217 THR D C 1
ATOM 5819 O O . THR D 1 219 ? 15.379 102.533 99.236 1.00 31.21 217 THR D O 1
ATOM 5823 N N . VAL D 1 220 ? 15.700 103.780 97.402 1.00 30.77 218 VAL D N 1
ATOM 5824 C CA . VAL D 1 220 ? 14.681 103.060 96.657 1.00 31.69 218 VAL D CA 1
ATOM 5825 C C . VAL D 1 220 ? 15.238 102.637 95.321 1.00 30.19 218 VAL D C 1
ATOM 5826 O O . VAL D 1 220 ? 16.021 103.363 94.710 1.00 30.91 218 VAL D O 1
ATOM 5830 N N . TRP D 1 221 ? 14.860 101.454 94.891 1.00 29.13 219 TRP D N 1
ATOM 5831 C CA . TRP D 1 221 ? 15.337 100.940 93.609 1.00 29.34 219 TRP D CA 1
ATOM 5832 C C . TRP D 1 221 ? 14.098 100.849 92.718 1.00 27.90 219 TRP D C 1
ATOM 5833 O O . TRP D 1 221 ? 13.085 100.321 93.127 1.00 26.26 219 TRP D O 1
ATOM 5844 N N . LEU D 1 222 ? 14.181 101.454 91.541 1.00 27.13 220 LEU D N 1
ATOM 5845 C CA . LEU D 1 222 ? 13.097 101.436 90.541 1.00 26.98 220 LEU D CA 1
ATOM 5846 C C . LEU D 1 222 ? 13.505 100.756 89.245 1.00 26.77 220 LEU D C 1
ATOM 5847 O O . LEU D 1 222 ? 14.710 100.674 88.934 1.00 26.78 220 LEU D O 1
ATOM 5852 N N . GLN D 1 223 ? 12.498 100.234 88.530 1.00 25.88 221 GLN D N 1
ATOM 5853 C CA . GLN D 1 223 ? 12.670 99.647 87.214 1.00 26.40 221 GLN D CA 1
ATOM 5854 C C . GLN D 1 223 ? 11.851 100.430 86.210 1.00 26.74 221 GLN D C 1
ATOM 5855 O O . GLN D 1 223 ? 10.778 100.925 86.537 1.00 27.60 221 GLN D O 1
ATOM 5861 N N . SER D 1 224 ? 12.340 100.537 84.989 1.00 27.31 222 SER D N 1
ATOM 5862 C CA . SER D 1 224 ? 11.612 101.285 83.975 1.00 28.35 222 SER D CA 1
ATOM 5863 C C . SER D 1 224 ? 10.651 100.394 83.223 1.00 28.57 222 SER D C 1
ATOM 5864 O O . SER D 1 224 ? 9.717 100.892 82.620 1.00 29.78 222 SER D O 1
ATOM 5867 N N . LEU D 1 225 ? 10.895 99.083 83.195 1.00 28.42 223 LEU D N 1
ATOM 5868 C CA . LEU D 1 225 ? 9.990 98.208 82.484 1.00 28.79 223 LEU D CA 1
ATOM 5869 C C . LEU D 1 225 ? 9.439 97.084 83.386 1.00 28.69 223 LEU D C 1
ATOM 5870 O O . LEU D 1 225 ? 9.835 95.943 83.278 1.00 27.90 223 LEU D O 1
ATOM 5875 N N . PRO D 1 226 ? 8.473 97.429 84.259 1.00 28.45 224 PRO D N 1
ATOM 5876 C CA . PRO D 1 226 ? 7.889 96.447 85.154 1.00 28.50 224 PRO D CA 1
ATOM 5877 C C . PRO D 1 226 ? 7.299 95.334 84.337 1.00 29.26 224 PRO D C 1
ATOM 5878 O O . PRO D 1 226 ? 6.761 95.558 83.239 1.00 29.06 224 PRO D O 1
ATOM 5882 N N . PHE D 1 227 ? 7.384 94.128 84.851 1.00 30.20 225 PHE D N 1
ATOM 5883 C CA . PHE D 1 227 ? 6.742 93.001 84.169 1.00 31.22 225 PHE D CA 1
ATOM 5884 C C . PHE D 1 227 ? 5.233 93.193 83.994 1.00 29.82 225 PHE D C 1
ATOM 5885 O O . PHE D 1 227 ? 4.648 92.779 82.989 1.00 29.49 225 PHE D O 1
ATOM 5893 N N . SER D 1 228 ? 4.610 93.817 84.989 1.00 29.52 226 SER D N 1
ATOM 5894 C CA . SER D 1 228 ? 3.151 93.998 85.028 1.00 29.50 226 SER D CA 1
ATOM 5895 C C . SER D 1 228 ? 2.651 94.994 83.967 1.00 28.84 226 SER D C 1
ATOM 5896 O O . SER D 1 228 ? 1.534 94.889 83.476 1.00 29.45 226 SER D O 1
ATOM 5899 N N . ARG D 1 229 ? 3.485 95.967 83.626 1.00 28.56 227 ARG D N 1
ATOM 5900 C CA . ARG D 1 229 ? 3.215 96.895 82.548 1.00 28.62 227 ARG D CA 1
ATOM 5901 C C . ARG D 1 229 ? 3.351 96.210 81.194 1.00 29.33 227 ARG D C 1
ATOM 5902 O O . ARG D 1 229 ? 2.514 96.388 80.309 1.00 28.29 227 ARG D O 1
ATOM 5910 N N . LEU D 1 230 ? 4.421 95.435 81.027 1.00 30.39 228 LEU D N 1
ATOM 5911 C CA . LEU D 1 230 ? 4.610 94.661 79.800 1.00 31.23 228 LEU D CA 1
ATOM 5912 C C . LEU D 1 230 ? 3.394 93.732 79.597 1.00 31.07 228 LEU D C 1
ATOM 5913 O O . LEU D 1 230 ? 2.758 93.746 78.548 1.00 31.22 228 LEU D O 1
ATOM 5918 N N . ALA D 1 231 ? 3.031 92.989 80.635 1.00 31.17 229 ALA D N 1
ATOM 5919 C CA . ALA D 1 231 ? 1.965 91.989 80.503 1.00 31.20 229 ALA D CA 1
ATOM 5920 C C . ALA D 1 231 ? 0.630 92.651 80.280 1.00 31.18 229 ALA D C 1
ATOM 5921 O O . ALA D 1 231 ? -0.096 92.311 79.348 1.00 31.78 229 ALA D O 1
ATOM 5923 N N . GLY D 1 232 ? 0.315 93.631 81.111 1.00 30.83 230 GLY D N 1
ATOM 5924 C CA . GLY D 1 232 ? -0.910 94.388 80.928 1.00 31.27 230 GLY D CA 1
ATOM 5925 C C . GLY D 1 232 ? -1.106 95.097 79.596 1.00 31.19 230 GLY D C 1
ATOM 5926 O O . GLY D 1 232 ? -2.246 95.200 79.094 1.00 32.10 230 GLY D O 1
ATOM 5927 N N . ARG D 1 233 ? -0.041 95.640 79.019 1.00 30.83 231 ARG D N 1
ATOM 5928 C CA . ARG D 1 233 ? -0.193 96.312 77.716 1.00 30.59 231 ARG D CA 1
ATOM 5929 C C . ARG D 1 233 ? -0.412 95.308 76.564 1.00 30.71 231 ARG D C 1
ATOM 5930 O O . ARG D 1 233 ? -1.161 95.563 75.620 1.00 31.01 231 ARG D O 1
ATOM 5938 N N . ILE D 1 234 ? 0.285 94.181 76.646 1.00 31.34 232 ILE D N 1
ATOM 5939 C CA . ILE D 1 234 ? 0.152 93.110 75.687 1.00 31.82 232 ILE D CA 1
ATOM 5940 C C . ILE D 1 234 ? -1.264 92.553 75.773 1.00 32.96 232 ILE D C 1
ATOM 5941 O O . ILE D 1 234 ? -1.893 92.264 74.728 1.00 33.48 232 ILE D O 1
ATOM 5946 N N . TYR D 1 235 ? -1.764 92.444 77.007 1.00 32.91 233 TYR D N 1
ATOM 5947 C CA . TYR D 1 235 ? -3.092 91.928 77.240 1.00 34.27 233 TYR D CA 1
ATOM 5948 C C . TYR D 1 235 ? -4.104 92.925 76.675 1.00 34.68 233 TYR D C 1
ATOM 5949 O O . TYR D 1 235 ? -5.073 92.545 76.014 1.00 34.53 233 TYR D O 1
ATOM 5958 N N . ASP D 1 236 ? -3.886 94.203 76.932 1.00 35.09 234 ASP D N 1
ATOM 5959 C CA . ASP D 1 236 ? -4.782 95.202 76.384 1.00 36.46 234 ASP D CA 1
ATOM 5960 C C . ASP D 1 236 ? -4.858 95.183 74.837 1.00 37.40 234 ASP D C 1
ATOM 5961 O O . ASP D 1 236 ? -5.945 95.299 74.285 1.00 37.14 234 ASP D O 1
ATOM 5966 N N . ALA D 1 237 ? -3.707 95.036 74.170 1.00 38.19 235 ALA D N 1
ATOM 5967 C CA . ALA D 1 237 ? -3.594 95.183 72.703 1.00 38.82 235 ALA D CA 1
ATOM 5968 C C . ALA D 1 237 ? -4.006 93.925 71.947 1.00 39.44 235 ALA D C 1
ATOM 5969 O O . ALA D 1 237 ? -4.354 93.991 70.790 1.00 38.43 235 ALA D O 1
ATOM 5971 N N . THR D 1 238 ? -3.986 92.785 72.614 1.00 41.46 236 THR D N 1
ATOM 5972 C CA . THR D 1 238 ? -4.279 91.536 71.923 1.00 44.18 236 THR D CA 1
ATOM 5973 C C . THR D 1 238 ? -5.462 90.752 72.465 1.00 46.47 236 THR D C 1
ATOM 5974 O O . THR D 1 238 ? -5.251 89.653 72.918 1.00 48.27 236 THR D O 1
ATOM 5978 N N . PHE D 1 239 ? -6.687 91.277 72.418 1.00 49.18 237 PHE D N 1
ATOM 5979 C CA . PHE D 1 239 ? -7.882 90.579 73.029 1.00 51.73 237 PHE D CA 1
ATOM 5980 C C . PHE D 1 239 ? -9.263 91.128 72.597 1.00 52.68 237 PHE D C 1
ATOM 5981 O O . PHE D 1 239 ? -9.863 90.661 71.609 1.00 53.90 237 PHE D O 1
ATOM 5989 N N . SER E 1 5 ? 6.912 127.201 73.173 1.00 43.27 3 SER E N 1
ATOM 5990 C CA . SER E 1 5 ? 7.268 125.777 73.507 1.00 44.50 3 SER E CA 1
ATOM 5991 C C . SER E 1 5 ? 8.470 125.709 74.439 1.00 44.62 3 SER E C 1
ATOM 5992 O O . SER E 1 5 ? 9.556 126.194 74.108 1.00 44.67 3 SER E O 1
ATOM 5995 N N . HIS E 1 6 ? 8.227 125.136 75.618 1.00 45.10 4 HIS E N 1
ATOM 5996 C CA . HIS E 1 6 ? 9.179 125.057 76.719 1.00 45.74 4 HIS E CA 1
ATOM 5997 C C . HIS E 1 6 ? 10.496 124.366 76.320 1.00 45.92 4 HIS E C 1
ATOM 5998 O O . HIS E 1 6 ? 10.490 123.426 75.529 1.00 45.86 4 HIS E O 1
ATOM 6005 N N . GLU E 1 7 ? 11.623 124.825 76.864 1.00 46.47 5 GLU E N 1
ATOM 6006 C CA . GLU E 1 7 ? 12.921 124.193 76.574 1.00 47.17 5 GLU E CA 1
ATOM 6007 C C . GLU E 1 7 ? 13.285 123.211 77.666 1.00 46.39 5 GLU E C 1
ATOM 6008 O O . GLU E 1 7 ? 13.725 123.592 78.751 1.00 47.11 5 GLU E O 1
ATOM 6014 N N . LEU E 1 8 ? 13.098 121.938 77.361 1.00 45.31 6 LEU E N 1
ATOM 6015 C CA . LEU E 1 8 ? 13.149 120.907 78.372 1.00 43.80 6 LEU E CA 1
ATOM 6016 C C . LEU E 1 8 ? 14.526 120.342 78.551 1.00 42.74 6 LEU E C 1
ATOM 6017 O O . LEU E 1 8 ? 15.181 119.924 77.600 1.00 42.33 6 LEU E O 1
ATOM 6022 N N . ASP E 1 9 ? 14.975 120.352 79.788 1.00 41.72 7 ASP E N 1
ATOM 6023 C CA . ASP E 1 9 ? 16.139 119.599 80.133 1.00 41.28 7 ASP E CA 1
ATOM 6024 C C . ASP E 1 9 ? 15.693 118.178 80.414 1.00 40.50 7 ASP E C 1
ATOM 6025 O O . ASP E 1 9 ? 14.585 117.945 80.889 1.00 40.27 7 ASP E O 1
ATOM 6030 N N . TYR E 1 10 ? 16.570 117.225 80.164 1.00 39.14 8 TYR E N 1
ATOM 6031 C CA . TYR E 1 10 ? 16.209 115.854 80.406 1.00 37.86 8 TYR E CA 1
ATOM 6032 C C . TYR E 1 10 ? 17.468 115.059 80.467 1.00 38.06 8 TYR E C 1
ATOM 6033 O O . TYR E 1 10 ? 18.506 115.522 79.998 1.00 38.00 8 TYR E O 1
ATOM 6042 N N . ARG E 1 11 ? 17.371 113.861 81.028 1.00 38.02 9 ARG E N 1
ATOM 6043 C CA . ARG E 1 11 ? 18.407 112.853 80.833 1.00 38.49 9 ARG E CA 1
ATOM 6044 C C . ARG E 1 11 ? 17.803 111.508 80.465 1.00 37.34 9 ARG E C 1
ATOM 6045 O O . ARG E 1 11 ? 16.813 111.077 81.047 1.00 36.96 9 ARG E O 1
ATOM 6053 N N . ILE E 1 12 ? 18.386 110.885 79.455 1.00 36.64 10 ILE E N 1
ATOM 6054 C CA . ILE E 1 12 ? 18.011 109.565 79.037 1.00 36.75 10 ILE E CA 1
ATOM 6055 C C . ILE E 1 12 ? 18.847 108.541 79.822 1.00 36.99 10 ILE E C 1
ATOM 6056 O O . ILE E 1 12 ? 20.057 108.492 79.701 1.00 37.27 10 ILE E O 1
ATOM 6061 N N . LEU E 1 13 ? 18.185 107.754 80.657 1.00 38.33 11 LEU E N 1
ATOM 6062 C CA . LEU E 1 13 ? 18.814 106.695 81.473 1.00 38.61 11 LEU E CA 1
ATOM 6063 C C . LEU E 1 13 ? 18.828 105.323 80.816 1.00 39.06 11 LEU E C 1
ATOM 6064 O O . LEU E 1 13 ? 17.855 104.927 80.125 1.00 38.41 11 LEU E O 1
ATOM 6069 N N . GLY E 1 14 ? 19.925 104.598 81.052 1.00 38.60 12 GLY E N 1
ATOM 6070 C CA . GLY E 1 14 ? 20.060 103.223 80.607 1.00 39.50 12 GLY E CA 1
ATOM 6071 C C . GLY E 1 14 ? 20.785 103.028 79.289 1.00 40.59 12 GLY E C 1
ATOM 6072 O O . GLY E 1 14 ? 21.094 103.994 78.592 1.00 39.46 12 GLY E O 1
ATOM 6073 N N . GLU E 1 15 ? 21.008 101.761 78.937 1.00 42.49 13 GLU E N 1
ATOM 6074 C CA . GLU E 1 15 ? 21.757 101.400 77.724 1.00 44.36 13 GLU E CA 1
ATOM 6075 C C . GLU E 1 15 ? 20.884 100.861 76.604 1.00 44.36 13 GLU E C 1
ATOM 6076 O O . GLU E 1 15 ? 20.481 101.627 75.737 1.00 45.08 13 GLU E O 1
ATOM 6082 N N . SER E 1 16 ? 20.580 99.561 76.587 1.00 44.30 14 SER E N 1
ATOM 6083 C CA . SER E 1 16 ? 19.662 99.066 75.557 1.00 44.43 14 SER E CA 1
ATOM 6084 C C . SER E 1 16 ? 18.186 99.323 75.850 1.00 43.72 14 SER E C 1
ATOM 6085 O O . SER E 1 16 ? 17.397 99.515 74.934 1.00 44.60 14 SER E O 1
ATOM 6096 N N . GLN E 1 18 ? 15.730 101.919 77.665 1.00 36.89 16 GLN E N 1
ATOM 6097 C CA . GLN E 1 18 ? 15.805 103.287 78.169 1.00 35.24 16 GLN E CA 1
ATOM 6098 C C . GLN E 1 18 ? 14.515 103.873 78.743 1.00 34.66 16 GLN E C 1
ATOM 6099 O O . GLN E 1 18 ? 13.382 103.443 78.414 1.00 34.89 16 GLN E O 1
ATOM 6105 N N . THR E 1 19 ? 14.725 104.841 79.626 1.00 33.40 17 THR E N 1
ATOM 6106 C CA . THR E 1 19 ? 13.721 105.752 80.118 1.00 33.40 17 THR E CA 1
ATOM 6107 C C . THR E 1 19 ? 14.253 107.200 80.023 1.00 33.21 17 THR E C 1
ATOM 6108 O O . THR E 1 19 ? 15.469 107.440 80.095 1.00 32.41 17 THR E O 1
ATOM 6112 N N . VAL E 1 20 ? 13.345 108.163 79.853 1.00 32.59 18 VAL E N 1
ATOM 6113 C CA . VAL E 1 20 ? 13.718 109.562 79.844 1.00 32.30 18 VAL E CA 1
ATOM 6114 C C . VAL E 1 20 ? 13.252 110.166 81.119 1.00 33.40 18 VAL E C 1
ATOM 6115 O O . VAL E 1 20 ? 12.081 110.058 81.478 1.00 35.01 18 VAL E O 1
ATOM 6119 N N . GLU E 1 21 ? 14.176 110.780 81.849 1.00 34.17 19 GLU E N 1
ATOM 6120 C CA . GLU E 1 21 ? 13.794 111.578 82.999 1.00 34.47 19 GLU E CA 1
ATOM 6121 C C . GLU E 1 21 ? 13.798 113.043 82.573 1.00 34.44 19 GLU E C 1
ATOM 6122 O O . GLU E 1 21 ? 14.800 113.538 82.081 1.00 35.30 19 GLU E O 1
ATOM 6128 N N . ILE E 1 22 ? 12.661 113.707 82.753 1.00 34.51 20 ILE E N 1
ATOM 6129 C CA . ILE E 1 22 ? 12.443 115.095 82.345 1.00 34.15 20 ILE E CA 1
ATOM 6130 C C . ILE E 1 22 ? 12.570 115.995 83.548 1.00 34.38 20 ILE E C 1
ATOM 6131 O O . ILE E 1 22 ? 12.041 115.698 84.632 1.00 33.44 20 ILE E O 1
ATOM 6136 N N . GLU E 1 23 ? 13.295 117.087 83.365 1.00 35.48 21 GLU E N 1
ATOM 6137 C CA . GLU E 1 23 ? 13.517 118.028 84.442 1.00 37.19 21 GLU E CA 1
ATOM 6138 C C . GLU E 1 23 ? 12.687 119.285 84.201 1.00 37.29 21 GLU E C 1
ATOM 6139 O O . GLU E 1 23 ? 12.723 119.850 83.127 1.00 37.57 21 GLU E O 1
ATOM 6145 N N . LEU E 1 24 ? 11.932 119.694 85.199 1.00 37.93 22 LEU E N 1
ATOM 6146 C CA . LEU E 1 24 ? 11.044 120.835 85.061 1.00 39.85 22 LEU E CA 1
ATOM 6147 C C . LEU E 1 24 ? 11.319 121.902 86.156 1.00 41.85 22 LEU E C 1
ATOM 6148 O O . LEU E 1 24 ? 11.329 121.616 87.358 1.00 41.75 22 LEU E O 1
ATOM 6153 N N . ASP E 1 25 ? 11.514 123.143 85.720 1.00 44.40 23 ASP E N 1
ATOM 6154 C CA . ASP E 1 25 ? 11.609 124.263 86.644 1.00 46.07 23 ASP E CA 1
ATOM 6155 C C . ASP E 1 25 ? 10.195 124.666 87.011 1.00 46.56 23 ASP E C 1
ATOM 6156 O O . ASP E 1 25 ? 9.246 124.213 86.364 1.00 46.98 23 ASP E O 1
ATOM 6161 N N . PRO E 1 26 ? 10.037 125.488 88.064 1.00 46.75 24 PRO E N 1
ATOM 6162 C CA . PRO E 1 26 ? 8.701 125.882 88.440 1.00 46.49 24 PRO E CA 1
ATOM 6163 C C . PRO E 1 26 ? 7.869 126.356 87.235 1.00 46.12 24 PRO E C 1
ATOM 6164 O O . PRO E 1 26 ? 8.373 127.028 86.345 1.00 46.62 24 PRO E O 1
ATOM 6168 N N . GLY E 1 27 ? 6.612 125.944 87.187 1.00 45.37 25 GLY E N 1
ATOM 6169 C CA . GLY E 1 27 ? 5.750 126.295 86.080 1.00 44.03 25 GLY E CA 1
ATOM 6170 C C . GLY E 1 27 ? 5.952 125.618 84.743 1.00 43.05 25 GLY E C 1
ATOM 6171 O O . GLY E 1 27 ? 5.121 125.811 83.855 1.00 44.00 25 GLY E O 1
ATOM 6172 N N . GLU E 1 28 ? 7.042 124.865 84.558 1.00 41.65 26 GLU E N 1
ATOM 6173 C CA . GLU E 1 28 ? 7.253 124.116 83.306 1.00 40.78 26 GLU E CA 1
ATOM 6174 C C . GLU E 1 28 ? 6.360 122.852 83.217 1.00 38.73 26 GLU E C 1
ATOM 6175 O O . GLU E 1 28 ? 6.010 122.235 84.222 1.00 38.59 26 GLU E O 1
ATOM 6181 N N . THR E 1 29 ? 6.003 122.469 81.992 1.00 36.45 27 THR E N 1
ATOM 6182 C CA . THR E 1 29 ? 5.130 121.336 81.752 1.00 33.30 27 THR E CA 1
ATOM 6183 C C . THR E 1 29 ? 5.736 120.382 80.722 1.00 31.54 27 THR E C 1
ATOM 6184 O O . THR E 1 29 ? 6.318 120.815 79.757 1.00 30.72 27 THR E O 1
ATOM 6188 N N . VAL E 1 30 ? 5.531 119.081 80.903 1.00 29.39 28 VAL E N 1
ATOM 6189 C CA . VAL E 1 30 ? 5.759 118.143 79.817 1.00 27.17 28 VAL E CA 1
ATOM 6190 C C . VAL E 1 30 ? 4.499 117.273 79.614 1.00 26.88 28 VAL E C 1
ATOM 6191 O O . VAL E 1 30 ? 3.755 117.023 80.550 1.00 25.68 28 VAL E O 1
ATOM 6195 N N . ILE E 1 31 ? 4.280 116.799 78.386 1.00 26.93 29 ILE E N 1
ATOM 6196 C CA . ILE E 1 31 ? 3.091 116.040 78.043 1.00 26.28 29 ILE E CA 1
ATOM 6197 C C . ILE E 1 31 ? 3.429 114.590 77.670 1.00 26.09 29 ILE E C 1
ATOM 6198 O O . ILE E 1 31 ? 4.427 114.342 77.017 1.00 25.60 29 ILE E O 1
ATOM 6203 N N . ALA E 1 32 ? 2.571 113.652 78.081 1.00 25.15 30 ALA E N 1
ATOM 6204 C CA . ALA E 1 32 ? 2.786 112.202 77.895 1.00 25.85 30 ALA E CA 1
ATOM 6205 C C . ALA E 1 32 ? 1.481 111.441 78.108 1.00 25.11 30 ALA E C 1
ATOM 6206 O O . ALA E 1 32 ? 0.577 111.956 78.714 1.00 24.79 30 ALA E O 1
ATOM 6208 N N . GLU E 1 33 ? 1.403 110.211 77.623 1.00 27.07 31 GLU E N 1
ATOM 6209 C CA . GLU E 1 33 ? 0.405 109.216 78.125 1.00 27.60 31 GLU E CA 1
ATOM 6210 C C . GLU E 1 33 ? 0.752 108.945 79.597 1.00 27.08 31 GLU E C 1
ATOM 6211 O O . GLU E 1 33 ? 1.905 108.679 79.926 1.00 27.19 31 GLU E O 1
ATOM 6217 N N . ALA E 1 34 ? -0.229 109.039 80.488 1.00 27.68 32 ALA E N 1
ATOM 6218 C CA . ALA E 1 34 ? -0.033 108.788 81.926 1.00 27.08 32 ALA E CA 1
ATOM 6219 C C . ALA E 1 34 ? 0.498 107.364 82.214 1.00 27.31 32 ALA E C 1
ATOM 6220 O O . ALA E 1 34 ? 1.147 107.131 83.245 1.00 26.61 32 ALA E O 1
ATOM 6222 N N . GLY E 1 35 ? 0.166 106.427 81.307 1.00 26.70 33 GLY E N 1
ATOM 6223 C CA . GLY E 1 35 ? 0.629 105.039 81.353 1.00 27.15 33 GLY E CA 1
ATOM 6224 C C . GLY E 1 35 ? 2.125 104.823 81.115 1.00 27.66 33 GLY E C 1
ATOM 6225 O O . GLY E 1 35 ? 2.637 103.703 81.327 1.00 28.31 33 GLY E O 1
ATOM 6226 N N . ALA E 1 36 ? 2.824 105.873 80.680 1.00 26.96 34 ALA E N 1
ATOM 6227 C CA . ALA E 1 36 ? 4.257 105.817 80.490 1.00 27.01 34 ALA E CA 1
ATOM 6228 C C . ALA E 1 36 ? 5.041 106.350 81.691 1.00 27.70 34 ALA E C 1
ATOM 6229 O O . ALA E 1 36 ? 6.250 106.178 81.749 1.00 29.57 34 ALA E O 1
ATOM 6239 N N . ASN E 1 38 ? 6.831 106.653 85.120 1.00 27.38 36 ASN E N 1
ATOM 6240 C CA . ASN E 1 38 ? 7.488 105.776 86.102 1.00 27.33 36 ASN E CA 1
ATOM 6241 C C . ASN E 1 38 ? 7.440 106.380 87.487 1.00 26.55 36 ASN E C 1
ATOM 6242 O O . ASN E 1 38 ? 7.008 105.742 88.403 1.00 26.42 36 ASN E O 1
ATOM 6247 N N . TYR E 1 39 ? 7.968 107.589 87.641 1.00 27.67 37 TYR E N 1
ATOM 6248 C CA . TYR E 1 39 ? 7.998 108.277 88.938 1.00 28.25 37 TYR E CA 1
ATOM 6249 C C . TYR E 1 39 ? 7.929 109.805 88.778 1.00 29.30 37 TYR E C 1
ATOM 6250 O O . TYR E 1 39 ? 8.324 110.354 87.767 1.00 28.79 37 TYR E O 1
ATOM 6267 N N . THR E 1 41 ? 8.710 113.422 91.282 1.00 35.28 39 THR E N 1
ATOM 6268 C CA . THR E 1 41 ? 9.150 113.966 92.551 1.00 36.37 39 THR E CA 1
ATOM 6269 C C . THR E 1 41 ? 7.993 114.773 93.135 1.00 37.81 39 THR E C 1
ATOM 6270 O O . THR E 1 41 ? 6.911 114.879 92.514 1.00 38.61 39 THR E O 1
ATOM 6274 N N . GLY E 1 42 ? 8.209 115.354 94.309 1.00 38.66 40 GLY E N 1
ATOM 6275 C CA . GLY E 1 42 ? 7.100 115.770 95.184 1.00 38.97 40 GLY E CA 1
ATOM 6276 C C . GLY E 1 42 ? 6.117 116.813 94.655 1.00 38.80 40 GLY E C 1
ATOM 6277 O O . GLY E 1 42 ? 4.926 116.746 94.980 1.00 38.73 40 GLY E O 1
ATOM 6278 N N . ASP E 1 43 ? 6.596 117.777 93.872 1.00 38.14 41 ASP E N 1
ATOM 6279 C CA . ASP E 1 43 ? 5.723 118.901 93.468 1.00 39.09 41 ASP E CA 1
ATOM 6280 C C . ASP E 1 43 ? 5.098 118.853 92.039 1.00 37.86 41 ASP E C 1
ATOM 6281 O O . ASP E 1 43 ? 4.369 119.773 91.634 1.00 37.28 41 ASP E O 1
ATOM 6286 N N . ILE E 1 44 ? 5.370 117.776 91.299 1.00 36.64 42 ILE E N 1
ATOM 6287 C CA . ILE E 1 44 ? 4.671 117.478 90.036 1.00 35.39 42 ILE E CA 1
ATOM 6288 C C . ILE E 1 44 ? 3.192 117.228 90.261 1.00 33.79 42 ILE E C 1
ATOM 6289 O O . ILE E 1 44 ? 2.780 116.449 91.107 1.00 33.63 42 ILE E O 1
ATOM 6294 N N . ARG E 1 45 ? 2.388 117.958 89.522 1.00 33.57 43 ARG E N 1
ATOM 6295 C CA . ARG E 1 45 ? 0.954 117.681 89.471 1.00 33.17 43 ARG E CA 1
ATOM 6296 C C . ARG E 1 45 ? 0.620 117.532 88.001 1.00 30.91 43 ARG E C 1
ATOM 6297 O O . ARG E 1 45 ? 1.458 117.796 87.159 1.00 29.06 43 ARG E O 1
ATOM 6305 N N . PHE E 1 46 ? -0.606 117.128 87.696 1.00 30.16 44 PHE E N 1
ATOM 6306 C CA . PHE E 1 46 ? -0.981 116.850 86.310 1.00 29.60 44 PHE E CA 1
ATOM 6307 C C . PHE E 1 46 ? -2.440 117.217 86.061 1.00 28.87 44 PHE E C 1
ATOM 6308 O O . PHE E 1 46 ? -3.275 117.171 86.963 1.00 28.66 44 PHE E O 1
ATOM 6316 N N . THR E 1 47 ? -2.740 117.566 84.822 1.00 27.75 45 THR E N 1
ATOM 6317 C CA . THR E 1 47 ? -4.116 117.727 84.363 1.00 27.98 45 THR E CA 1
ATOM 6318 C C . THR E 1 47 ? -4.249 116.889 83.123 1.00 27.70 45 THR E C 1
ATOM 6319 O O . THR E 1 47 ? -3.243 116.375 82.627 1.00 27.67 45 THR E O 1
ATOM 6323 N N . ALA E 1 48 ? -5.465 116.760 82.606 1.00 28.14 46 ALA E N 1
ATOM 6324 C CA . ALA E 1 48 ? -5.685 115.947 81.419 1.00 29.27 46 ALA E CA 1
ATOM 6325 C C . ALA E 1 48 ? -6.294 116.745 80.279 1.00 30.08 46 ALA E C 1
ATOM 6326 O O . ALA E 1 48 ? -7.250 117.494 80.475 1.00 29.64 46 ALA E O 1
ATOM 6328 N N . ARG E 1 49 ? -5.731 116.574 79.092 1.00 31.81 47 ARG E N 1
ATOM 6329 C CA . ARG E 1 49 ? -6.375 116.972 77.865 1.00 34.54 47 ARG E CA 1
ATOM 6330 C C . ARG E 1 49 ? -7.423 115.922 77.503 1.00 36.83 47 ARG E C 1
ATOM 6331 O O . ARG E 1 49 ? -7.077 114.769 77.215 1.00 36.93 47 ARG E O 1
ATOM 6347 N N . GLY E 1 51 ? -10.573 113.983 75.394 1.00 45.58 49 GLY E N 1
ATOM 6348 C CA . GLY E 1 51 ? -10.855 113.627 74.001 1.00 46.26 49 GLY E CA 1
ATOM 6349 C C . GLY E 1 51 ? -9.870 112.631 73.413 1.00 47.56 49 GLY E C 1
ATOM 6350 O O . GLY E 1 51 ? -9.305 111.787 74.136 1.00 48.70 49 GLY E O 1
ATOM 6351 N N . SER E 1 74 ? -11.072 108.439 76.535 1.00 47.08 72 SER E N 1
ATOM 6352 C CA . SER E 1 74 ? -11.462 109.835 76.517 1.00 46.36 72 SER E CA 1
ATOM 6353 C C . SER E 1 74 ? -10.385 110.787 77.071 1.00 45.46 72 SER E C 1
ATOM 6354 O O . SER E 1 74 ? -10.565 112.001 76.958 1.00 46.22 72 SER E O 1
ATOM 6357 N N . VAL E 1 75 ? -9.298 110.266 77.669 1.00 43.50 73 VAL E N 1
ATOM 6358 C CA . VAL E 1 75 ? -8.090 111.106 77.944 1.00 41.75 73 VAL E CA 1
ATOM 6359 C C . VAL E 1 75 ? -7.061 110.966 76.816 1.00 40.73 73 VAL E C 1
ATOM 6360 O O . VAL E 1 75 ? -6.551 109.875 76.549 1.00 40.42 73 VAL E O 1
ATOM 6364 N N . PHE E 1 76 ? -6.776 112.081 76.158 1.00 39.39 74 PHE E N 1
ATOM 6365 C CA . PHE E 1 76 ? -5.877 112.085 75.025 1.00 38.89 74 PHE E CA 1
ATOM 6366 C C . PHE E 1 76 ? -4.390 112.191 75.462 1.00 38.08 74 PHE E C 1
ATOM 6367 O O . PHE E 1 76 ? -3.533 111.533 74.885 1.00 37.88 74 PHE E O 1
ATOM 6383 N N . THR E 1 78 ? -1.845 113.532 79.123 1.00 29.15 76 THR E N 1
ATOM 6384 C CA . THR E 1 78 ? -1.740 114.094 80.461 1.00 27.26 76 THR E CA 1
ATOM 6385 C C . THR E 1 78 ? -0.665 115.190 80.455 1.00 27.16 76 THR E C 1
ATOM 6386 O O . THR E 1 78 ? 0.373 115.070 79.784 1.00 28.04 76 THR E O 1
ATOM 6390 N N . HIS E 1 79 ? -0.924 116.288 81.134 1.00 26.08 77 HIS E N 1
ATOM 6391 C CA . HIS E 1 79 ? 0.093 117.354 81.214 1.00 26.93 77 HIS E CA 1
ATOM 6392 C C . HIS E 1 79 ? 0.707 117.301 82.610 1.00 26.42 77 HIS E C 1
ATOM 6393 O O . HIS E 1 79 ? 0.009 117.436 83.592 1.00 25.28 77 HIS E O 1
ATOM 6400 N N . PHE E 1 80 ? 2.015 117.094 82.680 1.00 27.57 78 PHE E N 1
ATOM 6401 C CA . PHE E 1 80 ? 2.718 117.022 83.964 1.00 28.27 78 PHE E CA 1
ATOM 6402 C C . PHE E 1 80 ? 3.426 118.325 84.257 1.00 28.90 78 PHE E C 1
ATOM 6403 O O . PHE E 1 80 ? 4.252 118.763 83.462 1.00 29.40 78 PHE E O 1
ATOM 6411 N N . THR E 1 81 ? 3.101 118.927 85.394 1.00 30.62 79 THR E N 1
ATOM 6412 C CA . THR E 1 81 ? 3.589 120.269 85.765 1.00 33.19 79 THR E CA 1
ATOM 6413 C C . THR E 1 81 ? 4.299 120.398 87.124 1.00 34.26 79 THR E C 1
ATOM 6414 O O . THR E 1 81 ? 3.893 119.840 88.152 1.00 34.15 79 THR E O 1
ATOM 6418 N N . ASN E 1 82 ? 5.349 121.196 87.117 1.00 36.47 80 ASN E N 1
ATOM 6419 C CA . ASN E 1 82 ? 6.018 121.582 88.341 1.00 38.34 80 ASN E CA 1
ATOM 6420 C C . ASN E 1 82 ? 5.327 122.793 89.002 1.00 39.84 80 ASN E C 1
ATOM 6421 O O . ASN E 1 82 ? 5.563 123.954 88.619 1.00 39.22 80 ASN E O 1
ATOM 6426 N N . GLU E 1 83 ? 4.471 122.497 89.980 1.00 42.11 81 GLU E N 1
ATOM 6427 C CA . GLU E 1 83 ? 3.667 123.499 90.677 1.00 44.74 81 GLU E CA 1
ATOM 6428 C C . GLU E 1 83 ? 4.269 123.747 92.056 1.00 46.86 81 GLU E C 1
ATOM 6429 O O . GLU E 1 83 ? 3.532 123.911 93.045 1.00 47.14 81 GLU E O 1
ATOM 6435 N N . GLY E 1 84 ? 5.605 123.744 92.117 1.00 48.67 82 GLY E N 1
ATOM 6436 C CA . GLY E 1 84 ? 6.329 124.006 93.353 1.00 50.90 82 GLY E CA 1
ATOM 6437 C C . GLY E 1 84 ? 7.698 124.643 93.205 1.00 52.38 82 GLY E C 1
ATOM 6438 O O . GLY E 1 84 ? 7.946 125.424 92.283 1.00 52.29 82 GLY E O 1
ATOM 6439 N N . GLN E 1 85 ? 8.590 124.206 94.098 1.00 54.27 83 GLN E N 1
ATOM 6440 C CA . GLN E 1 85 ? 9.866 124.841 94.479 1.00 55.70 83 GLN E CA 1
ATOM 6441 C C . GLN E 1 85 ? 10.964 125.027 93.422 1.00 55.15 83 GLN E C 1
ATOM 6442 O O . GLN E 1 85 ? 11.111 126.086 92.806 1.00 55.81 83 GLN E O 1
ATOM 6448 N N . GLY E 1 86 ? 11.789 124.005 93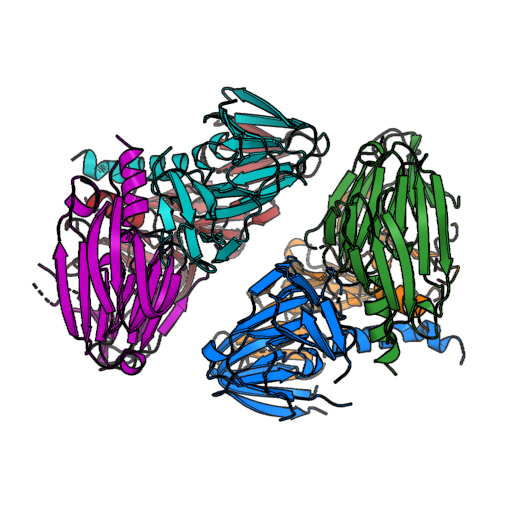.270 1.00 54.67 84 GLY E N 1
ATOM 6449 C CA . GLY E 1 86 ? 12.961 124.112 92.422 1.00 53.23 84 GLY E CA 1
ATOM 6450 C C . GLY E 1 86 ? 12.872 123.076 91.334 1.00 52.30 84 GLY E C 1
ATOM 6451 O O . GLY E 1 86 ? 11.787 122.861 90.780 1.00 52.21 84 GLY E O 1
ATOM 6452 N N . LYS E 1 87 ? 14.018 122.460 91.025 1.00 51.19 85 LYS E N 1
ATOM 6453 C CA . LYS E 1 87 ? 14.116 121.393 90.035 1.00 49.74 85 LYS E CA 1
ATOM 6454 C C . LYS E 1 87 ? 13.209 120.236 90.441 1.00 47.84 85 LYS E C 1
ATOM 6455 O O . LYS E 1 87 ? 13.296 119.742 91.560 1.00 47.63 85 LYS E O 1
ATOM 6461 N N . GLN E 1 88 ? 12.317 119.838 89.538 1.00 45.70 86 GLN E N 1
ATOM 6462 C CA . GLN E 1 88 ? 11.482 118.655 89.748 1.00 43.02 86 GLN E CA 1
ATOM 6463 C C . GLN E 1 88 ? 11.689 117.713 88.593 1.00 40.57 86 GLN E C 1
ATOM 6464 O O . GLN E 1 88 ? 12.175 118.129 87.540 1.00 40.52 86 GLN E O 1
ATOM 6470 N N . HIS E 1 89 ? 11.353 116.436 88.794 1.00 37.46 87 HIS E N 1
ATOM 6471 C CA . HIS E 1 89 ? 11.609 115.422 87.787 1.00 34.05 87 HIS E CA 1
ATOM 6472 C C . HIS E 1 89 ? 10.446 114.441 87.641 1.00 31.92 87 HIS E C 1
ATOM 6473 O O . HIS E 1 89 ? 9.788 114.076 88.640 1.00 30.76 87 HIS E O 1
ATOM 6480 N N . VAL E 1 90 ? 10.192 114.047 86.387 1.00 29.24 88 VAL E N 1
ATOM 6481 C CA . VAL E 1 90 ? 9.217 112.984 86.068 1.00 27.22 88 VAL E CA 1
ATOM 6482 C C . VAL E 1 90 ? 9.907 112.155 85.039 1.00 25.38 88 VAL E C 1
ATOM 6483 O O . VAL E 1 90 ? 10.487 112.699 84.111 1.00 23.50 88 VAL E O 1
ATOM 6487 N N . ALA E 1 91 ? 9.792 110.846 85.164 1.00 24.06 89 ALA E N 1
ATOM 6488 C CA . ALA E 1 91 ? 10.334 109.936 84.139 1.00 23.76 89 ALA E CA 1
ATOM 6489 C C . ALA E 1 91 ? 9.252 109.115 83.453 1.00 22.88 89 ALA E C 1
ATOM 6490 O O . ALA E 1 91 ? 8.225 108.746 84.069 1.00 22.08 89 ALA E O 1
ATOM 6492 N N . PHE E 1 92 ? 9.516 108.831 82.180 1.00 23.28 90 PHE E N 1
ATOM 6493 C CA . PHE E 1 92 ? 8.634 108.070 81.291 1.00 24.06 90 PHE E CA 1
ATOM 6494 C C . PHE E 1 92 ? 9.386 106.961 80.652 1.00 25.24 90 PHE E C 1
ATOM 6495 O O . PHE E 1 92 ? 10.584 107.116 80.372 1.00 26.12 90 PHE E O 1
ATOM 6503 N N . ALA E 1 93 ? 8.697 105.859 80.361 1.00 25.38 91 ALA E N 1
ATOM 6504 C CA . ALA E 1 93 ? 9.280 104.745 79.591 1.00 25.07 91 ALA E CA 1
ATOM 6505 C C . ALA E 1 93 ? 8.181 103.974 78.884 1.00 25.74 91 ALA E C 1
ATOM 6506 O O . ALA E 1 93 ? 7.115 103.752 79.454 1.00 26.40 91 ALA E O 1
ATOM 6508 N N . ALA E 1 94 ? 8.461 103.505 77.680 1.00 25.76 92 ALA E N 1
ATOM 6509 C CA . ALA E 1 94 ? 7.484 102.753 76.910 1.00 26.43 92 ALA E CA 1
ATOM 6510 C C . ALA E 1 94 ? 7.222 101.394 77.569 1.00 26.54 92 ALA E C 1
ATOM 6511 O O . ALA E 1 94 ? 8.071 100.909 78.340 1.00 27.40 92 ALA E O 1
ATOM 6513 N N . PRO E 1 95 ? 6.053 100.778 77.288 1.00 26.19 93 PRO E N 1
ATOM 6514 C CA . PRO E 1 95 ? 5.755 99.517 77.967 1.00 25.87 93 PRO E CA 1
ATOM 6515 C C . PRO E 1 95 ? 6.296 98.302 77.229 1.00 26.84 93 PRO E C 1
ATOM 6516 O O . PRO E 1 95 ? 5.769 97.196 77.410 1.00 27.34 93 PRO E O 1
ATOM 6520 N N . TYR E 1 96 ? 7.305 98.494 76.377 1.00 26.21 94 TYR E N 1
ATOM 6521 C CA . TYR E 1 96 ? 8.055 97.353 75.799 1.00 27.08 94 TYR E CA 1
ATOM 6522 C C . TYR E 1 96 ? 9.550 97.713 75.571 1.00 26.59 94 TYR E C 1
ATOM 6523 O O . TYR E 1 96 ? 9.907 98.913 75.496 1.00 26.86 94 TYR E O 1
ATOM 6532 N N . PRO E 1 97 ? 10.435 96.699 75.485 1.00 26.05 95 PRO E N 1
ATOM 6533 C CA . PRO E 1 97 ? 11.901 96.968 75.531 1.00 25.45 95 PRO E CA 1
ATOM 6534 C C . PRO E 1 97 ? 12.467 97.677 74.286 1.00 25.01 95 PRO E C 1
ATOM 6535 O O . PRO E 1 97 ? 12.177 97.252 73.157 1.00 24.66 95 PRO E O 1
ATOM 6539 N N . GLY E 1 98 ? 13.288 98.714 74.490 1.00 24.53 96 GLY E N 1
ATOM 6540 C CA . GLY E 1 98 ? 13.900 99.437 73.387 1.00 23.85 96 GLY E CA 1
ATOM 6541 C C . GLY E 1 98 ? 14.564 100.701 73.894 1.00 26.18 96 GLY E C 1
ATOM 6542 O O . GLY E 1 98 ? 14.692 100.915 75.114 1.00 25.41 96 GLY E O 1
ATOM 6543 N N . SER E 1 99 ? 14.949 101.577 72.974 1.00 26.29 97 SER E N 1
ATOM 6544 C CA . SER E 1 99 ? 15.684 102.749 73.375 1.00 28.61 97 SER E CA 1
ATOM 6545 C C . SER E 1 99 ? 14.911 104.031 73.056 1.00 28.68 97 SER E C 1
ATOM 6546 O O . SER E 1 99 ? 13.938 104.007 72.307 1.00 30.04 97 SER E O 1
ATOM 6549 N N . VAL E 1 100 ? 15.345 105.139 73.622 1.00 28.93 98 VAL E N 1
ATOM 6550 C CA . VAL E 1 100 ? 14.644 106.404 73.523 1.00 29.79 98 VAL E CA 1
ATOM 6551 C C . VAL E 1 100 ? 15.474 107.414 72.724 1.00 31.74 98 VAL E C 1
ATOM 6552 O O . VAL E 1 100 ? 16.623 107.617 73.029 1.00 32.87 98 VAL E O 1
ATOM 6556 N N . VAL E 1 101 ? 14.900 108.039 71.692 1.00 32.97 99 VAL E N 1
ATOM 6557 C CA . VAL E 1 101 ? 15.587 109.111 70.958 1.00 33.61 99 VAL E CA 1
ATOM 6558 C C . VAL E 1 101 ? 14.889 110.430 71.246 1.00 32.78 99 VAL E C 1
ATOM 6559 O O . VAL E 1 101 ? 13.665 110.524 71.096 1.00 32.93 99 VAL E O 1
ATOM 6563 N N . ALA E 1 102 ? 15.652 111.443 71.622 1.00 32.23 100 ALA E N 1
ATOM 6564 C CA . ALA E 1 102 ? 15.186 112.825 71.618 1.00 32.78 100 ALA E CA 1
ATOM 6565 C C . ALA E 1 102 ? 15.248 113.355 70.194 1.00 33.33 100 ALA E C 1
ATOM 6566 O O . ALA E 1 102 ? 16.220 113.118 69.480 1.00 34.11 100 ALA E O 1
ATOM 6568 N N . VAL E 1 103 ? 14.184 114.011 69.748 1.00 33.53 101 VAL E N 1
ATOM 6569 C CA . VAL E 1 103 ? 14.162 114.579 68.417 1.00 33.11 101 VAL E CA 1
ATOM 6570 C C . VAL E 1 103 ? 13.748 116.041 68.539 1.00 34.02 101 VAL E C 1
ATOM 6571 O O . VAL E 1 103 ? 12.625 116.345 68.968 1.00 34.07 101 VAL E O 1
ATOM 6575 N N . ASP E 1 104 ? 14.666 116.942 68.214 1.00 34.34 102 ASP E N 1
ATOM 6576 C CA . ASP E 1 104 ? 14.357 118.364 68.213 1.00 35.44 102 ASP E CA 1
ATOM 6577 C C . ASP E 1 104 ? 13.588 118.641 66.937 1.00 35.35 102 ASP E C 1
ATOM 6578 O O . ASP E 1 104 ? 14.079 118.401 65.835 1.00 35.09 102 ASP E O 1
ATOM 6583 N N . LEU E 1 105 ? 12.363 119.106 67.117 1.00 36.39 103 LEU E N 1
ATOM 6584 C CA . LEU E 1 105 ? 11.438 119.441 66.022 1.00 37.91 103 LEU E CA 1
ATOM 6585 C C . LEU E 1 105 ? 11.932 120.623 65.129 1.00 38.65 103 LEU E C 1
ATOM 6586 O O . LEU E 1 105 ? 11.540 120.735 63.966 1.00 38.74 103 LEU E O 1
ATOM 6591 N N . ASP E 1 106 ? 12.783 121.492 65.674 1.00 40.14 104 ASP E N 1
ATOM 6592 C CA . ASP E 1 106 ? 13.529 122.496 64.859 1.00 41.72 104 ASP E CA 1
ATOM 6593 C C . ASP E 1 106 ? 14.482 121.856 63.876 1.00 41.99 104 ASP E C 1
ATOM 6594 O O . ASP E 1 106 ? 14.704 122.378 62.785 1.00 43.23 104 ASP E O 1
ATOM 6599 N N . ASP E 1 107 ? 15.072 120.741 64.273 1.00 42.03 105 ASP E N 1
ATOM 6600 C CA . ASP E 1 107 ? 15.972 119.996 63.405 1.00 42.10 105 ASP E CA 1
ATOM 6601 C C . ASP E 1 107 ? 15.206 119.303 62.263 1.00 41.63 105 ASP E C 1
ATOM 6602 O O . ASP E 1 107 ? 15.823 118.743 61.366 1.00 41.47 105 ASP E O 1
ATOM 6607 N N . VAL E 1 108 ? 13.872 119.326 62.301 1.00 41.20 106 VAL E N 1
ATOM 6608 C CA . VAL E 1 108 ? 13.071 118.593 61.302 1.00 41.34 106 VAL E CA 1
ATOM 6609 C C . VAL E 1 108 ? 11.922 119.395 60.662 1.00 41.37 106 VAL E C 1
ATOM 6610 O O . VAL E 1 108 ? 10.861 118.844 60.362 1.00 42.22 106 VAL E O 1
ATOM 6614 N N . GLY E 1 109 ? 12.136 120.686 60.452 1.00 41.50 107 GLY E N 1
ATOM 6615 C CA . GLY E 1 109 ? 11.098 121.574 59.913 1.00 41.16 107 GLY E CA 1
ATOM 6616 C C . GLY E 1 109 ? 9.786 121.610 60.683 1.00 40.84 107 GLY E C 1
ATOM 6617 O O . GLY E 1 109 ? 8.719 121.822 60.084 1.00 41.37 107 GLY E O 1
ATOM 6618 N N . GLY E 1 110 ? 9.848 121.372 61.997 1.00 40.02 108 GLY E N 1
ATOM 6619 C CA . GLY E 1 110 ? 8.691 121.590 62.880 1.00 39.11 108 GLY E CA 1
ATOM 6620 C C . GLY E 1 110 ? 7.617 120.503 62.856 1.00 38.60 108 GLY E C 1
ATOM 6621 O O . GLY E 1 110 ? 6.590 120.667 63.496 1.00 38.57 108 GLY E O 1
ATOM 6622 N N . ARG E 1 111 ? 7.866 119.402 62.146 1.00 37.53 109 ARG E N 1
ATOM 6623 C CA . ARG E 1 111 ? 6.914 118.302 62.009 1.00 38.18 109 ARG E CA 1
ATOM 6624 C C . ARG E 1 111 ? 7.588 116.953 62.211 1.00 37.86 109 ARG E C 1
ATOM 6625 O O . ARG E 1 111 ? 8.690 116.708 61.657 1.00 37.73 109 ARG E O 1
ATOM 6633 N N . LEU E 1 112 ? 6.949 116.079 62.996 1.00 36.20 110 LEU E N 1
ATOM 6634 C CA . LEU E 1 112 ? 7.292 114.649 62.934 1.00 35.28 110 LEU E CA 1
ATOM 6635 C C . LEU E 1 112 ? 6.036 113.760 62.933 1.00 34.84 110 LEU E C 1
ATOM 6636 O O . LEU E 1 112 ? 5.091 113.992 63.678 1.00 35.03 110 LEU E O 1
ATOM 6641 N N . PHE E 1 113 ? 6.015 112.779 62.048 1.00 34.40 111 PHE E N 1
ATOM 6642 C CA . PHE E 1 113 ? 4.993 111.723 62.066 1.00 33.45 111 PHE E CA 1
ATOM 6643 C C . PHE E 1 113 ? 5.564 110.518 62.808 1.00 32.65 111 PHE E C 1
ATOM 6644 O O . PHE E 1 113 ? 6.674 110.102 62.533 1.00 31.72 111 PHE E O 1
ATOM 6652 N N . CYS E 1 114 ? 4.835 109.973 63.768 1.00 32.28 112 CYS E N 1
ATOM 6653 C CA . CYS E 1 114 ? 5.325 108.775 64.446 1.00 32.22 112 CYS E CA 1
ATOM 6654 C C . CYS E 1 114 ? 4.237 107.789 64.754 1.00 30.19 112 CYS E C 1
ATOM 6655 O O . CYS E 1 114 ? 3.136 108.191 65.055 1.00 29.53 112 CYS E O 1
ATOM 6658 N N . GLN E 1 115 ? 4.557 106.501 64.680 1.00 29.09 113 GLN E N 1
ATOM 6659 C CA . GLN E 1 115 ? 3.597 105.477 65.071 1.00 29.34 113 GLN E CA 1
ATOM 6660 C C . GLN E 1 115 ? 3.228 105.778 66.517 1.00 29.26 113 GLN E C 1
ATOM 6661 O O . GLN E 1 115 ? 4.068 106.228 67.306 1.00 28.77 113 GLN E O 1
ATOM 6667 N N . LYS E 1 116 ? 1.954 105.637 66.843 1.00 30.60 114 LYS E N 1
ATOM 6668 C CA . LYS E 1 116 ? 1.426 106.055 68.171 1.00 31.74 114 LYS E CA 1
ATOM 6669 C C . LYS E 1 116 ? 2.040 105.324 69.366 1.00 31.15 114 LYS E C 1
ATOM 6670 O O . LYS E 1 116 ? 2.278 105.945 70.405 1.00 31.92 114 LYS E O 1
ATOM 6676 N N . ASP E 1 117 ? 2.293 104.027 69.228 1.00 30.67 115 ASP E N 1
ATOM 6677 C CA . ASP E 1 117 ? 2.937 103.266 70.306 1.00 30.81 115 ASP E CA 1
ATOM 6678 C C . ASP E 1 117 ? 4.355 103.803 70.584 1.00 29.71 115 ASP E C 1
ATOM 6679 O O . ASP E 1 117 ? 4.875 103.590 71.672 1.00 28.81 115 ASP E O 1
ATOM 6684 N N . SER E 1 118 ? 4.969 104.464 69.584 1.00 28.34 116 SER E N 1
ATOM 6685 C CA . SER E 1 118 ? 6.327 105.048 69.701 1.00 28.55 116 SER E CA 1
ATOM 6686 C C . SER E 1 118 ? 6.436 106.404 70.347 1.00 28.87 116 SER E C 1
ATOM 6687 O O . SER E 1 118 ? 7.548 106.809 70.680 1.00 30.50 116 SER E O 1
ATOM 6690 N N . PHE E 1 119 ? 5.326 107.116 70.535 1.00 28.27 117 PHE E N 1
ATOM 6691 C CA . PHE E 1 119 ? 5.397 108.436 71.179 1.00 28.10 117 PHE E CA 1
ATOM 6692 C C . PHE E 1 119 ? 5.605 108.265 72.661 1.00 27.66 117 PHE E C 1
ATOM 6693 O O . PHE E 1 119 ? 4.931 107.484 73.289 1.00 28.06 117 PHE E O 1
ATOM 6701 N N . LEU E 1 120 ? 6.516 109.026 73.240 1.00 27.59 118 LEU E N 1
ATOM 6702 C CA . LEU E 1 120 ? 6.801 108.888 74.660 1.00 27.28 118 LEU E CA 1
ATOM 6703 C C . LEU E 1 120 ? 6.345 110.125 75.428 1.00 27.41 118 LEU E C 1
ATOM 6704 O O . LEU E 1 120 ? 5.523 110.021 76.338 1.00 27.37 118 LEU E O 1
ATOM 6709 N N . CYS E 1 121 ? 6.906 111.294 75.088 1.00 26.87 119 CYS E N 1
ATOM 6710 C CA . CYS E 1 121 ? 6.541 112.562 75.730 1.00 26.46 119 CYS E CA 1
ATOM 6711 C C . CYS E 1 121 ? 7.021 113.718 74.870 1.00 26.76 119 CYS E C 1
ATOM 6712 O O . CYS E 1 121 ? 7.710 113.542 73.859 1.00 25.83 119 CYS E O 1
ATOM 6715 N N . ALA E 1 122 ? 6.674 114.918 75.270 1.00 27.80 120 ALA E N 1
ATOM 6716 C CA . ALA E 1 122 ? 7.005 116.052 74.430 1.00 29.10 120 ALA E CA 1
ATOM 6717 C C . ALA E 1 122 ? 6.916 117.317 75.244 1.00 29.99 120 ALA E C 1
ATOM 6718 O O . ALA E 1 122 ? 6.148 117.401 76.215 1.00 30.04 120 ALA E O 1
ATOM 6720 N N . ALA E 1 123 ? 7.710 118.303 74.835 1.00 30.80 121 ALA E N 1
ATOM 6721 C CA . ALA E 1 123 ? 7.695 119.613 75.444 1.00 31.43 121 ALA E CA 1
ATOM 6722 C C . ALA E 1 123 ? 6.273 120.143 75.355 1.00 32.19 121 ALA E C 1
ATOM 6723 O O . ALA E 1 123 ? 5.618 119.982 74.329 1.00 32.37 121 ALA E O 1
ATOM 6725 N N . TYR E 1 124 ? 5.793 120.764 76.417 1.00 34.20 122 TYR E N 1
ATOM 6726 C CA . TYR E 1 124 ? 4.574 121.550 76.323 1.00 36.68 122 TYR E CA 1
ATOM 6727 C C . TYR E 1 124 ? 4.663 122.598 75.208 1.00 36.88 122 TYR E C 1
ATOM 6728 O O . TYR E 1 124 ? 5.696 123.260 75.043 1.00 37.41 122 TYR E O 1
ATOM 6737 N N . GLY E 1 125 ? 3.591 122.715 74.426 1.00 36.78 123 GLY E N 1
ATOM 6738 C CA . GLY E 1 125 ? 3.606 123.531 73.216 1.00 36.06 123 GLY E CA 1
ATOM 6739 C C . GLY E 1 125 ? 3.678 122.676 71.966 1.00 36.00 123 GLY E C 1
ATOM 6740 O O . GLY E 1 125 ? 3.429 123.157 70.853 1.00 36.46 123 GLY E O 1
ATOM 6741 N N . THR E 1 126 ? 4.033 121.407 72.128 1.00 35.53 124 THR E N 1
ATOM 6742 C CA . THR E 1 126 ? 3.918 120.459 71.002 1.00 35.13 124 THR E CA 1
ATOM 6743 C C . THR E 1 126 ? 2.433 120.188 70.723 1.00 35.57 124 THR E C 1
ATOM 6744 O O . THR E 1 126 ? 1.646 119.960 71.641 1.00 34.06 124 THR E O 1
ATOM 6748 N N . ARG E 1 127 ? 2.092 120.226 69.437 1.00 36.63 125 ARG E N 1
ATOM 6749 C CA . ARG E 1 127 ? 0.754 119.981 68.912 1.00 37.54 125 ARG E CA 1
ATOM 6750 C C . ARG E 1 127 ? 0.722 118.557 68.355 1.00 36.88 125 ARG E C 1
ATOM 6751 O O . ARG E 1 127 ? 1.399 118.236 67.382 1.00 35.90 125 ARG E O 1
ATOM 6759 N N . VAL E 1 128 ? -0.065 117.703 68.989 1.00 37.35 126 VAL E N 1
ATOM 6760 C CA . VAL E 1 128 ? -0.139 116.296 68.628 1.00 37.56 126 VAL E CA 1
ATOM 6761 C C . VAL E 1 128 ? -1.506 116.014 68.002 1.00 38.61 126 VAL E C 1
ATOM 6762 O O . VAL E 1 128 ? -2.550 116.297 68.608 1.00 38.07 126 VAL E O 1
ATOM 6766 N N . GLY E 1 129 ? -1.495 115.475 66.786 1.00 39.54 127 GLY E N 1
ATOM 6767 C CA . GLY E 1 129 ? -2.731 115.093 66.098 1.00 41.14 127 GLY E CA 1
ATOM 6768 C C . GLY E 1 129 ? -2.625 113.738 65.429 1.00 42.46 127 GLY E C 1
ATOM 6769 O O . GLY E 1 129 ? -1.518 113.263 65.148 1.00 42.28 127 GLY E O 1
ATOM 6770 N N . ILE E 1 130 ? -3.776 113.112 65.177 1.00 43.85 128 ILE E N 1
ATOM 6771 C CA . ILE E 1 130 ? -3.830 111.837 64.462 1.00 44.63 128 ILE E CA 1
ATOM 6772 C C . ILE E 1 130 ? -3.676 112.124 62.977 1.00 45.73 128 ILE E C 1
ATOM 6773 O O . ILE E 1 130 ? -4.442 112.901 62.407 1.00 47.05 128 ILE E O 1
ATOM 6778 N N . ALA E 1 131 ? -2.685 111.497 62.351 1.00 46.27 129 ALA E N 1
ATOM 6779 C CA . ALA E 1 131 ? -2.407 111.719 60.942 1.00 46.02 129 ALA E CA 1
ATOM 6780 C C . ALA E 1 131 ? -3.007 110.629 60.088 1.00 46.77 129 ALA E C 1
ATOM 6781 O O . ALA E 1 131 ? -3.156 110.791 58.874 1.00 47.84 129 ALA E O 1
ATOM 6783 N N . PHE E 1 132 ? -3.338 109.506 60.710 1.00 47.48 130 PHE E N 1
ATOM 6784 C CA . PHE E 1 132 ? -3.653 108.291 59.975 1.00 47.71 130 PHE E CA 1
ATOM 6785 C C . PHE E 1 132 ? -4.058 107.194 60.941 1.00 48.81 130 PHE E C 1
ATOM 6786 O O . PHE E 1 132 ? -3.367 106.942 61.939 1.00 49.22 130 PHE E O 1
ATOM 6794 N N . THR E 1 133 ? -5.179 106.550 60.645 1.00 49.37 131 THR E N 1
ATOM 6795 C CA . THR E 1 133 ? -5.625 105.379 61.388 1.00 49.87 131 THR E CA 1
ATOM 6796 C C . THR E 1 133 ? -6.029 104.376 60.344 1.00 49.71 131 THR E C 1
ATOM 6797 O O . THR E 1 133 ? -6.543 104.754 59.299 1.00 50.24 131 THR E O 1
ATOM 6801 N N . LYS E 1 134 ? -5.752 103.105 60.599 1.00 49.44 132 LYS E N 1
ATOM 6802 C CA . LYS E 1 134 ? -6.110 102.063 59.662 1.00 48.75 132 LYS E CA 1
ATOM 6803 C C . LYS E 1 134 ? -6.024 100.689 60.275 1.00 48.12 132 LYS E C 1
ATOM 6804 O O . LYS E 1 134 ? -4.935 100.202 60.580 1.00 47.07 132 LYS E O 1
ATOM 6810 N N . ARG E 1 135 ? -7.203 100.089 60.449 1.00 47.47 133 ARG E N 1
ATOM 6811 C CA . ARG E 1 135 ? -7.349 98.675 60.803 1.00 47.09 133 ARG E CA 1
ATOM 6812 C C . ARG E 1 135 ? -6.961 97.805 59.603 1.00 44.94 133 ARG E C 1
ATOM 6813 O O . ARG E 1 135 ? -7.354 98.091 58.476 1.00 44.99 133 ARG E O 1
ATOM 6821 N N . LEU E 1 136 ? -6.175 96.763 59.844 1.00 43.27 134 LEU E N 1
ATOM 6822 C CA . LEU E 1 136 ? -5.656 95.902 58.772 1.00 42.43 134 LEU E CA 1
ATOM 6823 C C . LEU E 1 136 ? -5.610 94.432 59.179 1.00 42.15 134 LEU E C 1
ATOM 6824 O O . LEU E 1 136 ? -4.928 94.063 60.138 1.00 42.24 134 LEU E O 1
ATOM 6829 N N . GLY E 1 137 ? -6.336 93.589 58.444 1.00 41.74 135 GLY E N 1
ATOM 6830 C CA . GLY E 1 137 ? -6.227 92.146 58.613 1.00 40.44 135 GLY E CA 1
ATOM 6831 C C . GLY E 1 137 ? -6.866 91.667 59.894 1.00 39.70 135 GLY E C 1
ATOM 6832 O O . GLY E 1 137 ? -7.585 92.408 60.550 1.00 39.04 135 GLY E O 1
ATOM 6833 N N . ALA E 1 138 ? -6.582 90.418 60.256 1.00 40.07 136 ALA E N 1
ATOM 6834 C CA . ALA E 1 138 ? -7.187 89.805 61.445 1.00 40.21 136 ALA E CA 1
ATOM 6835 C C . ALA E 1 138 ? -6.127 89.712 62.538 1.00 40.02 136 ALA E C 1
ATOM 6836 O O . ALA E 1 138 ? -6.444 89.402 63.694 1.00 39.97 136 ALA E O 1
ATOM 6838 N N . GLY E 1 139 ? -4.883 90.015 62.149 1.00 39.61 137 GLY E N 1
ATOM 6839 C CA . GLY E 1 139 ? -3.718 89.955 63.035 1.00 38.85 137 GLY E CA 1
ATOM 6840 C C . GLY E 1 139 ? -3.717 91.114 64.010 1.00 38.47 137 GLY E C 1
ATOM 6841 O O . GLY E 1 139 ? -4.775 91.680 64.329 1.00 38.55 137 GLY E O 1
ATOM 6842 N N . PHE E 1 140 ? -2.509 91.484 64.458 1.00 37.52 138 PHE E N 1
ATOM 6843 C CA . PHE E 1 140 ? -2.328 92.515 65.480 1.00 35.12 138 PHE E CA 1
ATOM 6844 C C . PHE E 1 140 ? -2.984 93.841 65.099 1.00 34.89 138 PHE E C 1
ATOM 6845 O O . PHE E 1 140 ? -3.535 94.536 65.957 1.00 33.81 138 PHE E O 1
ATOM 6853 N N . PHE E 1 141 ? -2.851 94.229 63.825 1.00 34.72 139 PHE E N 1
ATOM 6854 C CA . PHE E 1 141 ? -3.344 95.552 63.396 1.00 34.77 139 PHE E CA 1
ATOM 6855 C C . PHE E 1 141 ? -4.839 95.527 62.996 1.00 35.72 139 PHE E C 1
ATOM 6856 O O . PHE E 1 141 ? -5.387 96.542 62.582 1.00 35.67 139 PHE E O 1
ATOM 6864 N N . GLY E 1 142 ? -5.480 94.360 63.122 1.00 37.17 140 GLY E N 1
ATOM 6865 C CA . GLY E 1 142 ? -6.939 94.247 63.027 1.00 38.60 140 GLY E CA 1
ATOM 6866 C C . GLY E 1 142 ? -7.618 94.692 64.317 1.00 40.20 140 GLY E C 1
ATOM 6867 O O . GLY E 1 142 ? -8.830 94.961 64.355 1.00 39.35 140 GLY E O 1
ATOM 6868 N N . GLY E 1 143 ? -6.819 94.789 65.385 1.00 41.53 141 GLY E N 1
ATOM 6869 C CA . GLY E 1 143 ? -7.323 95.158 66.702 1.00 41.89 141 GLY E CA 1
ATOM 6870 C C . GLY E 1 143 ? -7.487 96.651 66.773 1.00 42.31 141 GLY E C 1
ATOM 6871 O O . GLY E 1 143 ? -8.440 97.190 66.230 1.00 43.37 141 GLY E O 1
ATOM 6872 N N . GLU E 1 144 ? -6.539 97.318 67.433 1.00 42.07 142 GLU E N 1
ATOM 6873 C CA . GLU E 1 144 ? -6.499 98.783 67.489 1.00 41.28 142 GLU E CA 1
ATOM 6874 C C . GLU E 1 144 ? -6.269 99.435 66.114 1.00 39.46 142 GLU E C 1
ATOM 6875 O O . GLU E 1 144 ? -6.789 100.528 65.819 1.00 39.09 142 GLU E O 1
ATOM 6881 N N . GLY E 1 145 ? -5.482 98.774 65.274 1.00 37.42 143 GLY E N 1
ATOM 6882 C CA . GLY E 1 145 ? -5.129 99.383 63.972 1.00 35.94 143 GLY E CA 1
ATOM 6883 C C . GLY E 1 145 ? -3.805 100.141 64.028 1.00 34.42 143 GLY E C 1
ATOM 6884 O O . GLY E 1 145 ? -3.277 100.412 65.112 1.00 32.74 143 GLY E O 1
ATOM 6885 N N . PHE E 1 146 ? -3.247 100.413 62.854 1.00 33.59 144 PHE E N 1
ATOM 6886 C CA . PHE E 1 146 ? -1.983 101.116 62.743 1.00 32.67 144 PHE E CA 1
ATOM 6887 C C . PHE E 1 146 ? -2.292 102.601 62.871 1.00 32.68 144 PHE E C 1
ATOM 6888 O O . PHE E 1 146 ? -3.153 103.123 62.143 1.00 32.98 144 PHE E O 1
ATOM 6896 N N . ILE E 1 147 ? -1.663 103.262 63.843 1.00 31.48 145 ILE E N 1
ATOM 6897 C CA . ILE E 1 147 ? -1.951 104.676 64.101 1.00 31.91 145 ILE E CA 1
ATOM 6898 C C . ILE E 1 147 ? -0.684 105.527 63.975 1.00 32.77 145 ILE E C 1
ATOM 6899 O O . ILE E 1 147 ? 0.337 105.285 64.630 1.00 33.07 145 ILE E O 1
ATOM 6904 N N . LEU E 1 148 ? -0.758 106.502 63.096 1.00 33.70 146 LEU E N 1
ATOM 6905 C CA . LEU E 1 148 ? 0.276 107.493 62.951 1.00 35.21 146 LEU E CA 1
ATOM 6906 C C . LEU E 1 148 ? -0.191 108.799 63.566 1.00 35.89 146 LEU E C 1
ATOM 6907 O O . LEU E 1 148 ? -1.302 109.275 63.296 1.00 36.28 146 LEU E O 1
ATOM 6912 N N . GLN E 1 149 ? 0.664 109.341 64.420 1.00 36.68 147 GLN E N 1
ATOM 6913 C CA . GLN E 1 149 ? 0.520 110.673 64.958 1.00 37.21 147 GLN E CA 1
ATOM 6914 C C . GLN E 1 149 ? 1.448 111.699 64.288 1.00 36.98 147 GLN E C 1
ATOM 6915 O O . GLN E 1 149 ? 2.491 111.372 63.690 1.00 35.95 147 GLN E O 1
ATOM 6921 N N . LYS E 1 150 ? 1.018 112.947 64.407 1.00 36.36 148 LYS E N 1
ATOM 6922 C CA . LYS E 1 150 ? 1.659 114.074 63.806 1.00 36.14 148 LYS E CA 1
ATOM 6923 C C . LYS E 1 150 ? 1.961 114.986 64.960 1.00 35.16 148 LYS E C 1
ATOM 6924 O O . LYS E 1 150 ? 1.081 115.320 65.747 1.00 35.42 148 LYS E O 1
ATOM 6930 N N . LEU E 1 151 ? 3.234 115.310 65.082 1.00 33.78 149 LEU E N 1
ATOM 6931 C CA . LEU E 1 151 ? 3.750 116.135 66.141 1.00 33.65 149 LEU E CA 1
ATOM 6932 C C . LEU E 1 151 ? 4.255 117.418 65.469 1.00 33.90 149 LEU E C 1
ATOM 6933 O O . LEU E 1 151 ? 5.094 117.356 64.574 1.00 32.90 149 LEU E O 1
ATOM 6938 N N . GLU E 1 152 ? 3.682 118.552 65.858 1.00 33.89 150 GLU E N 1
ATOM 6939 C CA . GLU E 1 152 ? 4.049 119.845 65.292 1.00 35.28 150 GLU E CA 1
ATOM 6940 C C . GLU E 1 152 ? 4.484 120.796 66.384 1.00 33.91 150 GLU E C 1
ATOM 6941 O O . GLU E 1 152 ? 3.870 120.816 67.458 1.00 34.40 150 GLU E O 1
ATOM 6947 N N . GLY E 1 153 ? 5.540 121.563 66.115 1.00 33.13 151 GLY E N 1
ATOM 6948 C CA . GLY E 1 153 ? 5.984 122.649 67.011 1.00 33.26 151 GLY E CA 1
ATOM 6949 C C . GLY E 1 153 ? 7.497 122.911 66.984 1.00 33.48 151 GLY E C 1
ATOM 6950 O O . GLY E 1 153 ? 8.189 122.576 66.027 1.00 32.10 151 GLY E O 1
ATOM 6951 N N . ASP E 1 154 ? 8.037 123.485 68.046 1.00 34.18 152 ASP E N 1
ATOM 6952 C CA . ASP E 1 154 ? 9.477 123.794 68.026 1.00 36.18 152 ASP E CA 1
ATOM 6953 C C . ASP E 1 154 ? 10.280 123.271 69.206 1.00 34.92 152 ASP E C 1
ATOM 6954 O O . ASP E 1 154 ? 11.412 123.702 69.427 1.00 36.91 152 ASP E O 1
ATOM 6959 N N . GLY E 1 155 ? 9.723 122.341 69.963 1.00 34.55 153 GLY E N 1
ATOM 6960 C CA . GLY E 1 155 ? 10.427 121.777 71.129 1.00 32.18 153 GLY E CA 1
ATOM 6961 C C . GLY E 1 155 ? 10.979 120.369 70.900 1.00 31.38 153 GLY E C 1
ATOM 6962 O O . GLY E 1 155 ? 11.023 119.869 69.760 1.00 30.68 153 GLY E O 1
ATOM 6963 N N . LEU E 1 156 ? 11.440 119.759 71.987 1.00 30.63 154 LEU E N 1
ATOM 6964 C CA . LEU E 1 156 ? 11.889 118.375 72.018 1.00 31.14 154 LEU E CA 1
ATOM 6965 C C . LEU E 1 156 ? 10.726 117.408 72.075 1.00 30.80 154 LEU E C 1
ATOM 6966 O O . LEU E 1 156 ? 9.721 117.631 72.749 1.00 30.44 154 LEU E O 1
ATOM 6971 N N . VAL E 1 157 ? 10.895 116.326 71.346 1.00 30.24 155 VAL E N 1
ATOM 6972 C CA . VAL E 1 157 ? 9.948 115.273 71.307 1.00 29.84 155 VAL E CA 1
ATOM 6973 C C . VAL E 1 157 ? 10.757 113.999 71.602 1.00 30.35 155 VAL E C 1
ATOM 6974 O O . VAL E 1 157 ? 11.944 113.898 71.208 1.00 30.35 155 VAL E O 1
ATOM 6978 N N . PHE E 1 158 ? 10.148 113.062 72.345 1.00 29.32 156 PHE E N 1
ATOM 6979 C CA . PHE E 1 158 ? 10.819 111.823 72.682 1.00 29.02 156 PHE E CA 1
ATOM 6980 C C . PHE E 1 158 ? 10.064 110.624 72.121 1.00 29.45 156 PHE E C 1
ATOM 6981 O O . PHE E 1 158 ? 8.869 110.456 72.363 1.00 28.96 156 PHE E O 1
ATOM 6989 N N . VAL E 1 159 ? 10.766 109.816 71.330 1.00 29.71 157 VAL E N 1
ATOM 6990 C CA . VAL E 1 159 ? 10.182 108.609 70.744 1.00 30.56 157 VAL E CA 1
ATOM 6991 C C . VAL E 1 159 ? 10.900 107.339 71.211 1.00 29.57 157 VAL E C 1
ATOM 6992 O O . VAL E 1 159 ? 12.057 107.363 71.562 1.00 30.48 157 VAL E O 1
ATOM 6996 N N . HIS E 1 160 ? 10.193 106.226 71.196 1.00 29.11 158 HIS E N 1
ATOM 6997 C CA . HIS E 1 160 ? 10.761 104.971 71.622 1.00 28.46 158 HIS E CA 1
ATOM 6998 C C . HIS E 1 160 ? 10.879 103.997 70.460 1.00 28.58 158 HIS E C 1
ATOM 6999 O O . HIS E 1 160 ? 9.945 103.847 69.678 1.00 28.31 158 HIS E O 1
ATOM 7006 N N . ALA E 1 161 ? 12.015 103.312 70.346 1.00 29.56 159 ALA E N 1
ATOM 7007 C CA . ALA E 1 161 ? 12.130 102.261 69.333 1.00 30.53 159 ALA E CA 1
ATOM 7008 C C . ALA E 1 161 ? 12.186 100.953 70.019 1.00 30.66 159 ALA E C 1
ATOM 7009 O O . ALA E 1 161 ? 13.071 100.736 70.807 1.00 31.99 159 ALA E O 1
ATOM 7011 N N . GLY E 1 162 ? 11.268 100.053 69.707 1.00 31.22 160 GLY E N 1
ATOM 7012 C CA . GLY E 1 162 ? 11.383 98.676 70.185 1.00 31.28 160 GLY E CA 1
ATOM 7013 C C . GLY E 1 162 ? 12.637 98.009 69.613 1.00 31.68 160 GLY E C 1
ATOM 7014 O O . GLY E 1 162 ? 12.928 98.111 68.412 1.00 29.60 160 GLY E O 1
ATOM 7015 N N . GLY E 1 163 ? 13.363 97.315 70.481 1.00 32.99 161 GLY E N 1
ATOM 7016 C CA . GLY E 1 163 ? 14.622 96.690 70.106 1.00 35.63 161 GLY E CA 1
ATOM 7017 C C . GLY E 1 163 ? 15.639 97.779 69.829 1.00 37.05 161 GLY E C 1
ATOM 7018 O O . GLY E 1 163 ? 15.823 98.691 70.632 1.00 37.47 161 GLY E O 1
ATOM 7019 N N . THR E 1 164 ? 16.274 97.718 68.670 1.00 38.32 162 THR E N 1
ATOM 7020 C CA . THR E 1 164 ? 17.242 98.758 68.296 1.00 39.62 162 THR E CA 1
ATOM 7021 C C . THR E 1 164 ? 16.640 99.757 67.296 1.00 39.89 162 THR E C 1
ATOM 7022 O O . THR E 1 164 ? 15.829 99.383 66.448 1.00 40.32 162 THR E O 1
ATOM 7026 N N . LEU E 1 165 ? 17.025 101.019 67.422 1.00 40.10 163 LEU E N 1
ATOM 7027 C CA . LEU E 1 165 ? 16.640 102.058 66.486 1.00 41.62 163 LEU E CA 1
ATOM 7028 C C . LEU E 1 165 ? 17.473 101.961 65.219 1.00 42.24 163 LEU E C 1
ATOM 7029 O O . LEU E 1 165 ? 18.695 101.805 65.285 1.00 43.00 163 LEU E O 1
ATOM 7034 N N . ILE E 1 166 ? 16.823 102.069 64.069 1.00 42.17 164 ILE E N 1
ATOM 7035 C CA . ILE E 1 166 ? 17.539 102.164 62.815 1.00 42.56 164 ILE E CA 1
ATOM 7036 C C . ILE E 1 166 ? 17.075 103.442 62.151 1.00 42.49 164 ILE E C 1
ATOM 7037 O O . ILE E 1 166 ? 15.905 103.602 61.820 1.00 43.05 164 ILE E O 1
ATOM 7042 N N . ARG E 1 167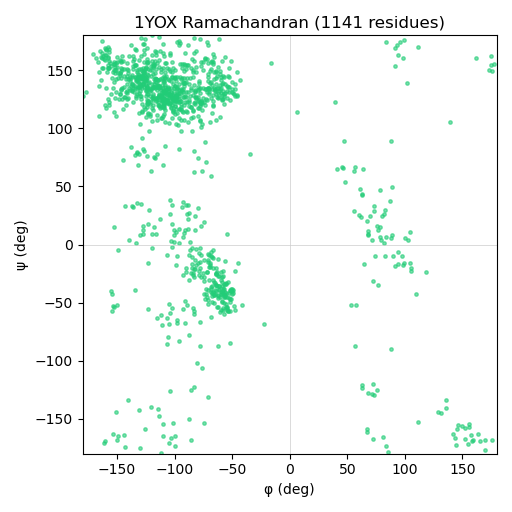 ? 17.988 104.391 62.047 1.00 42.95 165 ARG E N 1
ATOM 7043 C CA . ARG E 1 167 ? 17.726 105.650 61.390 1.00 43.98 165 ARG E CA 1
ATOM 7044 C C . ARG E 1 167 ? 18.211 105.478 59.968 1.00 44.06 165 ARG E C 1
ATOM 7045 O O . ARG E 1 167 ? 19.212 104.805 59.740 1.00 43.98 165 ARG E O 1
ATOM 7053 N N . ARG E 1 168 ? 17.482 106.065 59.025 1.00 44.73 166 ARG E N 1
ATOM 7054 C CA . ARG E 1 168 ? 17.725 105.907 57.598 1.00 45.23 166 ARG E CA 1
ATOM 7055 C C . ARG E 1 168 ? 17.359 107.218 56.935 1.00 45.46 166 ARG E C 1
ATOM 7056 O O . ARG E 1 168 ? 16.316 107.830 57.233 1.00 44.33 166 ARG E O 1
ATOM 7064 N N . GLN E 1 169 ? 18.250 107.664 56.061 1.00 45.94 167 GLN E N 1
ATOM 7065 C CA . GLN E 1 169 ? 17.993 108.822 55.241 1.00 46.68 167 GLN E CA 1
ATOM 7066 C C . GLN E 1 169 ? 17.517 108.335 53.877 1.00 47.00 167 GLN E C 1
ATOM 7067 O O . GLN E 1 169 ? 18.117 107.430 53.279 1.00 45.97 167 GLN E O 1
ATOM 7073 N N . LEU E 1 170 ? 16.401 108.892 53.415 1.00 47.62 168 LEU E N 1
ATOM 7074 C CA . LEU E 1 170 ? 15.957 108.636 52.039 1.00 49.04 168 LEU E CA 1
ATOM 7075 C C . LEU E 1 170 ? 16.295 109.866 51.178 1.00 49.91 168 LEU E C 1
ATOM 7076 O O . LEU E 1 170 ? 15.939 111.007 51.540 1.00 49.56 168 LEU E O 1
ATOM 7081 N N . ASN E 1 171 ? 17.000 109.605 50.072 1.00 50.87 169 ASN E N 1
ATOM 7082 C CA . ASN E 1 171 ? 17.431 110.628 49.090 1.00 52.55 169 ASN E CA 1
ATOM 7083 C C . ASN E 1 171 ? 16.758 110.320 47.746 1.00 52.64 169 ASN E C 1
ATOM 7084 O O . ASN E 1 171 ? 17.398 109.791 46.829 1.00 52.71 169 ASN E O 1
ATOM 7089 N N . GLY E 1 172 ? 15.461 110.617 47.653 1.00 52.61 170 GLY E N 1
ATOM 7090 C CA . GLY E 1 172 ? 14.643 110.206 46.508 1.00 52.56 170 GLY E CA 1
ATOM 7091 C C . GLY E 1 172 ? 14.576 108.698 46.339 1.00 52.73 170 GLY E C 1
ATOM 7092 O O . GLY E 1 172 ? 14.747 108.188 45.238 1.00 53.40 170 GLY E O 1
ATOM 7093 N N . GLU E 1 173 ? 14.313 107.969 47.420 1.00 52.16 171 GLU E N 1
ATOM 7094 C CA . GLU E 1 173 ? 14.402 106.500 47.366 1.00 51.61 171 GLU E CA 1
ATOM 7095 C C . GLU E 1 173 ? 13.113 105.771 47.788 1.00 49.64 171 GLU E C 1
ATOM 7096 O O . GLU E 1 173 ? 12.203 106.388 48.324 1.00 49.49 171 GLU E O 1
ATOM 7102 N N . THR E 1 174 ? 13.059 104.459 47.539 1.00 47.90 172 THR E N 1
ATOM 7103 C CA . THR E 1 174 ? 11.974 103.605 48.032 1.00 45.76 172 THR E CA 1
ATOM 7104 C C . THR E 1 174 ? 12.466 102.557 49.056 1.00 44.41 172 THR E C 1
ATOM 7105 O O . THR E 1 174 ? 13.335 101.726 48.792 1.00 44.64 172 THR E O 1
ATOM 7109 N N . LEU E 1 175 ? 11.881 102.596 50.234 1.00 42.15 173 LEU E N 1
ATOM 7110 C CA . LEU E 1 175 ? 12.140 101.565 51.227 1.00 39.91 173 LEU E CA 1
ATOM 7111 C C . LEU E 1 175 ? 10.826 100.822 51.519 1.00 38.63 173 LEU E C 1
ATOM 7112 O O . LEU E 1 175 ? 9.782 101.443 51.663 1.00 37.90 173 LEU E O 1
ATOM 7117 N N . ARG E 1 176 ? 10.874 99.499 51.564 1.00 37.99 174 ARG E N 1
ATOM 7118 C CA . ARG E 1 176 ? 9.743 98.723 52.059 1.00 38.24 174 ARG E CA 1
ATOM 7119 C C . ARG E 1 176 ? 10.062 98.162 53.450 1.00 37.42 174 ARG E C 1
ATOM 7120 O O . ARG E 1 176 ? 11.043 97.434 53.638 1.00 37.52 174 ARG E O 1
ATOM 7128 N N . VAL E 1 177 ? 9.215 98.481 54.420 1.00 36.39 175 VAL E N 1
ATOM 7129 C CA . VAL E 1 177 ? 9.434 98.003 55.768 1.00 35.01 175 VAL E CA 1
ATOM 7130 C C . VAL E 1 177 ? 8.224 97.183 56.215 1.00 34.72 175 VAL E C 1
ATOM 7131 O O . VAL E 1 177 ? 7.111 97.444 55.757 1.00 34.70 175 VAL E O 1
ATOM 7135 N N . ASP E 1 178 ? 8.444 96.192 57.086 1.00 33.95 176 ASP E N 1
ATOM 7136 C CA . ASP E 1 178 ? 7.361 95.558 57.823 1.00 33.76 176 ASP E CA 1
ATOM 7137 C C . ASP E 1 178 ? 6.633 96.653 58.597 1.00 33.15 176 ASP E C 1
ATOM 7138 O O . ASP E 1 178 ? 7.276 97.417 59.309 1.00 33.17 176 ASP E O 1
ATOM 7143 N N . THR E 1 179 ? 5.307 96.718 58.443 1.00 31.71 177 THR E N 1
ATOM 7144 C CA . THR E 1 179 ? 4.485 97.845 58.898 1.00 30.70 177 THR E CA 1
ATOM 7145 C C . THR E 1 179 ? 4.672 98.271 60.355 1.00 30.19 177 THR E C 1
ATOM 7146 O O . THR E 1 179 ? 4.833 99.475 60.666 1.00 30.70 177 THR E O 1
ATOM 7150 N N . GLY E 1 180 ? 4.670 97.303 61.256 1.00 29.05 178 GLY E N 1
ATOM 7151 C CA . GLY E 1 180 ? 4.990 97.596 62.661 1.00 28.48 178 GLY E CA 1
ATOM 7152 C C . GLY E 1 180 ? 6.365 98.232 62.916 1.00 27.69 178 GLY E C 1
ATOM 7153 O O . GLY E 1 180 ? 6.541 98.877 63.948 1.00 27.01 178 GLY E O 1
ATOM 7154 N N . CYS E 1 181 ? 7.325 98.062 61.996 1.00 27.11 179 CYS E N 1
ATOM 7155 C CA . CYS E 1 181 ? 8.720 98.505 62.234 1.00 28.53 179 CYS E CA 1
ATOM 7156 C C . CYS E 1 181 ? 8.938 100.002 62.024 1.00 28.32 179 CYS E C 1
ATOM 7157 O O . CYS E 1 181 ? 9.926 100.547 62.485 1.00 28.47 179 CYS E O 1
ATOM 7160 N N . LEU E 1 182 ? 7.990 100.658 61.360 1.00 28.76 180 LEU E N 1
ATOM 7161 C CA . LEU E 1 182 ? 8.005 102.111 61.208 1.00 29.11 180 LEU E CA 1
ATOM 7162 C C . LEU E 1 182 ? 7.789 102.879 62.489 1.00 28.94 180 LEU E C 1
ATOM 7163 O O . LEU E 1 182 ? 6.690 102.833 63.040 1.00 30.06 180 LEU E O 1
ATOM 7168 N N . VAL E 1 183 ? 8.811 103.604 62.949 1.00 27.85 181 VAL E N 1
ATOM 7169 C CA . VAL E 1 183 ? 8.697 104.410 64.180 1.00 28.27 181 VAL E CA 1
ATOM 7170 C C . VAL E 1 183 ? 8.241 105.851 63.894 1.00 28.39 181 VAL E C 1
ATOM 7171 O O . VAL E 1 183 ? 7.327 106.358 64.527 1.00 27.18 181 VAL E O 1
ATOM 7175 N N . ALA E 1 184 ? 8.887 106.493 62.920 1.00 29.06 182 ALA E N 1
ATOM 7176 C CA . ALA E 1 184 ? 8.699 107.904 62.660 1.00 30.43 182 ALA E CA 1
ATOM 7177 C C . ALA E 1 184 ? 9.327 108.288 61.334 1.00 31.53 182 ALA E C 1
ATOM 7178 O O . ALA E 1 184 ? 10.201 107.567 60.813 1.00 32.16 182 ALA E O 1
ATOM 7180 N N . PHE E 1 185 ? 8.881 109.423 60.791 1.00 32.53 183 PHE E N 1
ATOM 7181 C CA . PHE E 1 185 ? 9.400 109.971 59.543 1.00 33.34 183 PHE E CA 1
ATOM 7182 C C . PHE E 1 185 ? 9.129 111.473 59.428 1.00 34.47 183 PHE E C 1
ATOM 7183 O O . PHE E 1 185 ? 8.202 112.012 60.066 1.00 33.55 183 PHE E O 1
ATOM 7191 N N . THR E 1 186 ? 9.978 112.136 58.638 1.00 35.70 184 THR E N 1
ATOM 7192 C CA . THR E 1 186 ? 9.920 113.590 58.431 1.00 37.17 184 THR E CA 1
ATOM 7193 C C . THR E 1 186 ? 8.986 113.942 57.285 1.00 38.15 184 THR E C 1
ATOM 7194 O O . THR E 1 186 ? 8.551 113.077 56.530 1.00 38.30 184 THR E O 1
ATOM 7198 N N . ASP E 1 187 ? 8.727 115.233 57.126 1.00 40.27 185 ASP E N 1
ATOM 7199 C CA . ASP E 1 187 ? 8.123 115.740 55.883 1.00 41.68 185 ASP E CA 1
ATOM 7200 C C . ASP E 1 187 ? 8.925 115.264 54.697 1.00 41.20 185 ASP E C 1
ATOM 7201 O O . ASP E 1 187 ? 10.133 115.003 54.829 1.00 41.40 185 ASP E O 1
ATOM 7206 N N . GLY E 1 188 ? 8.249 115.120 53.559 1.00 40.61 186 GLY E N 1
ATOM 7207 C CA . GLY E 1 188 ? 8.920 114.688 52.337 1.00 40.75 186 GLY E CA 1
ATOM 7208 C C . GLY E 1 188 ? 8.871 113.197 52.055 1.00 40.46 186 GLY E C 1
ATOM 7209 O O . GLY E 1 188 ? 9.314 112.750 50.993 1.00 41.32 186 GLY E O 1
ATOM 7210 N N . ILE E 1 189 ? 8.347 112.430 53.003 1.00 40.05 187 ILE E N 1
ATOM 7211 C CA . ILE E 1 189 ? 8.233 110.977 52.878 1.00 39.25 187 ILE E CA 1
ATOM 7212 C C . ILE E 1 189 ? 6.762 110.633 52.694 1.00 38.84 187 ILE E C 1
ATOM 7213 O O . ILE E 1 189 ? 5.942 111.080 53.460 1.00 37.77 187 ILE E O 1
ATOM 7218 N N . ASP E 1 190 ? 6.447 109.850 51.673 1.00 39.10 188 ASP E N 1
ATOM 7219 C CA . ASP E 1 190 ? 5.080 109.351 51.459 1.00 40.46 188 ASP E CA 1
ATOM 7220 C C . ASP E 1 190 ? 4.976 107.856 51.791 1.00 40.33 188 ASP E C 1
ATOM 7221 O O . ASP E 1 190 ? 5.909 107.080 51.516 1.00 40.29 188 ASP E O 1
ATOM 7226 N N . TYR E 1 191 ? 3.837 107.439 52.339 1.00 40.29 189 TYR E N 1
ATOM 7227 C CA . TYR E 1 191 ? 3.648 106.018 52.701 1.00 41.37 189 TYR E CA 1
ATOM 7228 C C . TYR E 1 191 ? 2.424 105.347 52.089 1.00 41.66 189 TYR E C 1
ATOM 7229 O O . TYR E 1 191 ? 1.406 105.993 51.806 1.00 40.94 189 TYR E O 1
ATOM 7238 N N . ASP E 1 192 ? 2.534 104.039 51.922 1.00 42.62 190 ASP E N 1
ATOM 7239 C CA . ASP E 1 192 ? 1.428 103.218 51.475 1.00 44.33 190 ASP E CA 1
ATOM 7240 C C . ASP E 1 192 ? 1.517 101.831 52.097 1.00 44.88 190 ASP E C 1
ATOM 7241 O O . ASP E 1 192 ? 2.568 101.186 52.056 1.00 44.47 190 ASP E O 1
ATOM 7246 N N . VAL E 1 193 ? 0.409 101.389 52.684 1.00 45.80 191 VAL E N 1
ATOM 7247 C CA . VAL E 1 193 ? 0.349 100.091 53.346 1.00 46.74 191 VAL E CA 1
ATOM 7248 C C . VAL E 1 193 ? -0.347 99.072 52.447 1.00 47.57 191 VAL E C 1
ATOM 7249 O O . VAL E 1 193 ? -1.439 99.310 51.949 1.00 47.96 191 VAL E O 1
ATOM 7253 N N . GLN E 1 194 ? 0.313 97.945 52.224 1.00 48.75 192 GLN E N 1
ATOM 7254 C CA . GLN E 1 194 ? -0.237 96.858 51.412 1.00 49.13 192 GLN E CA 1
ATOM 7255 C C . GLN E 1 194 ? -0.051 95.510 52.101 1.00 48.83 192 GLN E C 1
ATOM 7256 O O . GLN E 1 194 ? 0.866 95.345 52.924 1.00 47.87 192 GLN E O 1
ATOM 7262 N N . LEU E 1 195 ? -0.932 94.559 51.771 1.00 48.27 193 LEU E N 1
ATOM 7263 C CA . LEU E 1 195 ? -0.730 93.159 52.119 1.00 48.25 193 LEU E CA 1
ATOM 7264 C C . LEU E 1 195 ? -0.068 92.513 50.925 1.00 48.66 193 LEU E C 1
ATOM 7265 O O . LEU E 1 195 ? -0.517 92.669 49.793 1.00 48.61 193 LEU E O 1
ATOM 7270 N N . ALA E 1 196 ? 1.013 91.793 51.172 1.00 49.28 194 ALA E N 1
ATOM 7271 C CA . ALA E 1 196 ? 1.855 91.301 50.094 1.00 49.69 194 ALA E CA 1
ATOM 7272 C C . ALA E 1 196 ? 2.307 89.882 50.392 1.00 49.78 194 ALA E C 1
ATOM 7273 O O . ALA E 1 196 ? 2.110 89.404 51.508 1.00 50.57 194 ALA E O 1
ATOM 7275 N N . GLU E 1 207 ? 1.430 82.954 56.347 1.00 63.58 205 GLU E N 1
ATOM 7276 C CA . GLU E 1 207 ? 0.410 83.994 56.317 1.00 63.58 205 GLU E CA 1
ATOM 7277 C C . GLU E 1 207 ? 0.918 85.247 55.576 1.00 62.84 205 GLU E C 1
ATOM 7278 O O . GLU E 1 207 ? 2.129 85.483 55.497 1.00 63.06 205 GLU E O 1
ATOM 7284 N N . GLY E 1 208 ? -0.020 86.050 55.059 1.00 61.76 206 GLY E N 1
ATOM 7285 C CA . GLY E 1 208 ? 0.293 87.355 54.463 1.00 58.95 206 GLY E CA 1
ATOM 7286 C C . GLY E 1 208 ? 1.150 88.285 55.316 1.00 56.66 206 GLY E C 1
ATOM 7287 O O . GLY E 1 208 ? 1.200 88.160 56.547 1.00 56.80 206 GLY E O 1
ATOM 7288 N N . LEU E 1 209 ? 1.804 89.222 54.625 1.00 54.13 207 LEU E N 1
ATOM 7289 C CA . LEU E 1 209 ? 2.742 90.191 55.183 1.00 51.30 207 LEU E CA 1
ATOM 7290 C C . LEU E 1 209 ? 2.208 91.607 54.927 1.00 49.14 207 LEU E C 1
ATOM 7291 O O . LEU E 1 209 ? 1.861 91.930 53.800 1.00 48.10 207 LEU E O 1
ATOM 7296 N N . LEU E 1 210 ? 2.153 92.440 55.964 1.00 46.34 208 LEU E N 1
ATOM 7297 C CA . LEU E 1 210 ? 1.775 93.825 55.805 1.00 44.23 208 LEU E CA 1
ATOM 7298 C C . LEU E 1 210 ? 3.057 94.645 55.631 1.00 43.14 208 LEU E C 1
ATOM 7299 O O . LEU E 1 210 ? 3.877 94.733 56.546 1.00 43.20 208 LEU E O 1
ATOM 7304 N N . LEU E 1 211 ? 3.200 95.228 54.441 1.00 41.56 209 LEU E N 1
ATOM 7305 C CA . LEU E 1 211 ? 4.336 96.015 54.012 1.00 40.22 209 LEU E CA 1
ATOM 7306 C C . LEU E 1 211 ? 3.952 97.480 53.884 1.00 39.36 209 LEU E C 1
ATOM 7307 O O . LEU E 1 211 ? 2.893 97.815 53.337 1.00 38.79 209 LEU E O 1
ATOM 7312 N N . THR E 1 212 ? 4.823 98.338 54.413 1.00 37.50 210 THR E N 1
ATOM 7313 C CA . THR E 1 212 ? 4.700 99.750 54.233 1.00 36.71 210 THR E CA 1
ATOM 7314 C C . THR E 1 212 ? 5.809 100.202 53.299 1.00 36.45 210 THR E C 1
ATOM 7315 O O . THR E 1 212 ? 6.994 99.953 53.551 1.00 37.32 210 THR E O 1
ATOM 7319 N N . THR E 1 213 ? 5.410 100.816 52.197 1.00 35.88 211 THR E N 1
ATOM 7320 C CA . THR E 1 213 ? 6.346 101.357 51.225 1.00 36.33 211 THR E CA 1
ATOM 7321 C C . THR E 1 213 ? 6.473 102.836 51.509 1.00 36.14 211 THR E C 1
ATOM 7322 O O . THR E 1 213 ? 5.470 103.553 51.627 1.00 36.12 211 THR E O 1
ATOM 7326 N N . LEU E 1 214 ? 7.709 103.295 51.607 1.00 36.68 212 LEU E N 1
ATOM 7327 C CA . LEU E 1 214 ? 7.983 104.714 51.854 1.00 36.36 212 LEU E CA 1
ATOM 7328 C C . LEU E 1 214 ? 8.798 105.293 50.705 1.00 37.07 212 LEU E C 1
ATOM 7329 O O . LEU E 1 214 ? 9.746 104.665 50.212 1.00 37.30 212 LEU E O 1
ATOM 7334 N N . LYS E 1 215 ? 8.428 106.503 50.298 1.00 38.06 213 LYS E N 1
ATOM 7335 C CA . LYS E 1 215 ? 8.985 107.154 49.112 1.00 39.40 213 LYS E CA 1
ATOM 7336 C C . LYS E 1 215 ? 9.256 108.583 49.457 1.00 39.19 213 LYS E C 1
ATOM 7337 O O . LYS E 1 215 ? 8.494 109.209 50.215 1.00 39.84 213 LYS E O 1
ATOM 7343 N N . GLY E 1 216 ? 10.339 109.117 48.910 1.00 39.35 214 GLY E N 1
ATOM 7344 C CA . GLY E 1 216 ? 10.541 110.559 49.001 1.00 38.68 214 GLY E CA 1
ATOM 7345 C C . GLY E 1 216 ? 11.920 110.924 49.468 1.00 38.64 214 GLY E C 1
ATOM 7346 O O . GLY E 1 216 ? 12.904 110.256 49.145 1.00 38.64 214 GLY E O 1
ATOM 7347 N N . SER E 1 217 ? 11.978 111.995 50.238 1.00 39.05 215 SER E N 1
ATOM 7348 C CA . SER E 1 217 ? 13.235 112.550 50.707 1.00 40.03 215 SER E CA 1
ATOM 7349 C C . SER E 1 217 ? 13.021 113.007 52.139 1.00 39.25 215 SER E C 1
ATOM 7350 O O . SER E 1 217 ? 12.091 113.782 52.412 1.00 39.42 215 SER E O 1
ATOM 7353 N N . GLY E 1 218 ? 13.863 112.504 53.041 1.00 38.39 216 GLY E N 1
ATOM 7354 C CA . GLY E 1 218 ? 13.783 112.859 54.447 1.00 37.29 216 GLY E CA 1
ATOM 7355 C C . GLY E 1 218 ? 14.323 111.737 55.283 1.00 36.82 216 GLY E C 1
ATOM 7356 O O . GLY E 1 218 ? 14.958 110.834 54.759 1.00 37.32 216 GLY E O 1
ATOM 7357 N N . THR E 1 219 ? 14.086 111.798 56.586 1.00 36.43 217 THR E N 1
ATOM 7358 C CA . THR E 1 219 ? 14.602 110.785 57.504 1.00 36.22 217 THR E CA 1
ATOM 7359 C C . THR E 1 219 ? 13.496 109.820 57.958 1.00 35.74 217 THR E C 1
ATOM 7360 O O . THR E 1 219 ? 12.358 110.211 58.199 1.00 33.94 217 THR E O 1
ATOM 7364 N N . VAL E 1 220 ? 13.870 108.549 58.065 1.00 35.83 218 VAL E N 1
ATOM 7365 C CA . VAL E 1 220 ? 12.976 107.500 58.510 1.00 35.16 218 VAL E CA 1
ATOM 7366 C C . VAL E 1 220 ? 13.589 106.850 59.764 1.00 34.94 218 VAL E C 1
ATOM 7367 O O . VAL E 1 220 ? 14.779 106.515 59.796 1.00 35.06 218 VAL E O 1
ATOM 7371 N N . TRP E 1 221 ? 12.765 106.631 60.778 1.00 33.89 219 TRP E N 1
ATOM 7372 C CA . TRP E 1 221 ? 13.199 105.898 61.957 1.00 33.96 219 TRP E CA 1
ATOM 7373 C C . TRP E 1 221 ? 12.439 104.573 62.051 1.00 32.80 219 TRP E C 1
ATOM 7374 O O . TRP E 1 221 ? 11.235 104.532 61.852 1.00 32.87 219 TRP E O 1
ATOM 7385 N N . LEU E 1 222 ? 13.169 103.499 62.329 1.00 31.45 220 LEU E N 1
ATOM 7386 C CA . LEU E 1 222 ? 12.668 102.137 62.298 1.00 29.68 220 LEU E CA 1
ATOM 7387 C C . LEU E 1 222 ? 13.065 101.438 63.584 1.00 28.74 220 LEU E C 1
ATOM 7388 O O . LEU E 1 222 ? 14.033 101.828 64.206 1.00 27.81 220 LEU E O 1
ATOM 7393 N N . GLN E 1 223 ? 12.351 100.362 63.938 1.00 27.49 221 GLN E N 1
ATOM 7394 C CA . GLN E 1 223 ? 12.597 99.615 65.162 1.00 25.88 221 GLN E CA 1
ATOM 7395 C C . GLN E 1 223 ? 12.686 98.153 64.780 1.00 26.74 221 GLN E C 1
ATOM 7396 O O . GLN E 1 223 ? 11.957 97.694 63.895 1.00 26.21 221 GLN E O 1
ATOM 7402 N N . SER E 1 224 ? 13.582 97.425 65.443 1.00 26.60 222 SER E N 1
ATOM 7403 C CA . SER E 1 224 ? 13.824 96.031 65.117 1.00 28.11 222 SER E CA 1
ATOM 7404 C C . SER E 1 224 ? 12.826 95.099 65.804 1.00 27.44 222 SER E C 1
ATOM 7405 O O . SER E 1 224 ? 12.531 94.008 65.292 1.00 27.22 222 SER E O 1
ATOM 7408 N N . LEU E 1 225 ? 12.282 95.528 66.935 1.00 26.82 223 LEU E N 1
ATOM 7409 C CA . LEU E 1 225 ? 11.308 94.687 67.629 1.00 26.94 223 LEU E CA 1
ATOM 7410 C C . LEU E 1 225 ? 10.055 95.490 67.999 1.00 26.67 223 LEU E C 1
ATOM 7411 O O . LEU E 1 225 ? 9.856 95.869 69.159 1.00 25.08 223 LEU E O 1
ATOM 7416 N N . PRO E 1 226 ? 9.185 95.709 66.991 1.00 26.03 224 PRO E N 1
ATOM 7417 C CA . PRO E 1 226 ? 8.037 96.517 67.237 1.00 25.26 224 PRO E CA 1
ATOM 7418 C C . PRO E 1 226 ? 7.193 95.798 68.243 1.00 25.33 224 PRO E C 1
ATOM 7419 O O . PRO E 1 226 ? 7.166 94.557 68.272 1.00 25.35 224 PRO E O 1
ATOM 7423 N N . PHE E 1 227 ? 6.480 96.568 69.050 1.00 25.55 225 PHE E N 1
ATOM 7424 C CA . PHE E 1 227 ? 5.530 96.004 69.974 1.00 26.08 225 PHE E CA 1
ATOM 7425 C C . PHE E 1 227 ? 4.487 95.108 69.258 1.00 27.44 225 PHE E C 1
ATOM 7426 O O . PHE E 1 227 ? 4.049 94.090 69.813 1.00 27.96 225 PHE E O 1
ATOM 7434 N N . SER E 1 228 ? 4.116 95.463 68.024 1.00 27.79 226 SER E N 1
ATOM 7435 C CA . SER E 1 228 ? 3.147 94.690 67.259 1.00 29.50 226 SER E CA 1
ATOM 7436 C C . SER E 1 228 ? 3.609 93.240 67.100 1.00 28.96 226 SER E C 1
ATOM 7437 O O . SER E 1 228 ? 2.839 92.303 67.261 1.00 29.58 226 SER E O 1
ATOM 7440 N N . ARG E 1 229 ? 4.878 93.081 66.809 1.00 29.61 227 ARG E N 1
ATOM 7441 C CA . ARG E 1 229 ? 5.514 91.784 66.706 1.00 29.73 227 ARG E CA 1
ATOM 7442 C C . ARG E 1 229 ? 5.691 91.078 68.063 1.00 29.65 227 ARG E C 1
ATOM 7443 O O . ARG E 1 229 ? 5.345 89.905 68.217 1.00 30.21 227 ARG E O 1
ATOM 7451 N N . LEU E 1 230 ? 6.263 91.762 69.043 1.00 29.46 228 LEU E N 1
ATOM 7452 C CA . LEU E 1 230 ? 6.389 91.174 70.390 1.00 27.20 228 LEU E CA 1
ATOM 7453 C C . LEU E 1 230 ? 5.032 90.647 70.924 1.00 28.10 228 LEU E C 1
ATOM 7454 O O . LEU E 1 230 ? 4.907 89.466 71.282 1.00 27.30 228 LEU E O 1
ATOM 7459 N N . ALA E 1 231 ? 4.033 91.534 70.999 1.00 27.99 229 ALA E N 1
ATOM 7460 C CA . ALA E 1 231 ? 2.732 91.192 71.548 1.00 28.25 229 ALA E CA 1
ATOM 7461 C C . ALA E 1 231 ? 2.001 90.151 70.692 1.00 30.07 229 ALA E C 1
ATOM 7462 O O . ALA E 1 231 ? 1.414 89.208 71.229 1.00 29.91 229 ALA E O 1
ATOM 7464 N N . GLY E 1 232 ? 2.047 90.335 69.367 1.00 31.50 230 GLY E N 1
ATOM 7465 C CA . GLY E 1 232 ? 1.592 89.344 68.398 1.00 32.44 230 GLY E CA 1
ATOM 7466 C C . GLY E 1 232 ? 2.109 87.940 68.650 1.00 33.88 230 GLY E C 1
ATOM 7467 O O . GLY E 1 232 ? 1.291 87.016 68.789 1.00 32.89 230 GLY E O 1
ATOM 7468 N N . ARG E 1 233 ? 3.442 87.779 68.726 1.00 34.43 231 ARG E N 1
ATOM 7469 C CA . ARG E 1 233 ? 4.039 86.450 68.912 1.00 37.00 231 ARG E CA 1
ATOM 7470 C C . ARG E 1 233 ? 3.720 85.842 70.262 1.00 37.32 231 ARG E C 1
ATOM 7471 O O . ARG E 1 233 ? 3.461 84.642 70.369 1.00 37.76 231 ARG E O 1
ATOM 7479 N N . ILE E 1 234 ? 3.757 86.663 71.294 1.00 38.16 232 ILE E N 1
ATOM 7480 C CA . ILE E 1 234 ? 3.387 86.203 72.625 1.00 38.35 232 ILE E CA 1
ATOM 7481 C C . ILE E 1 234 ? 1.936 85.761 72.642 1.00 39.54 232 ILE E C 1
ATOM 7482 O O . ILE E 1 234 ? 1.637 84.741 73.241 1.00 39.07 232 ILE E O 1
ATOM 7487 N N . TYR E 1 235 ? 1.049 86.542 72.002 1.00 41.18 233 TYR E N 1
ATOM 7488 C CA . TYR E 1 235 ? -0.361 86.205 71.895 1.00 42.62 233 TYR E CA 1
ATOM 7489 C C . TYR E 1 235 ? -0.522 84.805 71.297 1.00 43.63 233 TYR E C 1
ATOM 7490 O O . TYR E 1 235 ? -1.165 83.951 71.884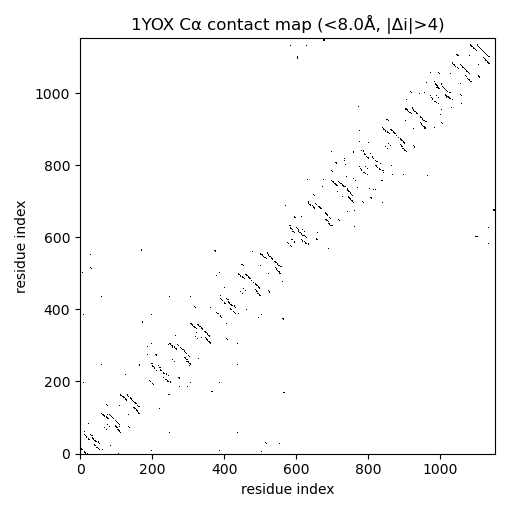 1.00 42.92 233 TYR E O 1
ATOM 7499 N N . ASP E 1 236 ? 0.094 84.586 70.140 1.00 45.79 234 ASP E N 1
ATOM 7500 C CA . ASP E 1 236 ? 0.047 83.294 69.453 1.00 47.54 234 ASP E CA 1
ATOM 7501 C C . ASP E 1 236 ? 0.432 82.163 70.373 1.00 48.57 234 ASP E C 1
ATOM 7502 O O . ASP E 1 236 ? -0.276 81.187 70.462 1.00 48.84 234 ASP E O 1
ATOM 7507 N N . ALA E 1 237 ? 1.550 82.314 71.076 1.00 50.12 235 ALA E N 1
ATOM 7508 C CA . ALA E 1 237 ? 2.097 81.249 71.898 1.00 51.19 235 ALA E CA 1
ATOM 7509 C C . ALA E 1 237 ? 1.153 80.843 73.009 1.00 52.52 235 ALA E C 1
ATOM 7510 O O . ALA E 1 237 ? 1.191 79.710 73.472 1.00 53.17 235 ALA E O 1
ATOM 7512 N N . THR E 1 238 ? 0.311 81.765 73.443 1.00 54.45 236 THR E N 1
ATOM 7513 C CA . THR E 1 238 ? -0.525 81.539 74.613 1.00 56.52 236 THR E CA 1
ATOM 7514 C C . THR E 1 238 ? -2.031 81.518 74.265 1.00 58.52 236 THR E C 1
ATOM 7515 O O . THR E 1 238 ? -2.768 82.492 74.495 1.00 58.95 236 THR E O 1
ATOM 7519 N N . PHE E 1 239 ? -2.449 80.372 73.717 1.00 60.84 237 PHE E N 1
ATOM 7520 C CA . PHE E 1 239 ? -3.814 80.076 73.194 1.00 62.40 237 PHE E CA 1
ATOM 7521 C C . PHE E 1 239 ? -4.027 80.536 71.750 1.00 62.73 237 PHE E C 1
ATOM 7522 O O . PHE E 1 239 ? -3.888 79.737 70.817 1.00 62.86 237 PHE E O 1
ATOM 7530 N N . HIS F 1 6 ? 25.542 80.510 49.050 1.00 67.12 4 HIS F N 1
ATOM 7531 C CA . HIS F 1 6 ? 26.039 81.882 48.718 1.00 67.62 4 HIS F CA 1
ATOM 7532 C C . HIS F 1 6 ? 26.950 82.430 49.831 1.00 67.23 4 HIS F C 1
ATOM 7533 O O . HIS F 1 6 ? 26.892 81.964 50.976 1.00 67.21 4 HIS F O 1
ATOM 7540 N N . GLU F 1 7 ? 27.774 83.423 49.496 1.00 66.72 5 GLU F N 1
ATOM 7541 C CA . GLU F 1 7 ? 28.737 83.997 50.443 1.00 66.34 5 GLU F CA 1
ATOM 7542 C C . GLU F 1 7 ? 28.320 85.426 50.900 1.00 65.61 5 GLU F C 1
ATOM 7543 O O . GLU F 1 7 ? 28.773 86.452 50.362 1.00 65.57 5 GLU F O 1
ATOM 7549 N N . LEU F 1 8 ? 27.454 85.461 51.919 1.00 64.76 6 LEU F N 1
ATOM 7550 C CA . LEU F 1 8 ? 26.796 86.694 52.399 1.00 63.32 6 LEU F CA 1
ATOM 7551 C C . LEU F 1 8 ? 27.652 87.678 53.192 1.00 62.10 6 LEU F C 1
ATOM 7552 O O . LEU F 1 8 ? 28.383 87.288 54.097 1.00 61.77 6 LEU F O 1
ATOM 7557 N N . ASP F 1 9 ? 27.518 88.955 52.829 1.00 60.75 7 ASP F N 1
ATOM 7558 C CA . ASP F 1 9 ? 28.040 90.092 53.572 1.00 59.74 7 ASP F CA 1
ATOM 7559 C C . ASP F 1 9 ? 26.927 90.634 54.496 1.00 58.43 7 ASP F C 1
ATOM 7560 O O . ASP F 1 9 ? 25.792 90.858 54.054 1.00 57.60 7 ASP F O 1
ATOM 7565 N N . TYR F 1 10 ? 27.261 90.862 55.767 1.00 56.81 8 TYR F N 1
ATOM 7566 C CA . TYR F 1 10 ? 26.275 91.224 56.776 1.00 55.10 8 TYR F CA 1
ATOM 7567 C C . TYR F 1 10 ? 26.754 92.320 57.713 1.00 54.51 8 TYR F C 1
ATOM 7568 O O . TYR F 1 10 ? 27.925 92.692 57.712 1.00 54.80 8 TYR F O 1
ATOM 7577 N N . ARG F 1 11 ? 25.844 92.813 58.543 1.00 53.56 9 ARG F N 1
ATOM 7578 C CA . ARG F 1 11 ? 26.154 93.846 59.527 1.00 52.52 9 ARG F CA 1
ATOM 7579 C C . ARG F 1 11 ? 25.180 93.713 60.716 1.00 51.34 9 ARG F C 1
ATOM 7580 O O . ARG F 1 11 ? 23.975 93.882 60.546 1.00 50.35 9 ARG F O 1
ATOM 7588 N N . ILE F 1 12 ? 25.703 93.358 61.894 1.00 50.45 10 ILE F N 1
ATOM 7589 C CA . ILE F 1 12 ? 24.909 93.322 63.121 1.00 49.74 10 ILE F CA 1
ATOM 7590 C C . ILE F 1 12 ? 24.704 94.750 63.657 1.00 50.03 10 ILE F C 1
ATOM 7591 O O . ILE F 1 12 ? 25.668 95.476 63.946 1.00 49.57 10 ILE F O 1
ATOM 7596 N N . LEU F 1 13 ? 23.441 95.151 63.782 1.00 50.13 11 LEU F N 1
ATOM 7597 C CA . LEU F 1 13 ? 23.089 96.473 64.324 1.00 50.45 11 LEU F CA 1
ATOM 7598 C C . LEU F 1 13 ? 22.594 96.376 65.772 1.00 50.66 11 LEU F C 1
ATOM 7599 O O . LEU F 1 13 ? 21.880 95.433 66.134 1.00 50.99 11 LEU F O 1
ATOM 7604 N N . GLY F 1 14 ? 22.987 97.338 66.598 1.00 50.87 12 GLY F N 1
ATOM 7605 C CA . GLY F 1 14 ? 22.566 97.376 68.002 1.00 51.51 12 GLY F CA 1
ATOM 7606 C C . GLY F 1 14 ? 23.547 96.696 68.938 1.00 52.23 12 GLY F C 1
ATOM 7607 O O . GLY F 1 14 ? 24.479 96.029 68.492 1.00 52.21 12 GLY F O 1
ATOM 7608 N N . GLU F 1 15 ? 23.321 96.848 70.241 1.00 53.08 13 GLU F N 1
ATOM 7609 C CA . GLU F 1 15 ? 24.220 96.309 71.265 1.00 54.12 13 GLU F CA 1
ATOM 7610 C C . GLU F 1 15 ? 23.669 95.055 71.952 1.00 54.55 13 GLU F C 1
ATOM 7611 O O . GLU F 1 15 ? 24.200 93.942 71.796 1.00 54.51 13 GLU F O 1
ATOM 7617 N N . SER F 1 16 ? 22.609 95.245 72.736 1.00 54.76 14 SER F N 1
ATOM 7618 C CA . SER F 1 16 ? 22.104 94.188 73.610 1.00 54.33 14 SER F CA 1
ATOM 7619 C C . SER F 1 16 ? 20.852 93.599 73.009 1.00 53.72 14 SER F C 1
ATOM 7620 O O . SER F 1 16 ? 20.534 92.431 73.220 1.00 53.75 14 SER F O 1
ATOM 7631 N N . GLN F 1 18 ? 19.340 93.264 69.060 1.00 51.74 16 GLN F N 1
ATOM 7632 C CA . GLN F 1 18 ? 20.024 93.389 67.754 1.00 50.80 16 GLN F CA 1
ATOM 7633 C C . GLN F 1 18 ? 19.363 92.827 66.514 1.00 50.38 16 GLN F C 1
ATOM 7634 O O . GLN F 1 18 ? 18.480 91.974 66.569 1.00 50.44 16 GLN F O 1
ATOM 7640 N N . THR F 1 19 ? 19.838 93.340 65.389 1.00 50.24 17 THR F N 1
ATOM 7641 C CA . THR F 1 19 ? 19.266 93.134 64.076 1.00 50.15 17 THR F CA 1
ATOM 7642 C C . THR F 1 19 ? 20.383 92.984 63.036 1.00 49.34 17 THR F C 1
ATOM 7643 O O . THR F 1 19 ? 21.305 93.817 62.945 1.00 48.67 17 THR F O 1
ATOM 7647 N N . VAL F 1 20 ? 20.265 91.934 62.235 1.00 48.37 18 VAL F N 1
ATOM 7648 C CA . VAL F 1 20 ? 21.235 91.656 61.194 1.00 47.46 18 VAL F CA 1
ATOM 7649 C C . VAL F 1 20 ? 20.748 92.150 59.828 1.00 46.98 18 VAL F C 1
ATOM 7650 O O . VAL F 1 20 ? 19.754 91.665 59.295 1.00 47.35 18 VAL F O 1
ATOM 7654 N N . GLU F 1 21 ? 21.466 93.106 59.259 1.00 46.82 19 GLU F N 1
ATOM 7655 C CA . GLU F 1 21 ? 21.199 93.542 57.912 1.00 47.29 19 GLU F CA 1
ATOM 7656 C C . GLU F 1 21 ? 22.034 92.691 56.969 1.00 48.32 19 GLU F C 1
ATOM 7657 O O . GLU F 1 21 ? 23.270 92.720 57.022 1.00 47.88 19 GLU F O 1
ATOM 7663 N N . ILE F 1 22 ? 21.361 91.900 56.137 1.00 49.73 20 ILE F N 1
ATOM 7664 C CA . ILE F 1 22 ? 22.043 91.115 55.103 1.00 51.55 20 ILE F CA 1
ATOM 7665 C C . ILE F 1 22 ? 22.196 91.948 53.830 1.00 53.07 20 ILE F C 1
ATOM 7666 O O . ILE F 1 22 ? 21.220 92.483 53.300 1.00 53.33 20 ILE F O 1
ATOM 7671 N N . GLU F 1 23 ? 23.432 92.085 53.368 1.00 55.09 21 GLU F N 1
ATOM 7672 C CA . GLU F 1 23 ? 23.693 92.740 52.101 1.00 57.13 21 GLU F CA 1
ATOM 7673 C C . GLU F 1 23 ? 23.651 91.692 50.998 1.00 57.69 21 GLU F C 1
ATOM 7674 O O . GLU F 1 23 ? 24.366 90.679 51.055 1.00 57.54 21 GLU F O 1
ATOM 7680 N N . LEU F 1 24 ? 22.770 91.913 50.028 1.00 58.70 22 LEU F N 1
ATOM 7681 C CA . LEU F 1 24 ? 22.661 91.013 48.875 1.00 60.00 22 LEU F CA 1
ATOM 7682 C C . LEU F 1 24 ? 23.153 91.650 47.564 1.00 61.07 22 LEU F C 1
ATOM 7683 O O . LEU F 1 24 ? 22.545 92.605 47.041 1.00 61.30 22 LEU F O 1
ATOM 7688 N N . ASP F 1 25 ? 24.283 91.132 47.073 1.00 62.20 23 ASP F N 1
ATOM 7689 C CA . ASP F 1 25 ? 24.793 91.473 45.747 1.00 63.46 23 ASP F CA 1
ATOM 7690 C C . ASP F 1 25 ? 23.821 90.874 44.732 1.00 63.89 23 ASP F C 1
ATOM 7691 O O . ASP F 1 25 ? 23.174 89.864 45.026 1.00 63.76 23 ASP F O 1
ATOM 7696 N N . PRO F 1 26 ? 23.696 91.496 43.540 1.00 64.36 24 PRO F N 1
ATOM 7697 C CA . PRO F 1 26 ? 22.682 90.990 42.620 1.00 64.51 24 PRO F CA 1
ATOM 7698 C C . PRO F 1 26 ? 22.789 89.479 42.430 1.00 64.32 24 PRO F C 1
ATOM 7699 O O . PRO F 1 26 ? 23.882 88.953 42.225 1.00 64.37 24 PRO F O 1
ATOM 7703 N N . GLY F 1 27 ? 21.653 88.798 42.549 1.00 64.41 25 GLY F N 1
ATOM 7704 C CA . GLY F 1 27 ? 21.578 87.348 42.366 1.00 63.86 25 GLY F CA 1
ATOM 7705 C C . GLY F 1 27 ? 21.605 86.553 43.658 1.00 63.52 25 GLY F C 1
ATOM 7706 O O . GLY F 1 27 ? 21.220 85.379 43.674 1.00 62.91 25 GLY F O 1
ATOM 7707 N N . GLU F 1 28 ? 22.053 87.201 44.741 1.00 63.31 26 GLU F N 1
ATOM 7708 C CA . GLU F 1 28 ? 22.294 86.520 46.029 1.00 62.80 26 GLU F CA 1
ATOM 7709 C C . GLU F 1 28 ? 21.045 86.380 46.896 1.00 62.13 26 GLU F C 1
ATOM 7710 O O . GLU F 1 28 ? 20.150 87.252 46.881 1.00 62.12 26 GLU F O 1
ATOM 7716 N N . THR F 1 29 ? 21.018 85.290 47.667 1.00 60.91 27 THR F N 1
ATOM 7717 C CA . THR F 1 29 ? 19.817 84.817 48.345 1.00 59.78 27 THR F CA 1
ATOM 7718 C C . THR F 1 29 ? 19.995 84.438 49.815 1.00 59.26 27 THR F C 1
ATOM 7719 O O . THR F 1 29 ? 20.858 83.630 50.167 1.00 59.20 27 THR F O 1
ATOM 7723 N N . VAL F 1 30 ? 19.139 85.004 50.663 1.00 58.20 28 VAL F N 1
ATOM 7724 C CA . VAL F 1 30 ? 19.127 84.654 52.078 1.00 57.38 28 VAL F CA 1
ATOM 7725 C C . VAL F 1 30 ? 17.800 83.995 52.449 1.00 56.62 28 VAL F C 1
ATOM 7726 O O . VAL F 1 30 ? 16.761 84.364 51.923 1.00 56.89 28 VAL F O 1
ATOM 7730 N N . ILE F 1 31 ? 17.847 82.995 53.322 1.00 55.89 29 ILE F N 1
ATOM 7731 C CA . ILE F 1 31 ? 16.630 82.406 53.892 1.00 55.41 29 ILE F CA 1
ATOM 7732 C C . ILE F 1 31 ? 16.390 82.774 55.349 1.00 55.00 29 ILE F C 1
ATOM 7733 O O . ILE F 1 31 ? 17.327 83.039 56.095 1.00 54.92 29 ILE F O 1
ATOM 7738 N N . ALA F 1 32 ? 15.117 82.781 55.729 1.00 54.37 30 ALA F N 1
ATOM 7739 C CA . ALA F 1 32 ? 14.688 83.175 57.045 1.00 54.24 30 ALA F CA 1
ATOM 7740 C C . ALA F 1 32 ? 13.252 82.731 57.225 1.00 54.28 30 ALA F C 1
ATOM 7741 O O . ALA F 1 32 ? 12.485 82.683 56.262 1.00 53.97 30 ALA F O 1
ATOM 7743 N N . GLU F 1 33 ? 12.886 82.403 58.460 1.00 54.13 31 GLU F N 1
ATOM 7744 C CA . GLU F 1 33 ? 11.493 82.136 58.756 1.00 54.22 31 GLU F CA 1
ATOM 7745 C C . GLU F 1 33 ? 10.718 83.442 58.586 1.00 52.83 31 GLU F C 1
ATOM 7746 O O . GLU F 1 33 ? 11.302 84.538 58.680 1.00 52.61 31 GLU F O 1
ATOM 7752 N N . ALA F 1 34 ? 9.419 83.320 58.321 1.00 51.11 32 ALA F N 1
ATOM 7753 C CA . ALA F 1 34 ? 8.575 84.473 58.017 1.00 49.47 32 ALA F CA 1
ATOM 7754 C C . ALA F 1 34 ? 8.330 85.341 59.248 1.00 47.79 32 ALA F C 1
ATOM 7755 O O . ALA F 1 34 ? 8.266 84.841 60.386 1.00 48.36 32 ALA F O 1
ATOM 7757 N N . GLY F 1 35 ? 8.220 86.644 59.020 1.00 44.99 33 GLY F N 1
ATOM 7758 C CA . GLY F 1 35 ? 7.926 87.564 60.105 1.00 42.16 33 GLY F CA 1
ATOM 7759 C C . GLY F 1 35 ? 9.175 88.167 60.722 1.00 39.67 33 GLY F C 1
ATOM 7760 O O . GLY F 1 35 ? 9.089 89.169 61.410 1.00 40.01 33 GLY F O 1
ATOM 7761 N N . ALA F 1 36 ? 10.319 87.552 60.460 1.00 36.70 34 ALA F N 1
ATOM 7762 C CA . ALA F 1 36 ? 11.627 88.055 60.877 1.00 35.04 34 ALA F CA 1
ATOM 7763 C C . ALA F 1 36 ? 12.104 89.356 60.180 1.00 33.98 34 ALA F C 1
ATOM 7764 O O . ALA F 1 36 ? 12.813 90.127 60.797 1.00 32.01 34 ALA F O 1
ATOM 7774 N N . ASN F 1 38 ? 12.517 93.089 58.762 1.00 32.29 36 ASN F N 1
ATOM 7775 C CA . ASN F 1 38 ? 12.148 94.453 59.138 1.00 33.13 36 ASN F CA 1
ATOM 7776 C C . ASN F 1 38 ? 12.053 95.391 57.969 1.00 34.60 36 ASN F C 1
ATOM 7777 O O . ASN F 1 38 ? 11.178 96.250 57.942 1.00 33.39 36 ASN F O 1
ATOM 7782 N N . TYR F 1 39 ? 12.994 95.254 57.028 1.00 36.87 37 TYR F N 1
ATOM 7783 C CA . TYR F 1 39 ? 13.064 96.134 55.883 1.00 39.06 37 TYR F CA 1
ATOM 7784 C C . TYR F 1 39 ? 13.876 95.548 54.717 1.00 41.75 37 TYR F C 1
ATOM 7785 O O . TYR F 1 39 ? 14.699 94.639 54.901 1.00 40.86 37 TYR F O 1
ATOM 7802 N N . THR F 1 41 ? 15.534 97.176 50.842 1.00 50.35 39 THR F N 1
ATOM 7803 C CA . THR F 1 41 ? 15.828 98.323 49.980 1.00 51.78 39 THR F CA 1
ATOM 7804 C C . THR F 1 41 ? 15.671 97.885 48.540 1.00 53.51 39 THR F C 1
ATOM 7805 O O . THR F 1 41 ? 15.765 96.690 48.246 1.00 53.90 39 THR F O 1
ATOM 7809 N N . GLY F 1 42 ? 15.425 98.847 47.650 1.00 55.54 40 GLY F N 1
ATOM 7810 C CA . GLY F 1 42 ? 15.523 98.625 46.198 1.00 57.45 40 GLY F CA 1
ATOM 7811 C C . GLY F 1 42 ? 14.561 97.597 45.646 1.00 58.56 40 GLY F C 1
ATOM 7812 O O . GLY F 1 42 ? 13.355 97.777 45.752 1.00 59.22 40 GLY F O 1
ATOM 7813 N N . ASP F 1 43 ? 15.074 96.537 45.024 1.00 59.69 41 ASP F N 1
ATOM 7814 C CA . ASP F 1 43 ? 14.186 95.441 44.628 1.00 61.32 41 ASP F CA 1
ATOM 7815 C C . ASP F 1 43 ? 14.689 94.042 45.007 1.00 61.73 41 ASP F C 1
ATOM 7816 O O . ASP F 1 43 ? 15.074 93.217 44.157 1.00 61.58 41 ASP F O 1
ATOM 7821 N N . ILE F 1 44 ? 14.686 93.822 46.322 1.00 62.14 42 ILE F N 1
ATOM 7822 C CA . ILE F 1 44 ? 14.703 92.495 46.917 1.00 62.34 42 ILE F CA 1
ATOM 7823 C C . ILE F 1 44 ? 13.340 91.897 46.639 1.00 63.03 42 ILE F C 1
ATOM 7824 O O . ILE F 1 44 ? 12.335 92.614 46.643 1.00 63.15 42 ILE F O 1
ATOM 7829 N N . ARG F 1 45 ? 13.307 90.593 46.391 1.00 63.93 43 ARG F N 1
ATOM 7830 C CA . ARG F 1 45 ? 12.050 89.877 46.249 1.00 65.37 43 ARG F CA 1
ATOM 7831 C C . ARG F 1 45 ? 12.048 88.662 47.156 1.00 65.69 43 ARG F C 1
ATOM 7832 O O . ARG F 1 45 ? 13.087 88.041 47.374 1.00 66.25 43 ARG F O 1
ATOM 7840 N N . PHE F 1 46 ? 10.881 88.350 47.700 1.00 66.34 44 PHE F N 1
ATOM 7841 C CA . PHE F 1 46 ? 10.708 87.197 48.563 1.00 67.15 44 PHE F CA 1
ATOM 7842 C C . PHE F 1 46 ? 9.599 86.336 48.004 1.00 68.07 44 PHE F C 1
ATOM 7843 O O . PHE F 1 46 ? 8.692 86.860 47.351 1.00 68.35 44 PHE F O 1
ATOM 7851 N N . THR F 1 47 ? 9.649 85.029 48.261 1.00 69.34 45 THR F N 1
ATOM 7852 C CA . THR F 1 47 ? 8.771 84.097 47.536 1.00 70.87 45 THR F CA 1
ATOM 7853 C C . THR F 1 47 ? 8.398 82.799 48.259 1.00 71.71 45 THR F C 1
ATOM 7854 O O . THR F 1 47 ? 7.927 81.857 47.601 1.00 72.14 45 THR F O 1
ATOM 7858 N N . ALA F 1 48 ? 8.628 82.729 49.572 1.00 72.08 46 ALA F N 1
ATOM 7859 C CA . ALA F 1 48 ? 8.111 81.626 50.407 1.00 72.92 46 ALA F CA 1
ATOM 7860 C C . ALA F 1 48 ? 8.332 80.209 49.849 1.00 73.42 46 ALA F C 1
ATOM 7861 O O . ALA F 1 48 ? 7.464 79.668 49.155 1.00 73.61 46 ALA F O 1
ATOM 7863 N N . ARG F 1 49 ? 9.479 79.614 50.184 1.00 73.95 47 ARG F N 1
ATOM 7864 C CA . ARG F 1 49 ? 9.883 78.280 49.709 1.00 74.46 47 ARG F CA 1
ATOM 7865 C C . ARG F 1 49 ? 10.058 78.245 48.191 1.00 74.43 47 ARG F C 1
ATOM 7866 O O . ARG F 1 49 ? 10.896 78.962 47.640 1.00 74.48 47 ARG F O 1
ATOM 7882 N N . THR F 1 78 ? 11.140 81.656 54.088 1.00 73.57 76 THR F N 1
ATOM 7883 C CA . THR F 1 78 ? 11.009 82.698 53.083 1.00 71.13 76 THR F CA 1
ATOM 7884 C C . THR F 1 78 ? 12.392 83.057 52.550 1.00 69.65 76 THR F C 1
ATOM 7885 O O . THR F 1 78 ? 13.314 83.341 53.309 1.00 69.72 76 THR F O 1
ATOM 7889 N N . HIS F 1 79 ? 12.520 83.016 51.231 1.00 67.83 77 HIS F N 1
ATOM 7890 C CA . HIS F 1 79 ? 13.762 83.301 50.541 1.00 66.09 77 HIS F CA 1
ATOM 7891 C C . HIS F 1 79 ? 13.752 84.728 50.053 1.00 64.55 77 HIS F C 1
ATOM 7892 O O . HIS F 1 79 ? 12.771 85.188 49.492 1.00 64.64 77 HIS F O 1
ATOM 7899 N N . PHE F 1 80 ? 14.858 85.425 50.258 1.00 62.72 78 PHE F N 1
ATOM 7900 C CA . PHE F 1 80 ? 14.973 86.810 49.864 1.00 60.77 78 PHE F CA 1
ATOM 7901 C C . PHE F 1 80 ? 16.119 86.911 48.871 1.00 61.44 78 PHE F C 1
ATOM 7902 O O . PHE F 1 80 ? 17.261 86.598 49.200 1.00 61.59 78 PHE F O 1
ATOM 7910 N N . THR F 1 81 ? 15.813 87.317 47.641 1.00 62.04 79 THR F N 1
ATOM 7911 C CA . THR F 1 81 ? 16.832 87.368 46.593 1.00 62.49 79 THR F CA 1
ATOM 7912 C C . THR F 1 81 ? 16.873 88.752 45.952 1.00 62.60 79 THR F C 1
ATOM 7913 O O . THR F 1 81 ? 15.850 89.427 45.856 1.00 62.57 79 THR F O 1
ATOM 7917 N N . ASN F 1 82 ? 18.066 89.162 45.525 1.00 63.06 80 ASN F N 1
ATOM 7918 C CA . ASN F 1 82 ? 18.268 90.432 44.830 1.00 63.32 80 ASN F CA 1
ATOM 7919 C C . ASN F 1 82 ? 18.087 90.250 43.325 1.00 64.29 80 ASN F C 1
ATOM 7920 O O . ASN F 1 82 ? 18.968 89.688 42.658 1.00 64.44 80 ASN F O 1
ATOM 7925 N N . GLU F 1 83 ? 16.951 90.736 42.812 1.00 64.95 81 GLU F N 1
ATOM 7926 C CA . GLU F 1 83 ? 16.596 90.641 41.390 1.00 65.56 81 GLU F CA 1
ATOM 7927 C C . GLU F 1 83 ? 16.970 91.918 40.618 1.00 66.14 81 GLU F C 1
ATOM 7928 O O . GLU F 1 83 ? 16.722 92.034 39.411 1.00 66.09 81 GLU F O 1
ATOM 7934 N N . GLY F 1 84 ? 17.567 92.877 41.321 1.00 66.62 82 GLY F N 1
ATOM 7935 C CA . GLY F 1 84 ? 17.972 94.134 40.712 1.00 67.17 82 GLY F CA 1
ATOM 7936 C C . GLY F 1 84 ? 19.474 94.309 40.667 1.00 67.69 82 GLY F C 1
ATOM 7937 O O . GLY F 1 84 ? 20.231 93.341 40.546 1.00 67.38 82 GLY F O 1
ATOM 7938 N N . GLN F 1 85 ? 19.897 95.559 40.786 1.00 68.30 83 GLN F N 1
ATOM 7939 C CA . GLN F 1 85 ? 21.275 95.939 40.519 1.00 69.14 83 GLN F CA 1
ATOM 7940 C C . GLN F 1 85 ? 21.913 96.662 41.710 1.00 68.94 83 GLN F C 1
ATOM 7941 O O . GLN F 1 85 ? 21.267 97.456 42.403 1.00 69.23 83 GLN F O 1
ATOM 7947 N N . GLY F 1 86 ? 23.186 96.365 41.943 1.00 68.56 84 GLY F N 1
ATOM 7948 C CA . GLY F 1 86 ? 23.939 97.001 43.013 1.00 67.55 84 GLY F CA 1
ATOM 7949 C C . GLY F 1 86 ? 23.746 96.294 44.332 1.00 66.97 84 GLY F C 1
ATOM 7950 O O . GLY F 1 86 ? 23.045 95.282 44.415 1.00 66.95 84 GLY F O 1
ATOM 7951 N N . LYS F 1 87 ? 24.377 96.830 45.369 1.00 66.09 85 LYS F N 1
ATOM 7952 C CA . LYS F 1 87 ? 24.161 96.342 46.713 1.00 65.65 85 LYS F CA 1
ATOM 7953 C C . LYS F 1 87 ? 22.735 96.701 47.153 1.00 64.50 85 LYS F C 1
ATOM 7954 O O . LYS F 1 87 ? 22.309 97.859 47.035 1.00 64.78 85 LYS F O 1
ATOM 7960 N N . GLN F 1 88 ? 21.997 95.682 47.592 1.00 62.75 86 GLN F N 1
ATOM 7961 C CA . GLN F 1 88 ? 20.675 95.837 48.204 1.00 60.84 86 GLN F CA 1
ATOM 7962 C C . GLN F 1 88 ? 20.679 95.101 49.552 1.00 59.40 86 GLN F C 1
ATOM 7963 O O . GLN F 1 88 ? 21.350 94.073 49.703 1.00 58.97 86 GLN F O 1
ATOM 7969 N N . HIS F 1 89 ? 19.911 95.615 50.512 1.00 57.21 87 HIS F N 1
ATOM 7970 C CA . HIS F 1 89 ? 19.909 95.097 51.887 1.00 54.77 87 HIS F CA 1
ATOM 7971 C C . HIS F 1 89 ? 18.520 94.621 52.369 1.00 52.61 87 HIS F C 1
ATOM 7972 O O . HIS F 1 89 ? 17.515 95.240 52.059 1.00 51.73 87 HIS F O 1
ATOM 7979 N N . VAL F 1 90 ? 18.490 93.504 53.104 1.00 50.34 88 VAL F N 1
ATOM 7980 C CA . VAL F 1 90 ? 17.299 93.027 53.836 1.00 47.23 88 VAL F CA 1
ATOM 7981 C C . VAL F 1 90 ? 17.713 92.836 55.297 1.00 45.32 88 VAL F C 1
ATOM 7982 O O . VAL F 1 90 ? 18.712 92.158 55.576 1.00 44.72 88 VAL F O 1
ATOM 7986 N N . ALA F 1 91 ? 16.920 93.356 56.226 1.00 42.58 89 ALA F N 1
ATOM 7987 C CA . ALA F 1 91 ? 17.208 93.178 57.645 1.00 40.07 89 ALA F CA 1
ATOM 7988 C C . ALA F 1 91 ? 16.223 92.242 58.356 1.00 38.21 89 ALA F C 1
ATOM 7989 O O . ALA F 1 91 ? 15.037 92.223 58.041 1.00 37.26 89 ALA F O 1
ATOM 7991 N N . PHE F 1 92 ? 16.736 91.486 59.326 1.00 36.55 90 PHE F N 1
ATOM 7992 C CA . PHE F 1 92 ? 15.957 90.524 60.102 1.00 35.20 90 PHE F CA 1
ATOM 7993 C C . PHE F 1 92 ? 16.174 90.676 61.609 1.00 34.56 90 PHE F C 1
ATOM 7994 O O . PHE F 1 92 ? 17.298 90.975 62.049 1.00 34.27 90 PHE F O 1
ATOM 8002 N N . ALA F 1 93 ? 15.112 90.418 62.391 1.00 32.43 91 ALA F N 1
ATOM 8003 C CA . ALA F 1 93 ? 15.201 90.312 63.846 1.00 31.58 91 ALA F CA 1
ATOM 8004 C C . ALA F 1 93 ? 14.313 89.193 64.383 1.00 31.81 91 ALA F C 1
ATOM 8005 O O . ALA F 1 93 ? 13.262 88.907 63.824 1.00 31.04 91 ALA F O 1
ATOM 8007 N N . ALA F 1 94 ? 14.733 88.595 65.500 1.00 32.39 92 ALA F N 1
ATOM 8008 C CA . ALA F 1 94 ? 13.880 87.706 66.293 1.00 33.51 92 ALA F CA 1
ATOM 8009 C C . ALA F 1 94 ? 12.698 88.439 66.960 1.00 33.94 92 ALA F C 1
ATOM 8010 O O . ALA F 1 94 ? 12.775 89.623 67.217 1.00 33.56 92 ALA F O 1
ATOM 8012 N N . PRO F 1 95 ? 11.626 87.701 67.286 1.00 35.29 93 PRO F N 1
ATOM 8013 C CA . PRO F 1 95 ? 10.385 88.215 67.872 1.00 36.15 93 PRO F CA 1
ATOM 8014 C C . PRO F 1 95 ? 10.428 88.411 69.384 1.00 37.78 93 PRO F C 1
ATOM 8015 O O . PRO F 1 95 ? 9.378 88.613 69.989 1.00 38.88 93 PRO F O 1
ATOM 8019 N N . TYR F 1 96 ? 11.611 88.353 69.993 1.00 38.45 94 TYR F N 1
ATOM 8020 C CA . TYR F 1 96 ? 11.761 88.649 71.427 1.00 39.00 94 TYR F CA 1
ATOM 8021 C C . TYR F 1 96 ? 13.131 89.299 71.710 1.00 37.83 94 TYR F C 1
ATOM 8022 O O . TYR F 1 96 ? 14.042 89.195 70.895 1.00 36.94 94 TYR F O 1
ATOM 8031 N N . PRO F 1 97 ? 13.264 90.011 72.845 1.00 37.40 95 PRO F N 1
ATOM 8032 C CA . PRO F 1 97 ? 14.542 90.716 73.141 1.00 37.42 95 PRO F CA 1
ATOM 8033 C C . PRO F 1 97 ? 15.755 89.780 73.385 1.00 38.28 95 PRO F C 1
ATOM 8034 O O . PRO F 1 97 ? 15.607 88.709 73.987 1.00 38.03 95 PRO F O 1
ATOM 8038 N N . GLY F 1 98 ? 16.922 90.199 72.913 1.00 38.57 96 GLY F N 1
ATOM 8039 C CA . GLY F 1 98 ? 18.154 89.459 73.070 1.00 39.79 96 GLY F CA 1
ATOM 8040 C C . GLY F 1 98 ? 19.207 89.778 72.014 1.00 41.19 96 GLY F C 1
ATOM 8041 O O . GLY F 1 98 ? 19.196 90.852 71.418 1.00 42.45 96 GLY F O 1
ATOM 8042 N N . SER F 1 99 ? 20.107 88.830 71.767 1.00 41.30 97 SER F N 1
ATOM 8043 C CA . SER F 1 99 ? 21.241 89.050 70.894 1.00 42.10 97 SER F CA 1
ATOM 8044 C C . SER F 1 99 ? 21.280 88.091 69.707 1.00 41.67 97 SER F C 1
ATOM 8045 O O . SER F 1 99 ? 20.777 86.971 69.777 1.00 40.95 97 SER F O 1
ATOM 8048 N N . VAL F 1 100 ? 21.908 88.552 68.632 1.00 42.05 98 VAL F N 1
ATOM 8049 C CA . VAL F 1 100 ? 22.079 87.767 67.424 1.00 43.41 98 VAL F CA 1
ATOM 8050 C C . VAL F 1 100 ? 23.542 87.369 67.342 1.00 43.74 98 VAL F C 1
ATOM 8051 O O . VAL F 1 100 ? 24.439 88.200 67.524 1.00 43.64 98 VAL F O 1
ATOM 8055 N N . VAL F 1 101 ? 23.779 86.098 67.062 1.00 44.04 99 VAL F N 1
ATOM 8056 C CA . VAL F 1 101 ? 25.139 85.637 66.837 1.00 45.11 99 VAL F CA 1
ATOM 8057 C C . VAL F 1 101 ? 25.341 84.995 65.447 1.00 45.64 99 VAL F C 1
ATOM 8058 O O . VAL F 1 101 ? 24.567 84.138 65.021 1.00 45.67 99 VAL F O 1
ATOM 8062 N N . ALA F 1 102 ? 26.354 85.486 64.741 1.00 46.58 100 ALA F N 1
ATOM 8063 C CA . ALA F 1 102 ? 26.819 84.912 63.472 1.00 48.70 100 ALA F CA 1
ATOM 8064 C C . ALA F 1 102 ? 27.722 83.729 63.735 1.00 49.80 100 ALA F C 1
ATOM 8065 O O . ALA F 1 102 ? 28.692 83.842 64.472 1.00 50.39 100 ALA F O 1
ATOM 8067 N N . VAL F 1 103 ? 27.410 82.597 63.119 1.00 51.80 101 VAL F N 1
ATOM 8068 C CA . VAL F 1 103 ? 28.272 81.410 63.190 1.00 53.34 101 VAL F CA 1
ATOM 8069 C C . VAL F 1 103 ? 28.602 80.962 61.764 1.00 54.15 101 VAL F C 1
ATOM 8070 O O . VAL F 1 103 ? 27.712 80.489 61.041 1.00 53.63 101 VAL F O 1
ATOM 8074 N N . ASP F 1 104 ? 29.862 81.143 61.358 1.00 55.85 102 ASP F N 1
ATOM 8075 C CA . ASP F 1 104 ? 30.372 80.520 60.122 1.00 57.97 102 ASP F CA 1
ATOM 8076 C C . ASP F 1 104 ? 30.436 78.988 60.269 1.00 59.04 102 ASP F C 1
ATOM 8077 O O . ASP F 1 104 ? 31.128 78.467 61.142 1.00 59.05 102 ASP F O 1
ATOM 8082 N N . LEU F 1 105 ? 29.707 78.276 59.420 1.00 60.46 103 LEU F N 1
ATOM 8083 C CA . LEU F 1 105 ? 29.694 76.815 59.486 1.00 62.38 103 LEU F CA 1
ATOM 8084 C C . LEU F 1 105 ? 31.058 76.167 59.191 1.00 63.32 103 LEU F C 1
ATOM 8085 O O . LEU F 1 105 ? 31.277 75.018 59.568 1.00 63.60 103 LEU F O 1
ATOM 8090 N N . ASP F 1 106 ? 31.964 76.889 58.528 1.00 64.35 104 ASP F N 1
ATOM 8091 C CA . ASP F 1 106 ? 33.296 76.345 58.215 1.00 65.77 104 ASP F CA 1
ATOM 8092 C C . ASP F 1 106 ? 34.139 76.161 59.491 1.00 66.50 104 ASP F C 1
ATOM 8093 O O . ASP F 1 106 ? 34.523 75.035 59.852 1.00 66.53 104 ASP F O 1
ATOM 8098 N N . ASP F 1 107 ? 34.401 77.280 60.170 1.00 67.16 105 ASP F N 1
ATOM 8099 C CA . ASP F 1 107 ? 35.015 77.305 61.496 1.00 67.47 105 ASP F CA 1
ATOM 8100 C C . ASP F 1 107 ? 34.271 76.438 62.535 1.00 67.18 105 ASP F C 1
ATOM 8101 O O . ASP F 1 107 ? 34.583 76.477 63.731 1.00 67.02 105 ASP F O 1
ATOM 8106 N N . VAL F 1 108 ? 33.304 75.650 62.066 1.00 66.86 106 VAL F N 1
ATOM 8107 C CA . VAL F 1 108 ? 32.492 74.789 62.929 1.00 66.87 106 VAL F CA 1
ATOM 8108 C C . VAL F 1 108 ? 32.363 73.360 62.364 1.00 66.76 106 VAL F C 1
ATOM 8109 O O . VAL F 1 108 ? 31.710 72.493 62.960 1.00 66.65 106 VAL F O 1
ATOM 8113 N N . GLY F 1 109 ? 33.008 73.113 61.226 1.00 66.80 107 GLY F N 1
ATOM 8114 C CA . GLY F 1 109 ? 32.961 71.799 60.600 1.00 66.59 107 GLY F CA 1
ATOM 8115 C C . GLY F 1 109 ? 31.680 71.544 59.835 1.00 66.68 107 GLY F C 1
ATOM 8116 O O . GLY F 1 109 ? 31.362 70.396 59.511 1.00 66.82 107 GLY F O 1
ATOM 8117 N N . GLY F 1 110 ? 30.937 72.614 59.564 1.00 66.53 108 GLY F N 1
ATOM 8118 C CA . GLY F 1 110 ? 29.771 72.565 58.684 1.00 66.51 108 GLY F CA 1
ATOM 8119 C C . GLY F 1 110 ? 28.493 72.036 59.295 1.00 66.34 108 GLY F C 1
ATOM 8120 O O . GLY F 1 110 ? 27.606 71.555 58.582 1.00 66.41 108 GLY F O 1
ATOM 8121 N N . ARG F 1 111 ? 28.387 72.140 60.613 1.00 66.08 109 ARG F N 1
ATOM 8122 C CA . ARG F 1 111 ? 27.261 71.566 61.332 1.00 66.14 109 ARG F CA 1
ATOM 8123 C C . ARG F 1 111 ? 27.037 72.332 62.623 1.00 65.95 109 ARG F C 1
ATOM 8124 O O . ARG F 1 111 ? 27.989 72.631 63.358 1.00 66.18 109 ARG F O 1
ATOM 8132 N N . LEU F 1 112 ? 25.773 72.654 62.890 1.00 65.54 110 LEU F N 1
ATOM 8133 C CA . LEU F 1 112 ? 25.386 73.265 64.151 1.00 64.55 110 LEU F CA 1
ATOM 8134 C C . LEU F 1 112 ? 24.008 72.786 64.508 1.00 64.32 110 LEU F C 1
ATOM 8135 O O . LEU F 1 112 ? 23.120 72.756 63.668 1.00 64.55 110 LEU F O 1
ATOM 8140 N N . PHE F 1 113 ? 23.842 72.368 65.754 1.00 64.38 111 PHE F N 1
ATOM 8141 C CA . PHE F 1 113 ? 22.516 72.095 66.285 1.00 64.35 111 PHE F CA 1
ATOM 8142 C C . PHE F 1 113 ? 22.014 73.351 66.966 1.00 63.80 111 PHE F C 1
ATOM 8143 O O . PHE F 1 113 ? 22.751 73.987 67.711 1.00 63.60 111 PHE F O 1
ATOM 8151 N N . CYS F 1 114 ? 20.769 73.717 66.687 1.00 63.32 112 CYS F N 1
ATOM 8152 C CA . CYS F 1 114 ? 20.170 74.877 67.320 1.00 63.22 112 CYS F CA 1
ATOM 8153 C C . CYS F 1 114 ? 18.683 74.680 67.540 1.00 62.62 112 CYS F C 1
ATOM 8154 O O . CYS F 1 114 ? 18.003 74.040 66.737 1.00 62.65 112 CYS F O 1
ATOM 8157 N N . GLN F 1 115 ? 18.184 75.196 68.656 1.00 61.70 113 GLN F N 1
ATOM 8158 C CA . GLN F 1 115 ? 16.751 75.132 68.927 1.00 61.14 113 GLN F CA 1
ATOM 8159 C C . GLN F 1 115 ? 16.003 75.917 67.847 1.00 59.96 113 GLN F C 1
ATOM 8160 O O . GLN F 1 115 ? 16.570 76.845 67.254 1.00 59.31 113 GLN F O 1
ATOM 8166 N N . LYS F 1 116 ? 14.748 75.542 67.590 1.00 59.01 114 LYS F N 1
ATOM 8167 C CA . LYS F 1 116 ? 14.000 76.123 66.466 1.00 58.49 114 LYS F CA 1
ATOM 8168 C C . LYS F 1 116 ? 13.710 77.611 66.650 1.00 57.53 114 LYS F C 1
ATOM 8169 O O . LYS F 1 116 ? 13.995 78.414 65.762 1.00 57.25 114 LYS F O 1
ATOM 8175 N N . ASP F 1 117 ? 13.176 77.976 67.809 1.00 56.51 115 ASP F N 1
ATOM 8176 C CA . ASP F 1 117 ? 12.891 79.373 68.093 1.00 55.99 115 ASP F CA 1
ATOM 8177 C C . ASP F 1 117 ? 14.131 80.249 67.955 1.00 54.73 115 ASP F C 1
ATOM 8178 O O . ASP F 1 117 ? 14.024 81.472 67.903 1.00 54.87 115 ASP F O 1
ATOM 8183 N N . SER F 1 118 ? 15.310 79.641 67.899 1.00 53.37 116 SER F N 1
ATOM 8184 C CA . SER F 1 118 ? 16.539 80.434 67.895 1.00 51.56 116 SER F CA 1
ATOM 8185 C C . SER F 1 118 ? 17.042 80.831 66.529 1.00 50.52 116 SER F C 1
ATOM 8186 O O . SER F 1 118 ? 17.829 81.781 66.406 1.00 50.86 116 SER F O 1
ATOM 8189 N N . PHE F 1 119 ? 16.598 80.117 65.502 1.00 49.61 117 PHE F N 1
ATOM 8190 C CA . PHE F 1 119 ? 17.126 80.321 64.158 1.00 48.87 117 PHE F CA 1
ATOM 8191 C C . PHE F 1 119 ? 16.550 81.578 63.547 1.00 48.18 117 PHE F C 1
ATOM 8192 O O 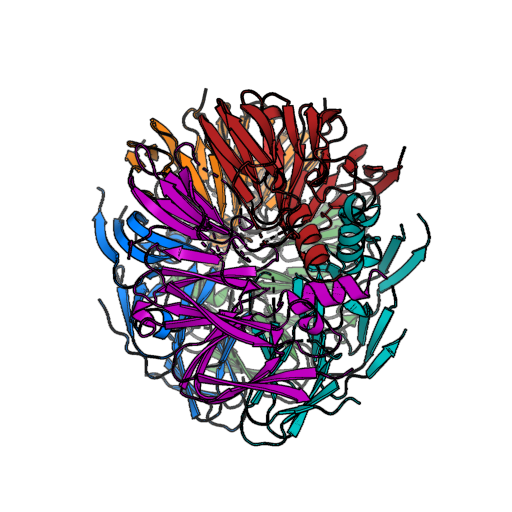. PHE F 1 119 ? 15.346 81.683 63.426 1.00 48.88 117 PHE F O 1
ATOM 8200 N N . LEU F 1 120 ? 17.407 82.509 63.143 1.00 47.65 118 LEU F N 1
ATOM 8201 C CA . LEU F 1 120 ? 16.971 83.762 62.543 1.00 47.23 118 LEU F CA 1
ATOM 8202 C C . LEU F 1 120 ? 17.032 83.713 61.005 1.00 47.86 118 LEU F C 1
ATOM 8203 O O . LEU F 1 120 ? 15.993 83.817 60.324 1.00 48.15 118 LEU F O 1
ATOM 8208 N N . CYS F 1 121 ? 18.239 83.579 60.457 1.00 47.64 119 CYS F N 1
ATOM 8209 C CA . CYS F 1 121 ? 18.410 83.496 59.005 1.00 47.71 119 CYS F CA 1
ATOM 8210 C C . CYS F 1 121 ? 19.715 82.803 58.602 1.00 49.27 119 CYS F C 1
ATOM 8211 O O . CYS F 1 121 ? 20.612 82.620 59.440 1.00 49.51 119 CYS F O 1
ATOM 8214 N N . ALA F 1 122 ? 19.806 82.419 57.326 1.00 50.40 120 ALA F N 1
ATOM 8215 C CA . ALA F 1 122 ? 20.934 81.627 56.817 1.00 51.70 120 ALA F CA 1
ATOM 8216 C C . ALA F 1 122 ? 21.213 81.868 55.336 1.00 52.59 120 ALA F C 1
ATOM 8217 O O . ALA F 1 122 ? 20.313 82.228 54.583 1.00 52.67 120 ALA F O 1
ATOM 8219 N N . ALA F 1 123 ? 22.469 81.670 54.941 1.00 53.97 121 ALA F N 1
ATOM 8220 C CA . ALA F 1 123 ? 22.885 81.695 53.538 1.00 55.91 121 ALA F CA 1
ATOM 8221 C C . ALA F 1 123 ? 22.195 80.593 52.731 1.00 57.00 121 ALA F C 1
ATOM 8222 O O . ALA F 1 123 ? 22.120 79.457 53.186 1.00 57.27 121 ALA F O 1
ATOM 8224 N N . TYR F 1 124 ? 21.681 80.927 51.547 1.00 59.18 122 TYR F N 1
ATOM 8225 C CA . TYR F 1 124 ? 21.093 79.894 50.647 1.00 61.41 122 TYR F CA 1
ATOM 8226 C C . TYR F 1 124 ? 22.114 78.798 50.311 1.00 61.81 122 TYR F C 1
ATOM 8227 O O . TYR F 1 124 ? 23.249 79.082 49.906 1.00 61.92 122 TYR F O 1
ATOM 8236 N N . GLY F 1 125 ? 21.698 77.552 50.501 1.00 62.71 123 GLY F N 1
ATOM 8237 C CA . GLY F 1 125 ? 22.617 76.414 50.464 1.00 63.62 123 GLY F CA 1
ATOM 8238 C C . GLY F 1 125 ? 22.649 75.678 51.797 1.00 64.34 123 GLY F C 1
ATOM 8239 O O . GLY F 1 125 ? 22.999 74.490 51.848 1.00 64.20 123 GLY F O 1
ATOM 8240 N N . THR F 1 126 ? 22.294 76.388 52.875 1.00 64.78 124 THR F N 1
ATOM 8241 C CA . THR F 1 126 ? 22.208 75.801 54.200 1.00 65.28 124 THR F CA 1
ATOM 8242 C C . THR F 1 126 ? 21.164 74.711 54.139 1.00 66.18 124 THR F C 1
ATOM 8243 O O . THR F 1 126 ? 20.103 74.932 53.563 1.00 65.80 124 THR F O 1
ATOM 8247 N N . ARG F 1 127 ? 21.481 73.538 54.697 1.00 67.67 125 ARG F N 1
ATOM 8248 C CA . ARG F 1 127 ? 20.497 72.462 54.863 1.00 69.54 125 ARG F CA 1
ATOM 8249 C C . ARG F 1 127 ? 19.883 72.540 56.264 1.00 70.14 125 ARG F C 1
ATOM 8250 O O . ARG F 1 127 ? 20.530 72.216 57.263 1.00 69.82 125 ARG F O 1
ATOM 8258 N N . VAL F 1 128 ? 18.629 72.976 56.320 1.00 71.21 126 VAL F N 1
ATOM 8259 C CA . VAL F 1 128 ? 17.913 73.135 57.583 1.00 72.28 126 VAL F CA 1
ATOM 8260 C C . VAL F 1 128 ? 16.904 72.001 57.769 1.00 72.86 126 VAL F C 1
ATOM 8261 O O . VAL F 1 128 ? 15.848 71.993 57.127 1.00 72.90 126 VAL F O 1
ATOM 8265 N N . GLY F 1 129 ? 17.238 71.051 58.644 1.00 73.55 127 GLY F N 1
ATOM 8266 C CA . GLY F 1 129 ? 16.321 69.965 58.999 1.00 74.41 127 GLY F CA 1
ATOM 8267 C C . GLY F 1 129 ? 16.272 69.675 60.490 1.00 75.04 127 GLY F C 1
ATOM 8268 O O . GLY F 1 129 ? 17.171 70.063 61.240 1.00 74.97 127 GLY F O 1
ATOM 8269 N N . ILE F 1 130 ? 15.212 68.985 60.909 1.00 75.66 128 ILE F N 1
ATOM 8270 C CA . ILE F 1 130 ? 15.047 68.519 62.290 1.00 76.16 128 ILE F CA 1
ATOM 8271 C C . ILE F 1 130 ? 16.097 67.445 62.614 1.00 76.49 128 ILE F C 1
ATOM 8272 O O . ILE F 1 130 ? 16.651 66.816 61.708 1.00 76.73 128 ILE F O 1
ATOM 8277 N N . ALA F 1 131 ? 16.387 67.256 63.900 1.00 76.85 129 ALA F N 1
ATOM 8278 C CA . ALA F 1 131 ? 17.376 66.266 64.341 1.00 77.15 129 ALA F CA 1
ATOM 8279 C C . ALA F 1 131 ? 16.869 65.432 65.522 1.00 77.31 129 ALA F C 1
ATOM 8280 O O . ALA F 1 131 ? 16.830 65.896 66.667 1.00 77.53 129 ALA F O 1
ATOM 8282 N N . PHE F 1 146 ? 10.694 72.195 73.134 1.00 79.31 144 PHE F N 1
ATOM 8283 C CA . PHE F 1 146 ? 12.064 72.054 72.643 1.00 79.48 144 PHE F CA 1
ATOM 8284 C C . PHE F 1 146 ? 12.181 71.039 71.493 1.00 79.37 144 PHE F C 1
ATOM 8285 O O . PHE F 1 146 ? 11.966 69.833 71.684 1.00 79.54 144 PHE F O 1
ATOM 8293 N N . ILE F 1 147 ? 12.525 71.551 70.309 1.00 78.88 145 ILE F N 1
ATOM 8294 C CA . ILE F 1 147 ? 12.799 70.742 69.116 1.00 78.38 145 ILE F CA 1
ATOM 8295 C C . ILE F 1 147 ? 14.185 71.116 68.591 1.00 77.80 145 ILE F C 1
ATOM 8296 O O . ILE F 1 147 ? 14.421 72.267 68.193 1.00 77.75 145 ILE F O 1
ATOM 8301 N N . LEU F 1 148 ? 15.109 70.161 68.593 1.00 76.94 146 LEU F N 1
ATOM 8302 C CA . LEU F 1 148 ? 16.446 70.453 68.092 1.00 76.03 146 LEU F CA 1
ATOM 8303 C C . LEU F 1 148 ? 16.513 70.259 66.586 1.00 75.90 146 LEU F C 1
ATOM 8304 O O . LEU F 1 148 ? 16.027 69.252 66.057 1.00 76.08 146 LEU F O 1
ATOM 8309 N N . GLN F 1 149 ? 17.104 71.233 65.898 1.00 75.29 147 GLN F N 1
ATOM 8310 C CA . GLN F 1 149 ? 17.263 71.145 64.455 1.00 74.62 147 GLN F CA 1
ATOM 8311 C C . GLN F 1 149 ? 18.716 71.364 64.048 1.00 74.06 147 GLN F C 1
ATOM 8312 O O . GLN F 1 149 ? 19.482 71.977 64.784 1.00 74.21 147 GLN F O 1
ATOM 8318 N N . LYS F 1 150 ? 19.081 70.851 62.875 1.00 73.42 148 LYS F N 1
ATOM 8319 C CA . LYS F 1 150 ? 20.471 70.819 62.431 1.00 72.63 148 LYS F CA 1
ATOM 8320 C C . LYS F 1 150 ? 20.692 71.635 61.169 1.00 71.70 148 LYS F C 1
ATOM 8321 O O . LYS F 1 150 ? 19.849 71.649 60.276 1.00 71.50 148 LYS F O 1
ATOM 8327 N N . LEU F 1 151 ? 21.843 72.298 61.112 1.00 70.86 149 LEU F N 1
ATOM 8328 C CA . LEU F 1 151 ? 22.161 73.244 60.048 1.00 69.97 149 LEU F CA 1
ATOM 8329 C C . LEU F 1 151 ? 23.447 72.825 59.338 1.00 69.99 149 LEU F C 1
ATOM 8330 O O . LEU F 1 151 ? 24.565 73.118 59.792 1.00 70.01 149 LEU F O 1
ATOM 8335 N N . GLU F 1 152 ? 23.264 72.139 58.213 1.00 69.60 150 GLU F N 1
ATOM 8336 C CA . GLU F 1 152 ? 24.359 71.558 57.437 1.00 68.95 150 GLU F CA 1
ATOM 8337 C C . GLU F 1 152 ? 24.725 72.464 56.262 1.00 67.95 150 GLU F C 1
ATOM 8338 O O . GLU F 1 152 ? 23.847 72.860 55.480 1.00 67.78 150 GLU F O 1
ATOM 8344 N N . GLY F 1 153 ? 26.011 72.787 56.136 1.00 66.51 151 GLY F N 1
ATOM 8345 C CA . GLY F 1 153 ? 26.481 73.598 55.024 1.00 65.27 151 GLY F CA 1
ATOM 8346 C C . GLY F 1 153 ? 27.853 74.216 55.210 1.00 64.70 151 GLY F C 1
ATOM 8347 O O . GLY F 1 153 ? 28.630 73.797 56.080 1.00 64.77 151 GLY F O 1
ATOM 8348 N N . ASP F 1 154 ? 28.140 75.223 54.385 1.00 63.76 152 ASP F N 1
ATOM 8349 C CA . ASP F 1 154 ? 29.410 75.940 54.423 1.00 62.96 152 ASP F CA 1
ATOM 8350 C C . ASP F 1 154 ? 29.234 77.462 54.460 1.00 62.19 152 ASP F C 1
ATOM 8351 O O . ASP F 1 154 ? 30.220 78.221 54.344 1.00 61.88 152 ASP F O 1
ATOM 8356 N N . GLY F 1 155 ? 27.981 77.908 54.626 1.00 60.61 153 GLY F N 1
ATOM 8357 C CA . GLY F 1 155 ? 27.678 79.345 54.696 1.00 58.49 153 GLY F CA 1
ATOM 8358 C C . GLY F 1 155 ? 27.496 79.900 56.103 1.00 56.52 153 GLY F C 1
ATOM 8359 O O . GLY F 1 155 ? 27.727 79.215 57.097 1.00 56.37 153 GLY F O 1
ATOM 8360 N N . LEU F 1 156 ? 27.090 81.161 56.172 1.00 54.95 154 LEU F N 1
ATOM 8361 C CA . LEU F 1 156 ? 26.726 81.810 57.435 1.00 52.79 154 LEU F CA 1
ATOM 8362 C C . LEU F 1 156 ? 25.290 81.500 57.890 1.00 51.57 154 LEU F C 1
ATOM 8363 O O . LEU F 1 156 ? 24.339 81.558 57.102 1.00 51.21 154 LEU F O 1
ATOM 8368 N N . VAL F 1 157 ? 25.151 81.122 59.157 1.00 50.07 155 VAL F N 1
ATOM 8369 C CA . VAL F 1 157 ? 23.842 81.107 59.828 1.00 48.56 155 VAL F CA 1
ATOM 8370 C C . VAL F 1 157 ? 23.816 82.162 60.936 1.00 47.07 155 VAL F C 1
ATOM 8371 O O . VAL F 1 157 ? 24.865 82.588 61.429 1.00 46.68 155 VAL F O 1
ATOM 8375 N N . PHE F 1 158 ? 22.611 82.568 61.326 1.00 45.20 156 PHE F N 1
ATOM 8376 C CA . PHE F 1 158 ? 22.438 83.546 62.385 1.00 42.99 156 PHE F CA 1
ATOM 8377 C C . PHE F 1 158 ? 21.454 82.998 63.372 1.00 42.62 156 PHE F C 1
ATOM 8378 O O . PHE F 1 158 ? 20.352 82.552 63.004 1.00 41.88 156 PHE F O 1
ATOM 8386 N N . VAL F 1 159 ? 21.900 82.953 64.625 1.00 41.16 157 VAL F N 1
ATOM 8387 C CA . VAL F 1 159 ? 21.059 82.507 65.690 1.00 40.58 157 VAL F CA 1
ATOM 8388 C C . VAL F 1 159 ? 20.876 83.631 66.697 1.00 39.23 157 VAL F C 1
ATOM 8389 O O . VAL F 1 159 ? 21.718 84.507 66.851 1.00 39.27 157 VAL F O 1
ATOM 8393 N N . HIS F 1 160 ? 19.752 83.582 67.377 1.00 38.25 158 HIS F N 1
ATOM 8394 C CA . HIS F 1 160 ? 19.354 84.620 68.317 1.00 36.86 158 HIS F CA 1
ATOM 8395 C C . HIS F 1 160 ? 19.344 84.028 69.741 1.00 36.31 158 HIS F C 1
ATOM 8396 O O . HIS F 1 160 ? 18.867 82.912 69.956 1.00 35.13 158 HIS F O 1
ATOM 8403 N N . ALA F 1 161 ? 19.881 84.766 70.694 1.00 35.71 159 ALA F N 1
ATOM 8404 C CA . ALA F 1 161 ? 19.754 84.369 72.086 1.00 36.58 159 ALA F CA 1
ATOM 8405 C C . ALA F 1 161 ? 18.822 85.295 72.869 1.00 36.38 159 ALA F C 1
ATOM 8406 O O . ALA F 1 161 ? 19.074 86.491 72.977 1.00 36.20 159 ALA F O 1
ATOM 8408 N N . GLY F 1 162 ? 17.752 84.738 73.421 1.00 36.31 160 GLY F N 1
ATOM 8409 C CA . GLY F 1 162 ? 16.898 85.501 74.329 1.00 36.77 160 GLY F CA 1
ATOM 8410 C C . GLY F 1 162 ? 17.609 85.965 75.579 1.00 37.33 160 GLY F C 1
ATOM 8411 O O . GLY F 1 162 ? 18.279 85.176 76.248 1.00 37.15 160 GLY F O 1
ATOM 8412 N N . GLY F 1 163 ? 17.484 87.244 75.897 1.00 37.22 161 GLY F N 1
ATOM 8413 C CA . GLY F 1 163 ? 18.084 87.791 77.120 1.00 38.39 161 GLY F CA 1
ATOM 8414 C C . GLY F 1 163 ? 19.598 87.930 77.096 1.00 38.34 161 GLY F C 1
ATOM 8415 O O . GLY F 1 163 ? 20.129 88.672 76.278 1.00 38.19 161 GLY F O 1
ATOM 8416 N N . THR F 1 164 ? 20.297 87.261 78.022 1.00 38.80 162 THR F N 1
ATOM 8417 C CA . THR F 1 164 ? 21.763 87.179 77.937 1.00 38.52 162 THR F CA 1
ATOM 8418 C C . THR F 1 164 ? 22.152 86.059 76.954 1.00 38.50 162 THR F C 1
ATOM 8419 O O . THR F 1 164 ? 21.602 84.954 76.991 1.00 36.50 162 THR F O 1
ATOM 8423 N N . LEU F 1 165 ? 23.073 86.387 76.050 1.00 40.04 163 LEU F N 1
ATOM 8424 C CA . LEU F 1 165 ? 23.805 85.389 75.261 1.00 40.79 163 LEU F CA 1
ATOM 8425 C C . LEU F 1 165 ? 24.910 84.831 76.149 1.00 41.16 163 LEU F C 1
ATOM 8426 O O . LEU F 1 165 ? 25.777 85.562 76.595 1.00 41.12 163 LEU F O 1
ATOM 8431 N N . ILE F 1 166 ? 24.865 83.540 76.431 1.00 42.15 164 ILE F N 1
ATOM 8432 C CA . ILE F 1 166 ? 25.931 82.937 77.222 1.00 43.95 164 ILE F CA 1
ATOM 8433 C C . ILE F 1 166 ? 26.638 81.860 76.389 1.00 44.98 164 ILE F C 1
ATOM 8434 O O . ILE F 1 166 ? 26.043 80.851 75.991 1.00 44.81 164 ILE F O 1
ATOM 8439 N N . ARG F 1 167 ? 27.906 82.090 76.107 1.00 46.56 165 ARG F N 1
ATOM 8440 C CA . ARG F 1 167 ? 28.659 81.118 75.340 1.00 48.73 165 ARG F CA 1
ATOM 8441 C C . ARG F 1 167 ? 29.688 80.414 76.241 1.00 49.97 165 ARG F C 1
ATOM 8442 O O . ARG F 1 167 ? 30.397 81.064 76.998 1.00 48.62 165 ARG F O 1
ATOM 8450 N N . ARG F 1 168 ? 29.732 79.083 76.156 1.00 52.24 166 ARG F N 1
ATOM 8451 C CA . ARG F 1 168 ? 30.734 78.282 76.874 1.00 54.69 166 ARG F CA 1
ATOM 8452 C C . ARG F 1 168 ? 31.425 77.242 75.958 1.00 55.78 166 ARG F C 1
ATOM 8453 O O . ARG F 1 168 ? 30.805 76.680 75.066 1.00 55.24 166 ARG F O 1
ATOM 8461 N N . GLN F 1 169 ? 32.716 76.992 76.181 1.00 58.06 167 GLN F N 1
ATOM 8462 C CA . GLN F 1 169 ? 33.372 75.824 75.553 1.00 59.58 167 GLN F CA 1
ATOM 8463 C C . GLN F 1 169 ? 33.558 74.693 76.554 1.00 60.06 167 GLN F C 1
ATOM 8464 O O . GLN F 1 169 ? 34.241 74.856 77.558 1.00 60.55 167 GLN F O 1
ATOM 8470 N N . LEU F 1 170 ? 32.940 73.550 76.281 1.00 61.10 168 LEU F N 1
ATOM 8471 C CA . LEU F 1 170 ? 33.140 72.354 77.098 1.00 61.92 168 LEU F CA 1
ATOM 8472 C C . LEU F 1 170 ? 34.476 71.657 76.763 1.00 62.56 168 LEU F C 1
ATOM 8473 O O . LEU F 1 170 ? 34.778 71.438 75.584 1.00 62.27 168 LEU F O 1
ATOM 8478 N N . ASN F 1 171 ? 35.271 71.346 77.792 1.00 63.10 169 ASN F N 1
ATOM 8479 C CA . ASN F 1 171 ? 36.499 70.551 77.633 1.00 63.83 169 ASN F CA 1
ATOM 8480 C C . ASN F 1 171 ? 36.390 69.242 78.438 1.00 63.87 169 ASN F C 1
ATOM 8481 O O . ASN F 1 171 ? 36.980 69.118 79.517 1.00 63.36 169 ASN F O 1
ATOM 8486 N N . GLY F 1 172 ? 35.607 68.285 77.935 1.00 63.94 170 GLY F N 1
ATOM 8487 C CA . GLY F 1 172 ? 35.361 67.018 78.650 1.00 63.65 170 GLY F CA 1
ATOM 8488 C C . GLY F 1 172 ? 34.455 67.134 79.876 1.00 63.56 170 GLY F C 1
ATOM 8489 O O . GLY F 1 172 ? 33.724 66.196 80.204 1.00 63.11 170 GLY F O 1
ATOM 8490 N N . GLU F 1 173 ? 34.511 68.291 80.541 1.00 63.58 171 GLU F N 1
ATOM 8491 C CA . GLU F 1 173 ? 33.690 68.621 81.725 1.00 63.38 171 GLU F CA 1
ATOM 8492 C C . GLU F 1 173 ? 32.168 68.734 81.481 1.00 62.80 171 GLU F C 1
ATOM 8493 O O . GLU F 1 173 ? 31.727 68.923 80.347 1.00 63.11 171 GLU F O 1
ATOM 8499 N N . THR F 1 174 ? 31.393 68.643 82.569 1.00 61.79 172 THR F N 1
ATOM 8500 C CA . THR F 1 174 ? 29.923 68.548 82.529 1.00 60.53 172 THR F CA 1
ATOM 8501 C C . THR F 1 174 ? 29.160 69.844 82.917 1.00 59.16 172 THR F C 1
ATOM 8502 O O . THR F 1 174 ? 29.645 70.680 83.701 1.00 58.53 172 THR F O 1
ATOM 8506 N N . LEU F 1 175 ? 27.963 69.991 82.343 1.00 57.33 173 LEU F N 1
ATOM 8507 C CA . LEU F 1 175 ? 27.118 71.178 82.540 1.00 55.33 173 LEU F CA 1
ATOM 8508 C C . LEU F 1 175 ? 25.673 70.824 82.259 1.00 53.82 173 LEU F C 1
ATOM 8509 O O . LEU F 1 175 ? 25.356 70.328 81.170 1.00 53.37 173 LEU F O 1
ATOM 8514 N N . ARG F 1 176 ? 24.812 71.037 83.250 1.00 51.68 174 ARG F N 1
ATOM 8515 C CA . ARG F 1 176 ? 23.390 70.807 83.070 1.00 50.61 174 ARG F CA 1
ATOM 8516 C C . ARG F 1 176 ? 22.698 72.159 82.879 1.00 49.54 174 ARG F C 1
ATOM 8517 O O . ARG F 1 176 ? 23.162 73.190 83.369 1.00 49.73 174 ARG F O 1
ATOM 8525 N N . VAL F 1 177 ? 21.628 72.163 82.105 1.00 48.15 175 VAL F N 1
ATOM 8526 C CA . VAL F 1 177 ? 21.007 73.404 81.681 1.00 47.19 175 VAL F CA 1
ATOM 8527 C C . VAL F 1 177 ? 19.524 73.213 81.626 1.00 46.79 175 VAL F C 1
ATOM 8528 O O . VAL F 1 177 ? 19.039 72.127 81.282 1.00 46.13 175 VAL F O 1
ATOM 8532 N N . ASP F 1 178 ? 18.792 74.269 81.963 1.00 46.51 176 ASP F N 1
ATOM 8533 C CA . ASP F 1 178 ? 17.363 74.274 81.716 1.00 46.56 176 ASP F CA 1
ATOM 8534 C C . ASP F 1 178 ? 17.186 74.167 80.199 1.00 45.73 176 ASP F C 1
ATOM 8535 O O . ASP F 1 178 ? 17.802 74.940 79.447 1.00 44.97 176 ASP F O 1
ATOM 8540 N N . THR F 1 179 ? 16.406 73.196 79.728 1.00 45.52 177 THR F N 1
ATOM 8541 C CA . THR F 1 179 ? 16.487 72.874 78.286 1.00 46.25 177 THR F CA 1
ATOM 8542 C C . THR F 1 179 ? 16.137 74.075 77.363 1.00 45.36 177 THR F C 1
ATOM 8543 O O . THR F 1 179 ? 16.863 74.358 76.408 1.00 45.25 177 THR F O 1
ATOM 8547 N N . GLY F 1 180 ? 15.081 74.815 77.718 1.00 44.68 178 GLY F N 1
ATOM 8548 C CA . GLY F 1 180 ? 14.731 76.061 77.045 1.00 42.89 178 GLY F CA 1
ATOM 8549 C C . GLY F 1 180 ? 15.878 77.025 76.843 1.00 42.03 178 GLY F C 1
ATOM 8550 O O . GLY F 1 180 ? 15.820 77.870 75.948 1.00 42.33 178 GLY F O 1
ATOM 8551 N N . CYS F 1 181 ? 16.929 76.900 77.656 1.00 41.07 179 CYS F N 1
ATOM 8552 C CA . CYS F 1 181 ? 18.049 77.855 77.623 1.00 40.82 179 CYS F CA 1
ATOM 8553 C C . CYS F 1 181 ? 19.142 77.512 76.607 1.00 40.84 179 CYS F C 1
ATOM 8554 O O . CYS F 1 181 ? 20.031 78.321 76.329 1.00 40.35 179 CYS F O 1
ATOM 8557 N N . LEU F 1 182 ? 19.035 76.324 76.036 1.00 41.90 180 LEU F N 1
ATOM 8558 C CA . LEU F 1 182 ? 19.971 75.859 75.031 1.00 43.82 180 LEU F CA 1
ATOM 8559 C C . LEU F 1 182 ? 19.693 76.518 73.690 1.00 44.13 180 LEU F C 1
ATOM 8560 O O . LEU F 1 182 ? 18.631 76.309 73.111 1.00 43.82 180 LEU F O 1
ATOM 8565 N N . VAL F 1 183 ? 20.638 77.314 73.196 1.00 45.35 181 VAL F N 1
ATOM 8566 C CA . VAL F 1 183 ? 20.452 77.984 71.894 1.00 46.85 181 VAL F CA 1
ATOM 8567 C C . VAL F 1 183 ? 21.035 77.150 70.736 1.00 48.78 181 VAL F C 1
ATOM 8568 O O . VAL F 1 183 ? 20.319 76.831 69.781 1.00 49.79 181 VAL F O 1
ATOM 8572 N N . ALA F 1 184 ? 22.323 76.809 70.846 1.00 49.83 182 ALA F N 1
ATOM 8573 C CA . ALA F 1 184 ? 23.074 76.085 69.826 1.00 51.73 182 ALA F CA 1
ATOM 8574 C C . ALA F 1 184 ? 24.282 75.415 70.473 1.00 52.91 182 ALA F C 1
ATOM 8575 O O . ALA F 1 184 ? 24.684 75.789 71.582 1.00 53.07 182 ALA F O 1
ATOM 8577 N N . PHE F 1 185 ? 24.835 74.416 69.785 1.00 54.83 183 PHE F N 1
ATOM 8578 C CA . PHE F 1 185 ? 26.130 73.782 70.150 1.00 56.81 183 PHE F CA 1
ATOM 8579 C C . PHE F 1 185 ? 26.777 73.066 68.950 1.00 58.21 183 PHE F C 1
ATOM 8580 O O . PHE F 1 185 ? 26.082 72.571 68.064 1.00 58.13 183 PHE F O 1
ATOM 8588 N N . THR F 1 186 ? 28.112 73.048 68.944 1.00 60.55 184 THR F N 1
ATOM 8589 C CA . THR F 1 186 ? 28.953 72.426 67.892 1.00 62.09 184 THR F CA 1
ATOM 8590 C C . THR F 1 186 ? 28.999 70.914 68.032 1.00 63.31 184 THR F C 1
ATOM 8591 O O . THR F 1 186 ? 28.864 70.412 69.140 1.00 63.61 184 THR F O 1
ATOM 8595 N N . ASP F 1 187 ? 29.236 70.207 66.917 1.00 65.47 185 ASP F N 1
ATOM 8596 C CA . ASP F 1 187 ? 29.482 68.733 66.892 1.00 66.88 185 ASP F CA 1
ATOM 8597 C C . ASP F 1 187 ? 30.424 68.280 68.004 1.00 67.50 185 ASP F C 1
ATOM 8598 O O . ASP F 1 187 ? 31.401 68.978 68.329 1.00 67.79 185 ASP F O 1
ATOM 8603 N N . GLY F 1 188 ? 30.134 67.121 68.587 1.00 68.02 186 GLY F N 1
ATOM 8604 C CA . GLY F 1 188 ? 30.998 66.565 69.629 1.00 68.85 186 GLY F CA 1
ATOM 8605 C C . GLY F 1 188 ? 30.656 67.071 71.019 1.00 69.72 186 GLY F C 1
ATOM 8606 O O . GLY F 1 188 ? 31.547 67.333 71.841 1.00 69.67 186 GLY F O 1
ATOM 8607 N N . ILE F 1 189 ? 29.352 67.233 71.260 1.00 70.06 187 ILE F N 1
ATOM 8608 C CA . ILE F 1 189 ? 28.802 67.447 72.584 1.00 69.86 187 ILE F CA 1
ATOM 8609 C C . ILE F 1 189 ? 27.614 66.501 72.673 1.00 70.59 187 ILE F C 1
ATOM 8610 O O . ILE F 1 189 ? 26.746 66.497 71.800 1.00 70.49 187 ILE F O 1
ATOM 8615 N N . ASP F 1 190 ? 27.605 65.671 73.710 1.00 71.48 188 ASP F N 1
ATOM 8616 C CA . ASP F 1 190 ? 26.539 64.702 73.903 1.00 72.57 188 ASP F CA 1
ATOM 8617 C C . ASP F 1 190 ? 25.482 65.322 74.804 1.00 73.29 188 ASP F C 1
ATOM 8618 O O . ASP F 1 190 ? 25.787 66.186 75.627 1.00 73.17 188 ASP F O 1
ATOM 8623 N N . TYR F 1 191 ? 24.239 64.888 74.646 1.00 74.18 189 TYR F N 1
ATOM 8624 C CA . TYR F 1 191 ? 23.145 65.498 75.380 1.00 75.43 189 TYR F CA 1
ATOM 8625 C C . TYR F 1 191 ? 22.025 64.531 75.747 1.00 76.06 189 TYR F C 1
ATOM 8626 O O . TYR F 1 191 ? 21.758 63.570 75.018 1.00 75.98 189 TYR F O 1
ATOM 8635 N N . ASP F 1 192 ? 21.396 64.777 76.897 1.00 76.92 190 ASP F N 1
ATOM 8636 C CA . ASP F 1 192 ? 20.176 64.056 77.284 1.00 78.02 190 ASP F CA 1
ATOM 8637 C C . ASP F 1 192 ? 19.163 64.911 78.042 1.00 78.58 190 ASP F C 1
ATOM 8638 O O . ASP F 1 192 ? 19.517 65.674 78.944 1.00 78.83 190 ASP F O 1
ATOM 8643 N N . VAL F 1 193 ? 17.899 64.770 77.658 1.00 79.29 191 VAL F N 1
ATOM 8644 C CA . VAL F 1 193 ? 16.799 65.491 78.290 1.00 80.08 191 VAL F CA 1
ATOM 8645 C C . VAL F 1 193 ? 15.923 64.510 79.069 1.00 80.78 191 VAL F C 1
ATOM 8646 O O . VAL F 1 193 ? 15.536 63.465 78.536 1.00 81.00 191 VAL F O 1
ATOM 8650 N N . GLN F 1 194 ? 15.615 64.857 80.321 1.00 81.58 192 GLN F N 1
ATOM 8651 C CA . GLN F 1 194 ? 14.678 64.104 81.161 1.00 82.19 192 GLN F CA 1
ATOM 8652 C C . GLN F 1 194 ? 14.128 64.960 82.311 1.00 82.50 192 GLN F C 1
ATOM 8653 O O . GLN F 1 194 ? 14.627 66.059 82.564 1.00 82.59 192 GLN F 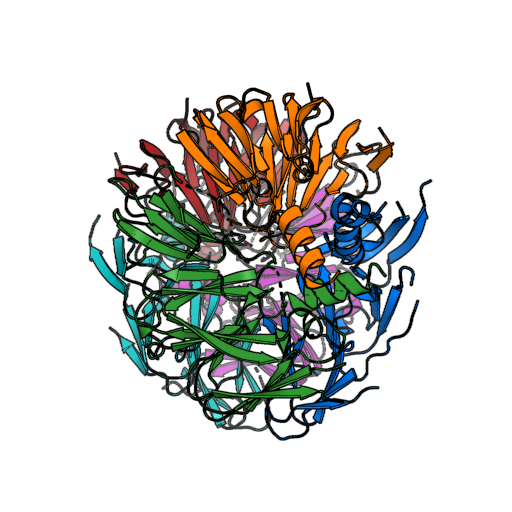O 1
ATOM 8659 N N . LEU F 1 195 ? 13.094 64.447 82.986 1.00 82.80 193 LEU F N 1
ATOM 8660 C CA . LEU F 1 195 ? 12.605 64.976 84.267 1.00 82.95 193 LEU F CA 1
ATOM 8661 C C . LEU F 1 195 ? 13.718 65.092 85.318 1.00 83.00 193 LEU F C 1
ATOM 8662 O O . LEU F 1 195 ? 14.625 64.256 85.374 1.00 82.92 193 LEU F O 1
ATOM 8667 N N . ALA F 1 196 ? 13.629 66.124 86.156 1.00 83.11 194 ALA F N 1
ATOM 8668 C CA . ALA F 1 196 ? 14.540 66.298 87.287 1.00 83.21 194 ALA F CA 1
ATOM 8669 C C . ALA F 1 196 ? 13.867 65.882 88.592 1.00 83.22 194 ALA F C 1
ATOM 8670 O O . ALA F 1 196 ? 12.729 66.268 88.866 1.00 83.15 194 ALA F O 1
ATOM 8672 N N . LEU F 1 209 ? 9.910 70.670 85.277 1.00 71.11 207 LEU F N 1
ATOM 8673 C CA . LEU F 1 209 ? 10.949 71.406 84.555 1.00 71.16 207 LEU F CA 1
ATOM 8674 C C . LEU F 1 209 ? 12.039 70.468 83.988 1.00 70.79 207 LEU F C 1
ATOM 8675 O O . LEU F 1 209 ? 12.684 69.706 84.736 1.00 70.92 207 LEU F O 1
ATOM 8680 N N . LEU F 1 210 ? 12.224 70.534 82.666 1.00 69.93 208 LEU F N 1
ATOM 8681 C CA . LEU F 1 210 ? 13.157 69.656 81.940 1.00 69.06 208 LEU F CA 1
ATOM 8682 C C . LEU F 1 210 ? 14.604 70.094 82.069 1.00 68.15 208 LEU F C 1
ATOM 8683 O O . LEU F 1 210 ? 14.903 71.285 81.989 1.00 68.22 208 LEU F O 1
ATOM 8688 N N . LEU F 1 211 ? 15.496 69.123 82.240 1.00 66.93 209 LEU F N 1
ATOM 8689 C CA . LEU F 1 211 ? 16.917 69.401 82.398 1.00 65.92 209 LEU F CA 1
ATOM 8690 C C . LEU F 1 211 ? 17.725 68.718 81.309 1.00 65.29 209 LEU F C 1
ATOM 8691 O O . LEU F 1 211 ? 17.503 67.546 81.013 1.00 65.41 209 LEU F O 1
ATOM 8696 N N . THR F 1 212 ? 18.644 69.462 80.700 1.00 64.42 210 THR F N 1
ATOM 8697 C CA . THR F 1 212 ? 19.524 68.925 79.666 1.00 63.75 210 THR F CA 1
ATOM 8698 C C . THR F 1 212 ? 20.935 68.843 80.197 1.00 63.61 210 THR F C 1
ATOM 8699 O O . THR F 1 212 ? 21.500 69.831 80.644 1.00 63.23 210 THR F O 1
ATOM 8703 N N . THR F 1 213 ? 21.491 67.643 80.146 1.00 63.94 211 THR F N 1
ATOM 8704 C CA . THR F 1 213 ? 22.855 67.404 80.563 1.00 64.05 211 THR F CA 1
ATOM 8705 C C . THR F 1 213 ? 23.713 67.393 79.312 1.00 64.47 211 THR F C 1
ATOM 8706 O O . THR F 1 213 ? 23.338 66.782 78.312 1.00 64.67 211 THR F O 1
ATOM 8710 N N . LEU F 1 214 ? 24.846 68.089 79.368 1.00 64.90 212 LEU F N 1
ATOM 8711 C CA . LEU F 1 214 ? 25.747 68.240 78.231 1.00 65.37 212 LEU F CA 1
ATOM 8712 C C . LEU F 1 214 ? 27.168 67.910 78.653 1.00 66.15 212 LEU F C 1
ATOM 8713 O O . LEU F 1 214 ? 27.685 68.459 79.642 1.00 66.40 212 LEU F O 1
ATOM 8718 N N . LYS F 1 215 ? 27.796 67.014 77.890 1.00 66.55 213 LYS F N 1
ATOM 8719 C CA . LYS F 1 215 ? 29.177 66.587 78.127 1.00 66.56 213 LYS F CA 1
ATOM 8720 C C . LYS F 1 215 ? 29.846 66.183 76.813 1.00 66.18 213 LYS F C 1
ATOM 8721 O O . LYS F 1 215 ? 29.216 65.591 75.926 1.00 66.27 213 LYS F O 1
ATOM 8727 N N . GLY F 1 216 ? 31.122 66.526 76.698 1.00 65.46 214 GLY F N 1
ATOM 8728 C CA . GLY F 1 216 ? 31.853 66.390 75.451 1.00 64.57 214 GLY F CA 1
ATOM 8729 C C . GLY F 1 216 ? 32.828 67.539 75.403 1.00 64.02 214 GLY F C 1
ATOM 8730 O O . GLY F 1 216 ? 33.212 68.070 76.448 1.00 64.14 214 GLY F O 1
ATOM 8731 N N . SER F 1 217 ? 33.228 67.927 74.200 1.00 63.25 215 SER F N 1
ATOM 8732 C CA . SER F 1 217 ? 34.104 69.080 74.032 1.00 63.06 215 SER F CA 1
ATOM 8733 C C . SER F 1 217 ? 33.615 69.962 72.889 1.00 62.33 215 SER F C 1
ATOM 8734 O O . SER F 1 217 ? 32.866 69.496 72.023 1.00 61.94 215 SER F O 1
ATOM 8737 N N . GLY F 1 218 ? 34.042 71.228 72.889 1.00 61.58 216 GLY F N 1
ATOM 8738 C CA . GLY F 1 218 ? 33.544 72.215 71.911 1.00 60.20 216 GLY F CA 1
ATOM 8739 C C . GLY F 1 218 ? 32.675 73.319 72.510 1.00 58.81 216 GLY F C 1
ATOM 8740 O O . GLY F 1 218 ? 32.817 73.641 73.682 1.00 58.74 216 GLY F O 1
ATOM 8741 N N . THR F 1 219 ? 31.768 73.893 71.709 1.00 57.42 217 THR F N 1
ATOM 8742 C CA . THR F 1 219 ? 31.099 75.156 72.084 1.00 55.27 217 THR F CA 1
ATOM 8743 C C . THR F 1 219 ? 29.568 75.051 72.303 1.00 54.07 217 THR F C 1
ATOM 8744 O O . THR F 1 219 ? 28.851 74.376 71.550 1.00 53.73 217 THR F O 1
ATOM 8748 N N . VAL F 1 220 ? 29.101 75.703 73.368 1.00 52.12 218 VAL F N 1
ATOM 8749 C CA . VAL F 1 220 ? 27.683 75.727 73.750 1.00 50.53 218 VAL F CA 1
ATOM 8750 C C . VAL F 1 220 ? 27.203 77.173 73.825 1.00 49.05 218 VAL F C 1
ATOM 8751 O O . VAL F 1 220 ? 27.844 78.027 74.461 1.00 48.10 218 VAL F O 1
ATOM 8755 N N . TRP F 1 221 ? 26.082 77.443 73.158 1.00 47.46 219 TRP F N 1
ATOM 8756 C CA . TRP F 1 221 ? 25.492 78.796 73.169 1.00 45.81 219 TRP F CA 1
ATOM 8757 C C . TRP F 1 221 ? 24.212 78.750 73.998 1.00 43.45 219 TRP F C 1
ATOM 8758 O O . TRP F 1 221 ? 23.319 77.963 73.710 1.00 42.72 219 TRP F O 1
ATOM 8769 N N . LEU F 1 222 ? 24.165 79.558 75.054 1.00 40.97 220 LEU F N 1
ATOM 8770 C CA . LEU F 1 222 ? 22.986 79.647 75.934 1.00 39.29 220 LEU F CA 1
ATOM 8771 C C . LEU F 1 222 ? 22.333 81.021 75.928 1.00 37.77 220 LEU F C 1
ATOM 8772 O O . LEU F 1 222 ? 22.967 82.038 75.654 1.00 37.28 220 LEU F O 1
ATOM 8777 N N . GLN F 1 223 ? 21.063 81.028 76.310 1.00 36.74 221 GLN F N 1
ATOM 8778 C CA . GLN F 1 223 ? 20.279 82.257 76.476 1.00 35.07 221 GLN F CA 1
ATOM 8779 C C . GLN F 1 223 ? 19.648 82.291 77.868 1.00 33.99 221 GLN F C 1
ATOM 8780 O O . GLN F 1 223 ? 19.183 81.279 78.357 1.00 34.24 221 GLN F O 1
ATOM 8786 N N . SER F 1 224 ? 19.615 83.443 78.501 1.00 33.10 222 SER F N 1
ATOM 8787 C CA . SER F 1 224 ? 19.055 83.527 79.841 1.00 33.68 222 SER F CA 1
ATOM 8788 C C . SER F 1 224 ? 17.545 83.622 79.817 1.00 33.18 222 SER F C 1
ATOM 8789 O O . SER F 1 224 ? 16.899 83.339 80.812 1.00 32.33 222 SER F O 1
ATOM 8792 N N . LEU F 1 225 ? 16.984 83.977 78.661 1.00 33.79 223 LEU F N 1
ATOM 8793 C CA . LEU F 1 225 ? 15.552 84.246 78.564 1.00 33.70 223 LEU F CA 1
ATOM 8794 C C . LEU F 1 225 ? 14.947 83.656 77.296 1.00 34.22 223 LEU F C 1
ATOM 8795 O O . LEU F 1 225 ? 14.794 84.349 76.276 1.00 34.16 223 LEU F O 1
ATOM 8800 N N . PRO F 1 226 ? 14.603 82.364 77.353 1.00 34.56 224 PRO F N 1
ATOM 8801 C CA . PRO F 1 226 ? 13.929 81.726 76.243 1.00 34.50 224 PRO F CA 1
ATOM 8802 C C . PRO F 1 226 ? 12.575 82.391 76.028 1.00 35.03 224 PRO F C 1
ATOM 8803 O O . PRO F 1 226 ? 11.914 82.764 77.012 1.00 34.63 224 PRO F O 1
ATOM 8807 N N . PHE F 1 227 ? 12.155 82.500 74.767 1.00 35.57 225 PHE F N 1
ATOM 8808 C CA . PHE F 1 227 ? 10.819 82.994 74.419 1.00 36.61 225 PHE F CA 1
ATOM 8809 C C . PHE F 1 227 ? 9.720 82.288 75.199 1.00 36.98 225 PHE F C 1
ATOM 8810 O O . PHE F 1 227 ? 8.762 82.924 75.657 1.00 36.93 225 PHE F O 1
ATOM 8818 N N . SER F 1 228 ? 9.870 80.979 75.378 1.00 37.34 226 SER F N 1
ATOM 8819 C CA . SER F 1 228 ? 8.835 80.176 76.043 1.00 38.17 226 SER F CA 1
ATOM 8820 C C . SER F 1 228 ? 8.686 80.544 77.514 1.00 37.37 226 SER F C 1
ATOM 8821 O O . SER F 1 228 ? 7.594 80.448 78.089 1.00 37.96 226 SER F O 1
ATOM 8824 N N . ARG F 1 229 ? 9.776 80.981 78.126 1.00 35.78 227 ARG F N 1
ATOM 8825 C CA . ARG F 1 229 ? 9.718 81.439 79.523 1.00 35.62 227 ARG F CA 1
ATOM 8826 C C . ARG F 1 229 ? 9.020 82.812 79.652 1.00 34.66 227 ARG F C 1
ATOM 8827 O O . ARG F 1 229 ? 8.179 83.000 80.521 1.00 34.53 227 ARG F O 1
ATOM 8835 N N . LEU F 1 230 ? 9.404 83.748 78.790 1.00 33.26 228 LEU F N 1
ATOM 8836 C CA . LEU F 1 230 ? 8.752 85.053 78.658 1.00 32.91 228 LEU F CA 1
ATOM 8837 C C . LEU F 1 230 ? 7.240 84.933 78.419 1.00 32.23 228 LEU F C 1
ATOM 8838 O O . LEU F 1 230 ? 6.452 85.513 79.151 1.00 30.50 228 LEU F O 1
ATOM 8843 N N . ALA F 1 231 ? 6.868 84.219 77.354 1.00 33.02 229 ALA F N 1
ATOM 8844 C CA . ALA F 1 231 ? 5.467 84.070 76.961 1.00 34.96 229 ALA F CA 1
ATOM 8845 C C . ALA F 1 231 ? 4.642 83.483 78.100 1.00 35.57 229 ALA F C 1
ATOM 8846 O O . ALA F 1 231 ? 3.571 83.987 78.419 1.00 36.21 229 ALA F O 1
ATOM 8848 N N . GLY F 1 232 ? 5.178 82.441 78.736 1.00 37.08 230 GLY F N 1
ATOM 8849 C CA . GLY F 1 232 ? 4.475 81.699 79.778 1.00 37.85 230 GLY F CA 1
ATOM 8850 C C . GLY F 1 232 ? 4.227 82.566 80.968 1.00 39.43 230 GLY F C 1
ATOM 8851 O O . GLY F 1 232 ? 3.127 82.557 81.541 1.00 40.23 230 GLY F O 1
ATOM 8852 N N . ARG F 1 233 ? 5.229 83.350 81.359 1.00 40.01 231 ARG F N 1
ATOM 8853 C CA . ARG F 1 233 ? 5.010 84.261 82.476 1.00 40.84 231 ARG F CA 1
ATOM 8854 C C . ARG F 1 233 ? 4.148 85.462 82.102 1.00 40.45 231 ARG F C 1
ATOM 8855 O O . ARG F 1 233 ? 3.417 85.978 82.942 1.00 41.21 231 ARG F O 1
ATOM 8863 N N . ILE F 1 234 ? 4.211 85.941 80.861 1.00 39.93 232 ILE F N 1
ATOM 8864 C CA . ILE F 1 234 ? 3.287 87.038 80.500 1.00 39.37 232 ILE F CA 1
ATOM 8865 C C . ILE F 1 234 ? 1.851 86.530 80.715 1.00 40.13 232 ILE F C 1
ATOM 8866 O O . ILE F 1 234 ? 1.034 87.190 81.348 1.00 38.82 232 ILE F O 1
ATOM 8871 N N . TYR F 1 235 ? 1.578 85.347 80.175 1.00 41.50 233 TYR F N 1
ATOM 8872 C CA . TYR F 1 235 ? 0.281 84.714 80.352 1.00 43.57 233 TYR F CA 1
ATOM 8873 C C . TYR F 1 235 ? -0.106 84.598 81.833 1.00 43.68 233 TYR F C 1
ATOM 8874 O O . TYR F 1 235 ? -1.137 85.154 82.250 1.00 43.42 233 TYR F O 1
ATOM 8883 N N . ASP F 1 236 ? 0.734 83.945 82.639 1.00 43.80 234 ASP F N 1
ATOM 8884 C CA . ASP F 1 236 ? 0.418 83.798 84.060 1.00 44.48 234 ASP F CA 1
ATOM 8885 C C . ASP F 1 236 ? 0.056 85.138 84.696 1.00 45.15 234 ASP F C 1
ATOM 8886 O O . ASP F 1 236 ? -0.838 85.203 85.530 1.00 45.15 234 ASP F O 1
ATOM 8891 N N . ALA F 1 237 ? 0.759 86.197 84.296 1.00 45.15 235 ALA F N 1
ATOM 8892 C CA . ALA F 1 237 ? 0.590 87.518 84.883 1.00 45.51 235 ALA F CA 1
ATOM 8893 C C . ALA F 1 237 ? -0.794 88.115 84.650 1.00 46.07 235 ALA F C 1
ATOM 8894 O O . ALA F 1 237 ? -1.252 88.983 85.418 1.00 45.90 235 ALA F O 1
ATOM 8896 N N . THR F 1 238 ? -1.445 87.680 83.576 1.00 46.98 236 THR F N 1
ATOM 8897 C CA . THR F 1 238 ? -2.717 88.269 83.174 1.00 47.68 236 THR F CA 1
ATOM 8898 C C . THR F 1 238 ? -3.895 87.570 83.852 1.00 49.19 236 THR F C 1
ATOM 8899 O O . THR F 1 238 ? -5.047 87.799 83.469 1.00 48.74 236 THR F O 1
ATOM 8903 N N . PHE F 1 239 ? -3.589 86.765 84.882 1.00 50.81 237 PHE F N 1
ATOM 8904 C CA . PHE F 1 239 ? -4.544 85.836 85.501 1.00 52.99 237 PHE F CA 1
ATOM 8905 C C . PHE F 1 239 ? -5.826 86.482 86.003 1.00 53.52 237 PHE F C 1
ATOM 8906 O O . PHE F 1 239 ? -6.922 86.013 85.687 1.00 53.10 237 PHE F O 1
ATOM 8914 N N . ARG F 1 240 ? -5.671 87.542 86.799 1.00 54.35 238 ARG F N 1
ATOM 8915 C CA . ARG F 1 240 ? -6.801 88.247 87.352 1.00 55.41 238 ARG F CA 1
ATOM 8916 C C . ARG F 1 240 ? -7.739 88.711 86.237 1.00 56.54 238 ARG F C 1
ATOM 8917 O O . ARG F 1 240 ? -8.919 88.402 86.262 1.00 56.55 238 ARG F O 1
ATOM 8925 N N . ALA F 1 241 ? -7.206 89.428 85.255 1.00 58.30 239 ALA F N 1
ATOM 8926 C CA . ALA F 1 241 ? -8.030 90.058 84.221 1.00 60.48 239 ALA F CA 1
ATOM 8927 C C . ALA F 1 241 ? -8.800 89.048 83.348 1.00 62.19 239 ALA F C 1
ATOM 8928 O O . ALA F 1 241 ? -9.939 89.312 82.930 1.00 62.03 239 ALA F O 1
ATOM 8930 N N . ARG F 1 242 ? -8.181 87.899 83.073 1.00 64.03 240 ARG F N 1
ATOM 8931 C CA . ARG F 1 242 ? -8.840 86.887 82.254 1.00 66.10 240 ARG F CA 1
ATOM 8932 C C . ARG F 1 242 ? -9.783 86.015 83.097 1.00 67.34 240 ARG F C 1
ATOM 8933 O O . ARG F 1 242 ? -10.786 85.499 82.572 1.00 67.69 240 ARG F O 1
ATOM 8941 N N . GLU F 1 243 ? -9.465 85.876 84.392 1.00 68.59 241 GLU F N 1
ATOM 8942 C CA . GLU F 1 243 ? -10.358 85.250 85.374 1.00 69.99 241 GLU F CA 1
ATOM 8943 C C . GLU F 1 243 ? -11.521 86.200 85.722 1.00 70.49 241 GLU F C 1
ATOM 8944 O O . GLU F 1 243 ? -12.188 86.044 86.753 1.00 70.56 241 GLU F O 1
ATOM 8950 N N . GLU F 1 244 ? -11.749 87.175 84.834 1.00 71.05 242 GLU F N 1
ATOM 8951 C CA . GLU F 1 244 ? -12.874 88.114 84.904 1.00 71.44 242 GLU F CA 1
ATOM 8952 C C . GLU F 1 244 ? -12.814 88.981 86.149 1.00 71.11 242 GLU F C 1
ATOM 8953 O O . GLU F 1 244 ? -12.135 90.003 86.158 1.00 71.04 242 GLU F O 1
#

Organism: Pseudomonas aeruginosa (strain ATCC 15692 / DSM 22644 / CIP 104116 / JCM 14847 / LMG 12228 / 1C / PRS 101 / PAO1) (NCBI:txid208964)

InterPro domains:
  IPR002838 Mitochondrial biogenesis protein AIM24 [PF01987] (8-223)
  IPR002838 Mitochondrial biogenesis protein AIM24 [TIGR00266] (6-224)
  IPR016031 Tryptophan RNA-binding attenuator protein-like domain superfamily [SSF51219] (6-235)
  IPR036983 Mitochondrial biogenesis AIM24 superfamily [G3DSA:3.60.160.10] (1-248)

CATH classification: 3.60.160.10

Solvent-accessible surface area: 45092 Å² total

Sequence (1153 aa):
ELDYRILGESQTVEIELDPGETVIAEAGANYTGDIRFTARTHFTNEGQGKQHVAFAAPYPGSVVAVDLDDVGGRLFCQKDSFLCAAYGTRVGIAEGFILQKLEGDGLVFVHAGGTLIRRQLNGETLRVDTGCLVAFTDGIDYDVQLAGLLLTTLKGSGTVWLQSLPFSRLAGRIYDATFRAREEVRASHELDYRILGESQTVEIELDPGETVIAEAGANYTGDIRFTARTHFTNEGQGKQHVAFAAPYPGSVVAVDLDDVGGRLFCQKDSFLCAAYGTRVGIAFTKRLGFILQKLEGDGLVFVHAGGTLIRRQLNGETLRVDTGCLVAFTDGIDYDVQLAGGGGEGLLLTTLKGSGTVWLQSLPFSRLAGRIYDATFELDYRILGESQTVEIELDPGETVIAEAGANYTGDIRFTARTHFTNEGQGKQHVAFAAPYPGSVVAVDLDDVGGRLFCQKDSFLCAAYGTRVGIAFTKRLGAGFFGGEGFILQKLEGDGLVFVHAGGTLIRRQLNGETLRVDTGCLVAFTDGIDYDVQLAGGLLLTTLKGSGTVWLQSLPFSRLAGRIYDATFASHELDYRILGESQTVEIELDPGETVIAEAGANYTGDIRFTARTHFTNEGQGKQHVAFAAPYPGSVVAVDLDDVGGRLFCQKDSFLCAAYGTRVGIAFTKRLGAGFFGGEGFILQKLEGDGLVFVHAGGTLIRRQLNGETLRVDTGCLVAFTDGIDYDVQLAGGLKSLFGGEGLLLTTLKGSGTVWLQSLPFSRLAGRIYDATFSHELDYRILGESQTVEIELDPGETVIAEAGANYTGDIRFTARGSVFTHFTNEGQGKQHVAFAAPYPGSVVAVDLDDVGGRLFCQKDSFLCAAYGTRVGIAFTKRLGAGFFGGEGFILQKLEGDGLVFVHAGGTLIRRQLNGETLRVDTGCLVAFTDGIDYDVQLAEGLLLTTLKGSGTVWLQSLPFSRLAGRIYDATFHELDYRILGESQTVEIELDPGETVIAEAGANYTGDIRFTARTHFTNEGQGKQHVAFAAPYPGSVVAVDLDDVGGRLFCQKDSFLCAAYGTRVGIAFILQKLEGDGLVFVHAGGTLIRRQLNGETLRVDTGCLVAFTDGIDYDVQLALLLTTLKGSGTVWLQSLPFSRLAGRIYDATFRAREE

Foldseek 3Di:
DWDWDFDDDQGKIKIWAAAPWKKDFDPPFDADDQWDADDCGMIHRPDHDRDIDMGDAPAGGGKDKDQCVVFVQKKKFWPSFWGMWGPPWDWDFVVDTTIIMIGDGTITMTTAHADKDKDWAAQDKDKDDRLFWGMWGPQKDWDWDPDCNTMIMIGGGTMTITHPDGPVNVVVVVVVVCCVVVVVPD/DFDAWDWDFDDDQTKIKIKAAAFWKKDFDPPFDADDQWDADPCGIIGRPDHDIDIDMGDQPAGGGKDKDFCVVFVFKKKFWPSFWIMWTGQWDWAWPDDDDPVTTIIMTGDGYITMTTAHAYKDKDWADFDKDKDQRLFWGMWGPQKDKDWDFPQCVPGGGIIMIIGGGTMTITHPDGPCNVVVVVVVVPD/DWDWDFDDDQTKIKIKAAAFWKKDFDPVFDADDQWDADDVRITHRPDHGIDIDMGDQPAGGGKDKDFCQVFVFKKKFWPSFWIMWTPQWDKAWPDFAQDDDFLSVPRHTTIIMTGDGTITMTTAHRYKDKDWAAFHKDKDQRLFWGMDGPQKDWDWDPPVVTIIIIIGGGGMTITHDCGVSNVVRVVVVVVD/DFFAWDWDFDDDQTKIKIKAAAFWKKDFPDPFDADDQWDADPCRIIGRPDHDTDIDMGDAPAGGGKDKDFCQVFVFKKKFWPSQWGMWTPVKDKDWDDFDDDQAWQPPPSHTTIIMTGDGYMTMTTAHRYKDKDWAAQDKDKDFSLFWGMWGPQKDKDWDFDDPPADLQPGSGTIMMMIGGGTMTMTHPGGPRSVVRNCVSVPD/DDAWDWDFDDDQTKIKIKAFAFWKKFFDPVFDADDQWDWDADVVTPIIIGRNDDGIDIDMGDQPAGGGKDKDFCQVFVFKKKFWPSFWIMWGPFKDKDWPDFAQDDPALCVPRHTTIMMIGDGYITMTTAHRYKDKDWDDQDKDKDQRLFWGMWGPFKDWDWDWPVTTIIIIIGGGTMTITHDCGVSNVVRVVVVVPD/DAWDWDFDDDLGKIKIKAAAFFKKDFDPPFDADDDWDADPCRMTHHPDHDIDIDMGDQPAGGAKDKDFCVVQVFKKKFCPSFWGMWGPQWDWAFPCGIIMTGDGYITMTTAAAYKDKDWADQDKDKDQSLFWGMWGPFKDWDWDPVPIMIIIGGGGMTITHPDRPVNVVVVVVVVCVVVVVD

Nearest PDB structures (foldseek):
  1yox-assembly1_A  TM=1.004E+00  e=2.826E-32  Pseudomonas aeruginosa PAO1
  1yox-assembly1_C  TM=9.860E-01  e=2.730E-27  Pseudomonas aeruginosa PAO1
  1yox-assembly2_F  TM=9.757E-01  e=1.703E-27  Pseudomonas aeruginosa PAO1
  1yox-assembly1_B  TM=9.833E-01  e=2.877E-27  Pseudomonas aeruginosa PAO1
  1yox-assembly2_E  TM=9.817E-01  e=5.706E-26  Pseudomonas aeruginosa PAO1

B-factor: mean 46.13, std 13.75, range [18.94, 93.3]

Secondary structure (DSSP, 8-state):
--EEEEE----EEEEEE-TT-EEEE-TT----TTEEEE---EEEE-SSS-EEEEE--SSSEEEEEEEGGGGTTEEEEEGGGEEEEESS-B--B-----EEEEESSSEEEEEEESSEEEEEEEEEEEEEEGGGEEEE-SSEEEEEEE---EEEEEEEEEEEEEESS-HHHHHHHHHHTTHHHHHT--/-----EEEEE----EEEEEE-TT-EEEE-TT----TTEEEE---EEEE-SSS-EEEEE--SSSEEEEEEEGGGGTTEEEEEGGGEEEEETT-EEEEEEE-----EEEEEESSSEEEEEEES-EEEEEEEEEEEEEEGGGEEEE-TTEEEEEEE-----S--EEEEEEEEEEEEEESS-HHHHHHHHHHHH-/--EEEEES---EEEEEEPTT-EEEE-TT----TTEEEE---EEEE-SSS-EEEEE--SSSEEEEEEESGGGTTEEEEEGGGEEEEETT-EEEEEEEE--SSSGGGSS-EEEEEEESSSEEEEEEEB-EEEEE-SSEEEEEEGGGEEEE-TTEEEEEEE----EEEEEEESSEEEEESS-HHHHHHHHHHH--/-----EEEEE----EEEEEE-TT-EEEE-TT----TTEEEE---EEEE-SSS-EEEEE--SSSEEEEEEEGGGGTTEEEEETTTEEEEETT-EEEEEEEE--S---STTS-EEEEEEESSSEEEEEEEBSEEEEEEEEEEEEEEGGGEEEE-SSEEEEEEEPTT-----TT---EEEEEEEEEEEEEESS-HHHHHHHHHHH--/----EEEEE----EEEEEE-TT-EEEE-TT----TTEEEE-------EEEE-SSS-EEEEE--SSSEEEEEEEGGGGTTEEEEEGGGEEEEETT-EEEEEEEE--SSSGGGTT-EEEEEEESSSEEEEEEEBSEEEEEEEEEEEEEEGGGEEEE-TTEEEEEEE----EEEEEEEEEEEEEESS-HHHHHHHHHHH--/---EEEEE----EEEEEE-TT-EEEE-TT----TTEEE----EEEE-SSS-EEEEE--SSSEEEEEEESGGGTSEEEEEGGGEEEEEBTBEEEE---EEEEESSSEEEEEEESSEEEEEEEEEEEEEEGGGEEEEESSEEEEEEE--EEEEEEEEEEEEEESS-HHHHHHHHHHHTHHHHT-

Radius of gyration: 29.93 Å; Cα contacts (8 Å, |Δi|>4): 3314; chains: 6; bounding box: 90×65×70 Å